Protein 2YW3 (pdb70)

Foldseek 3Di:
DVLLLFLQEEEEDEDDDDDPLLLLLVLCVVLSRQEYEQEPPDPVSLVSQLVCQPSRHQYEYEQQDDLVSVVSSVVSRHQEYEHQADDLRNLVSCVVVVGYYAYEDADPVRCVVCVVSVHQEHEHPQQVVNVNLVSLQVCCVVVVSHAYAHEHPDDLVCLLSNVPHPRHSHYYYNNLPPDDSVSNNVSSVSSVVSD/DLVLLQQLLEEEEDEDDPDDPLLLLLVLCVVLSRQEYEYEPPDPVSLVSLLVCQPSRHQYEYEQQDALVSLVSSVVSRHQEYEHQADDLRNLVSCVVVVGYYAYEDADPVRCVVCVVSVHQEHEHPQQVVNPNLVSLQVCCVVPVSHAYAHEHPDDLVCLLSNLPRPRHSHYYYNNLPPDDSVSNNVSSVSSVVSSD/DLVLLQQLQEEEEDEDDDDDPLLLLLVLCVVLSRQAYEYEPPDPVSLVSLLVCQPSRHQYEYEQQDDLVSVVSSVVSRHQEYEHQADDLVNLVSCVVVVGYYAYEDADVVRCVVCVVSVHQEHEHPQQVVNPNLVSLQVCCVVPVSHAYAHEHPDDLVCLLSVLPHPRHSHYYYNNLVPDDSVSNNVSSVSSVVSSD/DDDLLVLLLFQLEEEEDEDDDDDPLLLLCVLCVVLSNQEYEYEPPDVVSLVSQLVCQPSRHQYEYECCPALVSLVSNVVSRHQEYEYQADDLRVLVSCVVVVGYYAYEDADPVRCVVCVVSVHAEHEHPQQPVNVNLVSLQVCCVVVVSHAYAHEHPDDLVNLLSVVPHPRRSHYYYNNLPPDHSVSNSVSSVSSSVSD/DDDLLVLLLFLLEEEEDEDDDDDPLLLQCVLCVVLSNQEYEYEPPDVVSLVSQLVCQPSRHQYEYECCDALVSLVSSVVSRHQEYEYQADDLRNLVSCVVVVGHYAYEDADPVRCVVCVVSVHQEHEHPQQPVNVNLVSLQVCCVVVVSHAYAHEHPDDLVPQLSVLPHPRHSHYYYNRLVDDDSVSSSVSSNSSSVSND/DPLLVLLLFLLEEEEDEDPDDDPLLLLCVLCVVLSNQEYEFEPPDPVSLQSLLVCQPSRHQYEYECQDALVSLVSNVVSRHQEYEYQADDLRVLVSCVVVVGYYAYEDADPVRCVVCVVSVHQEHEHPQQPVNVNLVSLQVCCVVVVSHAYAHHHPDDLVCQLSVLPRPRHSHYYYHHLVPDDSVSNSVSSNSNSVSSD

B-factor: mean 19.7, std 8.61, range [4.97, 74.29]

CATH classification: 3.20.20.70

Radius of gyration: 32.81 Å; Cα contacts (8 Å, |Δi|>4): 2655; chains: 6; bounding box: 71×71×78 Å

Organism: Thermus thermophilus (strain ATCC 27634 / DSM 579 / HB8) (NCBI:txid300852)

Nearest PDB structures (foldseek):
  2yw3-assembly2_E  TM=1.004E+00  e=1.069E-38  Thermus thermophilus HB8
  1mxs-assembly1_A  TM=9.350E-01  e=2.231E-20  Pseudomonas putida
  5xsf-assembly1_A  TM=9.354E-01  e=3.002E-20  Zymomonas mobilis subsp. mobilis ZM4 = ATCC 31821
  1fwr-assembly1_C  TM=9.331E-01  e=2.727E-18  Escherichia coli
  1eua-assembly1_B  TM=9.039E-01  e=1.617E-17  Escherichia coli

Secondary structure (DSSP, 8-state):
-HHHHHH-EEEEE---S---HHHHHHHHHHTT--EEEEE-SSTHHHHHHHHHTTSS-EEEEES--SHHHHHHHHHHT-SEEEESS--HHHHHHHHHHT--EEEEE-SHHHHHHHHHTT--EEEETTTTTTTHHHHHHHHHHH-TT-EEEEBSS--GGGHHHHHT-SSBS-EEESGGGSS-HHHHHHHHHHHHHH-/--HHHHHH-EEEEE---S---HHHHHHHHHHTT--EEEEE-SSTHHHHHHHHHTTSS-EEEEES--SHHHHHHHHHHT-SEEEESS--HHHHHHHHHHT--EEEEE-SHHHHHHHHHTT--EEEETTTTTTTHHHHHHHHHHH-TT-EEEEBSS--GGGHHHHHT-SSBS-EEESGGGSS-HHHHHHHHHHHHHHH-/--HHHHHH-EEEEE---S---HHHHHHHHHHTT--EEEEE-SSTHHHHHHHHHTTSS-EEEEES--SHHHHHHHHHHT-SEEEESS--HHHHHHHHHHT--EEEEE-SHHHHHHHHHTT--EEEETTTTTTTHHHHHHHHHHH-TT-EEEEBSS--GGGHHHHHT-TTBS-EEESGGG-SSHHHHHHHHHHHHHHH-/---TTHHHHHHTEEEEE---S---HHHHHHHHHHTT--EEEE--SSHHHHHHHHHHTTSS-EEEE----SHHHHHHHHHHT-SEEEESS--HHHHHHHHHHT--EEEEE-SHHHHHHHHHTT--EEEE-STTTTTHHHHHHHHHHH-TT-EEEEBSS--GGGHHHHHT-TTBS-EEESGGG-SSHHHHHHHHHHHHHH-/---TTHHHHHHTEEEEE---S---HHHHHHHHHHHT--EEEE--SSHHHHHHHHHHTTSS-EEEE----SHHHHHHHHHHT-SEEEESS--HHHHHHHHHHT--EEEEE-SHHHHHHHHHTT--EEEE-STTTTTHHHHHHHHHHH-TT-EEEEBSS--GGGHHHHHT-SSBS-EEESGGG-SSHHHHHHHHHHHHHHH-/--TTHHHHHH-EEEEE---S---HHHHHHHHHHTT--EEEE--SSHHHHHHHHHHTTSS-EEEE----SHHHHHHHHHHT-SEEEESS--HHHHHHHHHHT--EEEEE-SHHHHHHHHHTT--EEEE-STTTTTHHHHHHHHHHH-TT-EEEEBSS--GGGHHHHHT-TTBS-EEESGGG-SSHHHHHHHHHHHHHHT-

Sequence (1187 aa):
LAVLAESRLLPLLTVRGGEDLLGLARRVLEEEGVGALEITTLRTEKGLEALKALRKSGLLLGAGTVRSPKEAEAALEAGAAFLVSPGLLEEVAALAQARGVPYLPGVLTPTEVERALALGLSALKKFFPAEPFQGVRVLRAYAEVFPEVRFLPTGGIKEEHLPHYAALPNLLAVGGSWLLQGNLEAVRAKVRAAKALLPLAVLAESRLLPLLTVRGGEDLLGLARVLEEEGVGALEITLRTEKGLEALKALRKSGLLLGAGTVRSPKEAEAALEAGAAFLVSPGLLEEVAALAQARGVPYLPGVLTPTEVEERRALALGLSALKKFFPAEPFQGVRVLRAYAEVFPEVRFLPTGGIKEEHLPHYAALPNLLAVGGSWLLQGNLEAVRAKVRAAKALLSPLAVLAESRLLPLLTVRGGEDLLGLARVLEEEGVGALEIITLRTEKGLEALKALRKSGLLLGAGTVRSPKEEAEAALEAGAAFLVSPGLLEEVAALAQARGVPYLPGVLTPTEVEERALALGLSALKFFPAEPFQGVRVLRAYAEVFPEVRRFLPTGGIKEEHLPHYAALPNLLAVGGSWLLQGNLEAVRAKVRAAKALLSGMDPLAVLAESRLLLPLLLTVRGGEDLLGLARVLEEEGVGALEITLRTEKGLEEALKALRKSGLLLGAGTVRSPKEAEAALEAGAAFLVSPGLLEEVAALAQARGVVPYLPGVLTPTEVERRALALGLSALKFFPAEPFQGVRVLRAYAEEVVFPEVRFLPTTGGIKEEEHLPHYAALPNLLAVVGGSWLLQGNLEAVRAKVRAAKALLGMDPLAVLAESRLLLPLLLTVRGGEDLLGLARVLEEEGVGALEITLRTEKGLEALKALRKSGLLLLGAGTVRRSPKEAEAALEAGAAFLVSPGLLEEVAALAQARGVPYLPGVLTPTEVERALALGLSALKFFPAEPFQGVRVLRAYAEVFPEVRFLPTTGGIKEEHLPHYAALPNLLAVGGSWLLQGNLEAVRAKVRAAKALLSMDPLAVLAESRLLLPLLLTVRGGEDLLGLARVLEEEGVGALEIITLRTEKGLEALKALRKSGLLLGAGTVRSPKEAEAALEAGAAFLVSPGLLEEVAALAQARGVPYLPGVLTPTEVERRALALGLSALKFFPAEPFQGVRVLRAYAEVFPEVRFLPTTGGIKEEHLPHYAALPNLLAVGGSWLLQGNLEAVRAKVRAAKALLS

Solvent-accessible surface area: 43527 Å² total; per-residue (Å²): 60,81,62,3,43,132,2,73,0,1,0,20,16,22,10,175,50,87,63,85,27,115,17,13,2,169,8,0,67,91,24,34,0,21,0,0,6,0,1,16,79,47,147,91,0,46,97,2,0,88,59,0,103,186,24,66,15,49,3,0,0,0,11,0,58,39,21,102,48,0,6,38,0,20,103,4,18,8,37,3,0,7,1,8,0,12,31,84,38,0,11,11,0,2,106,5,74,57,33,68,8,5,0,0,2,0,2,2,3,3,0,15,62,0,38,90,72,68,26,52,20,0,5,0,22,0,0,21,9,6,51,1,18,90,0,0,116,13,0,17,80,7,0,91,86,1,99,0,0,0,5,11,54,7,104,76,121,36,0,62,124,0,33,86,9,111,10,19,2,1,2,0,4,62,30,0,22,102,62,97,59,136,26,4,70,60,61,0,144,33,0,75,89,67,35,114,13,75,59,0,44,153,3,70,0,1,0,16,17,23,15,176,53,86,64,85,24,112,17,13,2,164,7,0,67,88,23,44,0,21,0,0,6,0,3,16,67,77,128,84,1,46,93,2,0,89,58,0,109,190,26,69,14,40,3,0,0,0,13,0,57,40,20,115,49,0,6,38,0,20,110,3,22,9,35,0,0,6,2,8,0,8,31,81,52,0,11,9,0,3,104,7,74,56,34,33,8,0,0,0,1,0,2,2,12,3,0,14,76,0,38,87,65,67,26,51,12,0,5,0,22,0,0,22,9,7,60,1,18,94,0,0,119,16,0,19,84,6,0,94,90,1,103,0,0,0,6,12,53,7,97,70,122,40,0,63,129,0,26,84,8,116,9,19,2,0,0,0,5,55,28,0,21,106,60,108,55,121,28,4,52,59,56,0,140,34,0,60,73,65,8,112,136,10,67,49,0,42,130,2,74,0,1,0,19,16,36,12,189,48,86,61,86,25,114,16,11,2,154,6,0,68,85,24,40,0,22,0,0,5,0,3,16,81,69,107,86,1,47,96,2,0,89,57,0,116,197,26,67,15,36,2,0,0,0,10,0,57,40,20,106,48,0,5,37,0,19,100,4,25,8,36,0,0,2,0,1,0,18,30,80,53,0,9,9,0,2,100,3,71,56,33,31,8,1,0,0,1,0,2,2,4,7,0,13,97,0,40,91,68,69,26,50,14,0,12,0,10,0,0,22,9,7,55,1,20,90,0,0,111,15,0,18,82,8,0,95,87,1,107,0,4,0,4,11,54,6,103,69,118,43,0,64,128,0,27,85,11,113,8,17,2,0,2,1,5,59,29,0,22,96,62,102,57,141,27,4,66,58,59,0,143,34,0,62,68,63,9,123,132,170,54,89,4,53,64,1,40,138,17,54,1,2,0,24,10,33,14,154,38,88,56,83,25,117,1,12,4,124,2,0,69,106,20,38,0,15,1,0,9,0,6,26,94,80,104,98,2,34,84,3,0,101,59,0,110,190,26,66,15,39,3,0,0,0,28,0,52,35,15,114,78,0,6,41,0,18,103,2,14,9,36,1,0,4,0,5,0,14,33,89,38,0,8,11,0,2,99,3,69,56,33,32,7,1,0,0,1,0,2,2,5,3,0,14,71,0,38,89,72,67,26,51,13,0,19,0,11,0,0,28,10,7,48,1,36,110,0,0,104,16,0,16,98,15,0,97,86,3,71,0,5,0,8,13,50,6,110,64,123,48,0,64,130,0,21,67,6,99,10,16,3,0,0,2,6,53,32,0,19,85,62,100,46,144,28,5,57,56,63,0,133,35,0,92,90,66,40,129,177,53,90,4,52,66,0,41,126,2,50,0,2,0,24,17,40,13,173,42,89,65,87,28,119,5,14,3,118,0,0,69,103,22,33,0,16,1,0,8,0,7,25,95,72,103,101,1,34,81,3,0,84,59,0,112,188,26,67,15,34,4,0,0,1,29,0,44,33,21,108,74,0,6,39,0,22,105,1,22,9,38,0,0,4,0,6,0,11,31,78,44,0,10,12,0,2,105,4,70,55,34,32,7,0,0,0,2,0,2,2,6,3,0,14,72,0,38,89,69,68,27,49,12,0,18,0,11,0,0,30,10,8,59,0,33,106,0,0,113,19,0,19,98,24,0,99,86,3,74,0,4,0,8,13,51,5,98,78,134,62,0,66,130,0,20,72,5,98,12,14,2,0,0,2,5,56,19,0,22,98,61,109,47,108,37,7,46,61,79,0,147,35,0,44,69,78,10,97,232,53,88,4,53,64,0,43,123,3,50,0,2,0,28,17,36,14,179,40,89,64,86,24,119,6,12,4,131,3,0,70,104,21,29,0,17,0,0,8,0,4,29,89,72,105,102,2,35,83,3,0,83,60,0,114,192,25,64,15,34,3,0,0,0,22,1,49,33,18,111,85,0,6,40,0,20,100,2,22,8,40,0,0,3,0,5,0,17,34,69,40,0,9,12,0,3,100,6,64,65,34,29,7,0,0,0,1,0,1,2,3,5,0,14,72,0,40,90,82,66,26,50,12,0,15,0,12,0,0,28,11,8,56,1,41,116,0,0,102,16,0,16,92,21,0,99,89,3,73,0,5,0,8,12,45,2,86,94,136,43,0,63,123,0,22,72,6,100,11,16,3,0,0,1,5,47,21,0,21,98,61,110,58,123,31,5,38,62,79,0,138,39,0,55,66,66,6,114

Structure (mmCIF, N/CA/C/O backbone):
data_2YW3
#
_entry.id   2YW3
#
_cell.length_a   125.922
_cell.length_b   72.685
_cell.length_c   161.312
_cell.angle_alpha   90.00
_cell.angle_beta   91.07
_cell.angle_gamma   90.00
#
_symmetry.space_group_name_H-M   'C 1 2 1'
#
loop_
_entity.id
_entity.type
_entity.pdbx_description
1 polymer '4-hydroxy-2-oxoglutarate aldolase/2-deydro-3-deoxyphosphogluconate aldolase'
2 non-polymer 'PHOSPHATE ION'
3 water water
#
loop_
_atom_site.group_PDB
_atom_site.id
_atom_site.type_symbol
_atom_site.label_atom_id
_atom_site.label_alt_id
_atom_site.label_comp_id
_atom_site.label_asym_id
_atom_site.label_entity_id
_atom_site.label_seq_id
_atom_site.pdbx_PDB_ins_code
_atom_site.Cartn_x
_atom_site.Cartn_y
_atom_site.Cartn_z
_atom_site.occupancy
_atom_site.B_iso_or_equiv
_atom_site.auth_seq_id
_atom_site.auth_comp_id
_atom_site.auth_asym_id
_atom_site.auth_atom_id
_atom_site.pdbx_PDB_model_num
ATOM 1 N N . LEU A 1 7 ? 15.161 64.810 54.928 1.00 28.54 7 LEU A N 1
ATOM 2 C CA . LEU A 1 7 ? 15.907 65.057 56.191 1.00 28.00 7 LEU A CA 1
ATOM 3 C C . LEU A 1 7 ? 14.927 65.196 57.348 1.00 27.55 7 LEU A C 1
ATOM 4 O O . LEU A 1 7 ? 15.339 65.283 58.506 1.00 27.28 7 LEU A O 1
ATOM 6 N N . ALA A 1 8 ? 13.632 65.210 57.036 1.00 26.74 8 ALA A N 1
ATOM 7 C CA . ALA A 1 8 ? 12.602 65.465 58.059 1.00 25.96 8 ALA A CA 1
ATOM 8 C C . ALA A 1 8 ? 12.682 64.433 59.175 1.00 25.72 8 ALA A C 1
ATOM 9 O O . ALA A 1 8 ? 12.545 64.759 60.358 1.00 25.80 8 ALA A O 1
ATOM 11 N N . VAL A 1 9 ? 12.951 63.193 58.792 1.00 25.91 9 VAL A N 1
ATOM 12 C CA . VAL A 1 9 ? 13.089 62.111 59.768 1.00 26.06 9 VAL A CA 1
ATOM 13 C C . VAL A 1 9 ? 14.201 62.421 60.768 1.00 25.97 9 VAL A C 1
ATOM 14 O O . VAL A 1 9 ? 13.998 62.273 61.974 1.00 26.45 9 VAL A O 1
ATOM 18 N N . LEU A 1 10 ? 15.358 62.872 60.269 1.00 25.37 10 LEU A N 1
ATOM 19 C CA . LEU A 1 10 ? 16.479 63.247 61.134 1.00 24.40 10 LEU A CA 1
ATOM 20 C C . LEU A 1 10 ? 16.119 64.411 62.041 1.00 24.51 10 LEU A C 1
ATOM 21 O O . LEU A 1 10 ? 16.421 64.386 63.228 1.00 24.42 10 LEU A O 1
ATOM 26 N N . ALA A 1 11 ? 15.471 65.433 61.480 1.00 25.60 11 ALA A N 1
ATOM 27 C CA . ALA A 1 11 ? 15.098 66.627 62.244 1.00 26.52 11 ALA A CA 1
ATOM 28 C C . ALA A 1 11 ? 14.110 66.258 63.346 1.00 27.77 11 ALA A C 1
ATOM 29 O O . ALA A 1 11 ? 14.148 66.807 64.465 1.00 27.90 11 ALA A O 1
ATOM 31 N N . GLU A 1 12 ? 13.214 65.336 63.007 1.00 28.67 12 GLU A N 1
ATOM 32 C CA . GLU A 1 12 ? 12.160 64.886 63.918 1.00 30.58 12 GLU A CA 1
ATOM 33 C C . GLU A 1 12 ? 12.776 64.104 65.053 1.00 30.77 12 GLU A C 1
ATOM 34 O O . GLU A 1 12 ? 12.412 64.293 66.214 1.00 31.85 12 GLU A O 1
ATOM 40 N N . SER A 1 13 ? 13.695 63.212 64.684 1.00 30.18 13 SER A N 1
ATOM 41 C CA . SER A 1 13 ? 14.373 62.311 65.605 1.00 30.52 13 SER A CA 1
ATOM 42 C C . SER A 1 13 ? 15.348 63.054 66.519 1.00 29.82 13 SER A C 1
ATOM 43 O O . SER A 1 13 ? 15.479 62.680 67.681 1.00 31.35 13 SER A O 1
ATOM 46 N N . ARG A 1 14 ? 16.002 64.106 65.995 1.00 27.81 14 ARG A N 1
ATOM 47 C CA . ARG A 1 14 ? 17.034 64.901 66.716 1.00 25.44 14 ARG A CA 1
ATOM 48 C C . ARG A 1 14 ? 18.324 64.139 67.083 1.00 22.38 14 ARG A C 1
ATOM 49 O O . ARG A 1 14 ? 19.330 64.731 67.491 1.00 20.56 14 ARG A O 1
ATOM 57 N N . LEU A 1 15 ? 18.274 62.827 66.931 1.00 20.35 15 LEU A N 1
ATOM 58 C CA . LEU A 1 15 ? 19.401 61.943 67.210 1.00 18.55 15 LEU A CA 1
ATOM 59 C C . LEU A 1 15 ? 19.698 61.070 66.017 1.00 17.44 15 LEU A C 1
ATOM 60 O O . LEU A 1 15 ? 18.785 60.626 65.333 1.00 17.60 15 LEU A O 1
ATOM 65 N N . LEU A 1 16 ? 20.985 60.817 65.787 1.00 16.18 16 LEU A N 1
ATOM 66 C CA . LEU A 1 16 ? 21.385 59.916 64.727 1.00 15.02 16 LEU A CA 1
ATOM 67 C C . LEU A 1 16 ? 22.385 58.965 65.340 1.00 14.59 16 LEU A C 1
ATOM 68 O O . LEU A 1 16 ? 23.587 59.248 65.377 1.00 13.53 16 LEU A O 1
ATOM 73 N N . PRO A 1 17 ? 21.887 57.822 65.841 1.00 14.63 17 PRO A N 1
ATOM 74 C CA . PRO A 1 17 ? 22.804 56.823 66.371 1.00 15.36 17 PRO A CA 1
ATOM 75 C C . PRO A 1 17 ? 23.722 56.299 65.271 1.00 16.05 17 PRO A C 1
ATOM 76 O O . PRO A 1 17 ? 23.293 56.154 64.112 1.00 15.05 17 PRO A O 1
ATOM 80 N N . LEU A 1 18 ? 24.954 56.000 65.657 1.00 16.02 18 LEU A N 1
ATOM 81 C CA . LEU A 1 18 ? 25.997 55.557 64.752 1.00 17.92 18 LEU A CA 1
ATOM 82 C C . LEU A 1 18 ? 26.431 54.171 65.179 1.00 18.14 18 LEU A C 1
ATOM 83 O O . LEU A 1 18 ? 26.915 53.981 66.308 1.00 18.72 18 LEU A O 1
ATOM 88 N N . LEU A 1 19 ? 26.266 53.210 64.277 1.00 17.69 19 LEU A N 1
ATOM 89 C CA . LEU A 1 19 ? 26.556 51.804 64.576 1.00 18.78 19 LEU A CA 1
ATOM 90 C C . LEU A 1 19 ? 27.686 51.254 63.736 1.00 18.41 19 LEU A C 1
ATOM 91 O O . LEU A 1 19 ? 27.585 51.202 62.516 1.00 17.16 19 LEU A O 1
ATOM 96 N N . THR A 1 20 ? 28.756 50.826 64.401 1.00 19.83 20 THR A N 1
ATOM 97 C CA . THR A 1 20 ? 29.823 50.076 63.738 1.00 21.76 20 THR A CA 1
ATOM 98 C C . THR A 1 20 ? 29.552 48.601 64.054 1.00 23.07 20 THR A C 1
ATOM 99 O O . THR A 1 20 ? 29.515 48.209 65.222 1.00 22.98 20 THR A O 1
ATOM 103 N N . VAL A 1 21 ? 29.309 47.811 63.019 1.00 24.60 21 VAL A N 1
ATOM 104 C CA . VAL A 1 21 ? 28.864 46.418 63.183 1.00 26.33 21 VAL A CA 1
ATOM 105 C C . VAL A 1 21 ? 30.078 45.507 63.299 1.00 27.52 21 VAL A C 1
ATOM 106 O O . VAL A 1 21 ? 30.989 45.564 62.458 1.00 28.45 21 VAL A O 1
ATOM 110 N N . ARG A 1 22 ? 30.117 44.705 64.366 1.00 27.89 22 ARG A N 1
ATOM 111 C CA . ARG A 1 22 ? 31.244 43.796 64.626 1.00 29.69 22 ARG A CA 1
ATOM 112 C C . ARG A 1 22 ? 30.816 42.324 64.624 1.00 29.24 22 ARG A C 1
ATOM 113 O O . ARG A 1 22 ? 31.644 41.432 64.753 1.00 28.97 22 ARG A O 1
ATOM 121 N N . GLY A 1 23 ? 29.519 42.086 64.496 1.00 29.14 23 GLY A N 1
ATOM 122 C CA . GLY A 1 23 ? 28.990 40.734 64.490 1.00 29.21 23 GLY A CA 1
ATOM 123 C C . GLY A 1 23 ? 28.338 40.375 65.799 1.00 29.24 23 GLY A C 1
ATOM 124 O O . GLY A 1 23 ? 28.915 40.565 66.869 1.00 29.73 23 GLY A O 1
ATOM 125 N N . GLY A 1 24 ? 27.126 39.846 65.706 1.00 29.44 24 GLY A N 1
ATOM 126 C CA . GLY A 1 24 ? 26.377 39.457 66.881 1.00 28.98 24 GLY A CA 1
ATOM 127 C C . GLY A 1 24 ? 25.276 40.417 67.275 1.00 28.56 24 GLY A C 1
ATOM 128 O O . GLY A 1 24 ? 24.441 40.076 68.128 1.00 29.27 24 GLY A O 1
ATOM 129 N N . GLU A 1 25 ? 25.275 41.614 66.681 1.00 27.43 25 GLU A N 1
ATOM 130 C CA . GLU A 1 25 ? 24.290 42.629 67.031 1.00 26.30 25 GLU A CA 1
ATOM 131 C C . GLU A 1 25 ? 22.900 42.145 66.671 1.00 25.84 25 GLU A C 1
ATOM 132 O O . GLU A 1 25 ? 22.703 41.511 65.631 1.00 25.90 25 GLU A O 1
ATOM 138 N N . ASP A 1 26 ? 21.942 42.453 67.536 1.00 24.94 26 ASP A N 1
ATOM 139 C CA . ASP A 1 26 ? 20.540 42.215 67.263 1.00 24.23 26 ASP A CA 1
ATOM 140 C C . ASP A 1 26 ? 19.984 43.394 66.446 1.00 23.64 26 ASP A C 1
ATOM 141 O O . ASP A 1 26 ? 19.290 44.280 66.963 1.00 22.64 26 ASP A O 1
ATOM 146 N N . LEU A 1 27 ? 20.295 43.405 65.149 1.00 23.19 27 LEU A N 1
ATOM 147 C CA . LEU A 1 27 ? 19.901 44.536 64.307 1.00 22.64 27 LEU A CA 1
ATOM 148 C C . LEU A 1 27 ? 18.410 44.818 64.233 1.00 22.85 27 LEU A C 1
ATOM 149 O O . LEU A 1 27 ? 17.985 45.979 64.326 1.00 22.38 27 LEU A O 1
ATOM 154 N N . LEU A 1 28 ? 17.589 43.778 64.086 1.00 22.06 28 LEU A N 1
ATOM 155 C CA . LEU A 1 28 ? 16.165 44.040 63.948 1.00 22.43 28 LEU A CA 1
ATOM 156 C C . LEU A 1 28 ? 15.517 44.431 65.282 1.00 21.41 28 LEU A C 1
ATOM 157 O O . LEU A 1 28 ? 14.553 45.195 65.302 1.00 22.14 28 LEU A O 1
ATOM 162 N N . GLY A 1 29 ? 16.065 43.903 66.372 1.00 20.17 29 GLY A N 1
ATOM 163 C CA . GLY A 1 29 ? 15.671 44.309 67.721 1.00 20.58 29 GLY A CA 1
ATOM 164 C C . GLY A 1 29 ? 16.019 45.773 67.943 1.00 20.74 29 GLY A C 1
ATOM 165 O O . GLY A 1 29 ? 15.188 46.560 68.422 1.00 21.71 29 GLY A O 1
ATOM 166 N N . LEU A 1 30 ? 17.244 46.138 67.563 1.00 20.15 30 LEU A N 1
ATOM 167 C CA . LEU A 1 30 ? 17.648 47.549 67.597 1.00 19.35 30 LEU A CA 1
ATOM 168 C C . LEU A 1 30 ? 16.681 48.441 66.814 1.00 19.86 30 LEU A C 1
ATOM 169 O O . LEU A 1 30 ? 16.185 49.440 67.333 1.00 19.56 30 LEU A O 1
ATOM 174 N N . ALA A 1 31 ? 16.397 48.071 65.569 1.00 20.16 31 ALA A N 1
ATOM 175 C CA . ALA A 1 31 ? 15.467 48.837 64.752 1.00 20.64 31 ALA A CA 1
ATOM 176 C C . ALA A 1 31 ? 14.120 49.070 65.419 1.00 21.17 31 ALA A C 1
ATOM 177 O O . ALA A 1 31 ? 13.593 50.184 65.393 1.00 20.37 31 ALA A O 1
ATOM 179 N N . ARG A 1 32 ? 13.559 48.011 66.012 1.00 21.99 32 ARG A N 1
ATOM 180 C CA A ARG A 1 32 ? 12.264 48.135 66.667 0.52 22.17 32 ARG A CA 1
ATOM 181 C CA B ARG A 1 32 ? 12.276 48.093 66.701 0.48 21.96 32 ARG A CA 1
ATOM 182 C C . ARG A 1 32 ? 12.339 49.109 67.845 1.00 21.74 32 ARG A C 1
ATOM 183 O O . ARG A 1 32 ? 11.496 50.003 67.961 1.00 22.49 32 ARG A O 1
ATOM 198 N N . VAL A 1 33 ? 13.357 48.953 68.692 1.00 22.02 33 VAL A N 1
ATOM 199 C CA . VAL A 1 33 ? 13.552 49.817 69.870 1.00 21.79 33 VAL A CA 1
ATOM 200 C C . VAL A 1 33 ? 13.681 51.276 69.453 1.00 21.31 33 VAL A C 1
ATOM 201 O O . VAL A 1 33 ? 12.971 52.132 69.963 1.00 21.67 33 VAL A O 1
ATOM 205 N N . LEU A 1 34 ? 14.548 51.549 68.469 1.00 20.98 34 LEU A N 1
ATOM 206 C CA . LEU A 1 34 ? 14.755 52.928 68.030 1.00 20.65 34 LEU A CA 1
ATOM 207 C C . LEU A 1 34 ? 13.442 53.554 67.576 1.00 21.76 34 LEU A C 1
ATOM 208 O O . LEU A 1 34 ? 13.099 54.662 67.986 1.00 21.97 34 LEU A O 1
ATOM 213 N N . GLU A 1 35 ? 12.705 52.823 66.746 1.00 23.37 35 GLU A N 1
ATOM 214 C CA . GLU A 1 35 ? 11.413 53.284 66.259 1.00 24.81 35 GLU A CA 1
ATOM 215 C C . GLU A 1 35 ? 10.445 53.526 67.418 1.00 25.13 35 GLU A C 1
ATOM 216 O O . GLU A 1 35 ? 9.752 54.533 67.442 1.00 25.50 35 GLU A O 1
ATOM 222 N N . GLU A 1 36 ? 10.424 52.626 68.395 1.00 25.38 36 GLU A N 1
ATOM 223 C CA . GLU A 1 36 ? 9.539 52.815 69.532 1.00 26.43 36 GLU A CA 1
ATOM 224 C C . GLU A 1 36 ? 9.859 54.089 70.303 1.00 25.79 36 GLU A C 1
ATOM 225 O O . GLU A 1 36 ? 8.950 54.734 70.820 1.00 26.78 36 GLU A O 1
ATOM 231 N N . GLU A 1 37 ? 11.141 54.449 70.355 1.00 24.52 37 GLU A N 1
ATOM 232 C CA . GLU A 1 37 ? 11.629 55.611 71.094 1.00 24.07 37 GLU A CA 1
ATOM 233 C C . GLU A 1 37 ? 11.684 56.885 70.251 1.00 24.20 37 GLU A C 1
ATOM 234 O O . GLU A 1 37 ? 12.201 57.932 70.698 1.00 24.42 37 GLU A O 1
ATOM 240 N N . GLY A 1 38 ? 11.122 56.805 69.046 1.00 23.42 38 GLY A N 1
ATOM 241 C CA . GLY A 1 38 ? 10.966 57.980 68.199 1.00 22.74 38 GLY A CA 1
ATOM 242 C C . GLY A 1 38 ? 12.275 58.399 67.559 1.00 21.70 38 GLY A C 1
ATOM 243 O O . GLY A 1 38 ? 12.520 59.582 67.333 1.00 21.91 38 GLY A O 1
ATOM 244 N N . VAL A 1 39 ? 13.107 57.416 67.251 1.00 21.22 39 VAL A N 1
ATOM 245 C CA . VAL A 1 39 ? 14.312 57.661 66.460 1.00 20.76 39 VAL A CA 1
ATOM 246 C C . VAL A 1 39 ? 14.135 56.849 65.172 1.00 21.17 39 VAL A C 1
ATOM 247 O O . VAL A 1 39 ? 14.156 55.609 65.187 1.00 21.61 39 VAL A O 1
ATOM 251 N N . GLY A 1 40 ? 13.956 57.554 64.061 1.00 20.13 40 GLY A N 1
ATOM 252 C CA . GLY A 1 40 ? 13.593 56.893 62.815 1.00 19.98 40 GLY A CA 1
ATOM 253 C C . GLY A 1 40 ? 14.729 56.715 61.833 1.00 19.65 40 GLY A C 1
ATOM 254 O O . GLY A 1 40 ? 14.506 56.291 60.699 1.00 20.04 40 GLY A O 1
ATOM 255 N N . ALA A 1 41 ? 15.949 56.998 62.291 1.00 18.73 41 ALA A N 1
ATOM 256 C CA . ALA A 1 41 ? 17.138 56.888 61.464 1.00 18.72 41 ALA A CA 1
ATOM 257 C C . ALA A 1 41 ? 18.326 56.240 62.190 1.00 18.20 41 ALA A C 1
ATOM 258 O O . ALA A 1 41 ? 18.440 56.315 63.428 1.00 18.24 41 ALA A O 1
ATOM 260 N N . LEU A 1 42 ? 19.200 55.596 61.412 1.00 16.55 42 LEU A N 1
ATOM 261 C CA . LEU A 1 42 ? 20.378 54.908 61.939 1.00 15.85 42 LEU A CA 1
ATOM 262 C C . LEU A 1 42 ? 21.505 55.033 60.907 1.00 15.63 42 LEU A C 1
ATOM 263 O O . LEU A 1 42 ? 21.283 54.784 59.720 1.00 15.67 42 LEU A O 1
ATOM 268 N N . GLU A 1 43 ? 22.696 55.402 61.358 1.00 15.21 43 GLU A N 1
ATOM 269 C CA . GLU A 1 43 ? 23.852 55.430 60.467 1.00 16.32 43 GLU A CA 1
ATOM 270 C C . GLU A 1 43 ? 24.687 54.190 60.700 1.00 16.64 43 GLU A C 1
ATOM 271 O O . GLU A 1 43 ? 25.126 53.931 61.819 1.00 17.31 43 GLU A O 1
ATOM 277 N N . ILE A 1 44 ? 24.888 53.427 59.636 1.00 16.42 44 ILE A N 1
ATOM 278 C CA . ILE A 1 44 ? 25.766 52.269 59.645 1.00 17.54 44 ILE A CA 1
ATOM 279 C C . ILE A 1 44 ? 27.117 52.637 59.036 1.00 18.85 44 ILE A C 1
ATOM 280 O O . ILE A 1 44 ? 27.198 53.062 57.864 1.00 17.58 44 ILE A O 1
ATOM 285 N N . THR A 1 45 ? 28.180 52.479 59.824 1.00 19.36 45 THR A N 1
ATOM 286 C CA A THR A 1 45 ? 29.522 52.819 59.352 0.56 20.73 45 THR A CA 1
ATOM 287 C CA B THR A 1 45 ? 29.519 52.805 59.380 0.44 21.05 45 THR A CA 1
ATOM 288 C C . THR A 1 45 ? 30.046 51.750 58.402 1.00 21.77 45 THR A C 1
ATOM 289 O O . THR A 1 45 ? 29.719 50.577 58.525 1.00 21.64 45 THR A O 1
ATOM 296 N N . LEU A 1 46 ? 30.856 52.177 57.438 1.00 23.20 46 LEU A N 1
ATOM 297 C CA . LEU A 1 46 ? 31.437 51.264 56.464 1.00 26.20 46 LEU A CA 1
ATOM 298 C C . LEU A 1 46 ? 32.904 51.070 56.813 1.00 27.82 46 LEU A C 1
ATOM 299 O O . LEU A 1 46 ? 33.788 51.233 55.979 1.00 29.15 46 LEU A O 1
ATOM 304 N N . ARG A 1 47 ? 33.161 50.723 58.063 1.00 30.01 47 ARG A N 1
ATOM 305 C CA . ARG A 1 47 ? 34.533 50.522 58.516 1.00 31.73 47 ARG A CA 1
ATOM 306 C C . ARG A 1 47 ? 34.995 49.110 58.179 1.00 32.92 47 ARG A C 1
ATOM 307 O O . ARG A 1 47 ? 36.197 48.842 58.118 1.00 33.92 47 ARG A O 1
ATOM 315 N N . THR A 1 48 ? 34.022 48.240 57.921 1.00 33.78 48 THR A N 1
ATOM 316 C CA . THR A 1 48 ? 34.236 46.831 57.590 1.00 35.08 48 THR A CA 1
ATOM 317 C C . THR A 1 48 ? 33.215 46.394 56.534 1.00 34.83 48 THR A C 1
ATOM 318 O O . THR A 1 48 ? 32.240 47.103 56.290 1.00 34.83 48 THR A O 1
ATOM 322 N N . GLU A 1 49 ? 33.418 45.219 55.935 1.00 34.77 49 GLU A N 1
ATOM 323 C CA . GLU A 1 49 ? 32.425 44.647 55.013 1.00 35.15 49 GLU A CA 1
ATOM 324 C C . GLU A 1 49 ? 31.102 44.284 55.711 1.00 33.60 49 GLU A C 1
ATOM 325 O O . GLU A 1 49 ? 30.053 44.134 55.063 1.00 32.72 49 GLU A O 1
ATOM 331 N N . LYS A 1 50 ? 31.156 44.140 57.033 1.00 31.63 50 LYS A N 1
ATOM 332 C CA . LYS A 1 50 ? 29.960 43.888 57.830 1.00 30.60 50 LYS A CA 1
ATOM 333 C C . LYS A 1 50 ? 28.920 45.017 57.697 1.00 28.94 50 LYS A C 1
ATOM 334 O O . LYS A 1 50 ? 27.710 44.763 57.758 1.00 28.53 50 LYS A O 1
ATOM 340 N N . GLY A 1 51 ? 29.392 46.257 57.506 1.00 27.89 51 GLY A N 1
ATOM 341 C CA . GLY A 1 51 ? 28.497 47.406 57.304 1.00 25.52 51 GLY A CA 1
ATOM 342 C C . GLY A 1 51 ? 27.493 47.228 56.176 1.00 24.86 51 GLY A C 1
ATOM 343 O O . GLY A 1 51 ? 26.297 47.481 56.340 1.00 23.79 51 GLY A O 1
ATOM 344 N N . LEU A 1 52 ? 27.974 46.791 55.010 1.00 24.71 52 LEU A N 1
ATOM 345 C CA . LEU A 1 52 ? 27.072 46.585 53.861 1.00 24.55 52 LEU A CA 1
ATOM 346 C C . LEU A 1 52 ? 26.048 45.492 54.144 1.00 24.46 52 LEU A C 1
ATOM 347 O O . LEU A 1 52 ? 24.872 45.657 53.830 1.00 23.67 52 LEU A O 1
ATOM 352 N N . GLU A 1 53 ? 26.489 44.395 54.763 1.00 24.96 53 GLU A N 1
ATOM 353 C CA . GLU A 1 53 ? 25.570 43.293 55.107 1.00 25.51 53 GLU A CA 1
ATOM 354 C C . GLU A 1 53 ? 24.467 43.748 56.077 1.00 24.13 53 GLU A C 1
ATOM 355 O O . GLU A 1 53 ? 23.303 43.345 55.948 1.00 23.63 53 GLU A O 1
ATOM 361 N N . ALA A 1 54 ? 24.840 44.625 57.013 1.00 23.68 54 ALA A N 1
ATOM 362 C CA . ALA A 1 54 ? 23.906 45.159 58.010 1.00 22.20 54 ALA A CA 1
ATOM 363 C C . ALA A 1 54 ? 22.879 46.068 57.360 1.00 21.76 54 ALA A C 1
ATOM 364 O O . ALA A 1 54 ? 21.690 45.978 57.645 1.00 22.03 54 ALA A O 1
ATOM 366 N N . LEU A 1 55 ? 23.331 46.925 56.437 1.00 21.15 55 LEU A N 1
ATOM 367 C CA . LEU A 1 55 ? 22.400 47.701 55.626 1.00 20.51 55 LEU A CA 1
ATOM 368 C C . LEU A 1 55 ? 21.383 46.802 54.919 1.00 20.25 55 LEU A C 1
ATOM 369 O O . LEU A 1 55 ? 20.184 47.083 54.940 1.00 20.14 55 LEU A O 1
ATOM 374 N N . LYS A 1 56 ? 21.866 45.728 54.297 1.00 21.31 56 LYS A N 1
ATOM 375 C CA . LYS A 1 56 ? 20.976 44.768 53.618 1.00 23.44 56 LYS A CA 1
ATOM 376 C C . LYS A 1 56 ? 19.983 44.145 54.594 1.00 23.24 56 LYS A C 1
ATOM 377 O O . LYS A 1 56 ? 18.794 44.077 54.295 1.00 24.09 56 LYS A O 1
ATOM 383 N N . ALA A 1 57 ? 20.477 43.710 55.749 1.00 23.64 57 ALA A N 1
ATOM 384 C CA . ALA A 1 57 ? 19.617 43.133 56.805 1.00 23.78 57 ALA A CA 1
ATOM 385 C C . ALA A 1 57 ? 18.554 44.095 57.342 1.00 24.33 57 ALA A C 1
ATOM 386 O O . ALA A 1 57 ? 17.460 43.681 57.746 1.00 24.69 57 ALA A O 1
ATOM 388 N N . LEU A 1 58 ? 18.877 45.382 57.356 1.00 24.13 58 LEU A N 1
ATOM 389 C CA . LEU A 1 58 ? 17.987 46.401 57.876 1.00 24.77 58 LEU A CA 1
ATOM 390 C C . LEU A 1 58 ? 17.103 47.039 56.796 1.00 26.40 58 LEU A C 1
ATOM 391 O O . LEU A 1 58 ? 16.223 47.861 57.084 1.00 25.98 58 LEU A O 1
ATOM 396 N N . ARG A 1 59 ? 17.346 46.654 55.541 1.00 28.75 59 ARG A N 1
ATOM 397 C CA . ARG A 1 59 ? 16.698 47.293 54.399 1.00 31.27 59 ARG A CA 1
ATOM 398 C C . ARG A 1 59 ? 15.215 47.533 54.605 1.00 32.26 59 ARG A C 1
ATOM 399 O O . ARG A 1 59 ? 14.722 48.628 54.321 1.00 33.98 59 ARG A O 1
ATOM 407 N N . LYS A 1 60 ? 14.518 46.524 55.126 1.00 32.94 60 LYS A N 1
ATOM 408 C CA . LYS A 1 60 ? 13.068 46.568 55.255 1.00 33.27 60 LYS A CA 1
ATOM 409 C C . LYS A 1 60 ? 12.578 46.892 56.678 1.00 32.51 60 LYS A C 1
ATOM 410 O O . LYS A 1 60 ? 11.413 46.675 56.993 1.00 32.77 60 LYS A O 1
ATOM 416 N N . SER A 1 61 ? 13.449 47.435 57.531 1.00 31.27 61 SER A N 1
ATOM 417 C CA . SER A 1 61 ? 13.126 47.582 58.966 1.00 29.40 61 SER A CA 1
ATOM 418 C C . SER A 1 61 ? 12.260 48.791 59.311 1.00 28.65 61 SER A C 1
ATOM 419 O O . SER A 1 61 ? 11.712 48.874 60.438 1.00 28.20 61 SER A O 1
ATOM 422 N N . GLY A 1 62 ? 12.137 49.732 58.373 1.00 26.45 62 GLY A N 1
ATOM 423 C CA . GLY A 1 62 ? 11.370 50.966 58.610 1.00 25.31 62 GLY A CA 1
ATOM 424 C C . GLY A 1 62 ? 12.246 52.173 58.916 1.00 24.49 62 GLY A C 1
ATOM 425 O O . GLY A 1 62 ? 11.780 53.311 58.931 1.00 24.84 62 GLY A O 1
ATOM 426 N N . LEU A 1 63 ? 13.524 51.918 59.141 1.00 23.24 63 LEU A N 1
ATOM 427 C CA . LEU A 1 63 ? 14.467 52.975 59.483 1.00 21.25 63 LEU A CA 1
ATOM 428 C C . LEU A 1 63 ? 14.906 53.695 58.211 1.00 20.56 63 LEU A C 1
ATOM 429 O O . LEU A 1 63 ? 14.974 53.077 57.143 1.00 21.53 63 LEU A O 1
ATOM 434 N N . LEU A 1 64 ? 15.184 54.986 58.341 1.00 19.01 64 LEU A N 1
ATOM 435 C CA . LEU A 1 64 ? 15.946 55.728 57.333 1.00 19.03 64 LEU A CA 1
ATOM 436 C C . LEU A 1 64 ? 17.408 55.397 57.569 1.00 18.05 64 LEU A C 1
ATOM 437 O O . LEU A 1 64 ? 17.982 55.824 58.579 1.00 17.98 64 LEU A O 1
ATOM 442 N N . LEU A 1 65 ? 18.012 54.641 56.650 1.00 17.03 65 LEU A N 1
ATOM 443 C CA . LEU A 1 65 ? 19.358 54.124 56.851 1.00 16.69 65 LEU A CA 1
ATOM 444 C C . LEU A 1 65 ? 20.396 55.024 56.205 1.00 15.86 65 LEU A C 1
ATOM 445 O O . LEU A 1 65 ? 20.261 55.387 55.046 1.00 16.40 65 LEU A O 1
ATOM 450 N N . GLY A 1 66 ? 21.425 55.372 56.963 1.00 15.27 66 GLY A N 1
ATOM 451 C CA . GLY A 1 66 ? 22.541 56.137 56.400 1.00 15.49 66 GLY A CA 1
ATOM 452 C C . GLY A 1 66 ? 23.763 55.264 56.326 1.00 16.06 66 GLY A C 1
ATOM 453 O O . GLY A 1 66 ? 23.958 54.394 57.187 1.00 16.20 66 GLY A O 1
ATOM 454 N N . ALA A 1 67 ? 24.600 55.487 55.307 1.00 15.11 67 ALA A N 1
ATOM 455 C CA . ALA A 1 67 ? 25.879 54.807 55.245 1.00 15.79 67 ALA A CA 1
ATOM 456 C C . ALA A 1 67 ? 26.931 55.813 55.604 1.00 15.99 67 ALA A C 1
ATOM 457 O O . ALA A 1 67 ? 27.009 56.883 54.981 1.00 15.90 67 ALA A O 1
ATOM 459 N N . GLY A 1 68 ? 27.761 55.462 56.581 1.00 15.10 68 GLY A N 1
ATOM 460 C CA . GLY A 1 68 ? 28.834 56.362 57.016 1.00 16.05 68 GLY A CA 1
ATOM 461 C C . GLY A 1 68 ? 30.214 55.905 56.594 1.00 15.90 68 GLY A C 1
ATOM 462 O O . GLY A 1 68 ? 30.404 54.775 56.097 1.00 17.66 68 GLY A O 1
ATOM 463 N N . THR A 1 69 ? 31.175 56.800 56.787 1.00 16.40 69 THR A N 1
ATOM 464 C CA . THR A 1 69 ? 32.569 56.596 56.400 1.00 18.82 69 THR A CA 1
ATOM 465 C C . THR A 1 69 ? 32.692 56.297 54.900 1.00 18.17 69 THR A C 1
ATOM 466 O O . THR A 1 69 ? 33.582 55.569 54.474 1.00 19.05 69 THR A O 1
ATOM 470 N N . VAL A 1 70 ? 31.790 56.866 54.103 1.00 16.87 70 VAL A N 1
ATOM 471 C CA . VAL A 1 70 ? 31.862 56.735 52.646 1.00 16.53 70 VAL A CA 1
ATOM 472 C C . VAL A 1 70 ? 33.151 57.371 52.136 1.00 16.82 70 VAL A C 1
ATOM 473 O O . VAL A 1 70 ? 33.456 58.512 52.483 1.00 17.89 70 VAL A O 1
ATOM 477 N N . ARG A 1 71 ? 33.917 56.641 51.332 1.00 16.69 71 ARG A N 1
ATOM 478 C CA . ARG A 1 71 ? 35.271 57.117 50.975 1.00 17.82 71 ARG A CA 1
ATOM 479 C C . ARG A 1 71 ? 35.406 57.418 49.474 1.00 16.53 71 ARG A C 1
ATOM 480 O O . ARG A 1 71 ? 36.413 58.028 49.055 1.00 15.95 71 ARG A O 1
ATOM 488 N N . SER A 1 72 ? 34.398 57.012 48.697 1.00 16.45 72 SER A N 1
ATOM 489 C CA . SER A 1 72 ? 34.437 57.114 47.225 1.00 16.08 72 SER A CA 1
ATOM 490 C C . SER A 1 72 ? 33.041 57.004 46.614 1.00 15.56 72 SER A C 1
ATOM 491 O O . SER A 1 72 ? 32.097 56.508 47.264 1.00 15.23 72 SER A O 1
ATOM 494 N N . PRO A 1 73 ? 32.878 57.489 45.366 1.00 15.47 73 PRO A N 1
ATOM 495 C CA . PRO A 1 73 ? 31.603 57.296 44.695 1.00 15.36 73 PRO A CA 1
ATOM 496 C C . PRO A 1 73 ? 31.215 55.818 44.477 1.00 15.33 73 PRO A C 1
ATOM 497 O O . PRO A 1 73 ? 30.018 55.486 44.617 1.00 15.63 73 PRO A O 1
ATOM 501 N N . LYS A 1 74 ? 32.186 54.947 44.159 1.00 15.71 74 LYS A N 1
ATOM 502 C CA . LYS A 1 74 ? 31.876 53.516 43.989 1.00 16.37 74 LYS A CA 1
ATOM 503 C C . LYS A 1 74 ? 31.363 52.948 45.305 1.00 15.73 74 LYS A C 1
ATOM 504 O O . LYS A 1 74 ? 30.350 52.242 45.324 1.00 14.88 74 LYS A O 1
ATOM 510 N N . GLU A 1 75 ? 32.052 53.286 46.405 1.00 15.25 75 GLU A N 1
ATOM 511 C CA . GLU A 1 75 ? 31.590 52.830 47.723 1.00 16.42 75 GLU A CA 1
ATOM 512 C C . GLU A 1 75 ? 30.202 53.382 48.069 1.00 14.89 75 GLU A C 1
ATOM 513 O O . GLU A 1 75 ? 29.349 52.649 48.613 1.00 14.69 75 GLU A O 1
ATOM 519 N N . ALA A 1 76 ? 29.950 54.659 47.759 1.00 14.01 76 ALA A N 1
ATOM 520 C CA . ALA A 1 76 ? 28.618 55.271 47.947 1.00 14.24 76 ALA A CA 1
ATOM 521 C C . ALA A 1 76 ? 27.553 54.475 47.208 1.00 14.61 76 ALA A C 1
ATOM 522 O O . ALA A 1 76 ? 26.506 54.121 47.760 1.00 14.82 76 ALA A O 1
ATOM 524 N N . GLU A 1 77 ? 27.810 54.200 45.930 1.00 14.69 77 GLU A N 1
ATOM 525 C CA . GLU A 1 77 ? 26.875 53.430 45.125 1.00 14.74 77 GLU A CA 1
ATOM 526 C C . GLU A 1 77 ? 26.618 52.009 45.709 1.00 15.87 77 GLU A C 1
ATOM 527 O O . GLU A 1 77 ? 25.472 51.519 45.719 1.00 15.80 77 GLU A O 1
ATOM 533 N N . ALA A 1 78 ? 27.664 51.380 46.232 1.00 16.57 78 ALA A N 1
ATOM 534 C CA . ALA A 1 78 ? 27.503 50.049 46.841 1.00 17.18 78 ALA A CA 1
ATOM 535 C C . ALA A 1 78 ? 26.596 50.128 48.067 1.00 17.11 78 ALA A C 1
ATOM 536 O O . ALA A 1 78 ? 25.748 49.262 48.290 1.00 17.06 78 ALA A O 1
ATOM 538 N N . ALA A 1 79 ? 26.778 51.191 48.848 1.00 16.39 79 ALA A N 1
ATOM 539 C CA . ALA A 1 79 ? 25.951 51.409 50.037 1.00 16.10 79 ALA A CA 1
ATOM 540 C C . ALA A 1 79 ? 24.492 51.637 49.651 1.00 15.52 79 ALA A C 1
ATOM 541 O O . ALA A 1 79 ? 23.570 51.090 50.279 1.00 16.38 79 ALA A O 1
ATOM 543 N N . LEU A 1 80 ? 24.261 52.418 48.599 1.00 15.03 80 LEU A N 1
ATOM 544 C CA . LEU A 1 80 ? 22.903 52.682 48.123 1.00 15.34 80 LEU A CA 1
ATOM 545 C C . LEU A 1 80 ? 22.260 51.371 47.636 1.00 16.39 80 LEU A C 1
ATOM 546 O O . LEU A 1 80 ? 21.084 51.090 47.923 1.00 16.05 80 LEU A O 1
ATOM 551 N N . GLU A 1 81 ? 23.039 50.551 46.933 1.00 17.29 81 GLU A N 1
ATOM 552 C CA . GLU A 1 81 ? 22.504 49.262 46.441 1.00 18.56 81 GLU A CA 1
ATOM 553 C C . GLU A 1 81 ? 22.202 48.278 47.588 1.00 19.54 81 GLU A C 1
ATOM 554 O O . GLU A 1 81 ? 21.328 47.428 47.434 1.00 20.75 81 GLU A O 1
ATOM 560 N N . ALA A 1 82 ? 22.912 48.424 48.716 1.00 19.63 82 ALA A N 1
ATOM 561 C CA . ALA A 1 82 ? 22.720 47.601 49.930 1.00 20.02 82 ALA A CA 1
ATOM 562 C C . ALA A 1 82 ? 21.530 48.047 50.747 1.00 20.28 82 ALA A C 1
ATOM 563 O O . ALA A 1 82 ? 21.059 47.293 51.609 1.00 21.56 82 ALA A O 1
ATOM 565 N N . GLY A 1 83 ? 21.051 49.274 50.532 1.00 19.08 83 GLY A N 1
ATOM 566 C CA . GLY A 1 83 ? 19.893 49.760 51.276 1.00 18.13 83 GLY A CA 1
ATOM 567 C C . GLY A 1 83 ? 19.979 51.148 51.904 1.00 17.01 83 GLY A C 1
ATOM 568 O O . GLY A 1 83 ? 18.993 51.635 52.467 1.00 16.68 83 GLY A O 1
ATOM 569 N N . ALA A 1 84 ? 21.140 51.791 51.828 1.00 15.06 84 ALA A N 1
ATOM 570 C CA . ALA A 1 84 ? 21.272 53.162 52.384 1.00 15.50 84 ALA A CA 1
ATOM 571 C C . ALA A 1 84 ? 20.364 54.137 51.674 1.00 15.39 84 ALA A C 1
ATOM 572 O O . ALA A 1 84 ? 20.224 54.071 50.442 1.00 17.05 84 ALA A O 1
ATOM 574 N N . ALA A 1 85 ? 19.757 55.043 52.444 1.00 15.93 85 ALA A N 1
ATOM 575 C CA . ALA A 1 85 ? 18.906 56.104 51.906 1.00 15.71 85 ALA A CA 1
ATOM 576 C C . ALA A 1 85 ? 19.600 57.491 51.923 1.00 15.64 85 ALA A C 1
ATOM 577 O O . ALA A 1 85 ? 19.113 58.446 51.307 1.00 15.67 85 ALA A O 1
ATOM 579 N N . PHE A 1 86 ? 20.700 57.607 52.656 1.00 14.57 86 PHE A N 1
ATOM 580 C CA . PHE A 1 86 ? 21.502 58.838 52.651 1.00 13.77 86 PHE A CA 1
ATOM 581 C C . PHE A 1 86 ? 22.950 58.473 52.900 1.00 13.72 86 PHE A C 1
ATOM 582 O O . PHE A 1 86 ? 23.244 57.349 53.323 1.00 13.84 86 PHE A O 1
ATOM 590 N N . LEU A 1 87 ? 23.841 59.389 52.524 1.00 12.24 87 LEU A N 1
ATOM 591 C CA . LEU A 1 87 ? 25.273 59.136 52.535 1.00 11.65 87 LEU A CA 1
ATOM 592 C C . LEU A 1 87 ? 25.971 60.117 53.440 1.00 11.92 87 LEU A C 1
ATOM 593 O O . LEU A 1 87 ? 25.601 61.278 53.467 1.00 11.76 87 LEU A O 1
ATOM 598 N N . VAL A 1 88 ? 27.008 59.642 54.137 1.00 11.12 88 VAL A N 1
ATOM 599 C CA . VAL A 1 88 ? 27.779 60.492 55.054 1.00 12.60 88 VAL A CA 1
ATOM 600 C C . VAL A 1 88 ? 29.259 60.204 54.853 1.00 12.57 88 VAL A C 1
ATOM 601 O O . VAL A 1 88 ? 29.653 59.048 54.766 1.00 12.91 88 VAL A O 1
ATOM 605 N N . SER A 1 89 ? 30.075 61.250 54.759 1.00 12.06 89 SER A N 1
ATOM 606 C CA . SER A 1 89 ? 31.521 61.057 54.622 1.00 12.46 89 SER A CA 1
ATOM 607 C C . SER A 1 89 ? 32.244 61.894 55.704 1.00 13.16 89 SER A C 1
ATOM 608 O O . SER A 1 89 ? 31.736 62.937 56.138 1.00 13.71 89 SER A O 1
ATOM 611 N N . PRO A 1 90 ? 33.430 61.448 56.136 1.00 13.78 90 PRO A N 1
ATOM 612 C CA . PRO A 1 90 ? 34.183 62.209 57.154 1.00 13.75 90 PRO A CA 1
ATOM 613 C C . PRO A 1 90 ? 34.541 63.653 56.735 1.00 13.67 90 PRO A C 1
ATOM 614 O O . PRO A 1 90 ? 34.519 64.581 57.570 1.00 13.88 90 PRO A O 1
ATOM 618 N N . GLY A 1 91 ? 34.855 63.838 55.449 1.00 13.98 91 GLY A N 1
ATOM 619 C CA . GLY A 1 91 ? 35.160 65.158 54.921 1.00 14.66 91 GLY A CA 1
ATOM 620 C C . GLY A 1 91 ? 34.419 65.350 53.603 1.00 15.38 91 GLY A C 1
ATOM 621 O O . GLY A 1 91 ? 33.684 64.455 53.165 1.00 17.65 91 GLY A O 1
ATOM 622 N N . LEU A 1 92 ? 34.611 66.496 52.955 1.00 14.95 92 LEU A N 1
ATOM 623 C CA . LEU A 1 92 ? 33.864 66.814 51.742 1.00 15.27 92 LEU A CA 1
ATOM 624 C C . LEU A 1 92 ? 34.471 66.097 50.530 1.00 14.65 92 LEU A C 1
ATOM 625 O O . LEU A 1 92 ? 35.664 66.229 50.252 1.00 13.90 92 LEU A O 1
ATOM 630 N N . LEU A 1 93 ? 33.644 65.298 49.848 1.00 14.93 93 LEU A N 1
ATOM 631 C CA . LEU A 1 93 ? 34.069 64.619 48.607 1.00 14.21 93 LEU A CA 1
ATOM 632 C C . LEU A 1 93 ? 33.165 65.050 47.461 1.00 14.67 93 LEU A C 1
ATOM 633 O O . LEU A 1 93 ? 32.003 64.619 47.359 1.00 14.14 93 LEU A O 1
ATOM 638 N N . GLU A 1 94 ? 33.691 65.912 46.584 1.00 15.77 94 GLU A N 1
ATOM 639 C CA . GLU A 1 94 ? 32.852 66.493 45.536 1.00 17.61 94 GLU A CA 1
ATOM 640 C C . GLU A 1 94 ? 32.261 65.418 44.615 1.00 15.73 94 GLU A C 1
ATOM 641 O O . GLU A 1 94 ? 31.129 65.567 44.160 1.00 14.85 94 GLU A O 1
ATOM 647 N N . GLU A 1 95 ? 32.997 64.337 44.373 1.00 14.45 95 GLU A N 1
ATOM 648 C CA . GLU A 1 95 ? 32.513 63.279 43.453 1.00 15.69 95 GLU A CA 1
ATOM 649 C C . GLU A 1 95 ? 31.429 62.434 44.077 1.00 14.66 95 GLU A C 1
ATOM 650 O O . GLU A 1 95 ? 30.572 61.900 43.380 1.00 14.14 95 GLU A O 1
ATOM 656 N N . VAL A 1 96 ? 31.476 62.274 45.398 1.00 13.19 96 VAL A N 1
ATOM 657 C CA . VAL A 1 96 ? 30.329 61.679 46.088 1.00 12.90 96 VAL A CA 1
ATOM 658 C C . VAL A 1 96 ? 29.104 62.594 46.049 1.00 12.91 96 VAL A C 1
ATOM 659 O O . VAL A 1 96 ? 27.970 62.124 45.881 1.00 13.15 96 VAL A O 1
ATOM 663 N N . ALA A 1 97 ? 29.306 63.905 46.177 1.00 12.48 97 ALA A N 1
ATOM 664 C CA . ALA A 1 97 ? 28.198 64.845 45.985 1.00 12.83 97 ALA A CA 1
ATOM 665 C C . ALA A 1 97 ? 27.531 64.652 44.586 1.00 12.32 97 ALA A C 1
ATOM 666 O O . ALA A 1 97 ? 26.302 64.674 44.445 1.00 12.56 97 ALA A O 1
ATOM 668 N N . ALA A 1 98 ? 28.368 64.420 43.573 1.00 12.31 98 ALA A N 1
ATOM 669 C CA . ALA A 1 98 ? 27.861 64.213 42.202 1.00 13.05 98 ALA A CA 1
ATOM 670 C C . ALA A 1 98 ? 27.027 62.949 42.116 1.00 13.38 98 ALA A C 1
ATOM 671 O O . ALA A 1 98 ? 25.948 62.933 41.492 1.00 15.49 98 ALA A O 1
ATOM 673 N N . LEU A 1 99 ? 27.547 61.876 42.708 1.00 12.98 99 LEU A N 1
ATOM 674 C CA . LEU A 1 99 ? 26.835 60.611 42.724 1.00 12.86 99 LEU A CA 1
ATOM 675 C C . LEU A 1 99 ? 25.495 60.765 43.457 1.00 13.81 99 LEU A C 1
ATOM 676 O O . LEU A 1 99 ? 24.434 60.337 42.968 1.00 12.10 99 LEU A O 1
ATOM 681 N N . ALA A 1 100 ? 25.526 61.396 44.633 1.00 13.30 100 ALA A N 1
ATOM 682 C CA . ALA A 1 100 ? 24.293 61.540 45.409 1.00 13.46 100 ALA A CA 1
ATOM 683 C C . ALA A 1 100 ? 23.241 62.351 44.670 1.00 13.43 100 ALA A C 1
ATOM 684 O O . ALA A 1 100 ? 22.048 62.013 44.670 1.00 14.17 100 ALA A O 1
ATOM 686 N N . GLN A 1 101 ? 23.679 63.435 44.032 1.00 14.88 101 GLN A N 1
ATOM 687 C CA . GLN A 1 101 ? 22.760 64.278 43.289 1.00 16.65 101 GLN A CA 1
ATOM 688 C C . GLN A 1 101 ? 22.177 63.498 42.096 1.00 15.87 101 GLN A C 1
ATOM 689 O O . GLN A 1 101 ? 20.976 63.615 41.842 1.00 16.53 101 GLN A O 1
ATOM 695 N N . ALA A 1 102 ? 22.998 62.648 41.456 1.00 14.96 102 ALA A N 1
ATOM 696 C CA . ALA A 1 102 ? 22.579 61.830 40.309 1.00 15.66 102 ALA A CA 1
ATOM 697 C C . ALA A 1 102 ? 21.522 60.820 40.711 1.00 16.45 102 ALA A C 1
ATOM 698 O O . ALA A 1 102 ? 20.568 60.570 39.941 1.00 15.63 102 ALA A O 1
ATOM 700 N N . ARG A 1 103 ? 21.695 60.257 41.911 1.00 16.27 103 ARG A N 1
ATOM 701 C CA . ARG A 1 103 ? 20.792 59.235 42.453 1.00 17.03 103 ARG A CA 1
ATOM 702 C C . ARG A 1 103 ? 19.650 59.802 43.290 1.00 16.96 103 ARG A C 1
ATOM 703 O O . ARG A 1 103 ? 18.799 59.040 43.727 1.00 17.91 103 ARG A O 1
ATOM 711 N N . GLY A 1 104 ? 19.614 61.122 43.503 1.00 15.57 104 GLY A N 1
ATOM 712 C CA . GLY A 1 104 ? 18.479 61.766 44.168 1.00 15.52 104 GLY A CA 1
ATOM 713 C C . GLY A 1 104 ? 18.436 61.449 45.651 1.00 15.16 104 GLY A C 1
ATOM 714 O O . GLY A 1 104 ? 17.351 61.311 46.222 1.00 15.84 104 GLY A O 1
ATOM 715 N N . VAL A 1 105 ? 19.611 61.286 46.252 1.00 14.00 105 VAL A N 1
ATOM 716 C CA . VAL A 1 105 ? 19.708 61.005 47.707 1.00 14.64 105 VAL A CA 1
ATOM 717 C C . VAL A 1 105 ? 20.491 62.089 48.467 1.00 14.45 105 VAL A C 1
ATOM 718 O O . VAL A 1 105 ? 21.409 62.706 47.917 1.00 14.58 105 VAL A O 1
ATOM 722 N N . PRO A 1 106 ? 20.151 62.310 49.749 1.00 13.90 106 PRO A N 1
ATOM 723 C CA . PRO A 1 106 ? 20.901 63.305 50.509 1.00 13.29 106 PRO A CA 1
ATOM 724 C C . PRO A 1 106 ? 22.325 62.889 50.790 1.00 12.99 106 PRO A C 1
ATOM 725 O O . PRO A 1 106 ? 22.597 61.702 51.005 1.00 13.71 106 PRO A O 1
ATOM 729 N N . TYR A 1 107 ? 23.236 63.867 50.760 1.00 12.55 107 TYR A N 1
ATOM 730 C CA . TYR A 1 107 ? 24.628 63.626 51.098 1.00 12.20 107 TYR A CA 1
ATOM 731 C C . TYR A 1 107 ? 25.003 64.626 52.179 1.00 13.23 107 TYR A C 1
ATOM 732 O O . TYR A 1 107 ? 24.845 65.834 51.985 1.00 13.16 107 TYR A O 1
ATOM 741 N N . LEU A 1 108 ? 25.474 64.120 53.327 1.00 12.63 108 LEU A N 1
ATOM 742 C CA . LEU A 1 108 ? 25.906 65.005 54.407 1.00 13.60 108 LEU A CA 1
ATOM 743 C C . LEU A 1 108 ? 27.397 64.853 54.522 1.00 13.08 108 LEU A C 1
ATOM 744 O O . LEU A 1 108 ? 27.882 63.918 55.179 1.00 14.38 108 LEU A O 1
ATOM 749 N N . PRO A 1 109 ? 28.154 65.763 53.873 1.00 12.53 109 PRO A N 1
ATOM 750 C CA . PRO A 1 109 ? 29.596 65.694 53.988 1.00 12.72 109 PRO A CA 1
ATOM 751 C C . PRO A 1 109 ? 30.054 66.235 55.351 1.00 11.80 109 PRO A C 1
ATOM 752 O O . PRO A 1 109 ? 29.429 67.145 55.893 1.00 11.73 109 PRO A O 1
ATOM 756 N N . GLY A 1 110 ? 31.120 65.659 55.900 1.00 13.10 110 GLY A N 1
ATOM 757 C CA . GLY A 1 110 ? 31.754 66.264 57.078 1.00 12.55 110 GLY A CA 1
ATOM 758 C C . GLY A 1 110 ? 32.504 67.520 56.670 1.00 12.95 110 GLY A C 1
ATOM 759 O O . GLY A 1 110 ? 33.222 67.537 55.654 1.00 12.82 110 GLY A O 1
ATOM 760 N N . VAL A 1 111 ? 32.332 68.572 57.454 1.00 11.38 111 VAL A N 1
ATOM 761 C CA . VAL A 1 111 ? 33.148 69.787 57.303 1.00 12.78 111 VAL A CA 1
ATOM 762 C C . VAL A 1 111 ? 33.585 70.216 58.693 1.00 12.47 111 VAL A C 1
ATOM 763 O O . VAL A 1 111 ? 33.042 69.744 59.719 1.00 13.80 111 VAL A O 1
ATOM 767 N N . LEU A 1 112 ? 34.554 71.115 58.730 1.00 12.12 112 LEU A N 1
ATOM 768 C CA . LEU A 1 112 ? 34.965 71.746 59.992 1.00 12.18 112 LEU A CA 1
ATOM 769 C C . LEU A 1 112 ? 35.093 73.249 59.874 1.00 11.48 112 LEU A C 1
ATOM 770 O O . LEU A 1 112 ? 34.602 73.983 60.715 1.00 12.48 112 LEU A O 1
ATOM 775 N N . THR A 1 113 ? 35.778 73.708 58.824 1.00 9.88 113 THR A N 1
ATOM 776 C CA . THR A 1 113 ? 36.181 75.113 58.773 1.00 10.39 113 THR A CA 1
ATOM 777 C C . THR A 1 113 ? 35.187 75.923 57.937 1.00 10.42 113 THR A C 1
ATOM 778 O O . THR A 1 113 ? 34.454 75.364 57.106 1.00 11.69 113 THR A O 1
ATOM 782 N N . PRO A 1 114 ? 35.178 77.249 58.109 1.00 10.46 114 PRO A N 1
ATOM 783 C CA . PRO A 1 114 ? 34.270 78.085 57.291 1.00 10.75 114 PRO A CA 1
ATOM 784 C C . PRO A 1 114 ? 34.559 77.953 55.788 1.00 11.76 114 PRO A C 1
ATOM 785 O O . PRO A 1 114 ? 33.635 78.006 54.963 1.00 12.27 114 PRO A O 1
ATOM 789 N N . THR A 1 115 ? 35.812 77.769 55.425 1.00 11.00 115 THR A N 1
ATOM 790 C CA . THR A 1 115 ? 36.152 77.573 53.992 1.00 11.11 115 THR A CA 1
ATOM 791 C C . THR A 1 115 ? 35.490 76.300 53.465 1.00 11.00 115 THR A C 1
ATOM 792 O O . THR A 1 115 ? 34.942 76.244 52.321 1.00 10.99 115 THR A O 1
ATOM 796 N N . GLU A 1 116 ? 35.510 75.266 54.309 1.00 11.20 116 GLU A N 1
ATOM 797 C CA . GLU A 1 116 ? 34.876 74.006 53.923 1.00 11.68 116 GLU A CA 1
ATOM 798 C C . GLU A 1 116 ? 33.360 74.126 53.830 1.00 11.48 116 GLU A C 1
ATOM 799 O O . GLU A 1 116 ? 32.724 73.541 52.896 1.00 10.87 116 GLU A O 1
ATOM 805 N N . VAL A 1 117 ? 32.763 74.883 54.780 1.00 9.85 117 VAL A N 1
ATOM 806 C CA . VAL A 1 117 ? 31.320 75.129 54.743 1.00 10.61 117 VAL A CA 1
ATOM 807 C C . VAL A 1 117 ? 30.977 75.819 53.412 1.00 12.18 117 VAL A C 1
ATOM 808 O O . VAL A 1 117 ? 30.040 75.421 52.719 1.00 13.05 117 VAL A O 1
ATOM 812 N N . GLU A 1 118 ? 31.776 76.809 53.039 1.00 11.76 118 GLU A N 1
ATOM 813 C CA . GLU A 1 118 ? 31.486 77.508 51.775 1.00 12.50 118 GLU A CA 1
ATOM 814 C C . GLU A 1 118 ? 31.577 76.608 50.566 1.00 12.45 118 GLU A C 1
ATOM 815 O O . GLU A 1 118 ? 30.762 76.734 49.626 1.00 13.54 118 GLU A O 1
ATOM 821 N N . ARG A 1 119 ? 32.557 75.715 50.554 1.00 12.22 119 ARG A N 1
ATOM 822 C CA . ARG A 1 119 ? 32.730 74.799 49.416 1.00 14.40 119 ARG A CA 1
ATOM 823 C C . ARG A 1 119 ? 31.532 73.861 49.318 1.00 14.97 119 ARG A C 1
ATOM 824 O O . ARG A 1 119 ? 31.049 73.570 48.223 1.00 14.82 119 ARG A O 1
ATOM 832 N N . ALA A 1 120 ? 31.040 73.393 50.467 1.00 13.29 120 ALA A N 1
ATOM 833 C CA . ALA A 1 120 ? 29.884 72.475 50.452 1.00 13.93 120 ALA A CA 1
ATOM 834 C C . ALA A 1 120 ? 28.668 73.204 49.926 1.00 14.37 120 ALA A C 1
ATOM 835 O O . ALA A 1 120 ? 27.899 72.642 49.131 1.00 15.81 120 ALA A O 1
ATOM 837 N N . LEU A 1 121 ? 28.480 74.446 50.365 1.00 14.06 121 LEU A N 1
ATOM 838 C CA . LEU A 1 121 ? 27.343 75.263 49.893 1.00 15.72 121 LEU A CA 1
ATOM 839 C C . LEU A 1 121 ? 27.376 75.446 48.386 1.00 16.80 121 LEU A C 1
ATOM 840 O O . LEU A 1 121 ? 26.321 75.363 47.737 1.00 16.66 121 LEU A O 1
ATOM 845 N N . ALA A 1 122 ? 28.581 75.651 47.836 1.00 16.59 122 ALA A N 1
ATOM 846 C CA . ALA A 1 122 ? 28.750 75.874 46.397 1.00 16.37 122 ALA A CA 1
ATOM 847 C C . ALA A 1 122 ? 28.369 74.615 45.620 1.00 16.94 122 ALA A C 1
ATOM 848 O O . ALA A 1 122 ? 28.076 74.693 44.422 1.00 18.22 122 ALA A O 1
ATOM 850 N N . LEU A 1 123 ? 28.414 73.462 46.283 1.00 16.19 123 LEU A N 1
ATOM 851 C CA . LEU A 1 123 ? 27.937 72.193 45.723 1.00 16.70 123 LEU A CA 1
ATOM 852 C C . LEU A 1 123 ? 26.448 71.966 46.002 1.00 17.28 123 LEU A C 1
ATOM 853 O O . LEU A 1 123 ? 25.922 70.887 45.707 1.00 17.96 123 LEU A O 1
ATOM 858 N N . GLY A 1 124 ? 25.786 72.967 46.570 1.00 16.35 124 GLY A N 1
ATOM 859 C CA . GLY A 1 124 ? 24.353 72.908 46.842 1.00 16.84 124 GLY A CA 1
ATOM 860 C C . GLY A 1 124 ? 23.998 72.164 48.118 1.00 17.69 124 GLY A C 1
ATOM 861 O O . GLY A 1 124 ? 22.838 71.757 48.313 1.00 18.48 124 GLY A O 1
ATOM 862 N N . LEU A 1 125 ? 24.987 72.003 48.997 1.00 15.35 125 LEU A N 1
ATOM 863 C CA . LEU A 1 125 ? 24.769 71.252 50.227 1.00 15.89 125 LEU A CA 1
ATOM 864 C C . LEU A 1 125 ? 24.630 72.185 51.429 1.00 16.12 125 LEU A C 1
ATOM 865 O O . LEU A 1 125 ? 25.554 72.936 51.734 1.00 16.18 125 LEU A O 1
ATOM 870 N N . SER A 1 126 ? 23.491 72.100 52.126 1.00 16.10 126 SER A N 1
ATOM 871 C CA . SER A 1 126 ? 23.203 72.947 53.253 1.00 16.03 126 SER A CA 1
ATOM 872 C C . SER A 1 126 ? 22.869 72.201 54.554 1.00 15.47 126 SER A C 1
ATOM 873 O O . SER A 1 126 ? 22.576 72.828 55.563 1.00 15.10 126 SER A O 1
ATOM 876 N N . ALA A 1 127 ? 22.921 70.866 54.511 1.00 14.33 127 ALA A N 1
ATOM 877 C CA . ALA A 1 127 ? 22.834 70.049 55.726 1.00 15.16 127 ALA A CA 1
ATOM 878 C C . ALA A 1 127 ? 24.164 69.302 55.800 1.00 14.55 127 ALA A C 1
ATOM 879 O O . ALA A 1 127 ? 24.465 68.457 54.939 1.00 16.40 127 ALA A O 1
ATOM 881 N N . LEU A 1 128 ? 24.971 69.617 56.803 1.00 14.00 128 LEU A N 1
ATOM 882 C CA . LEU A 1 128 ? 26.353 69.166 56.790 1.00 12.09 128 LEU A CA 1
ATOM 883 C C . LEU A 1 128 ? 26.714 68.502 58.089 1.00 12.66 128 LEU A C 1
ATOM 884 O O . LEU A 1 128 ? 26.275 68.935 59.149 1.00 13.75 128 LEU A O 1
ATOM 889 N N . LYS A 1 129 ? 27.507 67.447 58.020 1.00 12.84 129 LYS A N 1
ATOM 890 C CA A LYS A 1 129 ? 28.080 66.889 59.240 0.51 13.07 129 LYS A CA 1
ATOM 891 C CA B LYS A 1 129 ? 28.115 66.853 59.217 0.49 13.50 129 LYS A CA 1
ATOM 892 C C . LYS A 1 129 ? 29.196 67.803 59.753 1.00 13.22 129 LYS A C 1
ATOM 893 O O . LYS A 1 129 ? 29.946 68.418 58.968 1.00 13.61 129 LYS A O 1
ATOM 904 N N . PHE A 1 130 ? 29.323 67.900 61.071 1.00 12.09 130 PHE A N 1
ATOM 905 C CA . PHE A 1 130 ? 30.431 68.646 61.648 1.00 11.89 130 PHE A CA 1
ATOM 906 C C . PHE A 1 130 ? 31.233 67.581 62.397 1.00 12.49 130 PHE A C 1
ATOM 907 O O . PHE A 1 130 ? 30.758 67.062 63.426 1.00 12.47 130 PHE A O 1
ATOM 915 N N . PHE A 1 131 ? 32.418 67.259 61.887 1.00 12.55 131 PHE A N 1
ATOM 916 C CA . PHE A 1 131 ? 33.150 66.082 62.337 1.00 13.95 131 PHE A CA 1
ATOM 917 C C . PHE A 1 131 ? 34.662 66.254 62.259 1.00 14.39 131 PHE A C 1
ATOM 918 O O . PHE A 1 131 ? 35.171 66.736 61.234 1.00 13.55 131 PHE A O 1
ATOM 926 N N . PRO A 1 132 ? 35.394 65.815 63.307 1.00 14.35 132 PRO A N 1
ATOM 927 C CA . PRO A 1 132 ? 34.914 65.319 64.632 1.00 14.17 132 PRO A CA 1
ATOM 928 C C . PRO A 1 132 ? 34.550 66.471 65.602 1.00 13.60 132 PRO A C 1
ATOM 929 O O . PRO A 1 132 ? 35.370 67.339 65.887 1.00 13.12 132 PRO A O 1
ATOM 933 N N . ALA A 1 133 ? 33.328 66.440 66.114 1.00 13.54 133 ALA A N 1
ATOM 934 C CA . ALA A 1 133 ? 32.750 67.603 66.782 1.00 13.55 133 ALA A CA 1
ATOM 935 C C . ALA A 1 133 ? 33.453 67.927 68.087 1.00 14.51 133 ALA A C 1
ATOM 936 O O . ALA A 1 133 ? 33.882 69.058 68.307 1.00 14.92 133 ALA A O 1
ATOM 938 N N . GLU A 1 134 ? 33.580 66.938 68.966 1.00 15.00 134 GLU A N 1
ATOM 939 C CA . GLU A 1 134 ? 34.100 67.277 70.295 1.00 16.43 134 GLU A CA 1
ATOM 940 C C . GLU A 1 134 ? 35.569 67.727 70.315 1.00 16.18 134 GLU A C 1
ATOM 941 O O . GLU A 1 134 ? 35.904 68.731 70.951 1.00 17.46 134 GLU A O 1
ATOM 947 N N . PRO A 1 135 ? 36.452 67.002 69.617 1.00 16.90 135 PRO A N 1
ATOM 948 C CA . PRO A 1 135 ? 37.846 67.429 69.528 1.00 18.58 135 PRO A CA 1
ATOM 949 C C . PRO A 1 135 ? 38.031 68.829 68.937 1.00 20.21 135 PRO A C 1
ATOM 950 O O . PRO A 1 135 ? 39.040 69.487 69.229 1.00 21.42 135 PRO A O 1
ATOM 954 N N . PHE A 1 136 ? 37.080 69.269 68.112 1.00 19.62 136 PHE A N 1
ATOM 955 C CA . PHE A 1 136 ? 37.170 70.584 67.481 1.00 20.72 136 PHE A CA 1
ATOM 956 C C . PHE A 1 136 ? 36.156 71.574 68.078 1.00 21.76 136 PHE A C 1
ATOM 957 O O . PHE A 1 136 ? 35.636 72.439 67.363 1.00 21.63 136 PHE A O 1
ATOM 965 N N . GLN A 1 137 ? 35.887 71.437 69.384 1.00 21.73 137 GLN A N 1
ATOM 966 C CA . GLN A 1 137 ? 35.074 72.399 70.139 1.00 22.49 137 GLN A CA 1
ATOM 967 C C . GLN A 1 137 ? 33.707 72.705 69.485 1.00 21.44 137 GLN A C 1
ATOM 968 O O . GLN A 1 137 ? 33.307 73.875 69.330 1.00 21.43 137 GLN A O 1
ATOM 974 N N . GLY A 1 138 ? 33.000 71.639 69.125 1.00 19.68 138 GLY A N 1
ATOM 975 C CA . GLY A 1 138 ? 31.757 71.731 68.372 1.00 18.06 138 GLY A CA 1
ATOM 976 C C . GLY A 1 138 ? 30.752 72.745 68.854 1.00 17.24 138 GLY A C 1
ATOM 977 O O . GLY A 1 138 ? 30.187 73.467 68.059 1.00 17.01 138 GLY A O 1
ATOM 978 N N . VAL A 1 139 ? 30.454 72.778 70.151 1.00 16.91 139 VAL A N 1
ATOM 979 C CA . VAL A 1 139 ? 29.369 73.692 70.577 1.00 16.53 139 VAL A CA 1
ATOM 980 C C . VAL A 1 139 ? 29.743 75.128 70.281 1.00 16.93 139 VAL A C 1
ATOM 981 O O . VAL A 1 139 ? 28.954 75.852 69.676 1.00 17.19 139 VAL A O 1
ATOM 985 N N . ARG A 1 140 ? 30.970 75.513 70.621 1.00 16.80 140 ARG A N 1
ATOM 986 C CA . ARG A 1 140 ? 31.372 76.907 70.442 1.00 17.35 140 ARG A CA 1
ATOM 987 C C . ARG A 1 140 ? 31.527 77.244 68.947 1.00 16.64 140 ARG A C 1
ATOM 988 O O . ARG A 1 140 ? 31.151 78.338 68.505 1.00 17.20 140 ARG A O 1
ATOM 996 N N . VAL A 1 141 ? 32.042 76.293 68.173 1.00 15.01 141 VAL A N 1
ATOM 997 C CA . VAL A 1 141 ? 32.149 76.517 66.716 1.00 13.72 141 VAL A CA 1
ATOM 998 C C . VAL A 1 141 ? 30.762 76.664 66.100 1.00 13.43 141 VAL A C 1
ATOM 999 O O . VAL A 1 141 ? 30.494 77.587 65.338 1.00 14.14 141 VAL A O 1
ATOM 1003 N N . LEU A 1 142 ? 29.870 75.728 66.419 1.00 13.03 142 LEU A N 1
ATOM 1004 C CA . LEU A 1 142 ? 28.536 75.792 65.846 1.00 14.04 142 LEU A CA 1
ATOM 1005 C C . LEU A 1 142 ? 27.752 77.014 66.286 1.00 15.23 142 LEU A C 1
ATOM 1006 O O . LEU A 1 142 ? 26.903 77.506 65.526 1.00 15.82 142 LEU A O 1
ATOM 1011 N N . ARG A 1 143 ? 28.026 77.514 67.495 1.00 16.86 143 ARG A N 1
ATOM 1012 C CA . ARG A 1 143 ? 27.415 78.794 67.898 1.00 18.25 143 ARG A CA 1
ATOM 1013 C C . ARG A 1 143 ? 27.867 79.938 66.986 1.00 17.84 143 ARG A C 1
ATOM 1014 O O . ARG A 1 143 ? 27.069 80.802 66.613 1.00 18.22 143 ARG A O 1
ATOM 1022 N N . ALA A 1 144 ? 29.153 79.941 66.638 1.00 17.62 144 ALA A N 1
ATOM 1023 C CA . ALA A 1 144 ? 29.698 80.953 65.728 1.00 18.20 144 ALA A CA 1
ATOM 1024 C C . ALA A 1 144 ? 29.015 80.808 64.384 1.00 18.23 144 ALA A C 1
ATOM 1025 O O . ALA A 1 144 ? 28.612 81.809 63.747 1.00 20.00 144 ALA A O 1
ATOM 1027 N N . TYR A 1 145 ? 28.865 79.562 63.942 1.00 17.05 145 TYR A N 1
ATOM 1028 C CA . TYR A 1 145 ? 28.341 79.318 62.599 1.00 16.32 145 TYR A CA 1
ATOM 1029 C C . TYR A 1 145 ? 26.852 79.662 62.493 1.00 17.05 145 TYR A C 1
ATOM 1030 O O . TYR A 1 145 ? 26.375 79.975 61.414 1.00 18.12 145 TYR A O 1
ATOM 1039 N N . ALA A 1 146 ? 26.127 79.622 63.613 1.00 18.14 146 ALA A N 1
ATOM 1040 C CA . ALA A 1 146 ? 24.708 79.938 63.571 1.00 19.45 146 ALA A CA 1
ATOM 1041 C C . ALA A 1 146 ? 24.495 81.376 63.083 1.00 19.88 146 ALA A C 1
ATOM 1042 O O . ALA A 1 146 ? 23.537 81.644 62.373 1.00 20.59 146 ALA A O 1
ATOM 1044 N N . GLU A 1 147 ? 25.424 82.267 63.425 1.00 21.53 147 GLU A N 1
ATOM 1045 C CA . GLU A 1 147 ? 25.347 83.683 63.059 1.00 23.08 147 GLU A CA 1
ATOM 1046 C C . GLU A 1 147 ? 25.790 83.951 61.628 1.00 21.38 147 GLU A C 1
ATOM 1047 O O . GLU A 1 147 ? 25.163 84.730 60.927 1.00 20.80 147 GLU A O 1
ATOM 1053 N N . VAL A 1 148 ? 26.890 83.323 61.203 1.00 20.44 148 VAL A N 1
ATOM 1054 C CA . VAL A 1 148 ? 27.457 83.626 59.893 1.00 19.72 148 VAL A CA 1
ATOM 1055 C C . VAL A 1 148 ? 26.974 82.691 58.795 1.00 18.41 148 VAL A C 1
ATOM 1056 O O . VAL A 1 148 ? 27.013 83.069 57.628 1.00 18.27 148 VAL A O 1
ATOM 1060 N N . PHE A 1 149 ? 26.485 81.494 59.144 1.00 16.23 149 PHE A N 1
ATOM 1061 C CA . PHE A 1 149 ? 25.928 80.563 58.147 1.00 15.95 149 PHE A CA 1
ATOM 1062 C C . PHE A 1 149 ? 24.500 80.179 58.548 1.00 17.78 149 PHE A C 1
ATOM 1063 O O . PHE A 1 149 ? 24.198 79.007 58.735 1.00 16.62 149 PHE A O 1
ATOM 1071 N N . PRO A 1 150 ? 23.603 81.169 58.681 1.00 18.45 150 PRO A N 1
ATOM 1072 C CA . PRO A 1 150 ? 22.292 80.819 59.277 1.00 19.81 150 PRO A CA 1
ATOM 1073 C C . PRO A 1 150 ? 21.458 79.870 58.397 1.00 19.89 150 PRO A C 1
ATOM 1074 O O . PRO A 1 150 ? 20.494 79.265 58.879 1.00 21.82 150 PRO A O 1
ATOM 1078 N N . GLU A 1 151 ? 21.806 79.744 57.122 1.00 18.96 151 GLU A N 1
ATOM 1079 C CA . GLU A 1 151 ? 21.075 78.854 56.202 1.00 19.79 151 GLU A CA 1
ATOM 1080 C C . GLU A 1 151 ? 21.542 77.393 56.276 1.00 19.50 151 GLU A C 1
ATOM 1081 O O . GLU A 1 151 ? 20.995 76.497 55.598 1.00 20.61 151 GLU A O 1
ATOM 1087 N N . VAL A 1 152 ? 22.560 77.138 57.088 1.00 17.53 152 VAL A N 1
ATOM 1088 C CA . VAL A 1 152 ? 23.104 75.787 57.163 1.00 16.18 152 VAL A CA 1
ATOM 1089 C C . VAL A 1 152 ? 22.639 75.076 58.442 1.00 15.89 152 VAL A C 1
ATOM 1090 O O . VAL A 1 152 ? 22.606 75.679 59.512 1.00 15.32 152 VAL A O 1
ATOM 1094 N N . ARG A 1 153 ? 22.279 73.794 58.319 1.00 15.23 153 ARG A N 1
ATOM 1095 C CA . ARG A 1 153 ? 21.977 72.965 59.492 1.00 16.75 153 ARG A CA 1
ATOM 1096 C C . ARG A 1 153 ? 23.084 71.946 59.643 1.00 16.09 153 ARG A C 1
ATOM 1097 O O . ARG A 1 153 ? 23.533 71.383 58.645 1.00 16.01 153 ARG A O 1
ATOM 1105 N N . PHE A 1 154 ? 23.536 71.725 60.877 1.00 14.84 154 PHE A N 1
ATOM 1106 C CA . PHE A 1 154 ? 24.689 70.844 61.121 1.00 14.23 154 PHE A CA 1
ATOM 1107 C C . PHE A 1 154 ? 24.328 69.597 61.884 1.00 14.60 154 PHE A C 1
ATOM 1108 O O . PHE A 1 154 ? 23.407 69.620 62.687 1.00 14.19 154 PHE A O 1
ATOM 1116 N N . LEU A 1 155 ? 25.077 68.529 61.633 1.00 13.90 155 LEU A N 1
ATOM 1117 C CA . LEU A 1 155 ? 24.900 67.261 62.317 1.00 14.54 155 LEU A CA 1
ATOM 1118 C C . LEU A 1 155 ? 26.243 66.940 62.979 1.00 14.17 155 LEU A C 1
ATOM 1119 O O . LEU A 1 155 ? 27.055 66.206 62.425 1.00 15.14 155 LEU A O 1
ATOM 1124 N N . PRO A 1 156 ? 26.506 67.531 64.161 1.00 13.70 156 PRO A N 1
ATOM 1125 C CA . PRO A 1 156 ? 27.781 67.241 64.826 1.00 13.32 156 PRO A CA 1
ATOM 1126 C C . PRO A 1 156 ? 27.880 65.778 65.236 1.00 13.56 156 PRO A C 1
ATOM 1127 O O . PRO A 1 156 ? 26.894 65.198 65.743 1.00 13.43 156 PRO A O 1
ATOM 1131 N N . THR A 1 157 ? 29.046 65.178 64.992 1.00 13.63 157 THR A N 1
ATOM 1132 C CA . THR A 1 157 ? 29.305 63.768 65.312 1.00 14.72 157 THR A CA 1
ATOM 1133 C C . THR A 1 157 ? 30.783 63.700 65.661 1.00 14.93 157 THR A C 1
ATOM 1134 O O . THR A 1 157 ? 31.589 64.416 65.064 1.00 14.09 157 THR A O 1
ATOM 1138 N N . GLY A 1 158 ? 31.135 62.882 66.662 1.00 14.73 158 GLY A N 1
ATOM 1139 C CA . GLY A 1 158 ? 32.518 62.641 66.998 1.00 15.90 158 GLY A CA 1
ATOM 1140 C C . GLY A 1 158 ? 32.766 62.936 68.463 1.00 16.22 158 GLY A C 1
ATOM 1141 O O . GLY A 1 158 ? 32.895 64.083 68.864 1.00 16.98 158 GLY A O 1
ATOM 1142 N N . GLY A 1 159 ? 32.810 61.886 69.261 1.00 16.60 159 GLY A N 1
ATOM 1143 C CA . GLY A 1 159 ? 33.109 62.076 70.684 1.00 16.86 159 GLY A CA 1
ATOM 1144 C C . GLY A 1 159 ? 31.984 62.643 71.533 1.00 17.64 159 GLY A C 1
ATOM 1145 O O . GLY A 1 159 ? 32.215 62.988 72.702 1.00 18.02 159 GLY A O 1
ATOM 1146 N N . ILE A 1 160 ? 30.770 62.734 70.982 1.00 17.05 160 ILE A N 1
ATOM 1147 C CA . ILE A 1 160 ? 29.645 63.259 71.741 1.00 18.48 160 ILE A CA 1
ATOM 1148 C C . ILE A 1 160 ? 29.220 62.229 72.787 1.00 19.80 160 ILE A C 1
ATOM 1149 O O . ILE A 1 160 ? 29.250 61.017 72.554 1.00 19.57 160 ILE A O 1
ATOM 1154 N N . LYS A 1 161 ? 28.928 62.730 73.977 1.00 20.50 161 LYS A N 1
ATOM 1155 C CA . LYS A 1 161 ? 28.525 61.901 75.097 1.00 21.86 161 LYS A CA 1
ATOM 1156 C C . LYS A 1 161 ? 27.451 62.655 75.853 1.00 21.48 161 LYS A C 1
ATOM 1157 O O . LYS A 1 161 ? 27.246 63.851 75.637 1.00 21.25 161 LYS A O 1
ATOM 1163 N N . GLU A 1 162 ? 26.786 61.977 76.790 1.00 22.01 162 GLU A N 1
ATOM 1164 C CA . GLU A 1 162 ? 25.775 62.661 77.600 1.00 21.78 162 GLU A CA 1
ATOM 1165 C C . GLU A 1 162 ? 26.214 64.002 78.190 1.00 21.88 162 GLU A C 1
ATOM 1166 O O . GLU A 1 162 ? 25.446 64.955 78.178 1.00 21.28 162 GLU A O 1
ATOM 1172 N N . GLU A 1 163 ? 27.440 64.070 78.711 1.00 22.95 163 GLU A N 1
ATOM 1173 C CA . GLU A 1 163 ? 27.894 65.290 79.382 1.00 24.47 163 GLU A CA 1
ATOM 1174 C C . GLU A 1 163 ? 27.824 66.528 78.490 1.00 24.31 163 GLU A C 1
ATOM 1175 O O . GLU A 1 163 ? 27.671 67.656 78.972 1.00 23.41 163 GLU A O 1
ATOM 1181 N N . HIS A 1 164 ? 27.878 66.313 77.174 1.00 23.40 164 HIS A N 1
ATOM 1182 C CA . HIS A 1 164 ? 27.930 67.454 76.244 1.00 23.83 164 HIS A CA 1
ATOM 1183 C C . HIS A 1 164 ? 26.566 67.891 75.737 1.00 23.58 164 HIS A C 1
ATOM 1184 O O . HIS A 1 164 ? 26.408 68.992 75.177 1.00 23.58 164 HIS A O 1
ATOM 1191 N N . LEU A 1 165 ? 25.564 67.037 75.914 1.00 22.32 165 LEU A N 1
ATOM 1192 C CA . LEU A 1 165 ? 24.284 67.311 75.305 1.00 22.38 165 LEU A CA 1
ATOM 1193 C C . LEU A 1 165 ? 23.595 68.598 75.747 1.00 22.70 165 LEU A C 1
ATOM 1194 O O . LEU A 1 165 ? 23.016 69.277 74.906 1.00 21.99 165 LEU A O 1
ATOM 1199 N N . PRO A 1 166 ? 23.616 68.916 77.063 1.00 22.90 166 PRO A N 1
ATOM 1200 C CA . PRO A 1 166 ? 22.950 70.158 77.431 1.00 23.98 166 PRO A CA 1
ATOM 1201 C C . PRO A 1 166 ? 23.462 71.345 76.611 1.00 23.98 166 PRO A C 1
ATOM 1202 O O . PRO A 1 166 ? 22.665 72.181 76.203 1.00 24.92 166 PRO A O 1
ATOM 1206 N N . HIS A 1 167 ? 24.767 71.392 76.357 1.00 24.40 167 HIS A N 1
ATOM 1207 C CA . HIS A 1 167 ? 25.343 72.525 75.621 1.00 25.01 167 HIS A CA 1
ATOM 1208 C C . HIS A 1 167 ? 24.893 72.601 74.148 1.00 24.52 167 HIS A C 1
ATOM 1209 O O . HIS A 1 167 ? 24.687 73.699 73.606 1.00 24.45 167 HIS A O 1
ATOM 1216 N N . TYR A 1 168 ? 24.730 71.449 73.498 1.00 23.27 168 TYR A N 1
ATOM 1217 C CA . TYR A 1 168 ? 24.216 71.443 72.114 1.00 22.93 168 TYR A CA 1
ATOM 1218 C C . TYR A 1 168 ? 22.738 71.832 72.032 1.00 24.48 168 TYR A C 1
ATOM 1219 O O . TYR A 1 168 ? 22.253 72.266 70.977 1.00 23.41 168 TYR A O 1
ATOM 1228 N N . ALA A 1 169 ? 22.007 71.649 73.141 1.00 25.51 169 ALA A N 1
ATOM 1229 C CA . ALA A 1 169 ? 20.548 71.839 73.136 1.00 26.98 169 ALA A CA 1
ATOM 1230 C C . ALA A 1 169 ? 20.138 73.252 72.777 1.00 27.51 169 ALA A C 1
ATOM 1231 O O . ALA A 1 169 ? 19.116 73.447 72.138 1.00 28.77 169 ALA A O 1
ATOM 1233 N N . ALA A 1 170 ? 20.951 74.216 73.190 1.00 27.74 170 ALA A N 1
ATOM 1234 C CA . ALA A 1 170 ? 20.699 75.636 72.973 1.00 27.79 170 ALA A CA 1
ATOM 1235 C C . ALA A 1 170 ? 20.998 76.123 71.548 1.00 26.87 170 ALA A C 1
ATOM 1236 O O . ALA A 1 170 ? 20.678 77.265 71.207 1.00 27.74 170 ALA A O 1
ATOM 1238 N N . LEU A 1 171 ? 21.591 75.268 70.713 1.00 25.52 171 LEU A N 1
ATOM 1239 C CA . LEU A 1 171 ? 21.949 75.679 69.342 1.00 23.91 171 LEU A CA 1
ATOM 1240 C C . LEU A 1 171 ? 20.736 75.737 68.435 1.00 23.23 171 LEU A C 1
ATOM 1241 O O . LEU A 1 171 ? 19.942 74.807 68.426 1.00 24.40 171 LEU A O 1
ATOM 1246 N N . PRO A 1 172 ? 20.587 76.832 67.659 1.00 22.34 172 PRO A N 1
ATOM 1247 C CA . PRO A 1 172 ? 19.479 76.999 66.725 1.00 21.73 172 PRO A CA 1
ATOM 1248 C C . PRO A 1 172 ? 19.637 76.275 65.383 1.00 20.52 172 PRO A C 1
ATOM 1249 O O . PRO A 1 172 ? 18.673 76.143 64.635 1.00 20.22 172 PRO A O 1
ATOM 1253 N N . ASN A 1 173 ? 20.847 75.802 65.092 1.00 19.51 173 ASN A N 1
ATOM 1254 C CA . ASN A 1 173 ? 21.213 75.349 63.744 1.00 18.36 173 ASN A CA 1
ATOM 1255 C C . ASN A 1 173 ? 21.539 73.848 63.699 1.00 19.07 173 ASN A C 1
ATOM 1256 O O . ASN A 1 173 ? 22.328 73.387 62.868 1.00 16.99 173 ASN A O 1
ATOM 1261 N N . LEU A 1 174 ? 20.924 73.068 64.585 1.00 18.19 174 LEU A N 1
ATOM 1262 C CA . LEU A 1 174 ? 21.195 71.635 64.558 1.00 19.52 174 LEU A CA 1
ATOM 1263 C C . LEU A 1 174 ? 20.150 70.877 63.781 1.00 19.71 174 LEU A C 1
ATOM 1264 O O . LEU A 1 174 ? 18.945 71.088 63.972 1.00 21.78 174 LEU A O 1
ATOM 1269 N N . LEU A 1 175 ? 20.600 70.012 62.897 1.00 18.64 175 LEU A N 1
ATOM 1270 C CA . LEU A 1 175 ? 19.728 69.017 62.298 1.00 18.85 175 LEU A CA 1
ATOM 1271 C C . LEU A 1 175 ? 19.498 67.893 63.298 1.00 19.26 175 LEU A C 1
ATOM 1272 O O . LEU A 1 175 ? 18.350 67.477 63.518 1.00 19.77 175 LEU A O 1
ATOM 1277 N N . ALA A 1 176 ? 20.589 67.396 63.887 1.00 18.09 176 ALA A N 1
ATOM 1278 C CA . ALA A 1 176 ? 20.544 66.262 64.816 1.00 17.57 176 ALA A CA 1
ATOM 1279 C C . ALA A 1 176 ? 21.909 66.135 65.462 1.00 17.29 176 ALA A C 1
ATOM 1280 O O . ALA A 1 176 ? 22.889 66.661 64.945 1.00 17.54 176 ALA A O 1
ATOM 1282 N N . VAL A 1 177 ? 21.989 65.422 66.584 1.00 15.93 177 VAL A N 1
ATOM 1283 C CA . VAL A 1 177 ? 23.262 65.074 67.196 1.00 15.04 177 VAL A CA 1
ATOM 1284 C C . VAL A 1 177 ? 23.526 63.610 66.900 1.00 15.15 177 VAL A C 1
ATOM 1285 O O . VAL A 1 177 ? 22.639 62.769 67.072 1.00 15.88 177 VAL A O 1
ATOM 1289 N N . GLY A 1 178 ? 24.728 63.304 66.415 1.00 14.23 178 GLY A N 1
ATOM 1290 C CA . GLY A 1 178 ? 25.076 61.937 66.062 1.00 13.47 178 GLY A CA 1
ATOM 1291 C C . GLY A 1 178 ? 26.135 61.331 66.953 1.00 13.49 178 GLY A C 1
ATOM 1292 O O . GLY A 1 178 ? 27.036 62.040 67.427 1.00 12.68 178 GLY A O 1
ATOM 1293 N N . GLY A 1 179 ? 26.082 60.011 67.128 1.00 13.38 179 GLY A N 1
ATOM 1294 C CA . GLY A 1 179 ? 27.171 59.316 67.838 1.00 14.21 179 GLY A CA 1
ATOM 1295 C C . GLY A 1 179 ? 26.916 57.874 68.226 1.00 14.04 179 GLY A C 1
ATOM 1296 O O . GLY A 1 179 ? 25.780 57.384 68.154 1.00 15.08 179 GLY A O 1
ATOM 1297 N N . SER A 1 180 ? 28.002 57.201 68.612 1.00 15.68 180 SER A N 1
ATOM 1298 C CA . SER A 1 180 ? 27.933 55.814 69.018 1.00 16.32 180 SER A CA 1
ATOM 1299 C C . SER A 1 180 ? 27.501 55.639 70.482 1.00 17.08 180 SER A C 1
ATOM 1300 O O . SER A 1 180 ? 27.108 54.531 70.863 1.00 17.44 180 SER A O 1
ATOM 1303 N N . TRP A 1 181 ? 27.547 56.706 71.281 1.00 16.96 181 TRP A N 1
ATOM 1304 C CA . TRP A 1 181 ? 27.305 56.553 72.737 1.00 17.01 181 TRP A CA 1
ATOM 1305 C C . TRP A 1 181 ? 25.929 55.975 73.017 1.00 18.40 181 TRP A C 1
ATOM 1306 O O . TRP A 1 181 ? 25.740 55.254 74.016 1.00 18.40 181 TRP A O 1
ATOM 1317 N N . LEU A 1 182 ? 24.963 56.273 72.136 1.00 18.42 182 LEU A N 1
ATOM 1318 C CA . LEU A 1 182 ? 23.584 55.801 72.282 1.00 18.99 182 LEU A CA 1
ATOM 1319 C C . LEU A 1 182 ? 23.496 54.276 72.191 1.00 19.45 182 LEU A C 1
ATOM 1320 O O . LEU A 1 182 ? 22.594 53.681 72.766 1.00 18.33 182 LEU A O 1
ATOM 1325 N N . LEU A 1 183 ? 24.432 53.657 71.469 1.00 20.34 183 LEU A N 1
ATOM 1326 C CA . LEU A 1 183 ? 24.355 52.223 71.184 1.00 22.64 183 LEU A CA 1
ATOM 1327 C C . LEU A 1 183 ? 25.291 51.345 72.011 1.00 24.89 183 LEU A C 1
ATOM 1328 O O . LEU A 1 183 ? 25.615 50.223 71.616 1.00 25.78 183 LEU A O 1
ATOM 1333 N N . GLN A 1 184 ? 25.738 51.842 73.153 1.00 26.60 184 GLN A N 1
ATOM 1334 C CA . GLN A 1 184 ? 26.535 50.986 74.027 1.00 28.63 184 GLN A CA 1
ATOM 1335 C C . GLN A 1 184 ? 25.577 50.177 74.905 1.00 29.55 184 GLN A C 1
ATOM 1336 O O . GLN A 1 184 ? 24.607 50.712 75.446 1.00 30.79 184 GLN A O 1
ATOM 1342 N N . GLY A 1 185 ? 25.803 48.875 74.984 1.00 30.37 185 GLY A N 1
ATOM 1343 C CA . GLY A 1 185 ? 25.018 48.033 75.854 1.00 30.73 185 GLY A CA 1
ATOM 1344 C C . GLY A 1 185 ? 23.824 47.381 75.200 1.00 30.94 185 GLY A C 1
ATOM 1345 O O . GLY A 1 185 ? 23.605 47.514 73.985 1.00 31.66 185 GLY A O 1
ATOM 1346 N N . ASN A 1 186 ? 23.036 46.685 76.015 1.00 30.58 186 ASN A N 1
ATOM 1347 C CA . ASN A 1 186 ? 21.877 45.955 75.540 1.00 29.95 186 ASN A CA 1
ATOM 1348 C C . ASN A 1 186 ? 20.732 46.871 75.121 1.00 29.26 186 ASN A C 1
ATOM 1349 O O . ASN A 1 186 ? 20.830 48.100 75.249 1.00 29.10 186 ASN A O 1
ATOM 1354 N N . LEU A 1 187 ? 19.653 46.275 74.625 1.00 28.16 187 LEU A N 1
ATOM 1355 C CA . LEU A 1 187 ? 18.493 47.035 74.172 1.00 28.07 187 LEU A CA 1
ATOM 1356 C C . LEU A 1 187 ? 17.869 47.868 75.290 1.00 27.33 187 LEU A C 1
ATOM 1357 O O . LEU A 1 187 ? 17.376 48.971 75.055 1.00 26.66 187 LEU A O 1
ATOM 1362 N N . GLU A 1 188 ? 17.904 47.343 76.518 1.00 27.13 188 GLU A N 1
ATOM 1363 C CA . GLU A 1 188 ? 17.421 48.101 77.673 1.00 27.47 188 GLU A CA 1
ATOM 1364 C C . GLU A 1 188 ? 18.202 49.403 77.843 1.00 25.65 188 GLU A C 1
ATOM 1365 O O . GLU A 1 188 ? 17.621 50.460 78.131 1.00 26.49 188 GLU A O 1
ATOM 1371 N N . ALA A 1 189 ? 19.511 49.307 77.667 1.00 24.00 189 ALA A N 1
ATOM 1372 C CA . ALA A 1 189 ? 20.424 50.448 77.786 1.00 22.98 189 ALA A CA 1
ATOM 1373 C C . ALA A 1 189 ? 20.201 51.450 76.656 1.00 22.48 189 ALA A C 1
ATOM 1374 O O . ALA A 1 189 ? 20.208 52.661 76.875 1.00 21.81 189 ALA A O 1
ATOM 1376 N N . VAL A 1 190 ? 20.010 50.939 75.444 1.00 22.27 190 VAL A N 1
ATOM 1377 C CA . VAL A 1 190 ? 19.692 51.828 74.311 1.00 22.15 190 VAL A CA 1
ATOM 1378 C C . VAL A 1 190 ? 18.430 52.658 74.575 1.00 21.48 190 VAL A C 1
ATOM 1379 O O . VAL A 1 190 ? 18.399 53.859 74.316 1.00 21.31 190 VAL A O 1
ATOM 1383 N N . ARG A 1 191 ? 17.374 52.029 75.101 1.00 21.58 191 ARG A N 1
ATOM 1384 C CA . ARG A 1 191 ? 16.169 52.771 75.474 1.00 21.80 191 ARG A CA 1
ATOM 1385 C C . ARG A 1 191 ? 16.460 53.914 76.430 1.00 21.72 191 ARG A C 1
ATOM 1386 O O . ARG A 1 191 ? 16.046 55.046 76.196 1.00 20.77 191 ARG A O 1
ATOM 1394 N N . ALA A 1 192 ? 17.174 53.606 77.513 1.00 20.88 192 ALA A N 1
ATOM 1395 C CA . ALA A 1 192 ? 17.482 54.581 78.519 1.00 21.37 192 ALA A CA 1
ATOM 1396 C C . ALA A 1 192 ? 18.327 55.731 77.957 1.00 21.18 192 ALA A C 1
ATOM 1397 O O . ALA A 1 192 ? 18.037 56.882 78.234 1.00 20.89 192 ALA A O 1
ATOM 1399 N N . LYS A 1 193 ? 19.335 55.414 77.145 1.00 20.22 193 LYS A N 1
ATOM 1400 C CA . LYS A 1 193 ? 20.217 56.454 76.578 1.00 20.21 193 LYS A CA 1
ATOM 1401 C C . LYS A 1 193 ? 19.485 57.336 75.586 1.00 19.67 193 LYS A C 1
ATOM 1402 O O . LYS A 1 193 ? 19.684 58.551 75.541 1.00 19.30 193 LYS A O 1
ATOM 1408 N N . VAL A 1 194 ? 18.600 56.732 74.810 1.00 19.45 194 VAL A N 1
ATOM 1409 C CA . VAL A 1 194 ? 17.803 57.527 73.875 1.00 19.47 194 VAL A CA 1
ATOM 1410 C C . VAL A 1 194 ? 16.873 58.473 74.643 1.00 19.72 194 VAL A C 1
ATOM 1411 O O . VAL A 1 194 ? 16.802 59.667 74.364 1.00 18.76 194 VAL A O 1
ATOM 1415 N N . ARG A 1 195 ? 16.186 57.966 75.677 1.00 19.18 195 ARG A N 1
ATOM 1416 C CA . ARG A 1 195 ? 15.318 58.864 76.426 1.00 19.70 195 ARG A CA 1
ATOM 1417 C C . ARG A 1 195 ? 16.094 59.969 77.131 1.00 19.61 195 ARG A C 1
ATOM 1418 O O . ARG A 1 195 ? 15.648 61.119 77.132 1.00 21.19 195 ARG A O 1
ATOM 1426 N N . ALA A 1 196 ? 17.222 59.610 77.754 1.00 18.84 196 ALA A N 1
ATOM 1427 C CA . ALA A 1 196 ? 18.050 60.561 78.479 1.00 18.57 196 ALA A CA 1
ATOM 1428 C C . ALA A 1 196 ? 18.562 61.655 77.529 1.00 19.10 196 ALA A C 1
ATOM 1429 O O . ALA A 1 196 ? 18.501 62.841 77.837 1.00 19.52 196 ALA A O 1
ATOM 1431 N N . ALA A 1 197 ? 19.020 61.236 76.353 1.00 18.59 197 ALA A N 1
ATOM 1432 C CA . ALA A 1 197 ? 19.488 62.178 75.332 1.00 18.35 197 ALA A CA 1
ATOM 1433 C C . ALA A 1 197 ? 18.402 63.183 74.915 1.00 18.58 197 ALA A C 1
ATOM 1434 O O . ALA A 1 197 ? 18.654 64.393 74.830 1.00 19.06 197 ALA A O 1
ATOM 1436 N N . LYS A 1 198 ? 17.186 62.707 74.678 1.00 20.36 198 LYS A N 1
ATOM 1437 C CA . LYS A 1 198 ? 16.108 63.612 74.285 1.00 21.81 198 LYS A CA 1
ATOM 1438 C C . LYS A 1 198 ? 15.795 64.609 75.401 1.00 22.40 198 LYS A C 1
ATOM 1439 O O . LYS A 1 198 ? 15.514 65.772 75.155 1.00 23.68 198 LYS A O 1
ATOM 1445 N N . ALA A 1 199 ? 15.867 64.143 76.637 1.00 22.98 199 ALA A N 1
ATOM 1446 C CA . ALA A 1 199 ? 15.651 65.011 77.790 1.00 23.26 199 ALA A CA 1
ATOM 1447 C C . ALA A 1 199 ? 16.726 66.079 77.885 1.00 23.84 199 ALA A C 1
ATOM 1448 O O . ALA A 1 199 ? 16.426 67.258 78.112 1.00 24.48 199 ALA A O 1
ATOM 1450 N N . LEU A 1 200 ? 17.984 65.671 77.711 1.00 23.96 200 LEU A N 1
ATOM 1451 C CA . LEU A 1 200 ? 19.105 66.601 77.787 1.00 24.46 200 LEU A CA 1
ATOM 1452 C C . LEU A 1 200 ? 19.128 67.584 76.600 1.00 25.30 200 LEU A C 1
ATOM 1453 O O . LEU A 1 200 ? 19.679 68.686 76.693 1.00 25.53 200 LEU A O 1
ATOM 1458 N N . LEU A 1 201 ? 18.541 67.164 75.487 1.00 26.06 201 LEU A N 1
ATOM 1459 C CA . LEU A 1 201 ? 18.374 68.052 74.334 1.00 27.43 201 LEU A CA 1
ATOM 1460 C C . LEU A 1 201 ? 17.051 68.810 74.401 1.00 28.11 201 LEU A C 1
ATOM 1461 O O . LEU A 1 201 ? 16.859 69.765 73.631 1.00 30.08 201 LEU A O 1
ATOM 1466 N N . PRO B 1 6 ? 47.652 99.727 52.733 1.00 35.40 6 PRO B N 1
ATOM 1467 C CA . PRO B 1 6 ? 46.167 99.657 52.581 1.00 35.34 6 PRO B CA 1
ATOM 1468 C C . PRO B 1 6 ? 45.486 99.575 53.955 1.00 35.04 6 PRO B C 1
ATOM 1469 O O . PRO B 1 6 ? 44.426 100.191 54.189 1.00 35.79 6 PRO B O 1
ATOM 1471 N N . LEU B 1 7 ? 46.123 98.831 54.860 1.00 33.76 7 LEU B N 1
ATOM 1472 C CA . LEU B 1 7 ? 45.567 98.532 56.172 1.00 31.99 7 LEU B CA 1
ATOM 1473 C C . LEU B 1 7 ? 46.417 99.133 57.291 1.00 30.63 7 LEU B C 1
ATOM 1474 O O . LEU B 1 7 ? 46.498 98.580 58.395 1.00 30.03 7 LEU B O 1
ATOM 1479 N N . ALA B 1 8 ? 47.028 100.280 57.007 1.00 29.16 8 ALA B N 1
ATOM 1480 C CA . ALA B 1 8 ? 47.808 100.994 58.008 1.00 28.46 8 ALA B CA 1
ATOM 1481 C C . ALA B 1 8 ? 46.892 101.408 59.149 1.00 27.86 8 ALA B C 1
ATOM 1482 O O . ALA B 1 8 ? 47.279 101.372 60.309 1.00 27.51 8 ALA B O 1
ATOM 1484 N N . VAL B 1 9 ? 45.669 101.783 58.795 1.00 27.86 9 VAL B N 1
ATOM 1485 C CA . VAL B 1 9 ? 44.654 102.175 59.771 1.00 27.72 9 VAL B CA 1
ATOM 1486 C C . VAL B 1 9 ? 44.379 101.032 60.752 1.00 27.87 9 VAL B C 1
ATOM 1487 O O . VAL B 1 9 ? 44.353 101.255 61.961 1.00 28.11 9 VAL B O 1
ATOM 1491 N N . LEU B 1 10 ? 44.172 99.811 60.240 1.00 27.75 10 LEU B N 1
ATOM 1492 C CA . LEU B 1 10 ? 43.956 98.654 61.121 1.00 27.59 10 LEU B CA 1
ATOM 1493 C C . LEU B 1 10 ? 45.151 98.452 62.031 1.00 27.78 10 LEU B C 1
ATOM 1494 O O . LEU B 1 10 ? 44.994 98.252 63.234 1.00 26.54 10 LEU B O 1
ATOM 1499 N N . ALA B 1 11 ? 46.348 98.530 61.451 1.00 28.29 11 ALA B N 1
ATOM 1500 C CA . ALA B 1 11 ? 47.5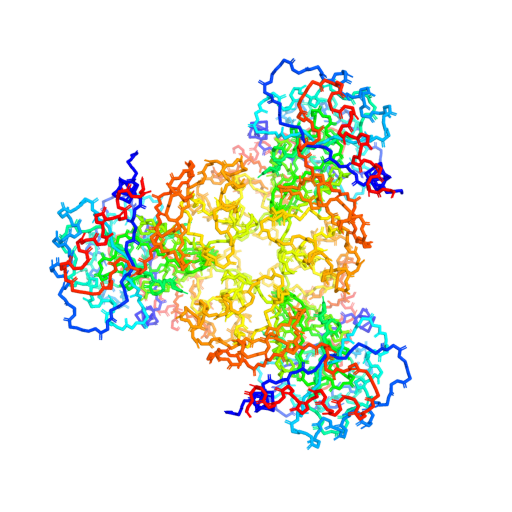81 98.272 62.181 1.00 29.46 11 ALA B CA 1
ATOM 1501 C C . ALA B 1 11 ? 47.789 99.275 63.301 1.00 30.25 11 ALA B C 1
ATOM 1502 O O . ALA B 1 11 ? 48.191 98.899 64.402 1.00 30.51 11 ALA B O 1
ATOM 1504 N N . GLU B 1 12 ? 47.520 100.549 63.030 1.00 31.14 12 GLU B N 1
ATOM 1505 C CA . GLU B 1 12 ? 47.666 101.567 64.070 1.00 32.51 12 GLU B CA 1
ATOM 1506 C C . GLU B 1 12 ? 46.567 101.450 65.118 1.00 32.27 12 GLU B C 1
ATOM 1507 O O . GLU B 1 12 ? 46.805 101.716 66.293 1.00 33.13 12 GLU B O 1
ATOM 1513 N N . SER B 1 13 ? 45.368 101.066 64.677 1.00 31.96 13 SER B N 1
ATOM 1514 C CA . SER B 1 13 ? 44.213 100.880 65.572 1.00 31.71 13 SER B CA 1
ATOM 1515 C C . SER B 1 13 ? 44.449 99.739 66.560 1.00 30.53 13 SER B C 1
ATOM 1516 O O . SER B 1 13 ? 44.131 99.880 67.743 1.00 31.80 13 SER B O 1
ATOM 1519 N N . ARG B 1 14 ? 45.038 98.640 66.064 1.00 27.94 14 ARG B N 1
ATOM 1520 C CA . ARG B 1 14 ? 45.218 97.364 66.789 1.00 25.72 14 ARG B CA 1
ATOM 1521 C C . ARG B 1 14 ? 43.897 96.621 67.055 1.00 22.66 14 ARG B C 1
ATOM 1522 O O . ARG B 1 14 ? 43.886 95.439 67.445 1.00 20.08 14 ARG B O 1
ATOM 1530 N N . LEU B 1 15 ? 42.784 97.324 66.852 1.00 21.11 15 LEU B N 1
ATOM 1531 C CA . LEU B 1 15 ? 41.457 96.783 67.144 1.00 19.08 15 LEU B CA 1
ATOM 1532 C C . LEU B 1 15 ? 40.542 96.972 65.954 1.00 18.23 15 LEU B C 1
ATOM 1533 O O . LEU B 1 15 ? 40.565 98.023 65.326 1.00 18.25 15 LEU B O 1
ATOM 1538 N N . LEU B 1 16 ? 39.694 95.977 65.700 1.00 16.62 16 LEU B N 1
ATOM 1539 C CA . LEU B 1 16 ? 38.652 96.092 64.693 1.00 15.63 16 LEU B CA 1
ATOM 1540 C C . LEU B 1 16 ? 37.315 95.738 65.319 1.00 15.17 16 LEU B C 1
ATOM 1541 O O . LEU B 1 16 ? 36.922 94.569 65.372 1.00 15.24 16 LEU B O 1
ATOM 1546 N N . PRO B 1 17 ? 36.588 96.750 65.803 1.00 15.62 17 PRO B N 1
ATOM 1547 C CA . PRO B 1 17 ? 35.255 96.462 66.356 1.00 15.54 17 PRO B CA 1
ATOM 1548 C C . PRO B 1 17 ? 34.342 95.920 65.265 1.00 15.60 17 PRO B C 1
ATOM 1549 O O . PRO B 1 17 ? 34.442 96.358 64.109 1.00 15.54 17 PRO B O 1
ATOM 1553 N N . LEU B 1 18 ? 33.488 94.973 65.622 1.00 14.76 18 LEU B N 1
ATOM 1554 C CA . LEU B 1 18 ? 32.568 94.327 64.697 1.00 15.24 18 LEU B CA 1
ATOM 1555 C C . LEU B 1 18 ? 31.151 94.676 65.105 1.00 16.37 18 LEU B C 1
ATOM 1556 O O . LEU B 1 18 ? 30.744 94.342 66.225 1.00 17.09 18 LEU B O 1
ATOM 1561 N N . LEU B 1 19 ? 30.401 95.302 64.202 1.00 15.98 19 LEU B N 1
ATOM 1562 C CA . LEU B 1 19 ? 29.015 95.703 64.501 1.00 17.49 19 LEU B CA 1
ATOM 1563 C C . LEU B 1 19 ? 28.012 94.934 63.671 1.00 18.19 19 LEU B C 1
ATOM 1564 O O . LEU B 1 19 ? 28.055 94.980 62.454 1.00 17.15 19 LEU B O 1
ATOM 1569 N N . THR B 1 20 ? 27.111 94.224 64.334 1.00 19.66 20 THR B N 1
ATOM 1570 C CA . THR B 1 20 ? 25.937 93.667 63.669 1.00 20.69 20 THR B CA 1
ATOM 1571 C C . THR B 1 20 ? 24.799 94.621 64.008 1.00 21.85 20 THR B C 1
ATOM 1572 O O . THR B 1 20 ? 24.465 94.790 65.186 1.00 21.19 20 THR B O 1
ATOM 1576 N N . VAL B 1 21 ? 24.260 95.287 62.983 1.00 22.90 21 VAL B N 1
ATOM 1577 C CA . VAL B 1 21 ? 23.274 96.357 63.157 1.00 24.34 21 VAL B CA 1
ATOM 1578 C C . VAL B 1 21 ? 21.875 95.759 63.304 1.00 25.37 21 VAL B C 1
ATOM 1579 O O . VAL B 1 21 ? 21.456 94.905 62.512 1.00 25.41 21 VAL B O 1
ATOM 1583 N N . ARG B 1 22 ? 21.160 96.211 64.332 1.00 25.88 22 ARG B N 1
ATOM 1584 C CA . ARG B 1 22 ? 19.827 95.694 64.613 1.00 27.55 22 ARG B CA 1
ATOM 1585 C C . ARG B 1 22 ? 18.728 96.734 64.576 1.00 27.09 22 ARG B C 1
ATOM 1586 O O . ARG B 1 22 ? 17.553 96.383 64.594 1.00 27.69 22 ARG B O 1
ATOM 1594 N N . GLY B 1 23 ? 19.123 98.000 64.518 1.00 26.88 23 GLY B N 1
ATOM 1595 C CA . GLY B 1 23 ? 18.177 99.122 64.468 1.00 26.79 23 GLY B CA 1
ATOM 1596 C C . GLY B 1 23 ? 18.241 99.893 65.759 1.00 26.48 23 GLY B C 1
ATOM 1597 O O . GLY B 1 23 ? 18.187 99.303 66.841 1.00 26.92 23 GLY B O 1
ATOM 1598 N N . GLY B 1 24 ? 18.337 101.211 65.653 1.00 27.04 24 GLY B N 1
ATOM 1599 C CA . GLY B 1 24 ? 18.421 102.070 66.833 1.00 26.37 24 GLY B CA 1
ATOM 1600 C C . GLY B 1 24 ? 19.815 102.567 67.162 1.00 26.47 24 GLY B C 1
ATOM 1601 O O . GLY B 1 24 ? 19.970 103.588 67.857 1.00 27.33 24 GLY B O 1
ATOM 1602 N N . GLU B 1 25 ? 20.844 101.866 66.671 1.00 25.50 25 GLU B N 1
ATOM 1603 C CA . GLU B 1 25 ? 22.215 102.228 67.037 1.00 24.09 25 GLU B CA 1
ATOM 1604 C C . GLU B 1 25 ? 22.527 103.647 66.638 1.00 23.99 25 GLU B C 1
ATOM 1605 O O . GLU B 1 25 ? 22.100 104.113 65.549 1.00 23.72 25 GLU B O 1
ATOM 1611 N N . ASP B 1 26 ? 23.293 104.312 67.499 1.00 22.38 26 ASP B N 1
ATOM 1612 C CA . ASP B 1 26 ? 23.777 105.658 67.230 1.00 22.36 26 ASP B CA 1
ATOM 1613 C C . ASP B 1 26 ? 25.051 105.579 66.404 1.00 22.06 26 ASP B C 1
ATOM 1614 O O . ASP B 1 26 ? 26.173 105.698 66.926 1.00 20.72 26 ASP B O 1
ATOM 1619 N N . LEU B 1 27 ? 24.904 105.334 65.103 1.00 21.98 27 LEU B N 1
ATOM 1620 C CA . LEU B 1 27 ? 26.094 105.023 64.307 1.00 21.62 27 LEU B CA 1
ATOM 1621 C C . LEU B 1 27 ? 27.103 106.167 64.221 1.00 21.67 27 LEU B C 1
ATOM 1622 O O . LEU B 1 27 ? 28.317 105.938 64.313 1.00 21.39 27 LEU B O 1
ATOM 1627 N N . LEU B 1 28 ? 26.614 107.395 64.037 1.00 21.73 28 LEU B N 1
ATOM 1628 C CA . LEU B 1 28 ? 27.512 108.538 63.906 1.00 21.73 28 LEU B CA 1
ATOM 1629 C C . LEU B 1 28 ? 28.167 108.916 65.241 1.00 21.01 28 LEU B C 1
ATOM 1630 O O . LEU B 1 28 ? 29.327 109.317 65.274 1.00 22.31 28 LEU B O 1
ATOM 1635 N N . GLY B 1 29 ? 27.430 108.755 66.338 1.00 21.05 29 GLY B N 1
ATOM 1636 C CA . GLY B 1 29 ? 28.018 108.892 67.651 1.00 19.70 29 GLY B CA 1
ATOM 1637 C C . GLY B 1 29 ? 29.103 107.856 67.880 1.00 19.24 29 GLY B C 1
ATOM 1638 O O . GLY B 1 29 ? 30.174 108.188 68.384 1.00 20.00 29 GLY B O 1
ATOM 1639 N N . LEU B 1 30 ? 28.811 106.599 67.533 1.00 19.17 30 LEU B N 1
ATOM 1640 C CA . LEU B 1 30 ? 29.819 105.545 67.645 1.00 18.84 30 LEU B CA 1
ATOM 1641 C C . LEU B 1 30 ? 31.074 105.882 66.831 1.00 18.72 30 LEU B C 1
ATOM 1642 O O . LEU B 1 30 ? 32.194 105.766 67.324 1.00 18.29 30 LEU B O 1
ATOM 1647 N N . ALA B 1 31 ? 30.894 106.271 65.571 1.00 18.96 31 ALA B N 1
ATOM 1648 C CA . ALA B 1 31 ? 32.024 106.658 64.747 1.00 20.01 31 ALA B CA 1
ATOM 1649 C C . ALA B 1 31 ? 32.866 107.769 65.375 1.00 20.81 31 ALA B C 1
ATOM 1650 O O . ALA B 1 31 ? 34.110 107.743 65.326 1.00 20.14 31 ALA B O 1
ATOM 1652 N N . ARG B 1 32 ? 32.190 108.739 65.994 1.00 21.32 32 ARG B N 1
ATOM 1653 C CA . ARG B 1 32 ? 32.898 109.815 66.660 1.00 22.37 32 ARG B CA 1
ATOM 1654 C C . ARG B 1 32 ? 33.738 109.325 67.846 1.00 21.47 32 ARG B C 1
ATOM 1655 O O . ARG B 1 32 ? 34.921 109.671 67.969 1.00 21.94 32 ARG B O 1
ATOM 1663 N N . VAL B 1 33 ? 33.143 108.486 68.681 1.00 20.76 33 VAL B N 1
ATOM 1664 C CA . VAL B 1 33 ? 33.834 107.888 69.824 1.00 21.14 33 VAL B CA 1
ATOM 1665 C C . VAL B 1 33 ? 35.023 107.039 69.382 1.00 21.06 33 VAL B C 1
ATOM 1666 O O . VAL B 1 33 ? 36.133 107.186 69.895 1.00 21.37 33 VAL B O 1
ATOM 1670 N N . LEU B 1 34 ? 34.808 106.157 68.404 1.00 20.71 34 LEU B N 1
ATOM 1671 C CA . LEU B 1 34 ? 35.914 105.315 67.942 1.00 20.87 34 LEU B CA 1
ATOM 1672 C C . LEU B 1 34 ? 37.110 106.165 67.503 1.00 21.93 34 LEU B C 1
ATOM 1673 O O . LEU B 1 34 ? 38.235 105.934 67.928 1.00 22.56 34 LEU B O 1
ATOM 1678 N N . GLU B 1 35 ? 36.849 107.186 66.699 1.00 22.89 35 GLU B N 1
ATOM 1679 C CA . GLU B 1 35 ? 37.917 108.061 66.243 1.00 24.78 35 GLU B CA 1
ATOM 1680 C C . GLU B 1 35 ? 38.620 108.752 67.406 1.00 25.10 35 GLU B C 1
ATOM 1681 O O . GLU B 1 35 ? 39.854 108.781 67.468 1.00 26.18 35 GLU B O 1
ATOM 1687 N N . GLU B 1 36 ? 37.838 109.301 68.333 1.00 25.16 36 GLU B N 1
ATOM 1688 C CA . GLU B 1 36 ? 38.425 109.946 69.504 1.00 26.01 36 GLU B CA 1
ATOM 1689 C C . GLU B 1 36 ? 39.335 108.987 70.251 1.00 25.47 36 GLU B C 1
ATOM 1690 O O . GLU B 1 36 ? 40.356 109.400 70.784 1.00 27.00 36 GLU B O 1
ATOM 1696 N N . GLU B 1 37 ? 38.988 107.707 70.270 1.00 24.69 37 GLU B N 1
ATOM 1697 C CA . GLU B 1 37 ? 39.751 106.732 71.044 1.00 24.54 37 GLU B CA 1
ATOM 1698 C C . GLU B 1 37 ? 40.880 106.068 70.261 1.00 24.45 37 GLU B C 1
ATOM 1699 O O . GLU B 1 37 ? 41.508 105.120 70.758 1.00 24.56 37 GLU B O 1
ATOM 1705 N N . GLY B 1 38 ? 41.116 106.567 69.050 1.00 23.88 38 GLY B N 1
ATOM 1706 C CA . GLY B 1 38 ? 42.229 106.104 68.211 1.00 23.43 38 GLY B CA 1
ATOM 1707 C C . GLY B 1 38 ? 41.936 104.767 67.566 1.00 22.73 38 GLY B C 1
ATOM 1708 O O . GLY B 1 38 ? 42.827 103.924 67.433 1.00 23.92 38 GLY B O 1
ATOM 1709 N N . VAL B 1 39 ? 40.680 104.562 67.188 1.00 22.01 39 VAL B N 1
ATOM 1710 C CA . VAL B 1 39 ? 40.278 103.372 66.438 1.00 20.64 39 VAL B CA 1
ATOM 1711 C C . VAL B 1 39 ? 39.638 103.899 65.155 1.00 20.57 39 VAL B C 1
ATOM 1712 O O . VAL B 1 39 ? 38.541 104.465 65.168 1.00 21.54 39 VAL B O 1
ATOM 1716 N N . GLY B 1 40 ? 40.338 103.700 64.042 1.00 20.17 40 GLY B N 1
ATOM 1717 C CA . GLY B 1 40 ? 39.975 104.334 62.787 1.00 19.62 40 GLY B CA 1
ATOM 1718 C C . GLY B 1 40 ? 39.209 103.457 61.822 1.00 19.94 40 GLY B C 1
ATOM 1719 O O . GLY B 1 40 ? 38.892 103.900 60.714 1.00 19.92 40 GLY B O 1
ATOM 1720 N N . ALA B 1 41 ? 38.897 102.229 62.251 1.00 18.61 41 ALA B N 1
ATOM 1721 C CA . ALA B 1 41 ? 38.160 101.280 61.420 1.00 18.40 41 ALA B CA 1
ATOM 1722 C C . ALA B 1 41 ? 37.014 100.587 62.134 1.00 18.11 41 ALA B C 1
ATOM 1723 O O . ALA B 1 41 ? 37.035 100.419 63.354 1.00 18.82 41 ALA B O 1
ATOM 1725 N N . LEU B 1 42 ? 36.034 100.143 61.354 1.00 16.48 42 LEU B N 1
ATOM 1726 C CA . LEU B 1 42 ? 34.892 99.429 61.883 1.00 16.04 42 LEU B CA 1
ATOM 1727 C C . LEU B 1 42 ? 34.413 98.403 60.829 1.00 16.16 42 LEU B C 1
ATOM 1728 O O . LEU B 1 42 ? 34.280 98.743 59.653 1.00 15.70 42 LEU B O 1
ATOM 1733 N N . GLU B 1 43 ? 34.113 97.188 61.266 1.00 16.39 43 GLU B N 1
ATOM 1734 C CA . GLU B 1 43 ? 33.520 96.172 60.385 1.00 16.92 43 GLU B CA 1
ATOM 1735 C C . GLU B 1 43 ? 32.017 96.080 60.626 1.00 17.88 43 GLU B C 1
ATOM 1736 O O . GLU B 1 43 ? 31.572 95.901 61.760 1.00 18.39 43 GLU B O 1
ATOM 1742 N N . ILE B 1 44 ? 31.243 96.197 59.554 1.00 17.32 44 ILE B N 1
ATOM 1743 C CA . ILE B 1 44 ? 29.795 96.062 59.617 1.00 17.67 44 ILE B CA 1
ATOM 1744 C C . ILE B 1 44 ? 29.429 94.720 59.022 1.00 18.61 44 ILE B C 1
ATOM 1745 O O . ILE B 1 44 ? 29.700 94.461 57.848 1.00 16.90 44 ILE B O 1
ATOM 1750 N N . THR B 1 45 ? 28.827 93.847 59.814 1.00 19.18 45 THR B N 1
ATOM 1751 C CA . THR B 1 45 ? 28.449 92.546 59.288 1.00 21.43 45 THR B CA 1
ATOM 1752 C C . THR B 1 45 ? 27.252 92.680 58.337 1.00 22.72 45 THR B C 1
ATOM 1753 O O . THR B 1 45 ? 26.423 93.607 58.477 1.00 22.74 45 THR B O 1
ATOM 1757 N N . LEU B 1 46 ? 27.174 91.782 57.354 1.00 24.04 46 LEU B N 1
ATOM 1758 C CA . LEU B 1 46 ? 26.046 91.758 56.421 1.00 25.93 46 LEU B CA 1
ATOM 1759 C C . LEU B 1 46 ? 25.122 90.603 56.771 1.00 28.01 46 LEU B C 1
ATOM 1760 O O . LEU B 1 46 ? 24.663 89.863 55.902 1.00 29.26 46 LEU B O 1
ATOM 1765 N N . ARG B 1 47 ? 24.847 90.438 58.051 1.00 30.32 47 ARG B N 1
ATOM 1766 C CA . ARG B 1 47 ? 23.978 89.336 58.457 1.00 31.90 47 ARG B CA 1
ATOM 1767 C C . ARG B 1 47 ? 22.509 89.605 58.093 1.00 33.12 47 ARG B C 1
ATOM 1768 O O . ARG B 1 47 ? 21.703 88.672 58.035 1.00 33.98 47 ARG B O 1
ATOM 1776 N N . THR B 1 48 ? 22.178 90.871 57.813 1.00 34.11 48 THR B N 1
ATOM 1777 C CA . THR B 1 48 ? 20.881 91.251 57.224 1.00 34.68 48 THR B CA 1
ATOM 1778 C C . THR B 1 48 ? 21.046 92.504 56.362 1.00 34.36 48 THR B C 1
ATOM 1779 O O . THR B 1 48 ? 22.141 93.052 56.277 1.00 34.11 48 THR B O 1
ATOM 1783 N N . GLU B 1 49 ? 19.943 92.970 55.768 1.00 34.16 49 GLU B N 1
ATOM 1784 C CA . GLU B 1 49 ? 19.931 94.168 54.904 1.00 34.03 49 GLU B CA 1
ATOM 1785 C C . GLU B 1 49 ? 20.310 95.456 55.631 1.00 32.74 49 GLU B C 1
ATOM 1786 O O . GLU B 1 49 ? 20.794 96.404 55.009 1.00 32.86 49 GLU B O 1
ATOM 1792 N N . LYS B 1 50 ? 20.069 95.488 56.942 1.00 30.53 50 LYS B N 1
ATOM 1793 C CA . LYS B 1 50 ? 20.427 96.628 57.779 1.00 29.07 50 LYS B CA 1
ATOM 1794 C C . LYS B 1 50 ? 21.910 96.987 57.652 1.00 27.15 50 LYS B C 1
ATOM 1795 O O . LYS B 1 50 ? 22.273 98.163 57.724 1.00 26.79 50 LYS B O 1
ATOM 1801 N N . GLY B 1 51 ? 22.747 95.966 57.442 1.00 25.81 51 GLY B N 1
ATOM 1802 C CA . GLY B 1 51 ? 24.196 96.162 57.279 1.00 24.24 51 GLY B CA 1
ATOM 1803 C C . GLY B 1 51 ? 24.540 97.113 56.151 1.00 23.59 51 GLY B C 1
ATOM 1804 O O . GLY B 1 51 ? 25.341 98.037 56.324 1.00 22.24 51 GLY B O 1
ATOM 1805 N N . LEU B 1 52 ? 23.936 96.900 54.981 1.00 23.24 52 LEU B N 1
ATOM 1806 C CA . LEU B 1 52 ? 24.206 97.789 53.839 1.00 22.93 52 LEU B CA 1
ATOM 1807 C C . LEU B 1 52 ? 23.766 99.215 54.148 1.00 22.98 52 LEU B C 1
ATOM 1808 O O . LEU B 1 52 ? 24.470 100.180 53.817 1.00 22.43 52 LEU B O 1
ATOM 1813 N N . GLU B 1 53 ? 22.619 99.342 54.814 1.00 23.06 53 GLU B N 1
ATOM 1814 C CA . GLU B 1 53 ? 22.102 100.669 55.175 1.00 24.37 53 GLU B CA 1
ATOM 1815 C C . GLU B 1 53 ? 23.069 101.426 56.108 1.00 23.34 53 GLU B C 1
ATOM 1816 O O . GLU B 1 53 ? 23.336 102.624 55.920 1.00 23.68 53 GLU B O 1
ATOM 1822 N N . ALA B 1 54 ? 23.625 100.698 57.076 1.00 22.94 54 ALA B N 1
ATOM 1823 C CA . ALA B 1 54 ? 24.611 101.229 58.016 1.00 21.84 54 ALA B CA 1
ATOM 1824 C C . ALA B 1 54 ? 25.885 101.678 57.313 1.00 21.03 54 ALA B C 1
ATOM 1825 O O . ALA B 1 54 ? 26.448 102.698 57.664 1.00 21.05 54 ALA B O 1
ATOM 1827 N N . LEU B 1 55 ? 26.343 100.925 56.308 1.00 20.49 55 LEU B N 1
ATOM 1828 C CA . LEU B 1 55 ? 27.509 101.372 55.542 1.00 20.46 55 LEU B CA 1
ATOM 1829 C C . LEU B 1 55 ? 27.241 102.705 54.844 1.00 20.88 55 LEU B C 1
ATOM 1830 O O . LEU B 1 55 ? 28.063 103.622 54.908 1.00 21.09 55 LEU B O 1
ATOM 1835 N N . LYS B 1 56 ? 26.095 102.803 54.179 1.00 22.16 56 LYS B N 1
ATOM 1836 C CA . LYS B 1 56 ? 25.678 104.068 53.546 1.00 23.90 56 LYS B CA 1
ATOM 1837 C C . LYS B 1 56 ? 25.649 105.195 54.591 1.00 23.70 56 LYS B C 1
ATOM 1838 O O . LYS B 1 56 ? 26.190 106.279 54.362 1.00 23.99 56 LYS B O 1
ATOM 1844 N N . ALA B 1 57 ? 25.049 104.917 55.745 1.00 24.87 57 ALA B N 1
ATOM 1845 C CA . ALA B 1 57 ? 24.960 105.935 56.822 1.00 25.69 57 ALA B CA 1
ATOM 1846 C C . ALA B 1 57 ? 26.324 106.398 57.312 1.00 26.16 57 ALA B C 1
ATOM 1847 O O . ALA B 1 57 ? 26.483 107.553 57.709 1.00 27.22 57 ALA B O 1
ATOM 1849 N N . LEU B 1 58 ? 27.314 105.505 57.282 1.00 26.42 58 LEU B N 1
ATOM 1850 C CA . LEU B 1 58 ? 28.648 105.808 57.796 1.00 26.61 58 LEU B CA 1
ATOM 1851 C C . LEU B 1 58 ? 29.633 106.223 56.706 1.00 28.02 58 LEU B C 1
ATOM 1852 O O . LEU B 1 58 ? 30.779 106.571 56.989 1.00 27.17 58 LEU B O 1
ATOM 1857 N N . ARG B 1 59 ? 29.172 106.184 55.457 1.00 29.79 59 ARG B N 1
ATOM 1858 C CA . ARG B 1 59 ? 30.052 106.347 54.297 1.00 32.02 59 ARG B CA 1
ATOM 1859 C C . ARG B 1 59 ? 31.100 107.442 54.467 1.00 32.42 59 ARG B C 1
ATOM 1860 O O . ARG B 1 59 ? 32.292 107.194 54.227 1.00 33.02 59 ARG B O 1
ATOM 1868 N N . LYS B 1 60 ? 30.674 108.634 54.903 1.00 32.67 60 LYS B N 1
ATOM 1869 C CA . LYS B 1 60 ? 31.597 109.768 55.077 1.00 33.01 60 LYS B CA 1
ATOM 1870 C C . LYS B 1 60 ? 31.794 110.160 56.556 1.00 32.15 60 LYS B C 1
ATOM 1871 O O . LYS B 1 60 ? 31.687 111.336 56.925 1.00 32.68 60 LYS B O 1
ATOM 1877 N N . SER B 1 61 ? 32.096 109.180 57.402 1.00 30.79 61 SER B N 1
ATOM 1878 C CA . SER B 1 61 ? 32.217 109.431 58.837 1.00 28.98 61 SER B CA 1
ATOM 1879 C C . SER B 1 61 ? 33.675 109.553 59.267 1.00 28.36 61 SER B C 1
ATOM 1880 O O . SER B 1 61 ? 33.957 109.904 60.414 1.00 28.32 61 SER B O 1
ATOM 1883 N N . GLY B 1 62 ? 34.594 109.282 58.340 1.00 26.45 62 GLY B N 1
ATOM 1884 C CA . GLY B 1 62 ? 36.023 109.246 58.626 1.00 25.64 62 GLY B CA 1
ATOM 1885 C C . GLY B 1 62 ? 36.572 107.868 58.978 1.00 24.72 62 GLY B C 1
ATOM 1886 O O . GLY B 1 62 ? 37.791 107.697 59.124 1.00 25.66 62 GLY B O 1
ATOM 1887 N N . LEU B 1 63 ? 35.684 106.890 59.143 1.00 23.38 63 LEU B N 1
ATOM 1888 C CA . LEU B 1 63 ? 36.105 105.524 59.454 1.00 21.97 63 LEU B CA 1
ATOM 1889 C C . LEU B 1 63 ? 36.509 104.792 58.193 1.00 21.69 63 LEU B C 1
ATOM 1890 O O . LEU B 1 63 ? 35.909 105.002 57.158 1.00 21.64 63 LEU B O 1
ATOM 1895 N N . LEU B 1 64 ? 37.521 103.939 58.298 1.00 20.68 64 LEU B N 1
ATOM 1896 C CA . LEU B 1 64 ? 37.787 102.926 57.273 1.00 20.15 64 LEU B CA 1
ATOM 1897 C C . LEU B 1 64 ? 36.766 101.810 57.507 1.00 19.40 64 LEU B C 1
ATOM 1898 O O . LEU B 1 64 ? 36.843 101.079 58.506 1.00 18.84 64 LEU B O 1
ATOM 1903 N N . LEU B 1 65 ? 35.819 101.671 56.591 1.00 18.04 65 LEU B N 1
ATOM 1904 C CA . LEU B 1 65 ? 34.718 100.741 56.785 1.00 17.68 65 LEU B CA 1
ATOM 1905 C C . LEU B 1 65 ? 34.996 99.424 56.126 1.00 18.05 65 LEU B C 1
ATOM 1906 O O . LEU B 1 65 ? 35.351 99.382 54.936 1.00 17.63 65 LEU B O 1
ATOM 1911 N N . GLY B 1 66 ? 34.823 98.355 56.901 1.00 16.60 66 GLY B N 1
ATOM 1912 C CA . GLY B 1 66 ? 34.875 96.996 56.377 1.00 16.76 66 GLY B CA 1
ATOM 1913 C C . GLY B 1 66 ? 33.487 96.415 56.268 1.00 17.33 66 GLY B C 1
ATOM 1914 O O . GLY B 1 66 ? 32.602 96.720 57.102 1.00 17.16 66 GLY B O 1
ATOM 1915 N N . ALA B 1 67 ? 33.274 95.562 55.263 1.00 15.33 67 ALA B N 1
ATOM 1916 C CA . ALA B 1 67 ? 32.041 94.780 55.188 1.00 15.81 67 ALA B CA 1
ATOM 1917 C C . ALA B 1 67 ? 32.375 93.345 55.586 1.00 15.60 67 ALA B C 1
ATOM 1918 O O . ALA B 1 67 ? 33.208 92.726 54.949 1.00 15.33 67 ALA B O 1
ATOM 1920 N N . GLY B 1 68 ? 31.731 92.822 56.634 1.00 15.44 68 GLY B N 1
ATOM 1921 C CA . GLY B 1 68 ? 31.920 91.427 57.021 1.00 16.87 68 GLY B CA 1
ATOM 1922 C C . GLY B 1 68 ? 30.854 90.482 56.506 1.00 16.52 68 GLY B C 1
ATOM 1923 O O . GLY B 1 68 ? 29.826 90.893 55.948 1.00 17.08 68 GLY B O 1
ATOM 1924 N N . THR B 1 69 ? 31.109 89.199 56.699 1.00 17.27 69 THR B N 1
ATOM 1925 C CA . THR B 1 69 ? 30.173 88.146 56.357 1.00 19.05 69 THR B CA 1
ATOM 1926 C C . THR B 1 69 ? 29.871 88.153 54.864 1.00 18.26 69 THR B C 1
ATOM 1927 O O . THR B 1 69 ? 28.791 87.725 54.445 1.00 19.06 69 THR B O 1
ATOM 1931 N N . VAL B 1 70 ? 30.826 88.635 54.064 1.00 17.92 70 VAL B N 1
ATOM 1932 C CA . VAL B 1 70 ? 30.691 88.632 52.606 1.00 18.69 70 VAL B CA 1
ATOM 1933 C C . VAL B 1 70 ? 30.584 87.183 52.096 1.00 18.44 70 VAL B C 1
ATOM 1934 O O . VAL B 1 70 ? 31.412 86.348 52.437 1.00 19.07 70 VAL B O 1
ATOM 1938 N N . ARG B 1 71 ? 29.572 86.870 51.298 1.00 17.22 71 ARG B N 1
ATOM 1939 C CA . ARG B 1 71 ? 29.372 85.468 50.904 1.00 17.43 71 ARG B CA 1
ATOM 1940 C C . ARG B 1 71 ? 29.527 85.247 49.398 1.00 16.38 71 ARG B C 1
ATOM 1941 O O . ARG B 1 71 ? 29.522 84.111 48.956 1.00 16.29 71 ARG B O 1
ATOM 1949 N N . SER B 1 72 ? 29.653 86.331 48.636 1.00 15.12 72 SER B N 1
ATOM 1950 C CA . SER B 1 72 ? 29.741 86.204 47.182 1.00 15.03 72 SER B CA 1
ATOM 1951 C C . SER B 1 72 ? 30.327 87.456 46.550 1.00 15.21 72 SER B C 1
ATOM 1952 O O . SER B 1 72 ? 30.361 88.527 47.166 1.00 14.38 72 SER B O 1
ATOM 1955 N N . PRO B 1 73 ? 30.804 87.326 45.317 1.00 15.09 73 PRO B N 1
ATOM 1956 C CA . PRO B 1 73 ? 31.291 88.516 44.621 1.00 14.82 73 PRO B CA 1
ATOM 1957 C C . PRO B 1 73 ? 30.238 89.613 44.422 1.00 14.66 73 PRO B C 1
ATOM 1958 O O . PRO B 1 73 ? 30.560 90.804 44.577 1.00 15.35 73 PRO B O 1
ATOM 1962 N N . LYS B 1 74 ? 29.004 89.230 44.101 1.00 14.82 74 LYS B N 1
ATOM 1963 C CA . LYS B 1 74 ? 27.922 90.196 43.948 1.00 15.80 74 LYS B CA 1
ATOM 1964 C C . LYS B 1 74 ? 27.611 90.938 45.256 1.00 16.12 74 LYS B C 1
ATOM 1965 O O . LYS B 1 74 ? 27.402 92.166 45.251 1.00 16.25 74 LYS B O 1
ATOM 1971 N N . GLU B 1 75 ? 27.615 90.197 46.359 1.00 15.44 75 GLU B N 1
ATOM 1972 C CA . GLU B 1 75 ? 27.399 90.822 47.667 1.00 16.95 75 GLU B CA 1
ATOM 1973 C C . GLU B 1 75 ? 28.558 91.748 48.015 1.00 15.15 75 GLU B C 1
ATOM 1974 O O . GLU B 1 75 ? 28.355 92.867 48.548 1.00 16.19 75 GLU B O 1
ATOM 1980 N N . ALA B 1 76 ? 29.777 91.292 47.735 1.00 14.70 76 ALA B N 1
ATOM 1981 C CA . ALA B 1 76 ? 30.960 92.124 47.872 1.00 14.91 76 ALA B CA 1
ATOM 1982 C C . ALA B 1 76 ? 30.834 93.444 47.138 1.00 15.06 76 ALA B C 1
ATOM 1983 O O . ALA B 1 76 ? 31.120 94.521 47.686 1.00 14.76 76 ALA B O 1
ATOM 1985 N N . GLU B 1 77 ? 30.387 93.371 45.889 1.00 14.42 77 GLU B N 1
ATOM 1986 C CA . GLU B 1 77 ? 30.239 94.571 45.077 1.00 15.33 77 GLU B CA 1
ATOM 1987 C C . GLU B 1 77 ? 29.184 95.527 45.662 1.00 15.39 77 GLU B C 1
ATOM 1988 O O . GLU B 1 77 ? 29.402 96.741 45.691 1.00 16.76 77 GLU B O 1
ATOM 1994 N N . ALA B 1 78 ? 28.060 94.978 46.112 1.00 15.84 78 ALA B N 1
ATOM 1995 C CA . ALA B 1 78 ? 27.024 95.767 46.799 1.00 15.91 78 ALA B CA 1
ATOM 1996 C C . ALA B 1 78 ? 27.615 96.477 48.017 1.00 16.57 78 ALA B C 1
ATOM 1997 O O . ALA B 1 78 ? 27.328 97.660 48.250 1.00 18.00 78 ALA B O 1
ATOM 1999 N N . ALA B 1 79 ? 28.453 95.767 48.777 1.00 15.07 79 ALA B N 1
ATOM 2000 C CA . ALA B 1 79 ? 29.092 96.369 49.958 1.00 15.71 79 ALA B CA 1
ATOM 2001 C C . ALA B 1 79 ? 29.983 97.545 49.577 1.00 15.47 79 ALA B C 1
ATOM 2002 O O . ALA B 1 79 ? 29.958 98.603 50.216 1.00 15.51 79 ALA B O 1
ATOM 2004 N N . LEU B 1 80 ? 30.767 97.381 48.515 1.00 13.81 80 LEU B N 1
ATOM 2005 C CA . LEU B 1 80 ? 31.660 98.446 48.075 1.00 14.92 80 LEU B CA 1
ATOM 2006 C C . LEU B 1 80 ? 30.827 99.652 47.612 1.00 16.17 80 LEU B C 1
ATOM 2007 O O . LEU B 1 80 ? 31.150 100.791 47.911 1.00 18.62 80 LEU B O 1
ATOM 2012 N N . GLU B 1 81 ? 29.765 99.391 46.875 1.00 16.93 81 GLU B N 1
ATOM 2013 C CA . GLU B 1 81 ? 28.915 100.494 46.395 1.00 18.26 81 GLU B CA 1
ATOM 2014 C C . GLU B 1 81 ? 28.224 101.223 47.559 1.00 18.86 81 GLU B C 1
ATOM 2015 O O . GLU B 1 81 ? 27.935 102.416 47.452 1.00 20.20 81 GLU B O 1
ATOM 2021 N N . ALA B 1 82 ? 27.970 100.514 48.658 1.00 19.01 82 ALA B N 1
ATOM 2022 C CA . ALA B 1 82 ? 27.373 101.159 49.852 1.00 19.70 82 ALA B CA 1
ATOM 2023 C C . ALA B 1 82 ? 28.408 101.953 50.662 1.00 20.05 82 ALA B C 1
ATOM 2024 O O . ALA B 1 82 ? 28.042 102.742 51.539 1.00 21.87 82 ALA B O 1
ATOM 2026 N N . GLY B 1 83 ? 29.697 101.730 50.399 1.00 19.10 83 GLY B N 1
ATOM 2027 C CA . GLY B 1 83 ? 30.764 102.520 51.024 1.00 18.44 83 GLY B CA 1
ATOM 2028 C C . GLY B 1 83 ? 31.834 101.747 51.774 1.00 17.26 83 GLY B C 1
ATOM 2029 O O . GLY B 1 83 ? 32.731 102.347 52.377 1.00 17.33 83 GLY B O 1
ATOM 2030 N N . ALA B 1 84 ? 31.777 100.416 51.745 1.00 16.44 84 ALA B N 1
ATOM 2031 C CA . ALA B 1 84 ? 32.863 99.622 52.314 1.00 16.56 84 ALA B CA 1
ATOM 2032 C C . ALA B 1 84 ? 34.205 99.908 51.636 1.00 16.20 84 ALA B C 1
ATOM 2033 O O . ALA B 1 84 ? 34.268 100.076 50.413 1.00 17.05 84 ALA B O 1
ATOM 2035 N N . ALA B 1 85 ? 35.278 99.936 52.425 1.00 15.93 85 ALA B N 1
ATOM 2036 C CA . ALA B 1 85 ? 36.624 100.158 51.898 1.00 16.05 85 ALA B CA 1
ATOM 2037 C C . ALA B 1 85 ? 37.418 98.848 51.846 1.00 15.49 85 ALA B C 1
ATOM 2038 O O . ALA B 1 85 ? 38.496 98.765 51.229 1.00 15.81 85 ALA B O 1
ATOM 2040 N N . PHE B 1 86 ? 36.929 97.831 52.540 1.00 14.29 86 PHE B N 1
ATOM 2041 C CA . PHE B 1 86 ? 37.607 96.526 52.536 1.00 13.62 86 PHE B CA 1
ATOM 2042 C C . PHE B 1 86 ? 36.588 95.441 52.836 1.00 13.04 86 PHE B C 1
ATOM 2043 O O . PHE B 1 86 ? 35.466 95.729 53.292 1.00 13.54 86 PHE B O 1
ATOM 2051 N N . LEU B 1 87 ? 36.965 94.214 52.505 1.00 12.26 87 LEU B N 1
ATOM 2052 C CA . LEU B 1 87 ? 36.018 93.097 52.475 1.00 11.37 87 LEU B CA 1
ATOM 2053 C C . LEU B 1 87 ? 36.537 91.991 53.350 1.00 12.36 87 LEU B C 1
ATOM 2054 O O . LEU B 1 87 ? 37.751 91.714 53.354 1.00 12.34 87 LEU B O 1
ATOM 2059 N N . VAL B 1 88 ? 35.626 91.359 54.087 1.00 12.23 88 VAL B N 1
ATOM 2060 C CA . VAL B 1 88 ? 35.994 90.253 55.008 1.00 12.58 88 VAL B CA 1
ATOM 2061 C C . VAL B 1 88 ? 34.978 89.125 54.831 1.00 12.27 88 VAL B C 1
ATOM 2062 O O . VAL B 1 88 ? 33.792 89.386 54.729 1.00 12.73 88 VAL B O 1
ATOM 2066 N N . SER B 1 89 ? 35.455 87.887 54.684 1.00 11.91 89 SER B N 1
ATOM 2067 C CA . SER B 1 89 ? 34.563 86.745 54.623 1.00 12.56 89 SER B CA 1
ATOM 2068 C C . SER B 1 89 ? 34.931 85.701 55.678 1.00 13.03 89 SER B C 1
ATOM 2069 O O . SER B 1 89 ? 36.052 85.647 56.119 1.00 13.30 89 SER B O 1
ATOM 2072 N N . PRO B 1 90 ? 33.968 84.836 56.069 1.00 13.55 90 PRO B N 1
ATOM 2073 C CA . PRO B 1 90 ? 34.234 83.784 57.067 1.00 13.92 90 PRO B CA 1
ATOM 2074 C C . PRO B 1 90 ? 35.257 82.756 56.659 1.00 14.02 90 PRO B C 1
ATOM 2075 O O . PRO B 1 90 ? 36.075 82.304 57.488 1.00 12.95 90 PRO B O 1
ATOM 2079 N N . GLY B 1 91 ? 35.225 82.388 55.385 1.00 13.92 91 GLY B N 1
ATOM 2080 C CA . GLY B 1 91 ? 36.267 81.528 54.824 1.00 14.57 91 GLY B CA 1
ATOM 2081 C C . GLY B 1 91 ? 36.831 82.109 53.536 1.00 15.66 91 GLY B C 1
ATOM 2082 O O . GLY B 1 91 ? 36.508 83.234 53.148 1.00 16.68 91 GLY B O 1
ATOM 2083 N N . LEU B 1 92 ? 37.641 81.319 52.850 1.00 15.12 92 LEU B N 1
ATOM 2084 C CA . LEU B 1 92 ? 38.363 81.807 51.682 1.00 15.20 92 LEU B CA 1
ATOM 2085 C C . LEU B 1 92 ? 37.471 81.636 50.467 1.00 15.22 92 LEU B C 1
ATOM 2086 O O . LEU B 1 92 ? 37.019 80.516 50.175 1.00 14.99 92 LEU B O 1
ATOM 2091 N N . LEU B 1 93 ? 37.181 82.753 49.785 1.00 15.12 93 LEU B N 1
ATOM 2092 C CA . LEU B 1 93 ? 36.364 82.739 48.550 1.00 15.34 93 LEU B CA 1
ATOM 2093 C C . LEU B 1 93 ? 37.185 83.324 47.400 1.00 16.27 93 LEU B C 1
ATOM 2094 O O . LEU B 1 93 ? 37.383 84.546 47.298 1.00 15.12 93 LEU B O 1
ATOM 2099 N N . GLU B 1 94 ? 37.695 82.436 46.556 1.00 17.07 94 GLU B N 1
ATOM 2100 C CA . GLU B 1 94 ? 38.602 82.841 45.497 1.00 19.60 94 GLU B CA 1
ATOM 2101 C C . GLU B 1 94 ? 37.973 83.874 44.559 1.00 17.35 94 GLU B C 1
ATOM 2102 O O . GLU B 1 94 ? 38.680 84.760 44.106 1.00 17.09 94 GLU B O 1
ATOM 2108 N N . GLU B 1 95 ? 36.673 83.780 44.293 1.00 16.15 95 GLU B N 1
ATOM 2109 C CA . GLU B 1 95 ? 36.006 84.746 43.392 1.00 16.49 95 GLU B CA 1
ATOM 2110 C C . GLU B 1 95 ? 35.798 86.104 44.056 1.00 15.95 95 GLU B C 1
ATOM 2111 O O . GLU B 1 95 ? 35.710 87.131 43.375 1.00 14.84 95 GLU B O 1
ATOM 2117 N N . VAL B 1 96 ? 35.729 86.117 45.392 1.00 14.01 96 VAL B N 1
ATOM 2118 C CA . VAL B 1 96 ? 35.710 87.401 46.078 1.00 13.86 96 VAL B CA 1
ATOM 2119 C C . VAL B 1 96 ? 37.077 88.049 45.996 1.00 13.04 96 VAL B C 1
ATOM 2120 O O . VAL B 1 96 ? 37.192 89.272 45.775 1.00 13.01 96 VAL B O 1
ATOM 2124 N N . ALA B 1 97 ? 38.128 87.231 46.074 1.00 12.73 97 ALA B N 1
ATOM 2125 C CA . ALA B 1 97 ? 39.482 87.741 45.921 1.00 13.73 97 ALA B CA 1
ATOM 2126 C C . ALA B 1 97 ? 39.632 88.396 44.563 1.00 14.31 97 ALA B C 1
ATOM 2127 O O . ALA B 1 97 ? 40.255 89.462 44.455 1.00 15.23 97 ALA B O 1
ATOM 2129 N N . ALA B 1 98 ? 39.051 87.760 43.545 1.00 13.41 98 ALA B N 1
ATOM 2130 C CA . ALA B 1 98 ? 39.105 88.305 42.173 1.00 13.75 98 ALA B CA 1
ATOM 2131 C C . ALA B 1 98 ? 38.416 89.661 42.092 1.00 13.46 98 ALA B C 1
ATOM 2132 O O . ALA B 1 98 ? 38.949 90.613 41.478 1.00 14.44 98 ALA B O 1
ATOM 2134 N N . LEU B 1 99 ? 37.212 89.741 42.656 1.00 13.47 99 LEU B N 1
ATOM 2135 C CA . LEU B 1 99 ? 36.491 91.008 42.692 1.00 13.09 99 LEU B CA 1
ATOM 2136 C C . LEU B 1 99 ? 37.313 92.087 43.420 1.00 13.65 99 LEU B C 1
ATOM 2137 O O . LEU B 1 99 ? 37.488 93.198 42.911 1.00 12.98 99 LEU B O 1
ATOM 2142 N N . ALA B 1 100 ? 37.824 91.764 44.602 1.00 13.27 100 ALA B N 1
ATOM 2143 C CA . ALA B 1 100 ? 38.613 92.730 45.367 1.00 13.80 100 ALA B CA 1
ATOM 2144 C C . ALA B 1 100 ? 39.836 93.240 44.616 1.00 13.45 100 ALA B C 1
ATOM 2145 O O . ALA B 1 100 ? 40.146 94.427 44.649 1.00 12.73 100 ALA B O 1
ATOM 2147 N N . GLN B 1 101 ? 40.527 92.343 43.931 1.00 14.39 101 GLN B N 1
ATOM 2148 C CA . GLN B 1 101 ? 41.749 92.725 43.232 1.00 15.71 101 GLN B CA 1
ATOM 2149 C C . GLN B 1 101 ? 41.358 93.613 42.044 1.00 15.42 101 GLN B C 1
ATOM 2150 O O . GLN B 1 101 ? 42.047 94.602 41.754 1.00 15.17 101 GLN B O 1
ATOM 2156 N N . ALA B 1 102 ? 40.249 93.277 41.382 1.00 14.35 102 ALA B N 1
ATOM 2157 C CA . ALA B 1 102 ? 39.727 94.086 40.247 1.00 14.52 102 ALA B CA 1
ATOM 2158 C C . ALA B 1 102 ? 39.386 95.530 40.656 1.00 15.84 102 ALA B C 1
ATOM 2159 O O . ALA B 1 102 ? 39.575 96.494 39.884 1.00 14.91 102 ALA B O 1
ATOM 2161 N N . ARG B 1 103 ? 38.880 95.660 41.878 1.00 15.75 103 ARG B N 1
ATOM 2162 C CA . ARG B 1 103 ? 38.379 96.940 42.393 1.00 16.85 103 ARG B CA 1
ATOM 2163 C C . ARG B 1 103 ? 39.450 97.651 43.212 1.00 16.31 103 ARG B C 1
ATOM 2164 O O . ARG B 1 103 ? 39.246 98.779 43.651 1.00 18.70 103 ARG B O 1
ATOM 2172 N N . GLY B 1 104 ? 40.582 96.998 43.407 1.00 16.87 104 GLY B N 1
ATOM 2173 C CA . GLY B 1 104 ? 41.720 97.576 44.104 1.00 16.92 104 GLY B CA 1
ATOM 2174 C C . GLY B 1 104 ? 41.447 97.804 45.580 1.00 16.81 104 GLY B C 1
ATOM 2175 O O . GLY B 1 104 ? 41.885 98.819 46.157 1.00 17.27 104 GLY B O 1
ATOM 2176 N N . VAL B 1 105 ? 40.748 96.857 46.200 1.00 15.07 105 VAL B N 1
ATOM 2177 C CA . VAL B 1 105 ? 40.447 96.966 47.651 1.00 15.30 105 VAL B CA 1
ATOM 2178 C C . VAL B 1 105 ? 40.960 95.755 48.412 1.00 14.28 105 VAL B C 1
ATOM 2179 O O . VAL B 1 105 ? 41.049 94.658 47.840 1.00 14.69 105 VAL B O 1
ATOM 2183 N N . PRO B 1 106 ? 41.326 95.939 49.696 1.00 14.12 106 PRO B N 1
ATOM 2184 C CA . PRO B 1 106 ? 41.796 94.798 50.467 1.00 13.55 106 PRO B CA 1
ATOM 2185 C C . PRO B 1 106 ? 40.701 93.763 50.750 1.00 13.00 106 PRO B C 1
ATOM 2186 O O . PRO B 1 106 ? 39.548 94.102 50.994 1.00 14.78 106 PRO B O 1
ATOM 2190 N N . TYR B 1 107 ? 41.071 92.496 50.668 1.00 12.90 107 TYR B N 1
ATOM 2191 C CA . TYR B 1 107 ? 40.139 91.432 51.028 1.00 12.46 107 TYR B CA 1
ATOM 2192 C C . TYR B 1 107 ? 40.860 90.630 52.092 1.00 13.09 107 TYR B C 1
ATOM 2193 O O . TYR B 1 107 ? 41.978 90.156 51.855 1.00 14.14 107 TYR B O 1
ATOM 2202 N N . LEU B 1 108 ? 40.220 90.478 53.261 1.00 13.46 108 LEU B N 1
ATOM 2203 C CA . LEU B 1 108 ? 40.781 89.651 54.339 1.00 14.28 108 LEU B CA 1
ATOM 2204 C C . LEU B 1 108 ? 39.904 88.403 54.484 1.00 13.24 108 LEU B C 1
ATOM 2205 O O . LEU B 1 108 ? 38.883 88.427 55.205 1.00 13.66 108 LEU B O 1
ATOM 2210 N N . PRO B 1 109 ? 40.307 87.292 53.848 1.00 12.78 109 PRO B N 1
ATOM 2211 C CA . PRO B 1 109 ? 39.494 86.089 53.965 1.00 13.16 109 PRO B CA 1
ATOM 2212 C C . PRO B 1 109 ? 39.750 85.432 55.314 1.00 13.24 109 PRO B C 1
ATOM 2213 O O . PRO B 1 109 ? 40.863 85.509 55.819 1.00 13.10 109 PRO B O 1
ATOM 2217 N N . GLY B 1 110 ? 38.747 84.755 55.872 1.00 13.60 110 GLY B N 1
ATOM 2218 C CA . GLY B 1 110 ? 39.012 83.939 57.047 1.00 13.34 110 GLY B CA 1
ATOM 2219 C C . GLY B 1 110 ? 39.695 82.651 56.634 1.00 13.37 110 GLY B C 1
ATOM 2220 O O . GLY B 1 110 ? 39.320 82.009 55.639 1.00 14.29 110 GLY B O 1
ATOM 2221 N N . VAL B 1 111 ? 40.715 82.288 57.386 1.00 12.00 111 VAL B N 1
ATOM 2222 C CA . VAL B 1 111 ? 41.331 80.976 57.278 1.00 12.35 111 VAL B CA 1
ATOM 2223 C C . VAL B 1 111 ? 41.462 80.364 58.665 1.00 12.57 111 VAL B C 1
ATOM 2224 O O . VAL B 1 111 ? 41.356 81.067 59.668 1.00 13.28 111 VAL B O 1
ATOM 2228 N N . LEU B 1 112 ? 41.674 79.048 58.718 1.00 11.52 112 LEU B N 1
ATOM 2229 C CA . LEU B 1 112 ? 42.046 78.418 59.993 1.00 11.77 112 LEU B CA 1
ATOM 2230 C C . LEU B 1 112 ? 43.296 77.551 59.871 1.00 11.64 112 LEU B C 1
ATOM 2231 O O . LEU B 1 112 ? 44.192 77.613 60.722 1.00 12.23 112 LEU B O 1
ATOM 2236 N N . THR B 1 113 ? 43.355 76.716 58.825 1.00 10.52 113 THR B N 1
ATOM 2237 C CA . THR B 1 113 ? 44.390 75.673 58.772 1.00 10.33 113 THR B CA 1
ATOM 2238 C C . THR B 1 113 ? 45.583 76.110 57.919 1.00 10.10 113 THR B C 1
ATOM 2239 O O . THR B 1 113 ? 45.454 77.003 57.088 1.00 11.04 113 THR B O 1
ATOM 2243 N N . PRO B 1 114 ? 46.745 75.474 58.117 1.00 10.53 114 PRO B N 1
ATOM 2244 C CA . PRO B 1 114 ? 47.923 75.818 57.279 1.00 10.95 114 PRO B CA 1
ATOM 2245 C C . PRO B 1 114 ? 47.645 75.655 55.783 1.00 10.92 114 PRO B C 1
ATOM 2246 O O . PRO B 1 114 ? 48.164 76.429 54.980 1.00 11.99 114 PRO B O 1
ATOM 2250 N N . THR B 1 115 ? 46.831 74.681 55.400 1.00 11.29 115 THR B N 1
ATOM 2251 C CA . THR B 1 115 ? 46.527 74.475 53.955 1.00 11.39 115 THR B CA 1
ATOM 2252 C C . THR B 1 115 ? 45.777 75.688 53.438 1.00 11.69 115 THR B C 1
ATOM 2253 O O . THR B 1 115 ? 46.013 76.170 52.327 1.00 11.93 115 THR B O 1
ATOM 2257 N N . GLU B 1 116 ? 44.858 76.201 54.270 1.00 10.97 116 GLU B N 1
ATOM 2258 C CA . GLU B 1 116 ? 44.062 77.374 53.903 1.00 10.88 116 GLU B CA 1
ATOM 2259 C C . GLU B 1 116 ? 44.948 78.619 53.834 1.00 11.65 116 GLU B C 1
ATOM 2260 O O . GLU B 1 116 ? 44.772 79.455 52.948 1.00 11.66 116 GLU B O 1
ATOM 2266 N N . VAL B 1 117 ? 45.907 78.745 54.754 1.00 10.51 117 VAL B N 1
ATOM 2267 C CA . VAL B 1 117 ? 46.860 79.871 54.697 1.00 10.76 117 VAL B CA 1
ATOM 2268 C C . VAL B 1 117 ? 47.618 79.803 53.357 1.00 11.42 117 VAL B C 1
ATOM 2269 O O . VAL B 1 117 ? 47.742 80.801 52.632 1.00 12.82 117 VAL B O 1
ATOM 2273 N N . GLU B 1 118 ? 48.107 78.618 53.026 1.00 11.82 118 GLU B N 1
ATOM 2274 C CA A GLU B 1 118 ? 48.892 78.478 51.785 0.56 12.85 118 GLU B CA 1
ATOM 2275 C CA B GLU B 1 118 ? 48.882 78.420 51.790 0.44 12.40 118 GLU B CA 1
ATOM 2276 C C . GLU B 1 118 ? 48.036 78.807 50.564 1.00 13.19 118 GLU B C 1
ATOM 2277 O O . GLU B 1 118 ? 48.527 79.433 49.608 1.00 14.75 118 GLU B O 1
ATOM 2288 N N . ARG B 1 119 ? 46.757 78.436 50.578 1.00 13.03 119 ARG B N 1
ATOM 2289 C CA A ARG B 1 119 ? 45.891 78.738 49.434 0.58 13.85 119 ARG B CA 1
ATOM 2290 C CA B ARG B 1 119 ? 45.836 78.748 49.462 0.42 13.75 119 ARG B CA 1
ATOM 2291 C C . ARG B 1 119 ? 45.640 80.253 49.316 1.00 14.06 119 ARG B C 1
ATOM 2292 O O . ARG B 1 119 ? 45.646 80.800 48.206 1.00 14.03 119 ARG B O 1
ATOM 2307 N N . ALA B 1 120 ? 45.431 80.932 50.450 1.00 12.92 120 ALA B N 1
ATOM 2308 C CA . ALA B 1 120 ? 45.266 82.386 50.432 1.00 13.38 120 ALA B CA 1
ATOM 2309 C C . ALA B 1 120 ? 46.543 83.040 49.915 1.00 13.92 120 ALA B C 1
ATOM 2310 O O . ALA B 1 120 ? 46.481 84.005 49.144 1.00 14.14 120 ALA B O 1
ATOM 2312 N N . LEU B 1 121 ? 47.701 82.524 50.325 1.00 13.30 121 LEU B N 1
ATOM 2313 C CA . LEU B 1 121 ? 48.972 83.123 49.892 1.00 14.72 121 LEU B CA 1
ATOM 2314 C C . LEU B 1 121 ? 49.105 82.981 48.384 1.00 15.36 121 LEU B C 1
ATOM 2315 O O . LEU B 1 121 ? 49.622 83.893 47.709 1.00 15.61 121 LEU B O 1
ATOM 2320 N N . ALA B 1 122 ? 48.595 81.872 47.851 1.00 15.43 122 ALA B N 1
ATOM 2321 C CA . ALA B 1 122 ? 48.697 81.627 46.398 1.00 15.42 122 ALA B CA 1
ATOM 2322 C C . ALA B 1 122 ? 47.831 82.598 45.592 1.00 16.67 122 ALA B C 1
ATOM 2323 O O . ALA B 1 122 ? 48.006 82.718 44.348 1.00 18.47 122 ALA B O 1
ATOM 2325 N N . LEU B 1 123 ? 46.892 83.265 46.276 1.00 15.72 123 LEU B N 1
ATOM 2326 C CA . LEU B 1 123 ? 46.039 84.305 45.703 1.00 16.82 123 LEU B CA 1
ATOM 2327 C C . LEU B 1 123 ? 46.601 85.696 45.966 1.00 17.31 123 LEU B C 1
ATOM 2328 O O . LEU B 1 123 ? 45.933 86.692 45.673 1.00 19.02 123 LEU B O 1
ATOM 2333 N N . GLY B 1 124 ? 47.786 85.760 46.562 1.00 16.70 124 GLY B N 1
ATOM 2334 C CA . GLY B 1 124 ? 48.470 87.015 46.812 1.00 17.48 124 GLY B CA 1
ATOM 2335 C C . GLY B 1 124 ? 47.996 87.676 48.092 1.00 17.49 124 GLY B C 1
ATOM 2336 O O . GLY B 1 124 ? 48.212 88.861 48.282 1.00 18.56 124 GLY B O 1
ATOM 2337 N N . LEU B 1 125 ? 47.355 86.902 48.970 1.00 16.41 125 LEU B N 1
ATOM 2338 C CA . LEU B 1 125 ? 46.742 87.458 50.179 1.00 15.78 125 LEU B CA 1
ATOM 2339 C C . LEU B 1 125 ? 47.594 87.117 51.402 1.00 15.16 125 LEU B C 1
ATOM 2340 O O . LEU B 1 125 ? 47.825 85.948 51.674 1.00 15.15 125 LEU B O 1
ATOM 2345 N N . SER B 1 126 ? 48.097 88.137 52.107 1.00 15.47 126 SER B N 1
ATOM 2346 C CA . SER B 1 126 ? 48.991 87.910 53.243 1.00 16.20 126 SER B CA 1
ATOM 2347 C C . SER B 1 126 ? 48.540 88.602 54.527 1.00 15.70 126 SER B C 1
ATOM 2348 O O . SER B 1 126 ? 49.281 88.597 55.519 1.00 16.79 126 SER B O 1
ATOM 2351 N N . ALA B 1 127 ? 47.348 89.195 54.507 1.00 14.64 127 ALA B N 1
ATOM 2352 C CA . ALA B 1 127 ? 46.684 89.717 55.722 1.00 14.63 127 ALA B CA 1
ATOM 2353 C C . ALA B 1 127 ? 45.365 88.964 55.752 1.00 14.35 127 ALA B C 1
ATOM 2354 O O . ALA B 1 127 ? 44.495 89.180 54.886 1.00 14.94 127 ALA B O 1
ATOM 2356 N N . LEU B 1 128 ? 45.224 88.070 56.725 1.00 12.72 128 LEU B N 1
ATOM 2357 C CA . LEU B 1 128 ? 44.115 87.123 56.690 1.00 12.25 128 LEU B CA 1
ATOM 2358 C C . LEU B 1 128 ? 43.386 87.171 58.004 1.00 12.29 128 LEU B C 1
ATOM 2359 O O . LEU B 1 128 ? 43.996 87.387 59.023 1.00 12.78 128 LEU B O 1
ATOM 2364 N N . LYS B 1 129 ? 42.091 86.957 57.961 1.00 12.22 129 LYS B N 1
ATOM 2365 C CA A LYS B 1 129 ? 41.346 86.789 59.203 0.57 12.27 129 LYS B CA 1
ATOM 2366 C CA B LYS B 1 129 ? 41.297 86.776 59.170 0.43 12.33 129 LYS B CA 1
ATOM 2367 C C . LYS B 1 129 ? 41.577 85.379 59.734 1.00 12.20 129 LYS B C 1
ATOM 2368 O O . LYS B 1 129 ? 41.766 84.420 58.967 1.00 13.35 129 LYS B O 1
ATOM 2379 N N . PHE B 1 130 ? 41.588 85.230 61.058 1.00 12.81 130 PHE B N 1
ATOM 2380 C CA . PHE B 1 130 ? 41.665 83.884 61.627 1.00 11.76 130 PHE B CA 1
ATOM 2381 C C . PHE B 1 130 ? 40.341 83.733 62.360 1.00 12.33 130 PHE B C 1
ATOM 2382 O O . PHE B 1 130 ? 40.108 84.413 63.346 1.00 10.46 130 PHE B O 1
ATOM 2390 N N . PHE B 1 131 ? 39.478 82.852 61.867 1.00 12.88 131 PHE B N 1
ATOM 2391 C CA . PHE B 1 131 ? 38.092 82.811 62.321 1.00 13.71 131 PHE B CA 1
ATOM 2392 C C . PHE B 1 131 ? 37.491 81.408 62.216 1.00 14.63 131 PHE B C 1
ATOM 2393 O O . PHE B 1 131 ? 37.681 80.718 61.192 1.00 15.31 131 PHE B O 1
ATOM 2401 N N . PRO B 1 132 ? 36.773 80.967 63.265 1.00 14.53 132 PRO B N 1
ATOM 2402 C CA . PRO B 1 132 ? 36.538 81.658 64.564 1.00 14.20 132 PRO B CA 1
ATOM 2403 C C . PRO B 1 132 ? 37.694 81.406 65.571 1.00 13.60 132 PRO B C 1
ATOM 2404 O O . PRO B 1 132 ? 38.049 80.256 65.858 1.00 12.95 132 PRO B O 1
ATOM 2408 N N . ALA B 1 133 ? 38.279 82.493 66.074 1.00 13.23 133 ALA B N 1
ATOM 2409 C CA . ALA B 1 133 ? 39.581 82.442 66.736 1.00 13.33 133 ALA B CA 1
ATOM 2410 C C . ALA B 1 133 ? 39.523 81.677 68.055 1.00 14.91 133 ALA B C 1
ATOM 2411 O O . ALA B 1 133 ? 40.290 80.740 68.284 1.00 14.87 133 ALA B O 1
ATOM 2413 N N . GLU B 1 134 ? 38.637 82.091 68.944 1.00 15.26 134 GLU B N 1
ATOM 2414 C CA . GLU B 1 134 ? 38.687 81.457 70.281 1.00 17.69 134 GLU B CA 1
ATOM 2415 C C . GLU B 1 134 ? 38.298 79.972 70.285 1.00 17.50 134 GLU B C 1
ATOM 2416 O O . GLU B 1 134 ? 38.997 79.170 70.925 1.00 19.18 134 GLU B O 1
ATOM 2422 N N . PRO B 1 135 ? 37.216 79.589 69.580 1.00 18.01 135 PRO B N 1
ATOM 2423 C CA . PRO B 1 135 ? 36.959 78.129 69.550 1.00 19.19 135 PRO B CA 1
ATOM 2424 C C . PRO B 1 135 ? 38.080 77.268 68.951 1.00 20.57 135 PRO B C 1
ATOM 2425 O O . PRO B 1 135 ? 38.200 76.078 69.321 1.00 20.94 135 PRO B O 1
ATOM 2429 N N . PHE B 1 136 ? 38.875 77.837 68.052 1.00 20.64 136 PHE B N 1
ATOM 2430 C CA . PHE B 1 136 ? 39.980 77.086 67.453 1.00 22.36 136 PHE B CA 1
ATOM 2431 C C . PHE B 1 136 ? 41.366 77.402 68.042 1.00 22.70 136 PHE B C 1
ATOM 2432 O O . PHE B 1 136 ? 42.371 77.349 67.316 1.00 21.85 136 PHE B O 1
ATOM 2440 N N . GLN B 1 137 ? 41.417 77.699 69.348 1.00 22.04 137 GLN B N 1
ATOM 2441 C CA . GLN B 1 137 ? 42.668 77.950 70.088 1.00 22.67 137 GLN B CA 1
ATOM 2442 C C . GLN B 1 137 ? 43.578 79.024 69.461 1.00 21.29 137 GLN B C 1
ATOM 2443 O O . GLN B 1 137 ? 44.786 78.825 69.279 1.00 21.49 137 GLN B O 1
ATOM 2449 N N . GLY B 1 138 ? 42.978 80.168 69.158 1.00 19.60 138 GLY B N 1
ATOM 2450 C CA . GLY B 1 138 ? 43.630 81.261 68.464 1.00 17.73 138 GLY B CA 1
ATOM 2451 C C . GLY B 1 138 ? 45.040 81.616 68.870 1.00 17.15 138 GLY B C 1
ATOM 2452 O O . GLY B 1 138 ? 45.914 81.710 68.012 1.00 16.39 138 GLY B O 1
ATOM 2453 N N . VAL B 1 139 ? 45.289 81.851 70.162 1.00 16.21 139 VAL B N 1
ATOM 2454 C CA . VAL B 1 139 ? 46.616 82.376 70.542 1.00 16.34 139 VAL B CA 1
ATOM 2455 C C . VAL B 1 139 ? 47.693 81.328 70.239 1.00 16.54 139 VAL B C 1
ATOM 2456 O O . VAL B 1 139 ? 48.759 81.630 69.680 1.00 17.47 139 VAL B O 1
ATOM 2460 N N . ARG B 1 140 ? 47.382 80.079 70.540 1.00 16.16 140 ARG B N 1
ATOM 2461 C CA . ARG B 1 140 ? 48.390 79.037 70.388 1.00 16.49 140 ARG B CA 1
ATOM 2462 C C . ARG B 1 140 ? 48.608 78.657 68.919 1.00 14.70 140 ARG B C 1
ATOM 2463 O O . ARG B 1 140 ? 49.750 78.408 68.495 1.00 15.35 140 ARG B O 1
ATOM 2471 N N . VAL B 1 141 ? 47.529 78.679 68.148 1.00 13.22 141 VAL B N 1
ATOM 2472 C CA . VAL B 1 141 ? 47.657 78.458 66.693 1.00 13.08 141 VAL B CA 1
ATOM 2473 C C . VAL B 1 141 ? 48.458 79.600 66.075 1.00 13.20 141 VAL B C 1
ATOM 2474 O O . VAL B 1 141 ? 49.406 79.360 65.336 1.00 12.89 141 VAL B O 1
ATOM 2478 N N . LEU B 1 142 ? 48.092 80.846 66.382 1.00 13.88 142 LEU B N 1
ATOM 2479 C CA . LEU B 1 142 ? 48.825 81.963 65.806 1.00 14.38 142 LEU B CA 1
ATOM 2480 C C . LEU B 1 142 ? 50.278 82.036 66.212 1.00 15.40 142 LEU B C 1
ATOM 2481 O O . LEU B 1 142 ? 51.110 82.531 65.436 1.00 16.46 142 LEU B O 1
ATOM 2486 N N . ARG B 1 143 ? 50.581 81.566 67.423 1.00 16.49 143 ARG B N 1
ATOM 2487 C CA . ARG B 1 143 ? 51.963 81.473 67.856 1.00 18.37 143 ARG B CA 1
ATOM 2488 C C . ARG B 1 143 ? 52.735 80.497 66.945 1.00 18.35 143 ARG B C 1
ATOM 2489 O O . ARG B 1 143 ? 53.862 80.781 66.519 1.00 18.53 143 ARG B O 1
ATOM 2497 N N . ALA B 1 144 ? 52.112 79.374 66.596 1.00 17.34 144 ALA B N 1
ATOM 2498 C CA . ALA B 1 144 ? 52.780 78.423 65.687 1.00 17.31 144 ALA B CA 1
ATOM 2499 C C . ALA B 1 144 ? 52.930 79.056 64.294 1.00 17.11 144 ALA B C 1
ATOM 2500 O O . ALA B 1 144 ? 53.970 78.922 63.628 1.00 18.54 144 ALA B O 1
ATOM 2502 N N . TYR B 1 145 ? 51.915 79.804 63.866 1.00 15.45 145 TYR B N 1
ATOM 2503 C CA . TYR B 1 145 ? 51.952 80.380 62.512 1.00 16.25 145 TYR B CA 1
ATOM 2504 C C . TYR B 1 145 ? 52.978 81.499 62.399 1.00 16.92 145 TYR B C 1
ATOM 2505 O O . TYR B 1 145 ? 53.478 81.755 61.308 1.00 17.92 145 TYR B O 1
ATOM 2514 N N . ALA B 1 146 ? 53.305 82.136 63.531 1.00 18.04 146 ALA B N 1
ATOM 2515 C CA . ALA B 1 146 ? 54.283 83.215 63.539 1.00 18.56 146 ALA B CA 1
ATOM 2516 C C . ALA B 1 146 ? 55.634 82.706 63.061 1.00 19.80 146 ALA B C 1
ATOM 2517 O O . ALA B 1 146 ? 56.336 83.436 62.374 1.00 20.16 146 ALA B O 1
ATOM 2519 N N . GLU B 1 147 ? 55.960 81.464 63.446 1.00 20.59 147 GLU B N 1
ATOM 2520 C CA . GLU B 1 147 ? 57.201 80.773 63.091 1.00 22.66 147 GLU B CA 1
ATOM 2521 C C . GLU B 1 147 ? 57.198 80.248 61.654 1.00 21.21 147 GLU B C 1
ATOM 2522 O O . GLU B 1 147 ? 58.172 80.439 60.932 1.00 21.35 147 GLU B O 1
ATOM 2528 N N . VAL B 1 148 ? 56.139 79.539 61.258 1.00 19.61 148 VAL B N 1
ATOM 2529 C CA . VAL B 1 148 ? 56.095 78.906 59.936 1.00 19.34 148 VAL B CA 1
ATOM 2530 C C . VAL B 1 148 ? 55.570 79.813 58.806 1.00 18.23 148 VAL B C 1
ATOM 2531 O O . VAL B 1 148 ? 55.874 79.571 57.636 1.00 18.31 148 VAL B O 1
ATOM 2535 N N . PHE B 1 149 ? 54.802 80.848 59.141 1.00 15.72 149 PHE B N 1
ATOM 2536 C CA . PHE B 1 149 ? 54.308 81.795 58.135 1.00 15.41 149 PHE B CA 1
ATOM 2537 C C . PHE B 1 149 ? 54.663 83.218 58.540 1.00 16.78 149 PHE B C 1
ATOM 2538 O O . PHE B 1 149 ? 53.777 84.032 58.785 1.00 15.86 149 PHE B O 1
ATOM 2546 N N . PRO B 1 150 ? 55.961 83.532 58.634 1.00 18.06 150 PRO B N 1
ATOM 2547 C CA . PRO B 1 150 ? 56.264 84.839 59.236 1.00 19.36 150 PRO B CA 1
ATOM 2548 C C . PRO B 1 150 ? 55.888 86.021 58.364 1.00 19.69 150 PRO B C 1
ATOM 2549 O O . PRO B 1 150 ? 55.813 87.131 58.879 1.00 21.92 150 PRO B O 1
ATOM 2553 N N . GLU B 1 151 ? 55.636 85.802 57.070 1.00 19.90 151 GLU B N 1
ATOM 2554 C CA . GLU B 1 151 ? 55.221 86.882 56.166 1.00 19.78 151 GLU B CA 1
ATOM 2555 C C . GLU B 1 151 ? 53.720 87.215 56.251 1.00 19.30 151 GLU B C 1
ATOM 2556 O O . GLU B 1 151 ? 53.238 88.124 55.557 1.00 19.32 151 GLU B O 1
ATOM 2562 N N . VAL B 1 152 ? 52.973 86.478 57.074 1.00 18.01 152 VAL B N 1
ATOM 2563 C CA . VAL B 1 152 ? 51.526 86.643 57.129 1.00 16.99 152 VAL B CA 1
ATOM 2564 C C . VAL B 1 152 ? 51.148 87.390 58.406 1.00 16.87 152 VAL B C 1
ATOM 2565 O O . VAL B 1 152 ? 51.701 87.101 59.463 1.00 17.05 152 VAL B O 1
ATOM 2569 N N . ARG B 1 153 ? 50.220 88.346 58.297 1.00 16.30 153 ARG B N 1
ATOM 2570 C CA . ARG B 1 153 ? 49.645 89.020 59.461 1.00 17.78 153 ARG B CA 1
ATOM 2571 C C . ARG B 1 153 ? 48.213 88.532 59.592 1.00 16.21 153 ARG B C 1
ATOM 2572 O O . ARG B 1 153 ? 47.509 88.375 58.582 1.00 15.72 153 ARG B O 1
ATOM 2580 N N . PHE B 1 154 ? 47.777 88.315 60.829 1.00 15.62 154 PHE B N 1
ATOM 2581 C CA . PHE B 1 154 ? 46.466 87.728 61.063 1.00 14.60 154 PHE B CA 1
ATOM 2582 C C . PHE B 1 154 ? 45.566 88.668 61.833 1.00 14.80 154 PHE B C 1
ATOM 2583 O O . PHE B 1 154 ? 46.035 89.415 62.685 1.00 14.86 154 PHE B O 1
ATOM 2591 N N . LEU B 1 155 ? 44.268 88.590 61.550 1.00 13.54 155 LEU B N 1
ATOM 2592 C CA . LEU B 1 155 ? 43.268 89.345 62.300 1.00 14.12 155 LEU B CA 1
ATOM 2593 C C . LEU B 1 155 ? 42.310 88.347 62.942 1.00 13.55 155 LEU B C 1
ATOM 2594 O O . LEU B 1 155 ? 41.273 88.008 62.377 1.00 13.52 155 LEU B O 1
ATOM 2599 N N . PRO B 1 156 ? 42.671 87.836 64.137 1.00 12.98 156 PRO B N 1
ATOM 2600 C CA . PRO B 1 156 ? 41.802 86.905 64.814 1.00 12.82 156 PRO B CA 1
ATOM 2601 C C . PRO B 1 156 ? 40.475 87.554 65.202 1.00 13.39 156 PRO B C 1
ATOM 2602 O O . PRO B 1 156 ? 40.462 88.697 65.699 1.00 13.46 156 PRO B O 1
ATOM 2606 N N . THR B 1 157 ? 39.380 86.824 64.973 1.00 13.26 157 THR B N 1
ATOM 2607 C CA . THR B 1 157 ? 38.015 87.271 65.260 1.00 14.95 157 THR B CA 1
ATOM 2608 C C . THR B 1 157 ? 37.225 86.031 65.611 1.00 14.96 157 THR B C 1
ATOM 2609 O O . THR B 1 157 ? 37.464 84.962 65.029 1.00 14.15 157 THR B O 1
ATOM 2613 N N . GLY B 1 158 ? 36.294 86.154 66.566 1.00 14.91 158 GLY B N 1
ATOM 2614 C CA . GLY B 1 158 ? 35.461 85.031 66.954 1.00 15.87 158 GLY B CA 1
ATOM 2615 C C . GLY B 1 158 ? 35.619 84.685 68.424 1.00 16.59 158 GLY B C 1
ATOM 2616 O O . GLY B 1 158 ? 36.609 84.068 68.847 1.00 18.06 158 GLY B O 1
ATOM 2617 N N . GLY B 1 159 ? 34.664 85.151 69.215 1.00 16.92 159 GLY B N 1
ATOM 2618 C CA . GLY B 1 159 ? 34.637 84.832 70.629 1.00 17.42 159 GLY B CA 1
ATOM 2619 C C . GLY B 1 159 ? 35.700 85.515 71.482 1.00 17.83 159 GLY B C 1
ATOM 2620 O O . GLY B 1 159 ? 35.881 85.120 72.626 1.00 18.19 159 GLY B O 1
ATOM 2621 N N . ILE B 1 160 ? 36.384 86.547 70.964 1.00 16.63 160 ILE B N 1
ATOM 2622 C CA . ILE B 1 160 ? 37.410 87.239 71.727 1.00 18.51 160 ILE B CA 1
ATOM 2623 C C . ILE B 1 160 ? 36.733 88.116 72.772 1.00 19.26 160 ILE B C 1
ATOM 2624 O O . ILE B 1 160 ? 35.681 88.698 72.526 1.00 17.98 160 ILE B O 1
ATOM 2629 N N . LYS B 1 161 ? 37.329 88.130 73.958 1.00 20.12 161 LYS B N 1
ATOM 2630 C CA . LYS B 1 161 ? 36.825 88.888 75.112 1.00 22.67 161 LYS B CA 1
ATOM 2631 C C . LYS B 1 161 ? 38.027 89.455 75.819 1.00 22.51 161 LYS B C 1
ATOM 2632 O O . LYS B 1 161 ? 39.159 89.027 75.566 1.00 22.40 161 LYS B O 1
ATOM 2638 N N . GLU B 1 162 ? 37.793 90.379 76.759 1.00 23.07 162 GLU B N 1
ATOM 2639 C CA . GLU B 1 162 ? 38.892 90.963 77.530 1.00 23.51 162 GLU B CA 1
ATOM 2640 C C . GLU B 1 162 ? 39.863 89.962 78.120 1.00 23.50 162 GLU B C 1
ATOM 2641 O O . GLU B 1 162 ? 41.076 90.161 78.043 1.00 23.72 162 GLU B O 1
ATOM 2647 N N . GLU B 1 163 ? 39.328 88.886 78.694 1.00 24.82 163 GLU B N 1
ATOM 2648 C CA . GLU B 1 163 ? 40.161 87.875 79.351 1.00 26.32 163 GLU B CA 1
ATOM 2649 C C . GLU B 1 163 ? 41.238 87.297 78.434 1.00 25.81 163 GLU B C 1
ATOM 2650 O O . GLU B 1 163 ? 42.359 86.980 78.858 1.00 26.31 163 GLU B O 1
ATOM 2656 N N . HIS B 1 164 ? 40.910 87.209 77.152 1.00 24.23 164 HIS B N 1
ATOM 2657 C CA . HIS B 1 164 ? 41.844 86.667 76.179 1.00 24.14 164 HIS B CA 1
ATOM 2658 C C . HIS B 1 164 ? 42.896 87.659 75.673 1.00 23.57 164 HIS B C 1
ATOM 2659 O O . HIS B 1 164 ? 43.915 87.256 75.091 1.00 23.47 164 HIS B O 1
ATOM 2666 N N . LEU B 1 165 ? 42.676 88.959 75.876 1.00 22.36 165 LEU B N 1
ATOM 2667 C CA . LEU B 1 165 ? 43.583 89.937 75.254 1.00 22.18 165 LEU B CA 1
ATOM 2668 C C . LEU B 1 165 ? 45.059 89.861 75.656 1.00 22.86 165 LEU B C 1
ATOM 2669 O O . LEU B 1 165 ? 45.928 90.004 74.788 1.00 23.86 165 LEU B O 1
ATOM 2674 N N . PRO B 1 166 ? 45.360 89.668 76.960 1.00 22.95 166 PRO B N 1
ATOM 2675 C CA . PRO B 1 166 ? 46.772 89.591 77.353 1.00 23.61 166 PRO B CA 1
ATOM 2676 C C . PRO B 1 166 ? 47.558 88.595 76.502 1.00 23.82 166 PRO B C 1
ATOM 2677 O O . PRO B 1 166 ? 48.642 88.936 76.033 1.00 24.25 166 PRO B O 1
ATOM 2681 N N . HIS B 1 167 ? 46.994 87.407 76.278 1.00 24.31 167 HIS B N 1
ATOM 2682 C CA . HIS B 1 167 ? 47.692 86.357 75.528 1.00 24.54 167 HIS B CA 1
ATOM 2683 C C . HIS B 1 167 ? 47.919 86.713 74.051 1.00 24.20 167 HIS B C 1
ATOM 2684 O O . HIS B 1 167 ? 48.936 86.299 73.478 1.00 23.72 167 HIS B O 1
ATOM 2691 N N . TYR B 1 168 ? 47.002 87.485 73.446 1.00 23.70 168 TYR B N 1
ATOM 2692 C CA . TYR B 1 168 ? 47.188 87.962 72.049 1.00 24.28 168 TYR B CA 1
ATOM 2693 C C . TYR B 1 168 ? 48.274 89.039 71.962 1.00 25.56 168 TYR B C 1
ATOM 2694 O O . TYR B 1 168 ? 48.954 89.179 70.940 1.00 25.53 168 TYR B O 1
ATOM 2703 N N . ALA B 1 169 ? 48.426 89.804 73.048 1.00 26.39 169 ALA B N 1
ATOM 2704 C CA . ALA B 1 169 ? 49.290 90.986 73.063 1.00 27.20 169 ALA B CA 1
ATOM 2705 C C . ALA B 1 169 ? 50.707 90.653 72.645 1.00 27.27 169 ALA B C 1
ATOM 2706 O O . ALA B 1 169 ? 51.349 91.452 71.985 1.00 28.17 169 ALA B O 1
ATOM 2708 N N . ALA B 1 170 ? 51.161 89.463 73.033 1.00 26.70 170 ALA B N 1
ATOM 2709 C CA . ALA B 1 170 ? 52.522 89.014 72.848 1.00 26.30 170 ALA B CA 1
ATOM 2710 C C . ALA B 1 170 ? 52.830 88.494 71.440 1.00 25.30 170 ALA B C 1
ATOM 2711 O O . ALA B 1 170 ? 53.999 88.302 71.095 1.00 26.37 170 ALA B O 1
ATOM 2713 N N . LEU B 1 171 ? 51.797 88.244 70.643 1.00 23.46 171 LEU B N 1
ATOM 2714 C CA . LEU B 1 171 ? 51.993 87.753 69.265 1.00 21.92 171 LEU B CA 1
ATOM 2715 C C . LEU B 1 171 ? 52.639 88.797 68.376 1.00 21.30 171 LEU B C 1
ATOM 2716 O O . LEU B 1 171 ? 52.224 89.953 68.372 1.00 21.52 171 LEU B O 1
ATOM 2721 N N . PRO B 1 172 ? 53.669 88.397 67.606 1.00 21.46 172 PRO B N 1
ATOM 2722 C CA . PRO B 1 172 ? 54.320 89.333 66.689 1.00 20.76 172 PRO B CA 1
ATOM 2723 C C . PRO B 1 172 ? 53.669 89.459 65.318 1.00 20.59 172 PRO B C 1
ATOM 2724 O O . PRO B 1 172 ? 54.124 90.265 64.497 1.00 20.69 172 PRO B O 1
ATOM 2728 N N . ASN B 1 173 ? 52.616 88.680 65.078 1.00 19.54 173 ASN B N 1
ATOM 2729 C CA . ASN B 1 173 ? 52.061 88.547 63.725 1.00 18.70 173 ASN B CA 1
ATOM 2730 C C . ASN B 1 173 ? 50.605 88.990 63.640 1.00 19.08 173 ASN B C 1
ATOM 2731 O O . ASN B 1 173 ? 49.851 88.509 62.779 1.00 17.57 173 ASN B O 1
ATOM 2736 N N . LEU B 1 174 ? 50.206 89.888 64.541 1.00 18.67 174 LEU B N 1
ATOM 2737 C CA . LEU B 1 174 ? 48.821 90.381 64.555 1.00 20.03 174 LEU B CA 1
ATOM 2738 C C . LEU B 1 174 ? 48.689 91.639 63.747 1.00 19.90 174 LEU B C 1
ATOM 2739 O O . LEU B 1 174 ? 49.464 92.593 63.943 1.00 22.00 174 LEU B O 1
ATOM 2744 N N . LEU B 1 175 ? 47.713 91.668 62.856 1.00 18.85 175 LEU B N 1
ATOM 2745 C CA . LEU B 1 175 ? 47.320 92.914 62.241 1.00 18.61 175 LEU B CA 1
ATOM 2746 C C . LEU B 1 175 ? 46.443 93.693 63.228 1.00 18.73 175 LEU B C 1
ATOM 2747 O O . LEU B 1 175 ? 46.637 94.907 63.435 1.00 19.82 175 LEU B O 1
ATOM 2752 N N . ALA B 1 176 ? 45.491 92.989 63.844 1.00 17.36 176 ALA B N 1
ATOM 2753 C CA . ALA B 1 176 ? 44.570 93.602 64.788 1.00 16.41 176 ALA B CA 1
ATOM 2754 C C . ALA B 1 176 ? 43.777 92.486 65.419 1.00 16.63 176 ALA B C 1
ATOM 2755 O O . ALA B 1 176 ? 43.807 91.355 64.935 1.00 16.69 176 ALA B O 1
ATOM 2757 N N . VAL B 1 177 ? 43.054 92.800 66.496 1.00 15.43 177 VAL B N 1
ATOM 2758 C CA . VAL B 1 177 ? 42.185 91.849 67.156 1.00 15.06 177 VAL B CA 1
ATOM 2759 C C . VAL B 1 177 ? 40.780 92.356 66.905 1.00 14.58 177 VAL B C 1
ATOM 2760 O O . VAL B 1 177 ? 40.528 93.542 67.104 1.00 15.36 177 VAL B O 1
ATOM 2764 N N . GLY B 1 178 ? 39.905 91.499 66.381 1.00 13.71 178 GLY B N 1
ATOM 2765 C CA . GLY B 1 178 ? 38.553 91.900 66.030 1.00 13.01 178 GLY B CA 1
ATOM 2766 C C . GLY B 1 178 ? 37.477 91.296 66.906 1.00 12.56 178 GLY B C 1
ATOM 2767 O O . GLY B 1 178 ? 37.612 90.170 67.404 1.00 12.55 178 GLY B O 1
ATOM 2768 N N . GLY B 1 179 ? 36.368 92.008 67.073 1.00 13.88 179 GLY B N 1
ATOM 2769 C CA . GLY B 1 179 ? 35.231 91.383 67.733 1.00 14.09 179 GLY B CA 1
ATOM 2770 C C . GLY B 1 179 ? 34.133 92.329 68.140 1.00 13.83 179 GLY B C 1
ATOM 2771 O O . GLY B 1 179 ? 34.320 93.526 68.091 1.00 13.48 179 GLY B O 1
ATOM 2772 N N . SER B 1 180 ? 33.012 91.753 68.558 1.00 14.73 180 SER B N 1
ATOM 2773 C CA . SER B 1 180 ? 31.847 92.537 68.966 1.00 16.03 180 SER B CA 1
ATOM 2774 C C . SER B 1 180 ? 31.882 92.940 70.448 1.00 16.63 180 SER B C 1
ATOM 2775 O O . SER B 1 180 ? 31.079 93.806 70.859 1.00 16.95 180 SER B O 1
ATOM 2778 N N . TRP B 1 181 ? 32.780 92.350 71.243 1.00 16.05 181 TRP B N 1
ATOM 2779 C CA . TRP B 1 181 ? 32.782 92.641 72.703 1.00 16.96 181 TRP B CA 1
ATOM 2780 C C . TRP B 1 181 ? 32.925 94.131 72.965 1.00 17.65 181 TRP B C 1
ATOM 2781 O O . TRP B 1 181 ? 32.384 94.647 73.934 1.00 17.99 181 TRP B O 1
ATOM 2792 N N . LEU B 1 182 ? 33.681 94.802 72.101 1.00 18.08 182 LEU B N 1
ATOM 2793 C CA . LEU B 1 182 ? 33.956 96.222 72.203 1.00 18.46 182 LEU B CA 1
ATOM 2794 C C . LEU B 1 182 ? 32.691 97.083 72.133 1.00 19.01 182 LEU B C 1
ATOM 2795 O O . LEU B 1 182 ? 32.683 98.207 72.640 1.00 18.58 182 LEU B O 1
ATOM 2800 N N . LEU B 1 183 ? 31.646 96.569 71.486 1.00 20.13 183 LEU B N 1
ATOM 2801 C CA . LEU B 1 183 ? 30.488 97.392 71.162 1.00 22.20 183 LEU B CA 1
ATOM 2802 C C . LEU B 1 183 ? 29.252 97.011 71.975 1.00 24.26 183 LEU B C 1
ATOM 2803 O O . LEU B 1 183 ? 28.147 97.407 71.643 1.00 25.97 183 LEU B O 1
ATOM 2808 N N . GLN B 1 184 ? 29.443 96.240 73.034 1.00 26.42 184 GLN B N 1
ATOM 2809 C CA . GLN B 1 184 ? 28.348 95.937 73.941 1.00 28.31 184 GLN B CA 1
ATOM 2810 C C . GLN B 1 184 ? 28.207 97.108 74.915 1.00 29.49 184 GLN B C 1
ATOM 2811 O O . GLN B 1 184 ? 29.154 97.443 75.622 1.00 31.36 184 GLN B O 1
ATOM 2817 N N . GLY B 1 185 ? 27.040 97.747 74.925 1.00 29.86 185 GLY B N 1
ATOM 2818 C CA . GLY B 1 185 ? 26.761 98.822 75.855 1.00 30.18 185 GLY B CA 1
ATOM 2819 C C . GLY B 1 185 ? 26.578 100.161 75.187 1.00 30.44 185 GLY B C 1
ATOM 2820 O O . GLY B 1 185 ? 26.565 100.262 73.952 1.00 31.33 185 GLY B O 1
ATOM 2821 N N . ASN B 1 186 ? 26.439 101.198 76.000 1.00 29.91 186 ASN B N 1
ATOM 2822 C CA . ASN B 1 186 ? 26.318 102.550 75.474 1.00 29.10 186 ASN B CA 1
ATOM 2823 C C . ASN B 1 186 ? 27.686 103.121 75.087 1.00 27.87 186 ASN B C 1
ATOM 2824 O O . ASN B 1 186 ? 28.711 102.434 75.202 1.00 26.37 186 ASN B O 1
ATOM 2829 N N . LEU B 1 187 ? 27.708 104.373 74.642 1.00 27.01 187 LEU B N 1
ATOM 2830 C CA . LEU B 1 187 ? 28.945 104.986 74.164 1.00 27.21 187 LEU B CA 1
ATOM 2831 C C . LEU B 1 187 ? 30.016 105.137 75.242 1.00 26.61 187 LEU B C 1
ATOM 2832 O O . LEU B 1 187 ? 31.212 105.009 74.965 1.00 25.89 187 LEU B O 1
ATOM 2837 N N . GLU B 1 188 ? 29.608 105.374 76.491 1.00 26.29 188 GLU B N 1
ATOM 2838 C CA . GLU B 1 188 ? 30.603 105.441 77.546 1.00 26.04 188 GLU B CA 1
ATOM 2839 C C . GLU B 1 188 ? 31.229 104.084 77.798 1.00 24.03 188 GLU B C 1
ATOM 2840 O O . GLU B 1 188 ? 32.424 104.008 78.082 1.00 23.51 188 GLU B O 1
ATOM 2846 N N . ALA B 1 189 ? 30.429 103.024 77.678 1.00 22.46 189 ALA B N 1
ATOM 2847 C CA . ALA B 1 189 ? 30.947 101.654 77.798 1.00 21.98 189 ALA B CA 1
ATOM 2848 C C . ALA B 1 189 ? 31.909 101.366 76.654 1.00 21.18 189 ALA B C 1
ATOM 2849 O O . ALA B 1 189 ? 32.960 100.782 76.870 1.00 20.47 189 ALA B O 1
ATOM 2851 N N . VAL B 1 190 ? 31.548 101.794 75.444 1.00 20.91 190 VAL B N 1
ATOM 2852 C CA . VAL B 1 190 ? 32.442 101.597 74.293 1.00 21.21 190 VAL B CA 1
ATOM 2853 C C . VAL B 1 190 ? 33.790 102.262 74.536 1.00 21.48 190 VAL B C 1
ATOM 2854 O O . VAL B 1 190 ? 34.836 101.649 74.333 1.00 20.46 190 VAL B O 1
ATOM 2858 N N . ARG B 1 191 ? 33.771 103.519 74.996 1.00 21.72 191 ARG B N 1
ATOM 2859 C CA . ARG B 1 191 ? 35.010 104.180 75.394 1.00 21.48 191 ARG B CA 1
ATOM 2860 C C . ARG B 1 191 ? 35.859 103.367 76.367 1.00 20.83 191 ARG B C 1
ATOM 2861 O O . ARG B 1 191 ? 37.070 103.216 76.187 1.00 19.67 191 ARG B O 1
ATOM 2869 N N . ALA B 1 192 ? 35.227 102.877 77.429 1.00 20.20 192 ALA B N 1
ATOM 2870 C CA . ALA B 1 192 ? 35.946 102.136 78.456 1.00 20.17 192 ALA B CA 1
ATOM 2871 C C . ALA B 1 192 ? 36.524 100.817 77.904 1.00 20.08 192 ALA B C 1
ATOM 2872 O O . ALA B 1 192 ? 37.672 100.471 78.191 1.00 20.68 192 ALA B O 1
ATOM 2874 N N . LYS B 1 193 ? 35.744 100.114 77.082 1.00 19.30 193 LYS B N 1
ATOM 2875 C CA . LYS B 1 193 ? 36.174 98.816 76.549 1.00 19.24 193 LYS B CA 1
ATOM 2876 C C . LYS B 1 193 ? 37.329 98.968 75.569 1.00 19.25 193 LYS B C 1
ATOM 2877 O O . LYS B 1 193 ? 38.251 98.133 75.536 1.00 18.55 193 LYS B O 1
ATOM 2883 N N . VAL B 1 194 ? 37.294 100.053 74.803 1.00 19.69 194 VAL B N 1
ATOM 2884 C CA . VAL B 1 194 ? 38.377 100.327 73.863 1.00 20.31 194 VAL B CA 1
ATOM 2885 C C . VAL B 1 194 ? 39.666 100.685 74.611 1.00 20.63 194 VAL B C 1
ATOM 2886 O O . VAL B 1 194 ? 40.731 100.129 74.347 1.00 20.21 194 VAL B O 1
ATOM 2890 N N . ARG B 1 195 ? 39.579 101.596 75.589 1.00 20.39 195 ARG B N 1
ATOM 2891 C CA . ARG B 1 195 ? 40.750 101.905 76.380 1.00 20.60 195 ARG B CA 1
ATOM 2892 C C . ARG B 1 195 ? 41.313 100.687 77.106 1.00 20.21 195 ARG B C 1
ATOM 2893 O O . ARG B 1 195 ? 42.534 100.518 77.156 1.00 20.52 195 ARG B O 1
ATOM 2901 N N . ALA B 1 196 ? 40.428 99.865 77.683 1.00 19.60 196 ALA B N 1
ATOM 2902 C CA . ALA B 1 196 ? 40.836 98.656 78.392 1.00 19.58 196 ALA B CA 1
ATOM 2903 C C . ALA B 1 196 ? 41.560 97.697 77.441 1.00 19.85 196 ALA B C 1
ATOM 2904 O O . ALA B 1 196 ? 42.632 97.177 77.766 1.00 20.05 196 ALA B O 1
ATOM 2906 N N . ALA B 1 197 ? 40.961 97.476 76.272 1.00 19.17 197 ALA B N 1
ATOM 2907 C CA . ALA B 1 197 ? 41.529 96.580 75.265 1.00 20.19 197 ALA B CA 1
ATOM 2908 C C . ALA B 1 197 ? 42.925 97.028 74.831 1.00 20.25 197 ALA B C 1
ATOM 2909 O O . ALA B 1 197 ? 43.849 96.209 74.732 1.00 21.81 197 ALA B O 1
ATOM 2911 N N . LYS B 1 198 ? 43.087 98.316 74.566 1.00 21.01 198 LYS B N 1
ATOM 2912 C CA . LYS B 1 198 ? 44.412 98.875 74.237 1.00 22.21 198 LYS B CA 1
ATOM 2913 C C . LYS B 1 198 ? 45.445 98.659 75.338 1.00 22.09 198 LYS B C 1
ATOM 2914 O O . LYS B 1 198 ? 46.580 98.313 75.067 1.00 22.60 198 LYS B O 1
ATOM 2920 N N . ALA B 1 199 ? 45.036 98.856 76.587 1.00 22.33 199 ALA B N 1
ATOM 2921 C CA . ALA B 1 199 ? 45.941 98.620 77.716 1.00 22.34 199 ALA B CA 1
ATOM 2922 C C . ALA B 1 199 ? 46.321 97.142 77.830 1.00 22.08 199 ALA B C 1
ATOM 2923 O O . ALA B 1 199 ? 47.471 96.814 78.136 1.00 23.62 199 ALA B O 1
ATOM 2925 N N . LEU B 1 200 ? 45.368 96.250 77.579 1.00 21.90 200 LEU B N 1
ATOM 2926 C CA . LEU B 1 200 ? 45.607 94.812 77.720 1.00 22.27 200 LEU B CA 1
ATOM 2927 C C . LEU B 1 200 ? 46.440 94.253 76.559 1.00 23.92 200 LEU B C 1
ATOM 2928 O O . LEU B 1 200 ? 47.083 93.200 76.694 1.00 23.74 200 LEU B O 1
ATOM 2933 N N . LEU B 1 201 ? 46.396 94.955 75.434 1.00 25.06 201 LEU B N 1
ATOM 2934 C CA . LEU B 1 201 ? 47.172 94.564 74.243 1.00 27.61 201 LEU B CA 1
ATOM 2935 C C . LEU B 1 201 ? 48.560 95.191 74.240 1.00 29.13 201 LEU B C 1
ATOM 2936 O O . LEU B 1 201 ? 49.409 94.854 73.391 1.00 29.77 201 LEU B O 1
ATOM 2941 N N . SER B 1 202 ? 48.809 96.083 75.199 1.00 30.46 202 SER B N 1
ATOM 2942 C CA . SER B 1 202 ? 50.099 96.758 75.286 1.00 31.75 202 SER B CA 1
ATOM 2943 C C . SER B 1 202 ? 51.063 96.043 76.236 1.00 32.80 202 SER B C 1
ATOM 2944 O O . SER B 1 202 ? 50.691 95.077 76.935 1.00 34.18 202 SER B O 1
ATOM 2946 N N . PRO C 1 6 ? 60.066 53.514 52.942 1.00 37.46 6 PRO C N 1
ATOM 2947 C CA . PRO C 1 6 ? 60.975 54.659 52.869 1.00 37.23 6 PRO C CA 1
ATOM 2948 C C . PRO C 1 6 ? 61.056 55.392 54.211 1.00 36.69 6 PRO C C 1
ATOM 2949 O O . PRO C 1 6 ? 62.063 56.076 54.510 1.00 37.22 6 PRO C O 1
ATOM 2953 N N . LEU C 1 7 ? 59.997 55.220 55.003 1.00 35.02 7 LEU C N 1
ATOM 2954 C CA . LEU C 1 7 ? 59.881 55.812 56.317 1.00 33.45 7 LEU C CA 1
ATOM 2955 C C . LEU C 1 7 ? 59.980 54.741 57.401 1.00 31.87 7 LEU C C 1
ATOM 2956 O O . LEU C 1 7 ? 59.464 54.904 58.508 1.00 30.92 7 LEU C O 1
ATOM 2961 N N . ALA C 1 8 ? 60.655 53.643 57.077 1.00 30.32 8 ALA C N 1
ATOM 2962 C CA . ALA C 1 8 ? 60.929 52.611 58.074 1.00 29.16 8 ALA C CA 1
ATOM 2963 C C . ALA C 1 8 ? 61.781 53.204 59.190 1.00 27.94 8 ALA C C 1
ATOM 2964 O O . ALA C 1 8 ? 61.577 52.886 60.350 1.00 27.52 8 ALA C O 1
ATOM 2966 N N . VAL C 1 9 ? 62.691 54.107 58.831 1.00 27.23 9 VAL C N 1
ATOM 2967 C CA . VAL C 1 9 ? 63.556 54.780 59.809 1.00 26.70 9 VAL C CA 1
ATOM 2968 C C . VAL C 1 9 ? 62.725 55.599 60.793 1.00 26.28 9 VAL C C 1
ATOM 2969 O O . VAL C 1 9 ? 62.932 55.509 61.991 1.00 26.25 9 VAL C O 1
ATOM 2973 N N . LEU C 1 10 ? 61.777 56.384 60.282 1.00 25.80 10 LEU C N 1
ATOM 2974 C CA . LEU C 1 10 ? 60.899 57.156 61.161 1.00 26.14 10 LEU C CA 1
ATOM 2975 C C . LEU C 1 10 ? 60.114 56.233 62.071 1.00 26.11 10 LEU C C 1
ATOM 2976 O O . LEU C 1 10 ? 59.966 56.503 63.256 1.00 26.21 10 LEU C O 1
ATOM 2981 N N . ALA C 1 11 ? 59.594 55.142 61.514 1.00 27.00 11 ALA C N 1
ATOM 2982 C CA . ALA C 1 11 ? 58.753 54.236 62.292 1.00 28.40 11 ALA C CA 1
ATOM 2983 C C . ALA C 1 11 ? 59.517 53.546 63.429 1.00 29.47 11 ALA C C 1
ATOM 2984 O O . ALA C 1 11 ? 58.984 53.385 64.523 1.00 29.47 11 ALA C O 1
ATOM 2986 N N . GLU C 1 12 ? 60.759 53.143 63.168 1.00 30.98 12 GLU C N 1
ATOM 2987 C CA . GLU C 1 12 ? 61.589 52.516 64.214 1.00 32.63 12 GLU C CA 1
ATOM 2988 C C . GLU C 1 12 ? 62.089 53.548 65.223 1.00 32.64 12 GLU C C 1
ATOM 2989 O O . GLU C 1 12 ? 62.209 53.253 66.415 1.00 33.44 12 GLU C O 1
ATOM 2995 N N . SER C 1 13 ? 62.390 54.752 64.733 1.00 32.48 13 SER C N 1
ATOM 2996 C CA . SER C 1 13 ? 62.842 55.867 65.576 1.00 32.52 13 SER C CA 1
ATOM 2997 C C . SER C 1 13 ? 61.739 56.343 66.524 1.00 31.43 13 SER C C 1
ATOM 2998 O O . SER C 1 13 ? 62.047 56.722 67.651 1.00 32.14 13 SER C O 1
ATOM 3001 N N . ARG C 1 14 ? 60.477 56.318 66.052 1.00 29.33 14 ARG C N 1
ATOM 3002 C CA . ARG C 1 14 ? 59.272 56.767 66.784 1.00 26.62 14 ARG C CA 1
ATOM 3003 C C . ARG C 1 14 ? 59.219 58.273 67.081 1.00 23.30 14 ARG C C 1
ATOM 3004 O O . ARG C 1 14 ? 58.191 58.827 67.485 1.00 21.38 14 ARG C O 1
ATOM 3012 N N . LEU C 1 15 ? 60.355 58.913 66.875 1.00 20.44 15 LEU C N 1
ATOM 3013 C CA . LEU C 1 15 ? 60.541 60.314 67.191 1.00 18.08 15 LEU C CA 1
ATOM 3014 C C . LEU C 1 15 ? 61.163 60.985 66.003 1.00 17.45 15 LEU C C 1
ATOM 3015 O O . LEU C 1 15 ? 62.052 60.418 65.341 1.00 16.58 15 LEU C O 1
ATOM 3020 N N . LEU C 1 16 ? 60.721 62.208 65.755 1.00 15.67 16 LEU C N 1
ATOM 3021 C CA . LEU C 1 16 ? 61.335 63.035 64.720 1.00 15.32 16 LEU C CA 1
ATOM 3022 C C . LEU C 1 16 ? 61.671 64.376 65.325 1.00 14.89 16 LEU C C 1
ATOM 3023 O O . LEU C 1 16 ? 60.830 65.271 65.365 1.00 15.30 16 LEU C O 1
ATOM 3028 N N . PRO C 1 17 ? 62.910 64.533 65.814 1.00 15.15 17 PRO C N 1
ATOM 3029 C CA . PRO C 1 17 ? 63.307 65.849 66.358 1.00 14.40 17 PRO C CA 1
ATOM 3030 C C . PRO C 1 17 ? 63.300 66.885 65.260 1.00 14.75 17 PRO C C 1
ATOM 3031 O O . PRO C 1 17 ? 63.648 66.545 64.100 1.00 13.82 17 PRO C O 1
ATOM 3035 N N . LEU C 1 18 ? 62.900 68.109 65.614 1.00 15.23 18 LEU C N 1
ATOM 3036 C CA . LEU C 1 18 ? 62.840 69.248 64.695 1.00 16.83 18 LEU C CA 1
ATOM 3037 C C . LEU C 1 18 ? 63.853 70.320 65.129 1.00 17.59 18 LEU C C 1
ATOM 3038 O O . LEU C 1 18 ? 63.759 70.845 66.244 1.00 16.90 18 LEU C O 1
ATOM 3043 N N . LEU C 1 19 ? 64.773 70.673 64.235 1.00 16.88 19 LEU C N 1
ATOM 3044 C CA . LEU C 1 19 ? 65.831 71.619 64.554 1.00 18.95 19 LEU C CA 1
ATOM 3045 C C . LEU C 1 19 ? 65.690 72.865 63.696 1.00 19.29 19 LEU C C 1
ATOM 3046 O O . LEU C 1 19 ? 65.720 72.791 62.477 1.00 18.90 19 LEU C O 1
ATOM 3051 N N . THR C 1 20 ? 65.503 74.002 64.344 1.00 19.94 20 THR C N 1
ATOM 3052 C CA . THR C 1 20 ? 65.599 75.268 63.670 1.00 22.03 20 THR C CA 1
ATOM 3053 C C . THR C 1 20 ? 67.002 75.793 63.983 1.00 22.60 20 THR C C 1
ATOM 3054 O O . THR C 1 20 ? 67.338 76.016 65.144 1.00 22.47 20 THR C O 1
ATOM 3058 N N . VAL C 1 21 ? 67.815 75.956 62.944 1.00 24.30 21 VAL C N 1
ATOM 3059 C CA . VAL C 1 21 ? 69.237 76.265 63.113 1.00 25.92 21 VAL C CA 1
ATOM 3060 C C . VAL C 1 21 ? 69.430 77.770 63.228 1.00 27.15 21 VAL C C 1
ATOM 3061 O O . VAL C 1 21 ? 68.966 78.534 62.368 1.00 28.02 21 VAL C O 1
ATOM 3065 N N . ARG C 1 22 ? 70.107 78.193 64.297 1.00 28.22 22 ARG C N 1
ATOM 3066 C CA . ARG C 1 22 ? 70.307 79.622 64.584 1.00 29.79 22 ARG C CA 1
ATOM 3067 C C . ARG C 1 22 ? 71.787 80.036 64.504 1.00 29.55 22 ARG C C 1
ATOM 3068 O O . ARG C 1 22 ? 72.107 81.221 64.521 1.00 30.06 22 ARG C O 1
ATOM 3076 N N . GLY C 1 23 ? 72.670 79.049 64.454 1.00 29.41 23 GLY C N 1
ATOM 3077 C CA . GLY C 1 23 ? 74.114 79.270 64.422 1.00 29.48 23 GLY C CA 1
ATOM 3078 C C . GLY C 1 23 ? 74.802 78.775 65.677 1.00 29.10 23 GLY C C 1
ATOM 3079 O O . GLY C 1 23 ? 74.386 79.095 66.787 1.00 29.04 23 GLY C O 1
ATOM 3080 N N . GLY C 1 24 ? 75.862 77.993 65.509 1.00 29.10 24 GLY C N 1
ATOM 3081 C CA . GLY C 1 24 ? 76.640 77.536 66.651 1.00 29.08 24 GLY C CA 1
ATOM 3082 C C . GLY C 1 24 ? 76.268 76.160 67.152 1.00 28.98 24 GLY C C 1
ATOM 3083 O O . GLY C 1 24 ? 76.901 75.633 68.081 1.00 30.01 24 GLY C O 1
ATOM 3084 N N . GLU C 1 25 ? 75.235 75.560 66.562 1.00 28.05 25 GLU C N 1
ATOM 308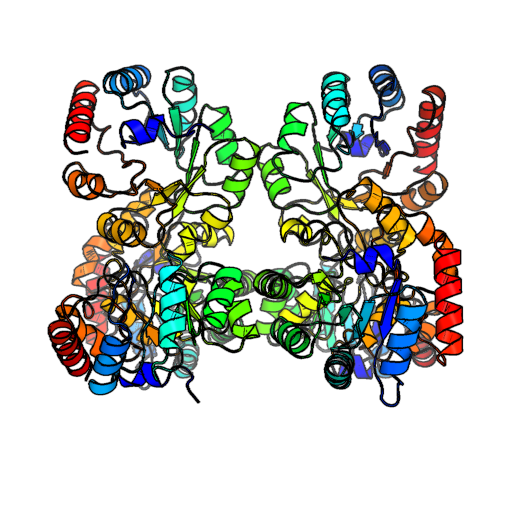5 C CA . GLU C 1 25 ? 74.853 74.208 66.972 1.00 26.45 25 GLU C CA 1
ATOM 3086 C C . GLU C 1 25 ? 75.961 73.245 66.629 1.00 25.40 25 GLU C C 1
ATOM 3087 O O . GLU C 1 25 ? 76.648 73.392 65.605 1.00 26.09 25 GLU C O 1
ATOM 3093 N N . ASP C 1 26 ? 76.151 72.266 67.500 1.00 24.13 26 ASP C N 1
ATOM 3094 C CA . ASP C 1 26 ? 77.034 71.151 67.227 1.00 23.96 26 ASP C CA 1
ATOM 3095 C C . ASP C 1 26 ? 76.300 70.060 66.421 1.00 23.19 26 ASP C C 1
ATOM 3096 O O . ASP C 1 26 ? 75.840 69.052 66.975 1.00 22.29 26 ASP C O 1
ATOM 3101 N N . LEU C 1 27 ? 76.198 70.260 65.104 1.00 22.72 27 LEU C N 1
ATOM 3102 C CA . LEU C 1 27 ? 75.377 69.382 64.247 1.00 21.19 27 LEU C CA 1
ATOM 3103 C C . LEU C 1 27 ? 75.858 67.942 64.179 1.00 20.92 27 LEU C C 1
ATOM 3104 O O . LEU C 1 27 ? 75.067 67.003 64.268 1.00 20.14 27 LEU C O 1
ATOM 3109 N N . LEU C 1 28 ? 77.166 67.761 64.026 1.00 19.95 28 LEU C N 1
ATOM 3110 C CA . LEU C 1 28 ? 77.718 66.421 63.892 1.00 20.37 28 LEU C CA 1
ATOM 3111 C C . LEU C 1 28 ? 77.694 65.666 65.226 1.00 20.00 28 LEU C C 1
ATOM 3112 O O . LEU C 1 28 ? 77.511 64.448 65.259 1.00 19.98 28 LEU C O 1
ATOM 3117 N N . GLY C 1 29 ? 77.871 66.410 66.313 1.00 20.26 29 GLY C N 1
ATOM 3118 C CA . GLY C 1 29 ? 77.749 65.840 67.653 1.00 19.33 29 GLY C CA 1
ATOM 3119 C C . GLY C 1 29 ? 76.326 65.391 67.918 1.00 19.68 29 GLY C C 1
ATOM 3120 O O . GLY C 1 29 ? 76.095 64.280 68.394 1.00 20.44 29 GLY C O 1
ATOM 3121 N N . LEU C 1 30 ? 75.372 66.261 67.599 1.00 19.45 30 LEU C N 1
ATOM 3122 C CA . LEU C 1 30 ? 73.937 65.902 67.650 1.00 18.74 30 LEU C CA 1
ATOM 3123 C C . LEU C 1 30 ? 73.607 64.642 66.841 1.00 18.82 30 LEU C C 1
ATOM 3124 O O . LEU C 1 30 ? 72.950 63.725 67.342 1.00 19.03 30 LEU C O 1
ATOM 3129 N N . ALA C 1 31 ? 74.066 64.573 65.592 1.00 19.02 31 ALA C N 1
ATOM 3130 C CA . ALA C 1 31 ? 73.801 63.397 64.758 1.00 19.82 31 ALA C CA 1
ATOM 3131 C C . ALA C 1 31 ? 74.318 62.129 65.405 1.00 20.55 31 ALA C C 1
ATOM 3132 O O . ALA C 1 31 ? 73.650 61.079 65.426 1.00 21.11 31 ALA C O 1
ATOM 3134 N N . ARG C 1 32 ? 75.539 62.223 65.930 1.00 21.62 32 ARG C N 1
ATOM 3135 C CA . ARG C 1 32 ? 76.122 61.122 66.684 1.00 21.44 32 ARG C CA 1
ATOM 3136 C C . ARG C 1 32 ? 75.242 60.686 67.850 1.00 20.90 32 ARG C C 1
ATOM 3137 O O . ARG C 1 32 ? 74.981 59.500 68.024 1.00 20.66 32 ARG C O 1
ATOM 3145 N N . VAL C 1 33 ? 74.786 61.649 68.644 1.00 20.99 33 VAL C N 1
ATOM 3146 C CA . VAL C 1 33 ? 73.974 61.348 69.815 1.00 20.89 33 VAL C CA 1
ATOM 3147 C C . VAL C 1 33 ? 72.643 60.701 69.413 1.00 20.08 33 VAL C C 1
ATOM 3148 O O . VAL C 1 33 ? 72.244 59.671 69.966 1.00 19.52 33 VAL C O 1
ATOM 3152 N N . LEU C 1 34 ? 71.975 61.296 68.426 1.00 19.04 34 LEU C N 1
ATOM 3153 C CA . LEU C 1 34 ? 70.700 60.764 67.980 1.00 18.99 34 LEU C CA 1
ATOM 3154 C C . LEU C 1 34 ? 70.829 59.323 67.553 1.00 19.88 34 LEU C C 1
ATOM 3155 O O . LEU C 1 34 ? 70.070 58.476 68.005 1.00 20.19 34 LEU C O 1
ATOM 3160 N N . GLU C 1 35 ? 71.850 59.029 66.753 1.00 20.60 35 GLU C N 1
ATOM 3161 C CA . GLU C 1 35 ? 72.059 57.685 66.248 1.00 23.34 35 GLU C CA 1
ATOM 3162 C C . GLU C 1 35 ? 72.306 56.718 67.416 1.00 24.01 35 GLU C C 1
ATOM 3163 O O . GLU C 1 35 ? 71.743 55.618 67.466 1.00 25.20 35 GLU C O 1
ATOM 3169 N N . GLU C 1 36 ? 73.116 57.165 68.376 1.00 25.27 36 GLU C N 1
ATOM 3170 C CA . GLU C 1 36 ? 73.416 56.352 69.553 1.00 26.41 36 GLU C CA 1
ATOM 3171 C C . GLU C 1 36 ? 72.161 56.009 70.325 1.00 25.79 36 GLU C C 1
ATOM 3172 O O . GLU C 1 36 ? 72.057 54.934 70.900 1.00 26.62 36 GLU C O 1
ATOM 3178 N N . GLU C 1 37 ? 71.191 56.916 70.312 1.00 25.22 37 GLU C N 1
ATOM 3179 C CA . GLU C 1 37 ? 69.976 56.772 71.098 1.00 24.35 37 GLU C CA 1
ATOM 3180 C C . GLU C 1 37 ? 68.840 56.154 70.279 1.00 24.52 37 GLU C C 1
ATOM 3181 O O . GLU C 1 37 ? 67.698 56.088 70.740 1.00 24.36 37 GLU C O 1
ATOM 3187 N N . GLY C 1 38 ? 69.177 55.718 69.067 1.00 23.97 38 GLY C N 1
ATOM 3188 C CA . GLY C 1 38 ? 68.245 55.017 68.184 1.00 22.97 38 GLY C CA 1
ATOM 3189 C C . GLY C 1 38 ? 67.213 55.942 67.558 1.00 21.98 38 GLY C C 1
ATOM 3190 O O . GLY C 1 38 ? 66.056 55.563 67.355 1.00 22.59 38 GLY C O 1
ATOM 3191 N N . VAL C 1 39 ? 67.618 57.161 67.261 1.00 21.00 39 VAL C N 1
ATOM 3192 C CA . VAL C 1 39 ? 66.770 58.054 66.470 1.00 20.26 39 VAL C CA 1
ATOM 3193 C C . VAL C 1 39 ? 67.533 58.312 65.168 1.00 20.82 39 VAL C C 1
ATOM 3194 O O . VAL C 1 39 ? 68.568 58.989 65.162 1.00 21.31 39 VAL C O 1
ATOM 3198 N N . GLY C 1 40 ? 67.026 57.764 64.068 1.00 20.12 40 GLY C N 1
ATOM 3199 C CA . GLY C 1 40 ? 67.791 57.772 62.817 1.00 19.55 40 GLY C CA 1
ATOM 3200 C C . GLY C 1 40 ? 67.417 58.866 61.832 1.00 19.68 40 GLY C C 1
ATOM 3201 O O . GLY C 1 40 ? 67.921 58.891 60.708 1.00 19.79 40 GLY C O 1
ATOM 3202 N N . ALA C 1 41 ? 66.543 59.773 62.265 1.00 19.44 41 ALA C N 1
ATOM 3203 C CA . ALA C 1 41 ? 66.047 60.864 61.417 1.00 18.61 41 ALA C CA 1
ATOM 3204 C C . ALA C 1 41 ? 66.025 62.212 62.136 1.00 18.63 41 ALA C C 1
ATOM 3205 O O . ALA C 1 41 ? 65.911 62.265 63.354 1.00 18.27 41 ALA C O 1
ATOM 3207 N N . LEU C 1 42 ? 66.137 63.296 61.372 1.00 17.15 42 LEU C N 1
ATOM 3208 C CA . LEU C 1 42 ? 66.130 64.663 61.912 1.00 16.30 42 LEU C CA 1
ATOM 3209 C C . LEU C 1 42 ? 65.515 65.586 60.871 1.00 16.87 42 LEU C C 1
ATOM 3210 O O . LEU C 1 42 ? 65.952 65.569 59.714 1.00 17.17 42 LEU C O 1
ATOM 3215 N N . GLU C 1 43 ? 64.549 66.403 61.276 1.00 15.67 43 GLU C N 1
ATOM 3216 C CA . GLU C 1 43 ? 63.941 67.375 60.366 1.00 16.55 43 GLU C CA 1
ATOM 3217 C C . GLU C 1 43 ? 64.607 68.720 60.615 1.00 17.13 43 GLU C C 1
ATOM 3218 O O . GLU C 1 43 ? 64.658 69.178 61.753 1.00 16.90 43 GLU C O 1
ATOM 3224 N N . ILE C 1 44 ? 65.122 69.336 59.543 1.00 17.02 44 ILE C N 1
ATOM 3225 C CA A ILE C 1 44 ? 65.757 70.651 59.613 0.20 17.37 44 ILE C CA 1
ATOM 3226 C CA B ILE C 1 44 ? 65.745 70.651 59.628 0.80 17.58 44 ILE C CA 1
ATOM 3227 C C . ILE C 1 44 ? 64.786 71.633 58.988 1.00 17.91 44 ILE C C 1
ATOM 3228 O O . ILE C 1 44 ? 64.412 71.462 57.835 1.00 16.51 44 ILE C O 1
ATOM 3237 N N . THR C 1 45 ? 64.340 72.623 59.759 1.00 19.70 45 THR C N 1
ATOM 3238 C CA . THR C 1 45 ? 63.376 73.604 59.249 1.00 21.27 45 THR C CA 1
ATOM 3239 C C . THR C 1 45 ? 64.064 74.605 58.309 1.00 23.08 45 THR C C 1
ATOM 3240 O O . THR C 1 45 ? 65.233 74.958 58.495 1.00 21.98 45 THR C O 1
ATOM 3244 N N . LEU C 1 46 ? 63.335 75.037 57.285 1.00 24.14 46 LEU C N 1
ATOM 3245 C CA . LEU C 1 46 ? 63.821 76.057 56.372 1.00 26.57 46 LEU C CA 1
ATOM 3246 C C . LEU C 1 46 ? 63.207 77.401 56.760 1.00 28.69 46 LEU C C 1
ATOM 3247 O O . LEU C 1 46 ? 62.657 78.115 55.929 1.00 29.92 46 LEU C O 1
ATOM 3252 N N . ARG C 1 47 ? 63.297 77.748 58.035 1.00 31.34 47 ARG C N 1
ATOM 3253 C CA . ARG C 1 47 ? 62.759 79.023 58.497 1.00 33.69 47 ARG C CA 1
ATOM 3254 C C . ARG C 1 47 ? 63.730 80.139 58.134 1.00 34.79 47 ARG C C 1
ATOM 3255 O O . ARG C 1 47 ? 63.351 81.311 58.100 1.00 35.96 47 ARG C O 1
ATOM 3263 N N . THR C 1 48 ? 64.980 79.768 57.858 1.00 35.69 48 THR C N 1
ATOM 3264 C CA . THR C 1 48 ? 65.951 80.699 57.288 1.00 36.25 48 THR C CA 1
ATOM 3265 C C . THR C 1 48 ? 66.982 79.940 56.468 1.00 35.87 48 THR C C 1
ATOM 3266 O O . THR C 1 48 ? 66.969 78.712 56.426 1.00 35.83 48 THR C O 1
ATOM 3270 N N . GLU C 1 49 ? 67.898 80.672 55.842 1.00 36.19 49 GLU C N 1
ATOM 3271 C CA . GLU C 1 49 ? 68.858 80.053 54.930 1.00 36.16 49 GLU C CA 1
ATOM 3272 C C . GLU C 1 49 ? 69.980 79.274 55.630 1.00 34.91 49 GLU C C 1
ATOM 3273 O O . GLU C 1 49 ? 70.732 78.551 54.972 1.00 35.48 49 GLU C O 1
ATOM 3279 N N . LYS C 1 50 ? 70.096 79.410 56.952 1.00 32.11 50 LYS C N 1
ATOM 3280 C CA . LYS C 1 50 ? 70.981 78.527 57.704 1.00 30.70 50 LYS C CA 1
ATOM 3281 C C . LYS C 1 50 ? 70.527 77.055 57.591 1.00 28.64 50 LYS C C 1
ATOM 3282 O O . LYS C 1 50 ? 71.329 76.140 57.734 1.00 27.73 50 LYS C O 1
ATOM 3288 N N . GLY C 1 51 ? 69.234 76.840 57.343 1.00 27.41 51 GLY C N 1
ATOM 3289 C CA . GLY C 1 51 ? 68.682 75.478 57.235 1.00 25.19 51 GLY C CA 1
ATOM 3290 C C . GLY C 1 51 ? 69.286 74.680 56.098 1.00 24.32 51 GLY C C 1
ATOM 3291 O O . GLY C 1 51 ? 69.630 73.497 56.258 1.00 22.33 51 GLY C O 1
ATOM 3292 N N . LEU C 1 52 ? 69.435 75.317 54.938 1.00 23.54 52 LEU C N 1
ATOM 3293 C CA . LEU C 1 52 ? 70.048 74.616 53.797 1.00 23.68 52 LEU C CA 1
ATOM 3294 C C . LEU C 1 52 ? 71.504 74.289 54.078 1.00 23.33 52 LEU C C 1
ATOM 3295 O O . LEU C 1 52 ? 71.959 73.202 53.754 1.00 22.69 52 LEU C O 1
ATOM 3300 N N . GLU C 1 53 ? 72.214 75.212 54.732 1.00 24.22 53 GLU C N 1
ATOM 3301 C CA . GLU C 1 53 ? 73.631 74.962 55.073 1.00 24.66 53 GLU C CA 1
ATOM 3302 C C . GLU C 1 53 ? 73.797 73.802 56.071 1.00 23.01 53 GLU C C 1
ATOM 3303 O O . GLU C 1 53 ? 74.719 72.988 55.948 1.00 21.38 53 GLU C O 1
ATOM 3309 N N . ALA C 1 54 ? 72.869 73.710 57.023 1.00 22.52 54 ALA C N 1
ATOM 3310 C CA . ALA C 1 54 ? 72.831 72.587 57.970 1.00 21.23 54 ALA C CA 1
ATOM 3311 C C . ALA C 1 54 ? 72.569 71.251 57.287 1.00 20.57 54 ALA C C 1
ATOM 3312 O O . ALA C 1 54 ? 73.206 70.254 57.607 1.00 20.28 54 ALA C O 1
ATOM 3314 N N . LEU C 1 55 ? 71.621 71.199 56.344 1.00 20.00 55 LEU C N 1
ATOM 3315 C CA . LEU C 1 55 ? 71.437 69.972 55.565 1.00 19.75 55 LEU C CA 1
ATOM 3316 C C . LEU C 1 55 ? 72.718 69.510 54.893 1.00 20.44 55 LEU C C 1
ATOM 3317 O O . LEU C 1 55 ? 73.046 68.331 54.944 1.00 20.50 55 LEU C O 1
ATOM 3322 N N . LYS C 1 56 ? 73.414 70.440 54.249 1.00 20.94 56 LYS C N 1
ATOM 3323 C CA . LYS C 1 56 ? 74.669 70.134 53.549 1.00 23.56 56 LYS C CA 1
ATOM 3324 C C . LYS C 1 56 ? 75.698 69.597 54.546 1.00 23.56 56 LYS C C 1
ATOM 3325 O O . LYS C 1 56 ? 76.312 68.551 54.321 1.00 24.05 56 LYS C O 1
ATOM 3331 N N . ALA C 1 57 ? 75.826 70.288 55.675 1.00 24.26 57 ALA C N 1
ATOM 3332 C CA . ALA C 1 57 ? 76.750 69.872 56.738 1.00 24.98 57 ALA C CA 1
ATOM 3333 C C . ALA C 1 57 ? 76.442 68.466 57.239 1.00 25.65 57 ALA C C 1
ATOM 3334 O O . ALA C 1 57 ? 77.352 67.722 57.626 1.00 26.06 57 ALA C O 1
ATOM 3336 N N . LEU C 1 58 ? 75.165 68.090 57.218 1.00 26.26 58 LEU C N 1
ATOM 3337 C CA . LEU C 1 58 ? 74.748 66.801 57.749 1.00 26.71 58 LEU C CA 1
ATOM 3338 C C . LEU C 1 58 ? 74.570 65.708 56.685 1.00 27.61 58 LEU C C 1
ATOM 3339 O O . LEU C 1 58 ? 74.253 64.572 57.022 1.00 26.24 58 LEU C O 1
ATOM 3344 N N . ARG C 1 59 ? 74.773 66.068 55.411 1.00 29.63 59 ARG C N 1
ATOM 3345 C CA . ARG C 1 59 ? 74.576 65.160 54.259 1.00 32.64 59 ARG C CA 1
ATOM 3346 C C . ARG C 1 59 ? 74.957 63.713 54.511 1.00 32.85 59 ARG C C 1
ATOM 3347 O O . ARG C 1 59 ? 74.170 62.808 54.219 1.00 34.07 59 ARG C O 1
ATOM 3355 N N . LYS C 1 60 ? 76.169 63.506 55.030 1.00 33.67 60 LYS C N 1
ATOM 3356 C CA . LYS C 1 60 ? 76.754 62.175 55.163 1.00 34.35 60 LYS C CA 1
ATOM 3357 C C . LYS C 1 60 ? 76.944 61.769 56.636 1.00 33.62 60 LYS C C 1
ATOM 3358 O O . LYS C 1 60 ?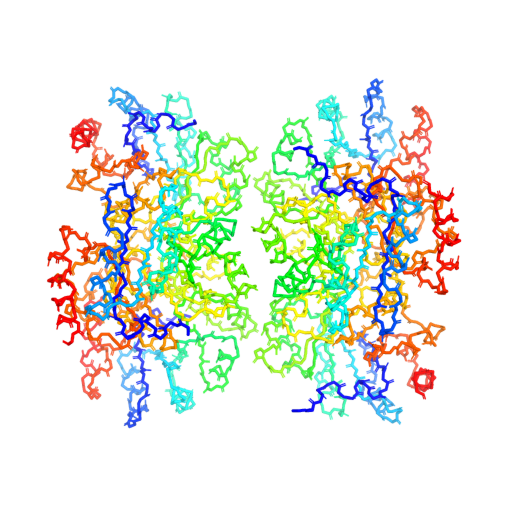 77.853 61.007 56.985 1.00 34.36 60 LYS C O 1
ATOM 3364 N N . SER C 1 61 ? 76.072 62.285 57.499 1.00 32.18 61 SER C N 1
ATOM 3365 C CA . SER C 1 61 ? 76.124 61.985 58.931 1.00 30.54 61 SER C CA 1
ATOM 3366 C C . SER C 1 61 ? 75.536 60.624 59.285 1.00 29.40 61 SER C C 1
ATOM 3367 O O . SER C 1 61 ? 75.759 60.120 60.397 1.00 29.46 61 SER C O 1
ATOM 3370 N N . GLY C 1 62 ? 74.775 60.036 58.362 1.00 27.42 62 GLY C N 1
ATOM 3371 C CA . GLY C 1 62 ? 74.080 58.774 58.623 1.00 25.81 62 GLY C CA 1
ATOM 3372 C C . GLY C 1 62 ? 72.597 58.946 58.957 1.00 24.74 62 GLY C C 1
ATOM 3373 O O . GLY C 1 62 ? 71.844 57.967 59.012 1.00 25.97 62 GLY C O 1
ATOM 3374 N N . LEU C 1 63 ? 72.161 60.186 59.150 1.00 23.11 63 LEU C N 1
ATOM 3375 C CA . LEU C 1 63 ? 70.748 60.438 59.471 1.00 21.35 63 LEU C CA 1
ATOM 3376 C C . LEU C 1 63 ? 69.914 60.448 58.199 1.00 22.11 63 LEU C C 1
ATOM 3377 O O . LEU C 1 63 ? 70.423 60.823 57.152 1.00 22.93 63 LEU C O 1
ATOM 3382 N N . LEU C 1 64 ? 68.651 60.045 58.312 1.00 21.02 64 LEU C N 1
ATOM 3383 C CA . LEU C 1 64 ? 67.629 60.368 57.307 1.00 20.28 64 LEU C CA 1
ATOM 3384 C C . LEU C 1 64 ? 67.200 61.816 57.559 1.00 19.38 64 LEU C C 1
ATOM 3385 O O . LEU C 1 64 ? 66.545 62.099 58.585 1.00 18.64 64 LEU C O 1
ATOM 3390 N N . LEU C 1 65 ? 67.552 62.731 56.644 1.00 18.38 65 LEU C N 1
ATOM 3391 C CA . LEU C 1 65 ? 67.290 64.158 56.848 1.00 17.23 65 LEU C CA 1
ATOM 3392 C C . LEU C 1 65 ? 65.993 64.581 56.195 1.00 17.19 65 LEU C C 1
ATOM 3393 O O . LEU C 1 65 ? 65.773 64.310 55.018 1.00 17.14 65 LEU C O 1
ATOM 3398 N N . GLY C 1 66 ? 65.133 65.221 56.973 1.00 15.68 66 GLY C N 1
ATOM 3399 C CA . GLY C 1 66 ? 63.927 65.836 56.412 1.00 15.60 66 GLY C CA 1
ATOM 3400 C C . GLY C 1 66 ? 64.118 67.325 56.310 1.00 16.72 66 GLY C C 1
ATOM 3401 O O . GLY C 1 66 ? 64.819 67.917 57.150 1.00 16.77 66 GLY C O 1
ATOM 3402 N N . ALA C 1 67 ? 63.497 67.951 55.302 1.00 15.25 67 ALA C N 1
ATOM 3403 C CA . ALA C 1 67 ? 63.435 69.421 55.221 1.00 15.33 67 ALA C CA 1
ATOM 3404 C C . ALA C 1 67 ? 62.026 69.864 55.569 1.00 15.83 67 ALA C C 1
ATOM 3405 O O . ALA C 1 67 ? 61.059 69.422 54.938 1.00 15.32 67 ALA C O 1
ATOM 3407 N N . GLY C 1 68 ? 61.907 70.714 56.587 1.00 15.06 68 GLY C N 1
ATOM 3408 C CA . GLY C 1 68 ? 60.601 71.219 57.015 1.00 16.02 68 GLY C CA 1
ATOM 3409 C C . GLY C 1 68 ? 60.329 72.631 56.547 1.00 16.87 68 GLY C C 1
ATOM 3410 O O . GLY C 1 68 ? 61.226 73.313 56.048 1.00 18.11 68 GLY C O 1
ATOM 3411 N N . THR C 1 69 ? 59.084 73.072 56.739 1.00 17.04 69 THR C N 1
ATOM 3412 C CA . THR C 1 69 ? 58.634 74.387 56.355 1.00 18.96 69 THR C CA 1
ATOM 3413 C C . THR C 1 69 ? 58.827 74.594 54.847 1.00 18.42 69 THR C C 1
ATOM 3414 O O . THR C 1 69 ? 59.060 75.714 54.403 1.00 19.39 69 THR C O 1
ATOM 3418 N N . VAL C 1 70 ? 58.739 73.515 54.073 1.00 18.40 70 VAL C N 1
ATOM 3419 C CA . VAL C 1 70 ? 58.838 73.626 52.612 1.00 18.08 70 VAL C CA 1
ATOM 3420 C C . VAL C 1 70 ? 57.611 74.410 52.122 1.00 18.70 70 VAL C C 1
ATOM 3421 O O . VAL C 1 70 ? 56.469 74.102 52.505 1.00 19.58 70 VAL C O 1
ATOM 3425 N N . ARG C 1 71 ? 57.834 75.431 51.302 1.00 17.69 71 ARG C N 1
ATOM 3426 C CA . ARG C 1 71 ? 56.739 76.333 50.933 1.00 18.50 71 ARG C CA 1
ATOM 3427 C C . ARG C 1 71 ? 56.448 76.345 49.427 1.00 17.70 71 ARG C C 1
ATOM 3428 O O . ARG C 1 71 ? 55.456 76.929 48.995 1.00 17.18 71 ARG C O 1
ATOM 3436 N N . SER C 1 72 ? 57.323 75.711 48.645 1.00 16.96 72 SER C N 1
ATOM 3437 C CA . SER C 1 72 ? 57.200 75.721 47.174 1.00 17.37 72 SER C CA 1
ATOM 3438 C C . SER C 1 72 ? 57.982 74.556 46.560 1.00 16.54 72 SER C C 1
ATOM 3439 O O . SER C 1 72 ? 58.870 73.986 47.201 1.00 15.35 72 SER C O 1
ATOM 3442 N N . PRO C 1 73 ? 57.639 74.173 45.325 1.00 16.13 73 PRO C N 1
ATOM 3443 C CA . PRO C 1 73 ? 58.455 73.146 44.643 1.00 16.13 73 PRO C CA 1
ATOM 3444 C C . PRO C 1 73 ? 59.920 73.527 44.466 1.00 15.81 73 PRO C C 1
ATOM 3445 O O . PRO C 1 73 ? 60.815 72.660 44.568 1.00 15.49 73 PRO C O 1
ATOM 3449 N N . LYS C 1 74 ? 60.177 74.803 44.171 1.00 16.11 74 LYS C N 1
ATOM 3450 C CA . LYS C 1 74 ? 61.557 75.238 43.956 1.00 16.73 74 LYS C CA 1
ATOM 3451 C C . LYS C 1 74 ? 62.370 75.117 45.261 1.00 16.29 74 LYS C C 1
ATOM 3452 O O . LYS C 1 74 ? 63.507 74.637 45.256 1.00 15.75 74 LYS C O 1
ATOM 3458 N N . GLU C 1 75 ? 61.746 75.500 46.378 1.00 15.23 75 GLU C N 1
ATOM 3459 C CA A GLU C 1 75 ? 62.419 75.369 47.677 0.74 14.70 75 GLU C CA 1
ATOM 3460 C CA B GLU C 1 75 ? 62.380 75.367 47.695 0.26 14.70 75 GLU C CA 1
ATOM 3461 C C . GLU C 1 75 ? 62.615 73.905 48.041 1.00 14.49 75 GLU C C 1
ATOM 3462 O O . GLU C 1 75 ? 63.663 73.529 48.591 1.00 14.92 75 GLU C O 1
ATOM 3473 N N . ALA C 1 76 ? 61.634 73.073 47.725 1.00 14.10 76 ALA C N 1
ATOM 3474 C CA . ALA C 1 76 ? 61.765 71.629 47.919 1.00 14.47 76 ALA C CA 1
ATOM 3475 C C . ALA C 1 76 ? 62.944 71.081 47.133 1.00 15.29 76 ALA C C 1
ATOM 3476 O O . ALA C 1 76 ? 63.717 70.294 47.651 1.00 15.37 76 ALA C O 1
ATOM 3478 N N . GLU C 1 77 ? 63.097 71.508 45.879 1.00 14.08 77 GLU C N 1
ATOM 3479 C CA . GLU C 1 77 ? 64.175 70.985 45.055 1.00 14.73 77 GLU C CA 1
ATOM 3480 C C . GLU C 1 77 ? 65.525 71.440 45.652 1.00 14.91 77 GLU C C 1
ATOM 3481 O O . GLU C 1 77 ? 66.483 70.674 45.678 1.00 15.46 77 GLU C O 1
ATOM 3487 N N . ALA C 1 78 ? 65.562 72.668 46.167 1.00 15.34 78 ALA C N 1
ATOM 3488 C CA . ALA C 1 78 ? 66.785 73.192 46.797 1.00 15.64 78 ALA C CA 1
ATOM 3489 C C . ALA C 1 78 ? 67.155 72.323 47.994 1.00 15.95 78 ALA C C 1
ATOM 3490 O O . ALA C 1 78 ? 68.326 72.012 48.220 1.00 16.58 78 ALA C O 1
ATOM 3492 N N . ALA C 1 79 ? 66.143 71.954 48.774 1.00 16.02 79 ALA C N 1
ATOM 3493 C CA . ALA C 1 79 ? 66.373 71.113 49.944 1.00 15.42 79 ALA C CA 1
ATOM 3494 C C . ALA C 1 79 ? 66.894 69.732 49.559 1.00 15.21 79 ALA C C 1
ATOM 3495 O O . ALA C 1 79 ? 67.812 69.203 50.184 1.00 15.29 79 ALA C O 1
ATOM 3497 N N . LEU C 1 80 ? 66.338 69.142 48.501 1.00 14.26 80 LEU C N 1
ATOM 3498 C CA . LEU C 1 80 ? 66.809 67.841 48.040 1.00 14.30 80 LEU C CA 1
ATOM 3499 C C . LEU C 1 80 ? 68.268 67.962 47.592 1.00 15.82 80 LEU C C 1
ATOM 3500 O O . LEU C 1 80 ? 69.090 67.107 47.903 1.00 16.60 80 LEU C O 1
ATOM 3505 N N . GLU C 1 81 ? 68.586 69.014 46.856 1.00 15.52 81 GLU C N 1
ATOM 3506 C CA . GLU C 1 81 ? 69.962 69.176 46.382 1.00 16.58 81 GLU C CA 1
ATOM 3507 C C . GLU C 1 81 ? 70.955 69.398 47.531 1.00 17.71 81 GLU C C 1
ATOM 3508 O O . GLU C 1 81 ? 72.132 69.026 47.411 1.00 18.57 81 GLU C O 1
ATOM 3514 N N . ALA C 1 82 ? 70.479 70.002 48.621 1.00 16.49 82 ALA C N 1
ATOM 3515 C CA . ALA C 1 82 ? 71.316 70.230 49.799 1.00 17.89 82 ALA C CA 1
ATOM 3516 C C . ALA C 1 82 ? 71.459 68.945 50.618 1.00 18.21 82 ALA C C 1
ATOM 3517 O O . ALA C 1 82 ? 72.328 68.861 51.483 1.00 19.78 82 ALA C O 1
ATOM 3519 N N . GLY C 1 83 ? 70.629 67.931 50.350 1.00 18.12 83 GLY C N 1
ATOM 3520 C CA . GLY C 1 83 ? 70.817 66.628 51.018 1.00 18.14 83 GLY C CA 1
ATOM 3521 C C . GLY C 1 83 ? 69.620 66.074 51.781 1.00 18.11 83 GLY C C 1
ATOM 3522 O O . GLY C 1 83 ? 69.721 65.031 52.443 1.00 18.46 83 GLY C O 1
ATOM 3523 N N . ALA C 1 84 ? 68.475 66.749 51.702 1.00 16.79 84 ALA C N 1
ATOM 3524 C CA . ALA C 1 84 ? 67.258 66.216 52.306 1.00 15.30 84 ALA C CA 1
ATOM 3525 C C . ALA C 1 84 ? 66.816 64.944 51.610 1.00 16.05 84 ALA C C 1
ATOM 3526 O O . ALA C 1 84 ? 66.906 64.861 50.379 1.00 16.81 84 ALA C O 1
ATOM 3528 N N . ALA C 1 85 ? 66.348 63.972 52.395 1.00 15.43 85 ALA C N 1
ATOM 3529 C CA . ALA C 1 85 ? 65.827 62.713 51.893 1.00 15.42 85 ALA C CA 1
ATOM 3530 C C . ALA C 1 85 ? 64.296 62.672 51.873 1.00 15.07 85 ALA C C 1
ATOM 3531 O O . ALA C 1 85 ? 63.703 61.773 51.253 1.00 15.73 85 ALA C O 1
ATOM 3533 N N . PHE C 1 86 ? 63.652 63.589 52.603 1.00 13.80 86 PHE C N 1
ATOM 3534 C CA . PHE C 1 86 ? 62.175 63.687 52.600 1.00 12.67 86 PHE C CA 1
ATOM 3535 C C . PHE C 1 86 ? 61.758 65.099 52.845 1.00 12.35 86 PHE C C 1
ATOM 3536 O O . PHE C 1 86 ? 62.575 65.896 53.305 1.00 12.86 86 PHE C O 1
ATOM 3544 N N . LEU C 1 87 ? 60.509 65.424 52.496 1.00 10.87 87 LEU C N 1
ATOM 3545 C CA . LEU C 1 87 ? 60.051 66.810 52.488 1.00 10.39 87 LEU C CA 1
ATOM 3546 C C . LEU C 1 87 ? 58.835 66.917 53.395 1.00 11.24 87 LEU C C 1
ATOM 3547 O O . LEU C 1 87 ? 57.990 66.022 53.396 1.00 11.62 87 LEU C O 1
ATOM 3552 N N . VAL C 1 88 ? 58.741 68.021 54.134 1.00 11.51 88 VAL C N 1
ATOM 3553 C CA . VAL C 1 88 ? 57.605 68.248 55.033 1.00 11.88 88 VAL C CA 1
ATOM 3554 C C . VAL C 1 88 ? 57.142 69.683 54.826 1.00 12.81 88 VAL C C 1
ATOM 3555 O O . VAL C 1 88 ? 57.956 70.584 54.715 1.00 13.14 88 VAL C O 1
ATOM 3559 N N . SER C 1 89 ? 55.839 69.896 54.727 1.00 12.15 89 SER C N 1
ATOM 3560 C CA . SER C 1 89 ? 55.302 71.263 54.603 1.00 12.88 89 SER C CA 1
ATOM 3561 C C . SER C 1 89 ? 54.237 71.489 55.672 1.00 13.34 89 SER C C 1
ATOM 3562 O O . SER C 1 89 ? 53.654 70.533 56.167 1.00 14.02 89 SER C O 1
ATOM 3565 N N . PRO C 1 90 ? 54.009 72.752 56.073 1.00 14.01 90 PRO C N 1
ATOM 3566 C CA . PRO C 1 90 ? 52.952 72.968 57.094 1.00 13.74 90 PRO C CA 1
ATOM 3567 C C . PRO C 1 90 ? 51.528 72.592 56.690 1.00 14.00 90 PRO C C 1
ATOM 3568 O O . PRO C 1 90 ? 50.749 72.097 57.522 1.00 12.99 90 PRO C O 1
ATOM 3572 N N . GLY C 1 91 ? 51.188 72.809 55.422 1.00 13.56 91 GLY C N 1
ATOM 3573 C CA . GLY C 1 91 ? 49.903 72.340 54.872 1.00 14.12 91 GLY C CA 1
ATOM 3574 C C . GLY C 1 91 ? 50.098 71.594 53.564 1.00 14.48 91 GLY C C 1
ATOM 3575 O O . GLY C 1 91 ? 51.205 71.313 53.144 1.00 17.53 91 GLY C O 1
ATOM 3576 N N . LEU C 1 92 ? 49.020 71.292 52.872 1.00 14.38 92 LEU C N 1
ATOM 3577 C CA . LEU C 1 92 ? 49.120 70.433 51.708 1.00 14.37 92 LEU C CA 1
ATOM 3578 C C . LEU C 1 92 ? 49.443 71.281 50.486 1.00 14.43 92 LEU C C 1
ATOM 3579 O O . LEU C 1 92 ? 48.717 72.236 50.173 1.00 13.66 92 LEU C O 1
ATOM 3584 N N . LEU C 1 93 ? 50.538 70.938 49.805 1.00 14.44 93 LEU C N 1
ATOM 3585 C CA . LEU C 1 93 ? 50.931 71.663 48.603 1.00 14.41 93 LEU C CA 1
ATOM 3586 C C . LEU C 1 93 ? 50.973 70.668 47.435 1.00 15.68 93 LEU C C 1
ATOM 3587 O O . LEU C 1 93 ? 51.909 69.864 47.347 1.00 14.27 93 LEU C O 1
ATOM 3592 N N . GLU C 1 94 ? 49.949 70.710 46.567 1.00 16.55 94 GLU C N 1
ATOM 3593 C CA . GLU C 1 94 ? 49.857 69.756 45.460 1.00 18.18 94 GLU C CA 1
ATOM 3594 C C . GLU C 1 94 ? 51.111 69.740 44.574 1.00 16.04 94 GLU C C 1
ATOM 3595 O O . GLU C 1 94 ? 51.551 68.672 44.119 1.00 15.12 94 GLU C O 1
ATOM 3601 N N . GLU C 1 95 ? 51.652 70.915 44.285 1.00 15.61 95 GLU C N 1
ATOM 3602 C CA . GLU C 1 95 ? 52.815 70.970 43.370 1.00 15.80 95 GLU C CA 1
ATOM 3603 C C . GLU C 1 95 ? 54.070 70.420 44.051 1.00 14.96 95 GLU C C 1
ATOM 3604 O O . GLU C 1 95 ? 54.965 69.880 43.407 1.00 14.82 95 GLU C O 1
ATOM 3610 N N . VAL C 1 96 ? 54.150 70.547 45.377 1.00 13.23 96 VAL C N 1
ATOM 3611 C CA . VAL C 1 96 ? 55.251 69.893 46.074 1.00 13.33 96 VAL C CA 1
ATOM 3612 C C . VAL C 1 96 ? 55.098 68.380 45.998 1.00 12.56 96 VAL C C 1
ATOM 3613 O O . VAL C 1 96 ? 56.110 67.650 45.799 1.00 13.34 96 VAL C O 1
ATOM 3617 N N . ALA C 1 97 ? 53.859 67.886 46.110 1.00 13.06 97 ALA C N 1
ATOM 3618 C CA . ALA C 1 97 ? 53.614 66.451 45.955 1.00 13.51 97 ALA C CA 1
ATOM 3619 C C . ALA C 1 97 ? 54.085 65.986 44.564 1.00 13.37 97 ALA C C 1
ATOM 3620 O O . ALA C 1 97 ? 54.623 64.893 44.419 1.00 13.80 97 ALA C O 1
ATOM 3622 N N . ALA C 1 98 ? 53.849 66.817 43.550 1.00 13.57 98 ALA C N 1
ATOM 3623 C CA . ALA C 1 98 ? 54.285 66.480 42.183 1.00 13.73 98 ALA C CA 1
ATOM 3624 C C . ALA C 1 98 ? 55.791 66.375 42.111 1.00 13.59 98 ALA C C 1
ATOM 3625 O O . ALA C 1 98 ? 56.338 65.415 41.550 1.00 14.49 98 ALA C O 1
ATOM 3627 N N . LEU C 1 99 ? 56.472 67.364 42.688 1.00 13.83 99 LEU C N 1
ATOM 3628 C CA . LEU C 1 99 ? 57.935 67.364 42.708 1.00 13.34 99 LEU C CA 1
ATOM 3629 C C . LEU C 1 99 ? 58.447 66.110 43.430 1.00 13.30 99 LEU C C 1
ATOM 3630 O O . LEU C 1 99 ? 59.313 65.373 42.895 1.00 12.94 99 LEU C O 1
ATOM 3635 N N . ALA C 1 100 ? 57.899 65.829 44.620 1.00 13.17 100 ALA C N 1
ATOM 3636 C CA . ALA C 1 100 ? 58.393 64.676 45.380 1.00 13.90 100 ALA C CA 1
ATOM 3637 C C . ALA C 1 100 ? 58.199 63.362 44.636 1.00 13.74 100 ALA C C 1
ATOM 3638 O O . ALA C 1 100 ? 59.070 62.482 44.649 1.00 13.52 100 ALA C O 1
ATOM 3640 N N . GLN C 1 101 ? 57.044 63.226 44.005 1.00 14.20 101 GLN C N 1
ATOM 3641 C CA . GLN C 1 101 ? 56.734 62.024 43.265 1.00 15.64 101 GLN C CA 1
ATOM 3642 C C . GLN C 1 101 ? 57.704 61.893 42.082 1.00 15.92 101 GLN C C 1
ATOM 3643 O O . GLN C 1 101 ? 58.277 60.795 41.885 1.00 16.80 101 GLN C O 1
ATOM 3649 N N . ALA C 1 102 ? 57.947 63.001 41.373 1.00 14.40 102 ALA C N 1
ATOM 3650 C CA . ALA C 1 102 ? 58.886 63.007 40.224 1.00 15.64 102 ALA C CA 1
ATOM 3651 C C . ALA C 1 102 ? 60.277 62.560 40.664 1.00 16.25 102 ALA C C 1
ATOM 3652 O O . ALA C 1 102 ? 60.991 61.870 39.905 1.00 15.93 102 ALA C O 1
ATOM 3654 N N . ARG C 1 103 ? 60.653 62.961 41.884 1.00 15.43 103 ARG C N 1
ATOM 3655 C CA . ARG C 1 103 ? 62.020 62.772 42.396 1.00 16.70 103 ARG C CA 1
ATOM 3656 C C . ARG C 1 103 ? 62.156 61.496 43.234 1.00 16.75 103 ARG C C 1
ATOM 3657 O O . ARG C 1 103 ? 63.272 61.105 43.625 1.00 17.71 103 ARG C O 1
ATOM 3665 N N . GLY C 1 104 ? 61.021 60.851 43.500 1.00 16.38 104 GLY C N 1
ATOM 3666 C CA . GLY C 1 104 ? 60.997 59.542 44.152 1.00 17.12 104 GLY C CA 1
ATOM 3667 C C . GLY C 1 104 ? 61.356 59.672 45.625 1.00 16.16 104 GLY C C 1
ATOM 3668 O O . GLY C 1 104 ? 62.020 58.803 46.182 1.00 17.96 104 GLY C O 1
ATOM 3669 N N . VAL C 1 105 ? 60.941 60.771 46.245 1.00 14.89 105 VAL C N 1
ATOM 3670 C CA . VAL C 1 105 ? 61.162 60.978 47.697 1.00 14.35 105 VAL C CA 1
ATOM 3671 C C . VAL C 1 105 ? 59.839 61.124 48.461 1.00 14.15 105 VAL C C 1
ATOM 3672 O O . VAL C 1 105 ? 58.854 61.599 47.889 1.00 13.81 105 VAL C O 1
ATOM 3676 N N . PRO C 1 106 ? 59.806 60.727 49.752 1.00 13.04 106 PRO C N 1
ATOM 3677 C CA . PRO C 1 106 ? 58.573 60.889 50.505 1.00 12.65 106 PRO C CA 1
ATOM 3678 C C . PRO C 1 106 ? 58.261 62.349 50.783 1.00 12.01 106 PRO C C 1
ATOM 3679 O O . PRO C 1 106 ? 59.163 63.160 51.026 1.00 13.53 106 PRO C O 1
ATOM 3683 N N . TYR C 1 107 ? 56.985 62.680 50.710 1.00 11.90 107 TYR C N 1
ATOM 3684 C CA . TYR C 1 107 ? 56.485 64.012 51.072 1.00 11.48 107 TYR C CA 1
ATOM 3685 C C . TYR C 1 107 ? 55.419 63.826 52.153 1.00 11.72 107 TYR C C 1
ATOM 3686 O O . TYR C 1 107 ? 54.443 63.085 51.950 1.00 12.73 107 TYR C O 1
ATOM 3695 N N . LEU C 1 108 ? 55.620 64.482 53.305 1.00 11.31 108 LEU C N 1
ATOM 3696 C CA . LEU C 1 108 ? 54.659 64.425 54.402 1.00 11.91 108 LEU C CA 1
ATOM 3697 C C . LEU C 1 108 ? 54.040 65.796 54.542 1.00 12.04 108 LEU C C 1
ATOM 3698 O O . LEU C 1 108 ? 54.593 66.664 55.236 1.00 12.96 108 LEU C O 1
ATOM 3703 N N . PRO C 1 109 ? 52.889 65.996 53.893 1.00 12.22 109 PRO C N 1
ATOM 3704 C CA . PRO C 1 109 ? 52.244 67.290 53.982 1.00 12.25 109 PRO C CA 1
ATOM 3705 C C . PRO C 1 109 ? 51.528 67.387 55.322 1.00 13.15 109 PRO C C 1
ATOM 3706 O O . PRO C 1 109 ? 51.084 66.375 55.843 1.00 12.56 109 PRO C O 1
ATOM 3710 N N . GLY C 1 110 ? 51.402 68.596 55.842 1.00 13.30 110 GLY C N 1
ATOM 3711 C CA . GLY C 1 110 ? 50.602 68.800 57.047 1.00 13.64 110 GLY C CA 1
ATOM 3712 C C . GLY C 1 110 ? 49.140 68.848 56.663 1.00 13.69 110 GLY C C 1
ATOM 3713 O O . GLY C 1 110 ? 48.763 69.485 55.671 1.00 14.71 110 GLY C O 1
ATOM 3714 N N . VAL C 1 111 ? 48.322 68.129 57.418 1.00 12.40 111 VAL C N 1
ATOM 3715 C CA . VAL C 1 111 ? 46.878 68.249 57.295 1.00 12.06 111 VAL C CA 1
ATOM 3716 C C . VAL C 1 111 ? 46.321 68.482 58.684 1.00 12.84 111 VAL C C 1
ATOM 3717 O O . VAL C 1 111 ? 47.012 68.229 59.694 1.00 12.54 111 VAL C O 1
ATOM 3721 N N . LEU C 1 112 ? 45.068 68.926 58.736 1.00 11.11 112 LEU C N 1
ATOM 3722 C CA . LEU C 1 112 ? 44.308 68.996 59.995 1.00 12.21 112 LEU C CA 1
ATOM 3723 C C . LEU C 1 112 ? 42.931 68.317 59.868 1.00 12.02 112 LEU C C 1
ATOM 3724 O O . LEU C 1 112 ? 42.543 67.514 60.729 1.00 13.50 112 LEU C O 1
ATOM 3729 N N . THR C 1 113 ? 42.175 68.646 58.817 1.00 11.32 113 THR C N 1
ATOM 3730 C CA . THR C 1 113 ? 40.763 68.269 58.772 1.00 10.90 113 THR C CA 1
ATOM 3731 C C . THR C 1 113 ? 40.559 66.997 57.930 1.00 10.83 113 THR C C 1
ATOM 3732 O O . THR C 1 113 ? 41.418 66.624 57.117 1.00 10.84 113 THR C O 1
ATOM 3736 N N . PRO C 1 114 ? 39.418 66.329 58.115 1.00 11.24 114 PRO C N 1
ATOM 3737 C CA . PRO C 1 114 ? 39.138 65.130 57.288 1.00 10.90 114 PRO C CA 1
ATOM 3738 C C . PRO C 1 114 ? 39.145 65.456 55.802 1.00 11.63 114 PRO C C 1
ATOM 3739 O O . PRO C 1 114 ? 39.605 64.646 54.997 1.00 12.11 114 PRO C O 1
ATOM 3743 N N . THR C 1 115 ? 38.658 66.629 55.423 1.00 11.57 115 THR C N 1
ATOM 3744 C CA . THR C 1 115 ? 38.655 66.987 53.980 1.00 10.80 115 THR C CA 1
ATOM 3745 C C . THR C 1 115 ? 40.088 67.086 53.456 1.00 11.17 115 THR C C 1
ATOM 3746 O O . THR C 1 115 ? 40.413 66.584 52.342 1.00 11.73 115 THR C O 1
ATOM 3750 N N . GLU C 1 116 ? 40.973 67.678 54.264 1.00 10.68 116 GLU C N 1
ATOM 3751 C CA . GLU C 1 116 ? 42.413 67.718 53.913 1.00 10.96 116 GLU C CA 1
ATOM 3752 C C . GLU C 1 116 ? 43.066 66.319 53.876 1.00 11.14 116 GLU C C 1
ATOM 3753 O O . GLU C 1 116 ? 43.881 66.036 52.991 1.00 11.58 116 GLU C O 1
ATOM 3759 N N . VAL C 1 117 ? 42.708 65.431 54.817 1.00 10.33 117 VAL C N 1
ATOM 3760 C CA . VAL C 1 117 ? 43.173 64.023 54.753 1.00 10.27 117 VAL C CA 1
ATOM 3761 C C . VAL C 1 117 ? 42.744 63.356 53.429 1.00 11.14 117 VAL C C 1
ATOM 3762 O O . VAL C 1 117 ? 43.571 62.739 52.758 1.00 11.74 117 VAL C O 1
ATOM 3766 N N . GLU C 1 118 ? 41.476 63.524 53.062 1.00 11.02 118 GLU C N 1
ATOM 3767 C CA A GLU C 1 118 ? 40.988 62.948 51.793 0.54 12.44 118 GLU C CA 1
ATOM 3768 C CA B GLU C 1 118 ? 40.954 62.959 51.802 0.46 11.70 118 GLU C CA 1
ATOM 3769 C C . GLU C 1 118 ? 41.739 63.476 50.574 1.00 12.27 118 GLU C C 1
ATOM 3770 O O . GLU C 1 118 ? 42.087 62.697 49.642 1.00 13.27 118 GLU C O 1
ATOM 3781 N N . ARG C 1 119 ? 42.024 64.779 50.562 1.00 11.76 119 ARG C N 1
ATOM 3782 C CA . ARG C 1 119 ? 42.707 65.396 49.423 1.00 12.82 119 ARG C CA 1
ATOM 3783 C C . ARG C 1 119 ? 44.110 64.842 49.319 1.00 13.37 119 ARG C C 1
ATOM 3784 O O . ARG C 1 119 ? 44.613 64.588 48.215 1.00 13.88 119 ARG C O 1
ATOM 3792 N N . ALA C 1 120 ? 44.765 64.660 50.472 1.00 11.88 120 ALA C N 1
ATOM 3793 C CA . ALA C 1 120 ? 46.093 64.074 50.491 1.00 13.29 120 ALA C CA 1
ATOM 3794 C C . ALA C 1 120 ? 46.049 62.619 49.987 1.00 14.05 120 ALA C C 1
ATOM 3795 O O . ALA C 1 120 ? 46.889 62.191 49.187 1.00 14.74 120 ALA C O 1
ATOM 3797 N N . LEU C 1 121 ? 45.063 61.864 50.428 1.00 14.54 121 LEU C N 1
ATOM 3798 C CA . LEU C 1 121 ? 44.946 60.478 49.948 1.00 15.34 121 LEU C CA 1
ATOM 3799 C C . LEU C 1 121 ? 44.775 60.449 48.423 1.00 16.11 121 LEU C C 1
ATOM 3800 O O . LEU C 1 121 ? 45.330 59.575 47.762 1.00 15.73 121 LEU C O 1
ATOM 3805 N N . ALA C 1 122 ? 44.012 61.405 47.891 1.00 15.30 122 ALA C N 1
ATOM 3806 C CA . ALA C 1 122 ? 43.767 61.491 46.446 1.00 15.55 122 ALA C CA 1
ATOM 3807 C C . ALA C 1 122 ? 45.052 61.745 45.667 1.00 16.18 122 ALA C C 1
ATOM 3808 O O . ALA C 1 122 ? 45.122 61.408 44.479 1.00 17.15 122 ALA C O 1
ATOM 3810 N N . LEU C 1 123 ? 46.050 62.338 46.330 1.00 15.37 123 LEU C N 1
ATOM 3811 C CA . LEU C 1 123 ? 47.364 62.554 45.748 1.00 16.42 123 LEU C CA 1
ATOM 3812 C C . LEU C 1 123 ? 48.320 61.386 46.035 1.00 16.23 123 LEU C C 1
ATOM 3813 O O . LEU C 1 123 ? 49.516 61.482 45.734 1.00 16.84 123 LEU C O 1
ATOM 3818 N N . GLY C 1 124 ? 47.789 60.304 46.605 1.00 16.88 124 GLY C N 1
ATOM 3819 C CA . GLY C 1 124 ? 48.545 59.063 46.872 1.00 16.35 124 GLY C CA 1
ATOM 3820 C C . GLY C 1 124 ? 49.398 59.123 48.133 1.00 16.87 124 GLY C C 1
ATOM 3821 O O . GLY C 1 124 ? 50.358 58.343 48.293 1.00 17.04 124 GLY C O 1
ATOM 3822 N N . LEU C 1 125 ? 49.049 60.051 49.023 1.00 15.85 125 LEU C N 1
ATOM 3823 C CA . LEU C 1 125 ? 49.825 60.287 50.247 1.00 15.52 125 LEU C CA 1
ATOM 3824 C C . LEU C 1 125 ? 49.086 59.743 51.466 1.00 16.00 125 LEU C C 1
ATOM 3825 O O . LEU C 1 125 ? 47.955 60.154 51.719 1.00 16.21 125 LEU C O 1
ATOM 3830 N N . SER C 1 126 ? 49.718 58.816 52.201 1.00 16.43 126 SER C N 1
ATOM 3831 C CA . SER C 1 126 ? 49.054 58.156 53.341 1.00 16.78 126 SER C CA 1
ATOM 3832 C C . SER C 1 126 ? 49.894 58.203 54.617 1.00 15.80 126 SER C C 1
ATOM 3833 O O . SER C 1 126 ? 49.512 57.625 55.642 1.00 16.99 126 SER C O 1
ATOM 3836 N N . ALA C 1 127 ? 51.033 58.865 54.542 1.00 15.65 127 ALA C N 1
ATOM 3837 C CA . ALA C 1 127 ? 51.817 59.228 55.727 1.00 15.33 127 ALA C CA 1
ATOM 3838 C C . ALA C 1 127 ? 51.803 60.762 55.806 1.00 14.50 127 ALA C C 1
ATOM 3839 O O . ALA C 1 127 ? 52.415 61.450 54.995 1.00 15.61 127 ALA C O 1
ATOM 3841 N N . LEU C 1 128 ? 51.081 61.313 56.780 1.00 13.82 128 LEU C N 1
ATOM 3842 C CA . LEU C 1 128 ? 50.793 62.727 56.751 1.00 12.69 128 LEU C CA 1
ATOM 3843 C C . LEU C 1 128 ? 51.255 63.355 58.063 1.00 13.71 128 LEU C C 1
ATOM 3844 O O . LEU C 1 128 ? 51.125 62.732 59.089 1.00 13.03 128 LEU C O 1
ATOM 3849 N N . LYS C 1 129 ? 51.722 64.604 58.013 1.00 13.34 129 LYS C N 1
ATOM 3850 C CA . LYS C 1 129 ? 51.975 65.380 59.228 1.00 15.18 129 LYS C CA 1
ATOM 3851 C C . LYS C 1 129 ? 50.622 65.871 59.731 1.00 13.87 129 LYS C C 1
ATOM 3852 O O . LYS C 1 129 ? 49.766 66.228 58.927 1.00 13.35 129 LYS C O 1
ATOM 3858 N N . PHE C 1 130 ? 50.433 65.910 61.047 1.00 13.29 130 PHE C N 1
ATOM 3859 C CA . PHE C 1 130 ? 49.253 66.551 61.641 1.00 12.92 130 PHE C CA 1
ATOM 3860 C C . PHE C 1 130 ? 49.750 67.793 62.380 1.00 12.66 130 PHE C C 1
ATOM 3861 O O . PHE C 1 130 ? 50.483 67.662 63.371 1.00 12.61 130 PHE C O 1
ATOM 3869 N N . PHE C 1 131 ? 49.388 68.978 61.901 1.00 12.55 131 PHE C N 1
ATOM 3870 C CA . PHE C 1 131 ? 50.078 70.187 62.327 1.00 13.87 131 PHE C CA 1
ATOM 3871 C C . PHE C 1 131 ? 49.168 71.392 62.239 1.00 14.75 131 PHE C C 1
ATOM 3872 O O . PHE C 1 131 ? 48.477 71.558 61.227 1.00 13.20 131 PHE C O 1
ATOM 3880 N N . PRO C 1 132 ? 49.175 72.251 63.284 1.00 14.66 132 PRO C N 1
ATOM 3881 C CA . PRO C 1 132 ? 49.888 72.102 64.602 1.00 14.09 132 PRO C CA 1
ATOM 3882 C C . PRO C 1 132 ? 49.080 71.251 65.579 1.00 13.68 132 PRO C C 1
ATOM 3883 O O . PRO C 1 132 ? 47.930 71.544 65.861 1.00 14.37 132 PRO C O 1
ATOM 3887 N N . ALA C 1 133 ? 49.727 70.223 66.107 1.00 13.38 133 ALA C N 1
ATOM 3888 C CA . ALA C 1 133 ? 49.036 69.132 66.748 1.00 12.76 133 ALA C CA 1
ATOM 3889 C C . ALA C 1 133 ? 48.405 69.524 68.082 1.00 13.61 133 ALA C C 1
ATOM 3890 O O . ALA C 1 133 ? 47.207 69.296 68.304 1.00 12.99 133 ALA C O 1
ATOM 3892 N N . GLU C 1 134 ? 49.211 70.106 68.974 1.00 13.78 134 GLU C N 1
ATOM 3893 C CA . GLU C 1 134 ? 48.672 70.376 70.315 1.00 14.89 134 GLU C CA 1
ATOM 3894 C C . GLU C 1 134 ? 47.559 71.439 70.323 1.00 15.84 134 GLU C C 1
ATOM 3895 O O . GLU C 1 134 ? 46.526 71.235 70.971 1.00 17.03 134 GLU C O 1
ATOM 3901 N N . PRO C 1 135 ? 47.744 72.572 69.614 1.00 17.24 135 PRO C N 1
ATOM 3902 C CA . PRO C 1 135 ? 46.626 73.519 69.574 1.00 18.40 135 PRO C CA 1
ATOM 3903 C C . PRO C 1 135 ? 45.324 72.976 68.985 1.00 20.28 135 PRO C C 1
ATOM 3904 O O . PRO C 1 135 ? 44.250 73.456 69.368 1.00 21.70 135 PRO C O 1
ATOM 3908 N N . PHE C 1 136 ? 45.411 72.008 68.071 1.00 20.25 136 PHE C N 1
ATOM 3909 C CA . PHE C 1 136 ? 44.193 71.412 67.485 1.00 21.12 136 PHE C CA 1
ATOM 3910 C C . PHE C 1 136 ? 43.848 70.033 68.088 1.00 21.56 136 PHE C C 1
ATOM 3911 O O . PHE C 1 136 ? 43.310 69.157 67.395 1.00 21.11 136 PHE C O 1
ATOM 3919 N N . GLN C 1 137 ? 44.160 69.842 69.372 1.00 21.91 137 GLN C N 1
ATOM 3920 C CA . GLN C 1 137 ? 43.727 68.649 70.110 1.00 22.76 137 GLN C CA 1
ATOM 3921 C C . GLN C 1 137 ? 44.153 67.331 69.474 1.00 21.53 137 GLN C C 1
ATOM 3922 O O . GLN C 1 137 ? 43.352 66.391 69.324 1.00 21.92 137 GLN C O 1
ATOM 3928 N N . GLY C 1 138 ? 45.434 67.264 69.120 1.00 19.49 138 GLY C N 1
ATOM 3929 C CA . GLY C 1 138 ? 45.983 66.116 68.423 1.00 17.32 138 GLY C CA 1
ATOM 3930 C C . GLY C 1 138 ? 45.583 64.729 68.884 1.00 16.81 138 GLY C C 1
ATOM 3931 O O . GLY C 1 138 ? 45.202 63.907 68.073 1.00 15.74 138 GLY C O 1
ATOM 3932 N N . VAL C 1 139 ? 45.701 64.426 70.175 1.00 15.29 139 VAL C N 1
ATOM 3933 C CA . VAL C 1 139 ? 45.406 63.043 70.606 1.00 16.35 139 VAL C CA 1
ATOM 3934 C C . VAL C 1 139 ? 43.972 62.648 70.306 1.00 16.35 139 VAL C C 1
ATOM 3935 O O . VAL C 1 139 ? 43.730 61.567 69.773 1.00 17.22 139 VAL C O 1
ATOM 3939 N N . ARG C 1 140 ? 43.035 63.533 70.623 1.00 16.01 140 ARG C N 1
ATOM 3940 C CA . ARG C 1 140 ? 41.632 63.203 70.462 1.00 16.55 140 ARG C CA 1
ATOM 3941 C C . ARG C 1 140 ? 41.273 63.177 68.974 1.00 16.28 140 ARG C C 1
ATOM 3942 O O . ARG C 1 140 ? 40.498 62.329 68.530 1.00 17.04 140 ARG C O 1
ATOM 3950 N N . VAL C 1 141 ? 41.848 64.095 68.210 1.00 14.15 141 VAL C N 1
ATOM 3951 C CA . VAL C 1 141 ? 41.593 64.086 66.763 1.00 13.78 141 VAL C CA 1
ATOM 3952 C C . VAL C 1 141 ? 42.135 62.805 66.131 1.00 13.90 141 VAL C C 1
ATOM 3953 O O . VAL C 1 141 ? 41.432 62.103 65.393 1.00 13.93 141 VAL C O 1
ATOM 3957 N N . LEU C 1 142 ? 43.392 62.484 66.443 1.00 13.79 142 LEU C N 1
ATOM 3958 C CA . LEU C 1 142 ? 43.991 61.304 65.850 1.00 14.19 142 LEU C CA 1
ATOM 3959 C C . LEU C 1 142 ? 43.330 60.024 66.305 1.00 15.44 142 LEU C C 1
ATOM 3960 O O . LEU C 1 142 ? 43.343 59.034 65.562 1.00 15.70 142 LEU C O 1
ATOM 3965 N N . ARG C 1 143 ? 42.772 60.033 67.522 1.00 16.26 143 ARG C N 1
ATOM 3966 C CA . ARG C 1 143 ? 42.019 58.876 67.983 1.00 18.56 143 ARG C CA 1
ATOM 3967 C C . ARG C 1 143 ? 40.807 58.651 67.051 1.00 18.40 143 ARG C C 1
ATOM 3968 O O . ARG C 1 143 ? 40.532 57.519 66.629 1.00 20.06 143 ARG C O 1
ATOM 3976 N N . ALA C 1 144 ? 40.125 59.741 66.719 1.00 17.17 144 ALA C N 1
ATOM 3977 C CA . ALA C 1 144 ? 38.972 59.705 65.790 1.00 17.60 144 ALA C CA 1
ATOM 3978 C C . ALA C 1 144 ? 39.395 59.238 64.397 1.00 17.06 144 ALA C C 1
ATOM 3979 O O . ALA C 1 144 ? 38.675 58.474 63.716 1.00 17.34 144 ALA C O 1
ATOM 3981 N N . TYR C 1 145 ? 40.573 59.676 63.962 1.00 15.78 145 TYR C N 1
ATOM 3982 C CA . TYR C 1 145 ? 41.029 59.360 62.608 1.00 15.90 145 TYR C CA 1
ATOM 3983 C C . TYR C 1 145 ? 41.502 57.917 62.506 1.00 17.43 145 TYR C C 1
ATOM 3984 O O . TYR C 1 145 ? 41.494 57.344 61.423 1.00 18.15 145 TYR C O 1
ATOM 3993 N N . ALA C 1 146 ? 41.903 57.334 63.642 1.00 19.33 146 ALA C N 1
ATOM 3994 C CA . ALA C 1 146 ? 42.314 55.932 63.675 1.00 20.64 146 ALA C CA 1
ATOM 3995 C C . ALA C 1 146 ? 41.182 55.016 63.195 1.00 21.52 146 ALA C C 1
ATOM 3996 O O . ALA C 1 146 ? 41.439 54.030 62.528 1.00 21.57 146 ALA C O 1
ATOM 3998 N N . GLU C 1 147 ? 39.949 55.386 63.524 1.00 22.35 147 GLU C N 1
ATOM 3999 C CA . GLU C 1 147 ? 38.744 54.637 63.170 1.00 23.93 147 GLU C CA 1
ATOM 4000 C C . GLU C 1 147 ? 38.336 54.880 61.725 1.00 22.31 147 GLU C C 1
ATOM 4001 O O . GLU C 1 147 ? 38.094 53.936 60.998 1.00 22.02 147 GLU C O 1
ATOM 4007 N N . VAL C 1 148 ? 38.291 56.149 61.306 1.00 20.73 148 VAL C N 1
ATOM 4008 C CA . VAL C 1 148 ? 37.741 56.498 59.997 1.00 19.90 148 VAL C CA 1
ATOM 4009 C C . VAL C 1 148 ? 38.768 56.458 58.869 1.00 18.11 148 VAL C C 1
ATOM 4010 O O . VAL C 1 148 ? 38.399 56.244 57.712 1.00 17.30 148 VAL C O 1
ATOM 4014 N N . PHE C 1 149 ? 40.048 56.672 59.191 1.00 16.11 149 PHE C N 1
ATOM 4015 C CA . PHE C 1 149 ? 41.110 56.644 58.174 1.00 15.86 149 PHE C CA 1
ATOM 4016 C C . PHE C 1 149 ? 42.183 55.648 58.588 1.00 17.57 149 PHE C C 1
ATOM 4017 O O . PHE C 1 149 ? 43.338 56.036 58.779 1.00 16.94 149 PHE C O 1
ATOM 4025 N N . PRO C 1 150 ? 41.828 54.353 58.713 1.00 19.50 150 PRO C N 1
ATOM 4026 C CA . PRO C 1 150 ? 42.813 53.451 59.326 1.00 20.34 150 PRO C CA 1
ATOM 4027 C C . PRO C 1 150 ? 44.004 53.132 58.430 1.00 20.85 150 PRO C C 1
ATOM 4028 O O . PRO C 1 150 ? 44.993 52.574 58.895 1.00 21.85 150 PRO C O 1
ATOM 4032 N N . GLU C 1 151 ? 43.920 53.504 57.162 1.00 20.30 151 GLU C N 1
ATOM 4033 C CA . GLU C 1 151 ? 45.012 53.277 56.228 1.00 20.52 151 GLU C CA 1
ATOM 4034 C C . GLU C 1 151 ? 46.079 54.388 56.312 1.00 19.89 151 GLU C C 1
ATOM 4035 O O . GLU C 1 151 ? 47.123 54.335 55.616 1.00 20.26 151 GLU C O 1
ATOM 4041 N N . VAL C 1 152 ? 45.824 55.385 57.159 1.00 17.60 152 VAL C N 1
ATOM 4042 C CA . VAL C 1 152 ? 46.707 56.555 57.211 1.00 16.69 152 VAL C CA 1
ATOM 4043 C C . VAL C 1 152 ? 47.555 56.533 58.492 1.00 16.96 152 VAL C C 1
ATOM 4044 O O . VAL C 1 152 ? 47.049 56.213 59.568 1.00 15.96 152 VAL C O 1
ATOM 4048 N N . ARG C 1 153 ? 48.840 56.868 58.373 1.00 16.24 153 ARG C N 1
ATOM 4049 C CA A ARG C 1 153 ? 49.689 57.044 59.550 0.52 16.89 153 ARG C CA 1
ATOM 4050 C CA B ARG C 1 153 ? 49.666 57.048 59.565 0.48 16.90 153 ARG C CA 1
ATOM 4051 C C . ARG C 1 153 ? 50.029 58.520 59.665 1.00 16.90 153 ARG C C 1
ATOM 4052 O O . ARG C 1 153 ? 50.301 59.157 58.646 1.00 17.49 153 ARG C O 1
ATOM 4067 N N . PHE C 1 154 ? 50.010 59.043 60.898 1.00 15.04 154 PHE C N 1
ATOM 4068 C CA . PHE C 1 154 ? 50.189 60.468 61.128 1.00 13.47 154 PHE C CA 1
ATOM 4069 C C . PHE C 1 154 ? 51.468 60.773 61.886 1.00 14.23 154 PHE C C 1
ATOM 4070 O O . PHE C 1 154 ? 51.903 59.968 62.715 1.00 15.04 154 PHE C O 1
ATOM 4078 N N . LEU C 1 155 ? 52.019 61.956 61.621 1.00 13.40 155 LEU C N 1
ATOM 4079 C CA . LEU C 1 155 ? 53.201 62.420 62.321 1.00 13.44 155 LEU C CA 1
ATOM 4080 C C . LEU C 1 155 ? 52.785 63.719 62.986 1.00 12.60 155 LEU C C 1
ATOM 4081 O O . LEU C 1 155 ? 52.952 64.798 62.406 1.00 14.41 155 LEU C O 1
ATOM 4086 N N . PRO C 1 156 ? 52.188 63.637 64.208 1.00 12.71 156 PRO C N 1
ATOM 4087 C CA . PRO C 1 156 ? 51.811 64.909 64.822 1.00 12.07 156 PRO C CA 1
ATOM 4088 C C . PRO C 1 156 ? 53.024 65.746 65.223 1.00 13.33 156 PRO C C 1
ATOM 4089 O O . PRO C 1 156 ? 54.007 65.196 65.732 1.00 14.48 156 PRO C O 1
ATOM 4093 N N . THR C 1 157 ? 52.933 67.061 65.031 1.00 12.77 157 THR C N 1
ATOM 4094 C CA . THR C 1 157 ? 54.006 67.993 65.341 1.00 14.51 157 THR C CA 1
ATOM 4095 C C . THR C 1 157 ? 53.355 69.315 65.669 1.00 14.35 157 THR C C 1
ATOM 4096 O O . THR C 1 157 ? 52.345 69.682 65.054 1.00 14.13 157 THR C O 1
ATOM 4100 N N . GLY C 1 158 ? 53.905 70.030 66.642 1.00 14.55 158 GLY C N 1
ATOM 4101 C CA . GLY C 1 158 ? 53.414 71.364 66.965 1.00 14.82 158 GLY C CA 1
ATOM 4102 C C . GLY C 1 158 ? 53.025 71.469 68.426 1.00 16.47 158 GLY C C 1
ATOM 4103 O O . GLY C 1 158 ? 51.929 71.058 68.826 1.00 15.66 158 GLY C O 1
ATOM 4104 N N . GLY C 1 159 ? 53.931 72.024 69.227 1.00 16.00 159 GLY C N 1
ATOM 4105 C CA . GLY C 1 159 ? 53.628 72.186 70.669 1.00 16.67 159 GLY C CA 1
ATOM 4106 C C . GLY C 1 159 ? 53.659 70.910 71.499 1.00 17.46 159 GLY C C 1
ATOM 4107 O O . GLY C 1 159 ? 53.184 70.898 72.640 1.00 17.58 159 GLY C O 1
ATOM 4108 N N . ILE C 1 160 ? 54.238 69.840 70.969 1.00 17.18 160 ILE C N 1
ATOM 4109 C CA . ILE C 1 160 ? 54.328 68.605 71.724 1.00 17.79 160 ILE C CA 1
ATOM 4110 C C . ILE C 1 160 ? 55.433 68.718 72.785 1.00 18.43 160 ILE C C 1
ATOM 4111 O O . ILE C 1 160 ? 56.494 69.279 72.537 1.00 17.89 160 ILE C O 1
ATOM 4116 N N . LYS C 1 161 ? 55.133 68.201 73.974 1.00 19.37 161 LYS C N 1
ATOM 4117 C CA . LYS C 1 161 ? 56.026 68.254 75.141 1.00 20.55 161 LYS C CA 1
ATOM 4118 C C . LYS C 1 161 ? 55.941 66.917 75.844 1.00 20.59 161 LYS C C 1
ATOM 4119 O O . LYS C 1 161 ? 55.006 66.158 75.608 1.00 19.52 161 LYS C O 1
ATOM 4125 N N . GLU C 1 162 ? 56.871 66.647 76.768 1.00 20.83 162 GLU C N 1
ATOM 4126 C CA . GLU C 1 162 ? 56.784 65.419 77.569 1.00 21.66 162 GLU C CA 1
ATOM 4127 C C . GLU C 1 162 ? 55.417 65.182 78.186 1.00 21.69 162 GLU C C 1
ATOM 4128 O O . GLU C 1 162 ? 54.940 64.056 78.194 1.00 22.35 162 GLU C O 1
ATOM 4134 N N . GLU C 1 163 ? 54.775 66.231 78.707 1.00 22.04 163 GLU C N 1
ATOM 4135 C CA . GLU C 1 163 ? 53.477 66.043 79.364 1.00 22.91 163 GLU C CA 1
ATOM 4136 C C . GLU C 1 163 ? 52.438 65.363 78.487 1.00 22.60 163 GLU C C 1
ATOM 4137 O O . GLU C 1 163 ? 51.558 64.641 78.970 1.00 22.17 163 GLU C O 1
ATOM 4143 N N . HIS C 1 164 ? 52.570 65.548 77.175 1.00 22.17 164 HIS C N 1
ATOM 4144 C CA . HIS C 1 164 ? 51.589 65.017 76.230 1.00 22.40 164 HIS C CA 1
ATOM 4145 C C . HIS C 1 164 ? 51.876 63.624 75.692 1.00 22.23 164 HIS C C 1
ATOM 4146 O O . HIS C 1 164 ? 50.990 63.000 75.103 1.00 22.84 164 HIS C O 1
ATOM 4153 N N . LEU C 1 165 ? 53.103 63.130 75.862 1.00 20.86 165 LEU C N 1
ATOM 4154 C CA . LEU C 1 165 ? 53.506 61.879 75.224 1.00 20.62 165 LEU C CA 1
ATOM 4155 C C . LEU C 1 165 ? 52.757 60.631 75.687 1.00 21.92 165 LEU C C 1
ATOM 4156 O O . LEU C 1 165 ? 52.509 59.738 74.871 1.00 21.84 165 LEU C O 1
ATOM 4161 N N . PRO C 1 166 ? 52.455 60.522 76.996 1.00 22.12 166 PRO C N 1
ATOM 4162 C CA . PRO C 1 166 ? 51.663 59.361 77.411 1.00 23.24 166 PRO C CA 1
ATOM 4163 C C . PRO C 1 166 ? 50.379 59.189 76.595 1.00 23.44 166 PRO C C 1
ATOM 4164 O O . PRO C 1 166 ? 50.067 58.071 76.174 1.00 24.38 166 PRO C O 1
ATOM 4168 N N . HIS C 1 167 ? 49.667 60.278 76.335 1.00 23.24 167 HIS C N 1
ATOM 4169 C CA . HIS C 1 167 ? 48.408 60.147 75.594 1.00 24.15 167 HIS C CA 1
ATOM 4170 C C . HIS C 1 167 ? 48.585 59.744 74.123 1.00 23.57 167 HIS C C 1
ATOM 4171 O O . HIS C 1 167 ? 47.717 59.069 73.558 1.00 23.94 167 HIS C O 1
ATOM 4178 N N . TYR C 1 168 ? 49.699 60.142 73.517 1.00 23.21 168 TYR C N 1
ATOM 4179 C CA . TYR C 1 168 ? 49.996 59.752 72.128 1.00 23.02 168 TYR C CA 1
ATOM 4180 C C . TYR C 1 168 ? 50.402 58.281 72.046 1.00 23.95 168 TYR C C 1
ATOM 4181 O O . TYR C 1 168 ? 50.264 57.651 71.002 1.00 22.68 168 TYR C O 1
ATOM 4190 N N . ALA C 1 169 ? 50.894 57.734 73.163 1.00 24.80 169 ALA C N 1
ATOM 4191 C CA . ALA C 1 169 ? 51.432 56.380 73.183 1.00 26.23 169 ALA C CA 1
ATOM 4192 C C . ALA C 1 169 ? 50.405 55.335 72.802 1.00 26.66 169 ALA C C 1
ATOM 4193 O O . ALA C 1 169 ? 50.742 54.371 72.133 1.00 28.45 169 ALA C O 1
ATOM 4195 N N . ALA C 1 170 ? 49.162 55.561 73.207 1.00 27.42 170 ALA C N 1
ATOM 4196 C CA . ALA C 1 170 ? 48.081 54.624 72.983 1.00 27.29 170 ALA C CA 1
ATOM 4197 C C . ALA C 1 170 ? 47.552 54.620 71.540 1.00 27.01 170 ALA C C 1
ATOM 4198 O O . ALA C 1 170 ? 46.736 53.762 71.182 1.00 27.54 170 ALA C O 1
ATOM 4200 N N . LEU C 1 171 ? 47.999 55.567 70.721 1.00 25.47 171 LEU C N 1
ATOM 4201 C CA . LEU C 1 171 ? 47.469 55.677 69.353 1.00 24.35 171 LEU C CA 1
ATOM 4202 C C . LEU C 1 171 ? 48.016 54.596 68.428 1.00 23.50 171 LEU C C 1
ATOM 4203 O O . LEU C 1 171 ? 49.223 54.362 68.391 1.00 24.61 171 LEU C O 1
ATOM 4208 N N . PRO C 1 172 ? 47.121 53.911 67.688 1.00 22.01 172 PRO C N 1
ATOM 4209 C CA . PRO C 1 172 ? 47.515 52.849 66.759 1.00 21.69 172 PRO C CA 1
ATOM 4210 C C . PRO C 1 172 ? 48.060 53.365 65.432 1.00 20.60 172 PRO C C 1
ATOM 4211 O O . PRO C 1 172 ? 48.670 52.606 64.675 1.00 20.83 172 PRO C O 1
ATOM 4215 N N . ASN C 1 173 ? 47.857 54.651 65.166 1.00 19.32 173 ASN C N 1
ATOM 4216 C CA . ASN C 1 173 ? 48.079 55.206 63.841 1.00 18.19 173 ASN C CA 1
ATOM 4217 C C . ASN C 1 173 ? 49.194 56.224 63.765 1.00 18.07 173 ASN C C 1
ATOM 4218 O O . ASN C 1 173 ? 49.136 57.106 62.922 1.00 17.77 173 ASN C O 1
ATOM 4223 N N . LEU C 1 174 ? 50.207 56.115 64.629 1.00 17.83 174 LEU C N 1
ATOM 4224 C CA . LEU C 1 174 ? 51.316 57.067 64.594 1.00 19.59 174 LEU C CA 1
ATOM 4225 C C . LEU C 1 174 ? 52.480 56.539 63.815 1.00 20.10 174 LEU C C 1
ATOM 4226 O O . LEU C 1 174 ? 52.940 55.398 64.022 1.00 21.40 174 LEU C O 1
ATOM 4231 N N . LEU C 1 175 ? 52.986 57.368 62.923 1.00 18.99 175 LEU C N 1
ATOM 4232 C CA . LEU C 1 175 ? 54.243 57.067 62.292 1.00 19.17 175 LEU C CA 1
ATOM 4233 C C . LEU C 1 175 ? 55.344 57.433 63.290 1.00 19.40 175 LEU C C 1
ATOM 4234 O O . LEU C 1 175 ? 56.274 56.655 63.520 1.00 20.11 175 LEU C O 1
ATOM 4239 N N . ALA C 1 176 ? 55.229 58.632 63.853 1.00 18.42 176 ALA C N 1
ATOM 4240 C CA . ALA C 1 176 ? 56.206 59.153 64.809 1.00 17.59 176 ALA C CA 1
ATOM 4241 C C . ALA C 1 176 ? 55.648 60.403 65.441 1.00 17.09 176 ALA C C 1
ATOM 4242 O O . ALA C 1 176 ? 54.682 60.994 64.949 1.00 16.54 176 ALA C O 1
ATOM 4244 N N . VAL C 1 177 ? 56.253 60.814 66.555 1.00 15.43 177 VAL C N 1
ATOM 4245 C CA . VAL C 1 177 ? 55.922 62.089 67.141 1.00 15.21 177 VAL C CA 1
ATOM 4246 C C . VAL C 1 177 ? 57.066 63.071 66.854 1.00 15.20 177 VAL C C 1
ATOM 4247 O O . VAL C 1 177 ? 58.235 62.745 67.096 1.00 15.13 177 VAL C O 1
ATOM 4251 N N . GLY C 1 178 ? 56.738 64.278 66.377 1.00 14.31 178 GLY C N 1
ATOM 4252 C CA . GLY C 1 178 ? 57.756 65.268 66.024 1.00 14.40 178 GLY C CA 1
ATOM 4253 C C . GLY C 1 178 ? 57.745 66.507 66.918 1.00 14.24 178 GLY C C 1
ATOM 4254 O O . GLY C 1 178 ? 56.697 66.939 67.395 1.00 12.94 178 GLY C O 1
ATOM 4255 N N . GLY C 1 179 ? 58.911 67.108 67.118 1.00 13.63 179 GLY C N 1
ATOM 4256 C CA . GLY C 1 179 ? 58.929 68.408 67.745 1.00 13.48 179 GLY C CA 1
ATOM 4257 C C . GLY C 1 179 ? 60.323 68.837 68.159 1.00 13.98 179 GLY C C 1
ATOM 4258 O O . GLY C 1 179 ? 61.264 68.057 68.109 1.00 13.71 179 GLY C O 1
ATOM 4259 N N . SER C 1 180 ? 60.416 70.114 68.511 1.00 14.49 180 SER C N 1
ATOM 4260 C CA . SER C 1 180 ? 61.675 70.721 68.923 1.00 16.06 180 SER C CA 1
ATOM 4261 C C . SER C 1 180 ? 61.998 70.514 70.411 1.00 16.34 180 SER C C 1
ATOM 4262 O O . SER C 1 180 ? 63.133 70.796 70.827 1.00 16.82 180 SER C O 1
ATOM 4265 N N . TRP C 1 181 ? 61.036 70.046 71.211 1.00 15.86 181 TRP C N 1
ATOM 4266 C CA . TRP C 1 181 ? 61.297 69.907 72.681 1.00 15.91 181 TRP C CA 1
ATOM 4267 C C . TRP C 1 181 ? 62.505 69.033 72.966 1.00 17.39 181 TRP C C 1
ATOM 4268 O O . TRP C 1 181 ? 63.244 69.273 73.929 1.00 17.73 181 TRP C O 1
ATOM 4279 N N . LEU C 1 182 ? 62.678 67.996 72.151 1.00 18.33 182 LEU C N 1
ATOM 4280 C CA . LEU C 1 182 ? 63.796 67.062 72.242 1.00 18.63 182 LEU C CA 1
ATOM 4281 C C . LEU C 1 182 ? 65.170 67.721 72.175 1.00 19.23 182 LEU C C 1
ATOM 4282 O O . LEU C 1 182 ? 66.132 67.176 72.705 1.00 18.67 182 LEU C O 1
ATOM 4287 N N . LEU C 1 183 ? 65.270 68.849 71.482 1.00 20.57 183 LEU C N 1
ATOM 4288 C CA . LEU C 1 183 ? 66.586 69.392 71.128 1.00 22.68 183 LEU C CA 1
ATOM 4289 C C . LEU C 1 183 ? 66.877 70.640 71.947 1.00 24.69 183 LEU C C 1
ATOM 4290 O O . LEU C 1 183 ? 67.680 71.505 71.567 1.00 25.90 183 LEU C O 1
ATOM 4295 N N . GLN C 1 184 ? 66.225 70.744 73.088 1.00 27.01 184 GLN C N 1
ATOM 4296 C CA . GLN C 1 184 ? 66.500 71.878 73.959 1.00 28.96 184 GLN C CA 1
ATOM 4297 C C . GLN C 1 184 ? 67.665 71.488 74.846 1.00 29.36 184 GLN C C 1
ATOM 4298 O O . GLN C 1 184 ? 67.688 70.399 75.419 1.00 30.48 184 GLN C O 1
ATOM 4304 N N . GLY C 1 185 ? 68.660 72.357 74.907 1.00 29.84 185 GLY C N 1
ATOM 4305 C CA . GLY C 1 185 ? 69.770 72.167 75.807 1.00 30.26 185 GLY C CA 1
ATOM 4306 C C . GLY C 1 185 ? 70.951 71.528 75.133 1.00 30.50 185 GLY C C 1
ATOM 4307 O O . GLY C 1 185 ? 70.990 71.392 73.904 1.00 31.11 185 GLY C O 1
ATOM 4308 N N . ASN C 1 186 ? 71.923 71.134 75.944 1.00 29.99 186 ASN C N 1
ATOM 4309 C CA . ASN C 1 186 ? 73.152 70.559 75.432 1.00 28.85 186 ASN C CA 1
ATOM 4310 C C . ASN C 1 186 ? 72.946 69.098 75.035 1.00 27.80 186 ASN C C 1
ATOM 4311 O O . ASN C 1 186 ? 71.820 68.584 75.105 1.00 26.94 186 ASN C O 1
ATOM 4316 N N . LEU C 1 187 ? 74.014 68.428 74.620 1.00 26.79 187 LEU C N 1
ATOM 4317 C CA . LEU C 1 187 ? 73.900 67.049 74.173 1.00 26.44 187 LEU C CA 1
ATOM 4318 C C . LEU C 1 187 ? 73.495 66.069 75.277 1.00 26.09 187 LEU C C 1
ATOM 4319 O O . LEU C 1 187 ? 72.830 65.071 74.995 1.00 25.11 187 LEU C O 1
ATOM 4324 N N . GLU C 1 188 ? 73.903 66.333 76.528 1.00 25.75 188 GLU C N 1
ATOM 4325 C CA . GLU C 1 188 ? 73.523 65.451 77.631 1.00 25.62 188 GLU C CA 1
ATOM 4326 C C . GLU C 1 188 ? 72.010 65.536 77.832 1.00 23.92 188 GLU C C 1
ATOM 4327 O O . GLU C 1 188 ? 71.360 64.519 78.120 1.00 23.69 188 GLU C O 1
ATOM 4333 N N . ALA C 1 189 ? 71.475 66.747 77.687 1.00 22.23 189 ALA C N 1
ATOM 4334 C CA . ALA C 1 189 ? 70.039 66.993 77.799 1.00 22.31 189 ALA C CA 1
ATOM 4335 C C . ALA C 1 189 ? 69.310 66.282 76.680 1.00 21.83 189 ALA C C 1
ATOM 4336 O O . ALA C 1 189 ? 68.281 65.648 76.909 1.00 22.17 189 ALA C O 1
ATOM 4338 N N . VAL C 1 190 ? 69.863 66.344 75.473 1.00 21.46 190 VAL C N 1
ATOM 4339 C CA . VAL C 1 190 ? 69.212 65.669 74.343 1.00 20.91 190 VAL C CA 1
ATOM 4340 C C . VAL C 1 190 ? 69.119 64.152 74.572 1.00 20.66 190 VAL C C 1
ATOM 4341 O O . VAL C 1 190 ? 68.076 63.556 74.319 1.00 20.25 190 VAL C O 1
ATOM 4345 N N . ARG C 1 191 ? 70.202 63.530 75.058 1.00 20.39 191 ARG C N 1
ATOM 4346 C CA . ARG C 1 191 ? 70.153 62.123 75.429 1.00 20.49 191 ARG C CA 1
ATOM 4347 C C . ARG C 1 191 ? 69.037 61.826 76.400 1.00 20.18 191 ARG C C 1
ATOM 4348 O O . ARG C 1 191 ? 68.290 60.874 76.222 1.00 19.73 191 ARG C O 1
ATOM 4356 N N . ALA C 1 192 ? 68.943 62.623 77.462 1.00 20.27 192 ALA C N 1
ATOM 4357 C CA . ALA C 1 192 ? 67.918 62.372 78.471 1.00 19.79 192 ALA C CA 1
ATOM 4358 C C . ALA C 1 192 ? 66.502 62.516 77.904 1.00 19.85 192 ALA C C 1
ATOM 4359 O O . ALA C 1 192 ? 65.633 61.668 78.164 1.00 19.82 192 ALA C O 1
ATOM 4361 N N . LYS C 1 193 ? 66.292 63.582 77.132 1.00 19.66 193 LYS C N 1
ATOM 4362 C CA . LYS C 1 193 ? 64.970 63.890 76.565 1.00 20.49 193 LYS C CA 1
ATOM 4363 C C . LYS C 1 193 ? 64.522 62.816 75.576 1.00 19.78 193 LYS C C 1
ATOM 4364 O O . LYS C 1 193 ? 63.343 62.445 75.532 1.00 19.49 193 LYS C O 1
ATOM 4370 N N . VAL C 1 194 ? 65.470 62.299 74.799 1.00 19.66 194 VAL C N 1
ATOM 4371 C CA . VAL C 1 194 ? 65.155 61.195 73.889 1.00 18.91 194 VAL C CA 1
ATOM 4372 C C . VAL C 1 194 ? 64.821 59.911 74.666 1.00 19.58 194 VAL C C 1
ATOM 4373 O O . VAL C 1 194 ? 63.792 59.267 74.432 1.00 18.18 194 VAL C O 1
ATOM 4377 N N . ARG C 1 195 ? 65.655 59.556 75.645 1.00 18.92 195 ARG C N 1
ATOM 4378 C CA . ARG C 1 195 ? 65.337 58.373 76.431 1.00 19.11 195 ARG C CA 1
ATOM 4379 C C . ARG C 1 195 ? 64.004 58.487 77.164 1.00 19.59 195 ARG C C 1
ATOM 4380 O O . ARG C 1 195 ? 63.237 57.535 77.168 1.00 20.08 195 ARG C O 1
ATOM 4388 N N . ALA C 1 196 ? 63.727 59.649 77.764 1.00 19.27 196 ALA C N 1
ATOM 4389 C CA . ALA C 1 196 ? 62.453 59.891 78.445 1.00 19.97 196 ALA C CA 1
ATOM 4390 C C . ALA C 1 196 ? 61.290 59.752 77.467 1.00 19.90 196 ALA C C 1
ATOM 4391 O O . ALA C 1 196 ? 60.274 59.145 77.792 1.00 19.88 196 ALA C O 1
ATOM 4393 N N . ALA C 1 197 ? 61.448 60.330 76.276 1.00 19.64 197 ALA C N 1
ATOM 4394 C CA . ALA C 1 197 ? 60.364 60.293 75.277 1.00 19.76 197 ALA C CA 1
ATOM 4395 C C . ALA C 1 197 ? 60.046 58.863 74.844 1.00 19.80 197 ALA C C 1
ATOM 4396 O O . ALA C 1 197 ? 58.878 58.469 74.782 1.00 20.74 197 ALA C O 1
ATOM 4398 N N . LYS C 1 198 ? 61.073 58.072 74.589 1.00 21.15 198 LYS C N 1
ATOM 4399 C CA . LYS C 1 198 ? 60.868 56.672 74.213 1.00 22.32 198 LYS C CA 1
ATOM 4400 C C . LYS C 1 198 ? 60.150 55.907 75.337 1.00 22.66 198 LYS C C 1
ATOM 4401 O O . LYS C 1 198 ? 59.292 55.073 75.107 1.00 23.03 198 LYS C O 1
ATOM 4407 N N . ALA C 1 199 ? 60.497 56.230 76.570 1.00 23.40 199 ALA C N 1
ATOM 4408 C CA . ALA C 1 199 ? 59.865 55.591 77.712 1.00 23.36 199 ALA C CA 1
ATOM 4409 C C . ALA C 1 199 ? 58.399 55.980 77.850 1.00 23.48 199 ALA C C 1
ATOM 4410 O O . ALA C 1 199 ? 57.543 55.143 78.153 1.00 24.98 199 ALA C O 1
ATOM 4412 N N . LEU C 1 200 ? 58.104 57.254 77.641 1.00 23.15 200 LEU C N 1
ATOM 4413 C CA . LEU C 1 200 ? 56.752 57.751 77.782 1.00 23.11 200 LEU C CA 1
ATOM 4414 C C . LEU C 1 200 ? 55.869 57.281 76.624 1.00 24.39 200 LEU C C 1
ATOM 4415 O O . LEU C 1 200 ? 54.652 57.203 76.763 1.00 24.66 200 LEU C O 1
ATOM 4420 N N . LEU C 1 201 ? 56.499 56.975 75.494 1.00 25.87 201 LEU C N 1
ATOM 4421 C CA . LEU C 1 201 ? 55.777 56.476 74.313 1.00 28.49 201 LEU C CA 1
ATOM 4422 C C . LEU C 1 201 ? 55.589 54.954 74.307 1.00 30.54 201 LEU C C 1
ATOM 4423 O O . LEU C 1 201 ? 54.870 54.412 73.445 1.00 31.14 201 LEU C O 1
ATOM 4428 N N . SER C 1 202 ? 56.199 54.270 75.274 1.00 32.14 202 SER C N 1
ATOM 4429 C CA . SER C 1 202 ? 56.012 52.829 75.447 1.00 33.86 202 SER C CA 1
ATOM 4430 C C . SER C 1 202 ? 54.769 52.534 76.279 1.00 34.81 202 SER C C 1
ATOM 4431 O O . SER C 1 202 ? 54.568 53.117 77.354 1.00 35.88 202 SER C O 1
ATOM 4434 N N . GLY D 1 3 ? 69.085 87.308 32.737 1.00 32.09 3 GLY D N 1
ATOM 4435 C CA . GLY D 1 3 ? 68.040 87.877 31.837 1.00 31.36 3 GLY D CA 1
ATOM 4436 C C . GLY D 1 3 ? 68.244 87.437 30.388 1.00 31.00 3 GLY D C 1
ATOM 4437 O O . GLY D 1 3 ? 67.912 88.171 29.444 1.00 31.46 3 GLY D O 1
ATOM 4438 N N . MET D 1 4 ? 68.814 86.248 30.216 1.00 29.55 4 MET D N 1
ATOM 4439 C CA . MET D 1 4 ? 69.138 85.722 28.888 1.00 27.56 4 MET D CA 1
ATOM 4440 C C . MET D 1 4 ? 68.041 84.747 28.465 1.00 25.54 4 MET D C 1
ATOM 4441 O O . MET D 1 4 ? 67.461 84.086 29.319 1.00 26.29 4 MET D O 1
ATOM 4446 N N . ASP D 1 5 ? 67.784 84.661 27.158 1.00 22.21 5 ASP D N 1
ATOM 4447 C CA . ASP D 1 5 ? 66.744 83.778 26.625 1.00 18.70 5 ASP D CA 1
ATOM 4448 C C . ASP D 1 5 ? 67.229 82.328 26.760 1.00 17.56 5 ASP D C 1
ATOM 4449 O O . ASP D 1 5 ? 68.184 81.926 26.099 1.00 16.47 5 ASP D O 1
ATOM 4454 N N . PRO D 1 6 ? 66.564 81.510 27.602 1.00 16.15 6 PRO D N 1
ATOM 4455 C CA . PRO D 1 6 ? 67.057 80.148 27.748 1.00 16.20 6 PRO D CA 1
ATOM 4456 C C . PRO D 1 6 ? 66.903 79.339 26.436 1.00 14.61 6 PRO D C 1
ATOM 4457 O O . PRO D 1 6 ? 67.590 78.317 26.239 1.00 15.75 6 PRO D O 1
ATOM 4461 N N . LEU D 1 7 ? 66.050 79.850 25.553 1.00 14.69 7 LEU D N 1
ATOM 4462 C CA . LEU D 1 7 ? 65.771 79.221 24.252 1.00 14.12 7 LEU D CA 1
ATOM 4463 C C . LEU D 1 7 ? 66.437 79.989 23.097 1.00 14.44 7 LEU D C 1
ATOM 4464 O O . LEU D 1 7 ? 66.035 79.863 21.927 1.00 14.30 7 LEU D O 1
ATOM 4469 N N . ALA D 1 8 ? 67.466 80.771 23.415 1.00 13.27 8 ALA D N 1
ATOM 4470 C CA . ALA D 1 8 ? 68.166 81.557 22.403 1.00 13.12 8 ALA D CA 1
ATOM 4471 C C . ALA D 1 8 ? 68.629 80.734 21.215 1.00 12.46 8 ALA D C 1
ATOM 4472 O O . ALA D 1 8 ? 68.609 81.195 20.066 1.00 11.87 8 ALA D O 1
ATOM 4474 N N . VAL D 1 9 ? 69.103 79.514 21.485 1.00 12.98 9 VAL D N 1
ATOM 4475 C CA . VAL D 1 9 ? 69.649 78.660 20.420 1.00 15.34 9 VAL D CA 1
ATOM 4476 C C . VAL D 1 9 ? 68.553 78.254 19.424 1.00 15.90 9 VAL D C 1
ATOM 4477 O O . VAL D 1 9 ? 68.808 78.148 18.233 1.00 16.19 9 VAL D O 1
ATOM 4481 N N . LEU D 1 10 ? 67.338 78.075 19.934 1.00 15.62 10 LEU D N 1
ATOM 4482 C CA . LEU D 1 10 ? 66.179 77.747 19.105 1.00 16.17 10 LEU D CA 1
ATOM 4483 C C . LEU D 1 10 ? 65.775 78.910 18.260 1.00 14.94 10 LEU D C 1
ATOM 4484 O O . LEU D 1 10 ? 65.558 78.757 17.064 1.00 16.04 10 LEU D O 1
ATOM 4489 N N . ALA D 1 11 ? 65.619 80.064 18.909 1.00 14.68 11 ALA D N 1
ATOM 4490 C CA . ALA D 1 11 ? 65.242 81.289 18.246 1.00 14.62 11 ALA D CA 1
ATOM 4491 C C . ALA D 1 11 ? 66.211 81.655 17.111 1.00 14.86 11 ALA D C 1
ATOM 4492 O O . ALA D 1 11 ? 65.805 82.238 16.090 1.00 15.09 11 ALA D O 1
ATOM 4494 N N . GLU D 1 12 ? 67.487 81.292 17.279 1.00 13.19 12 GLU D N 1
ATOM 4495 C CA . GLU D 1 12 ? 68.499 81.575 16.259 1.00 15.13 12 GLU D CA 1
ATOM 4496 C C . GLU D 1 12 ? 68.200 81.015 14.867 1.00 15.62 12 GLU D C 1
ATOM 4497 O O . GLU D 1 12 ? 68.360 81.721 13.864 1.00 16.36 12 GLU D O 1
ATOM 4503 N N . SER D 1 13 ? 67.794 79.743 14.797 1.00 14.95 13 SER D N 1
ATOM 4504 C CA . SER D 1 13 ? 67.532 79.110 13.494 1.00 14.06 13 SER D CA 1
ATOM 4505 C C . SER D 1 13 ? 66.067 79.018 13.166 1.00 13.22 13 SER D C 1
ATOM 4506 O O . SER D 1 13 ? 65.693 78.869 12.001 1.00 12.14 13 SER D O 1
ATOM 4509 N N . ARG D 1 14 ? 65.231 79.137 14.209 1.00 11.46 14 ARG D N 1
ATOM 4510 C CA . ARG D 1 14 ? 63.785 78.943 14.103 1.00 11.73 14 ARG D CA 1
ATOM 4511 C C . ARG D 1 14 ? 63.457 77.540 13.577 1.00 9.27 14 ARG D C 1
ATOM 4512 O O . ARG D 1 14 ? 62.393 77.314 12.995 1.00 9.17 14 ARG D O 1
ATOM 4520 N N . LEU D 1 15 ? 64.337 76.582 13.868 1.00 9.38 15 LEU D N 1
ATOM 4521 C CA A LEU D 1 15 ? 64.164 75.189 13.446 0.51 9.40 15 LEU D CA 1
ATOM 4522 C CA B LEU D 1 15 ? 64.132 75.218 13.428 0.49 9.73 15 LEU D CA 1
ATOM 4523 C C . LEU D 1 15 ? 64.420 74.238 14.579 1.00 10.51 15 LEU D C 1
ATOM 4524 O O . LEU D 1 15 ? 65.475 74.319 15.222 1.00 10.56 15 LEU D O 1
ATOM 4533 N N . LEU D 1 16 ? 63.471 73.321 14.839 1.00 9.00 16 LEU D N 1
ATOM 4534 C CA . LEU D 1 16 ? 63.706 72.299 15.876 1.00 9.46 16 LEU D CA 1
ATOM 4535 C C . LEU D 1 16 ? 63.479 70.915 15.305 1.00 9.25 16 LEU D C 1
ATOM 4536 O O . LEU D 1 16 ? 62.328 70.466 15.172 1.00 10.39 16 LEU D O 1
ATOM 4541 N N . PRO D 1 17 ? 64.554 70.231 14.880 1.00 9.07 17 PRO D N 1
ATOM 4542 C CA . PRO D 1 17 ? 64.389 68.873 14.392 1.00 8.39 17 PRO D CA 1
ATOM 4543 C C . PRO D 1 17 ? 63.896 67.990 15.509 1.00 8.89 17 PRO D C 1
ATOM 4544 O O . PRO D 1 17 ? 64.278 68.172 16.672 1.00 9.02 17 PRO D O 1
ATOM 4548 N N . LEU D 1 18 ? 63.045 67.045 15.113 1.00 9.53 18 LEU D N 1
ATOM 4549 C CA A LEU D 1 18 ? 62.429 66.091 16.026 0.69 10.38 18 LEU D CA 1
ATOM 4550 C CA B LEU D 1 18 ? 62.395 66.083 16.006 0.31 10.65 18 LEU D CA 1
ATOM 4551 C C . LEU D 1 18 ? 62.894 64.682 15.662 1.00 10.92 18 LEU D C 1
ATOM 4552 O O . LEU D 1 18 ? 62.605 64.180 14.546 1.00 11.77 18 LEU D O 1
ATOM 4561 N N . LEU D 1 19 ? 63.625 64.048 16.578 1.00 11.74 19 LEU D N 1
ATOM 4562 C CA . LEU D 1 19 ? 64.152 62.688 16.356 1.00 12.78 19 LEU D CA 1
ATOM 4563 C C . LEU D 1 19 ? 63.444 61.625 17.160 1.00 13.49 19 LEU D C 1
ATOM 4564 O O . LEU D 1 19 ? 63.399 61.700 18.380 1.00 12.37 19 LEU D O 1
ATOM 4569 N N . THR D 1 20 ? 62.871 60.645 16.460 1.00 14.84 20 THR D N 1
ATOM 4570 C CA . THR D 1 20 ? 62.324 59.472 17.115 1.00 15.35 20 THR D CA 1
ATOM 4571 C C . THR D 1 20 ? 63.314 58.366 16.812 1.00 16.27 20 THR D C 1
ATOM 4572 O O . THR D 1 20 ? 63.531 58.041 15.642 1.00 15.31 20 THR D O 1
ATOM 4576 N N . VAL D 1 21 ? 63.910 57.831 17.874 1.00 17.33 21 VAL D N 1
ATOM 4577 C CA . VAL D 1 21 ? 65.049 56.941 17.779 1.00 20.54 21 VAL D CA 1
ATOM 4578 C C . VAL D 1 21 ? 64.557 55.518 17.628 1.00 22.04 21 VAL D C 1
ATOM 4579 O O . VAL D 1 21 ? 63.678 55.074 18.375 1.00 20.78 21 VAL D O 1
ATOM 4583 N N . ARG D 1 22 ? 65.124 54.813 16.653 1.00 24.40 22 ARG D N 1
ATOM 4584 C CA . ARG D 1 22 ? 64.723 53.431 16.378 1.00 27.50 22 ARG D CA 1
ATOM 4585 C C . ARG D 1 22 ? 65.863 52.451 16.654 1.00 28.28 22 ARG D C 1
ATOM 4586 O O . ARG D 1 22 ? 65.650 51.230 16.698 1.00 29.42 22 ARG D O 1
ATOM 4594 N N . GLY D 1 23 ? 67.061 52.999 16.866 1.00 28.35 23 GLY D N 1
ATOM 4595 C CA . GLY D 1 23 ? 68.257 52.226 17.218 1.00 28.93 23 GLY D CA 1
ATOM 4596 C C . GLY D 1 23 ? 69.264 52.264 16.087 1.00 28.28 23 GLY D C 1
ATOM 4597 O O . GLY D 1 23 ? 68.883 52.186 14.917 1.00 29.00 23 GLY D O 1
ATOM 4598 N N . GLY D 1 24 ? 70.541 52.414 16.440 1.00 28.59 24 GLY D N 1
ATOM 4599 C CA . GLY D 1 24 ? 71.630 52.374 15.457 1.00 28.08 24 GLY D CA 1
ATOM 4600 C C . GLY D 1 24 ? 71.973 53.690 14.768 1.00 27.64 24 GLY D C 1
ATOM 4601 O O . GLY D 1 24 ? 72.875 53.725 13.915 1.00 27.81 24 GLY D O 1
ATOM 4602 N N . GLU D 1 25 ? 71.263 54.769 15.120 1.00 25.46 25 GLU D N 1
ATOM 4603 C CA . GLU D 1 25 ? 71.485 56.069 14.491 1.00 23.21 25 GLU D CA 1
ATOM 4604 C C . GLU D 1 25 ? 72.891 56.566 14.776 1.00 21.26 25 GLU D C 1
ATOM 4605 O O . GLU D 1 25 ? 73.426 56.321 15.832 1.00 21.30 25 GLU D O 1
ATOM 4611 N N . ASP D 1 26 ? 73.472 57.304 13.827 1.00 19.96 26 ASP D N 1
ATOM 4612 C CA . ASP D 1 26 ? 74.726 58.003 14.042 1.00 18.06 26 ASP D CA 1
ATOM 4613 C C . ASP D 1 26 ? 74.431 59.334 14.743 1.00 17.23 26 ASP D C 1
ATOM 4614 O O . ASP D 1 26 ? 74.351 60.414 14.107 1.00 15.33 26 ASP D O 1
ATOM 4619 N N . LEU D 1 27 ? 74.225 59.245 16.054 1.00 15.06 27 LEU D N 1
ATOM 4620 C CA . LEU D 1 27 ? 73.818 60.409 16.836 1.00 14.57 27 LEU D CA 1
ATOM 4621 C C . LEU D 1 27 ? 74.894 61.472 16.844 1.00 13.14 27 LEU D C 1
ATOM 4622 O O . LEU D 1 27 ? 74.606 62.646 16.672 1.00 12.43 27 LEU D O 1
ATOM 4627 N N . LEU D 1 28 ? 76.154 61.085 17.036 1.00 12.75 28 LEU D N 1
ATOM 4628 C CA . LEU D 1 28 ? 77.215 62.077 17.060 1.00 12.30 28 LEU D CA 1
ATOM 4629 C C . LEU D 1 28 ? 77.373 62.746 15.686 1.00 12.42 28 LEU D C 1
ATOM 4630 O O . LEU D 1 28 ? 77.682 63.948 15.601 1.00 13.20 28 LEU D O 1
ATOM 4635 N N . GLY D 1 29 ? 77.162 61.985 14.606 1.00 12.50 29 GLY D N 1
ATOM 4636 C CA . GLY D 1 29 ? 77.252 62.573 13.260 1.00 12.19 29 GLY D CA 1
ATOM 4637 C C . GLY D 1 29 ? 76.128 63.590 13.052 1.00 12.21 29 GLY D C 1
ATOM 4638 O O . GLY D 1 29 ? 76.334 64.679 12.503 1.00 10.91 29 GLY D O 1
ATOM 4639 N N . LEU D 1 30 ? 74.938 63.227 13.527 1.00 11.42 30 LEU D N 1
ATOM 4640 C CA . LEU D 1 30 ? 73.798 64.142 13.480 1.00 10.74 30 LEU D CA 1
ATOM 4641 C C . LEU D 1 30 ? 74.097 65.441 14.223 1.00 10.91 30 LEU D C 1
ATOM 4642 O O . LEU D 1 30 ? 73.855 66.516 13.691 1.00 10.63 30 LEU D O 1
ATOM 4647 N N . ALA D 1 31 ? 74.636 65.364 15.438 1.00 10.40 31 ALA D N 1
ATOM 4648 C CA . ALA D 1 31 ? 74.961 66.565 16.188 1.00 11.01 31 ALA D CA 1
ATOM 4649 C C . ALA D 1 31 ? 75.943 67.432 15.403 1.00 12.02 31 ALA D C 1
ATOM 4650 O O . ALA D 1 31 ? 75.812 68.653 15.351 1.00 11.85 31 ALA D O 1
ATOM 4652 N N . ARG D 1 32 ? 76.937 66.789 14.796 1.00 10.97 32 ARG D N 1
ATOM 4653 C CA . ARG D 1 32 ? 77.939 67.522 14.023 1.00 12.45 32 ARG D CA 1
ATOM 4654 C C . ARG D 1 32 ? 77.305 68.290 12.867 1.00 11.73 32 ARG D C 1
ATOM 4655 O O . ARG D 1 32 ? 77.567 69.493 12.683 1.00 11.59 32 ARG D O 1
ATOM 4663 N N . VAL D 1 33 ? 76.439 67.610 12.134 1.00 11.13 33 VAL D N 1
ATOM 4664 C CA . VAL D 1 33 ? 75.788 68.228 10.975 1.00 10.74 33 VAL D CA 1
ATOM 4665 C C . VAL D 1 33 ? 74.897 69.381 11.436 1.00 10.86 33 VAL D C 1
ATOM 4666 O O . VAL D 1 33 ? 74.935 70.491 10.864 1.00 10.79 33 VAL D O 1
ATOM 4670 N N . LEU D 1 34 ? 74.089 69.128 12.464 1.00 9.92 34 LEU D N 1
ATOM 4671 C CA . LEU D 1 34 ? 73.221 70.206 12.915 1.00 9.37 34 LEU D CA 1
ATOM 4672 C C . LEU D 1 34 ? 74.048 71.402 13.373 1.00 10.70 34 LEU D C 1
ATOM 4673 O O . LEU D 1 34 ? 73.742 72.519 13.016 1.00 11.16 34 LEU D O 1
ATOM 4678 N N . GLU D 1 35 ? 75.074 71.174 14.177 1.00 11.34 35 GLU D N 1
ATOM 4679 C CA . GLU D 1 35 ? 75.843 72.305 14.700 1.00 12.07 35 GLU D CA 1
ATOM 4680 C C . GLU D 1 35 ? 76.557 73.055 13.572 1.00 13.32 35 GLU D C 1
ATOM 4681 O O . GLU D 1 35 ? 76.614 74.292 13.587 1.00 12.32 35 GLU D O 1
ATOM 4687 N N . GLU D 1 36 ? 77.084 72.309 12.601 1.00 13.27 36 GLU D N 1
ATOM 4688 C CA . GLU D 1 36 ? 77.771 72.937 11.465 1.00 14.25 36 GLU D CA 1
ATOM 4689 C C . GLU D 1 36 ? 76.866 73.885 10.688 1.00 13.85 36 GLU D C 1
ATOM 4690 O O . GLU D 1 36 ? 77.348 74.888 10.168 1.00 14.56 36 GLU D O 1
ATOM 4696 N N . GLU D 1 37 ? 75.574 73.558 10.641 1.00 13.07 37 GLU D N 1
ATOM 4697 C CA . GLU D 1 37 ? 74.567 74.348 9.903 1.00 13.25 37 GLU D CA 1
ATOM 4698 C C . GLU D 1 37 ? 73.857 75.370 10.796 1.00 13.10 37 GLU D C 1
ATOM 4699 O O . GLU D 1 37 ? 72.995 76.099 10.326 1.00 14.81 37 GLU D O 1
ATOM 4705 N N . GLY D 1 38 ? 74.239 75.446 12.061 1.00 11.48 38 GLY D N 1
ATOM 4706 C CA . GLY D 1 38 ? 73.705 76.496 12.919 1.00 12.04 38 GLY D CA 1
ATOM 4707 C C . GLY D 1 38 ? 72.323 76.140 13.456 1.00 11.62 38 GLY D C 1
ATOM 4708 O O . GLY D 1 38 ? 71.546 77.026 13.838 1.00 13.36 38 GLY D O 1
ATOM 4709 N N . VAL D 1 39 ? 72.043 74.838 13.515 1.00 10.48 39 VAL D N 1
ATOM 4710 C CA . VAL D 1 39 ? 70.826 74.334 14.176 1.00 11.39 39 VAL D CA 1
ATOM 4711 C C . VAL D 1 39 ? 71.308 73.692 15.488 1.00 11.90 39 VAL D C 1
ATOM 4712 O O . VAL D 1 39 ? 71.718 72.528 15.540 1.00 14.64 39 VAL D O 1
ATOM 4716 N N . GLY D 1 40 ? 71.315 74.471 16.545 1.00 10.79 40 GLY D N 1
ATOM 4717 C CA . GLY D 1 40 ? 71.962 74.046 17.771 1.00 11.48 40 GLY D CA 1
ATOM 4718 C C . GLY D 1 40 ? 71.105 73.330 18.786 1.00 11.97 40 GLY D C 1
ATOM 4719 O O . GLY D 1 40 ? 71.586 73.085 19.882 1.00 12.32 40 GLY D O 1
ATOM 4720 N N . ALA D 1 41 ? 69.837 73.033 18.441 1.00 12.22 41 ALA D N 1
ATOM 4721 C CA . ALA D 1 41 ? 68.909 72.308 19.345 1.00 11.26 41 ALA D CA 1
ATOM 4722 C C . ALA D 1 41 ? 68.284 71.117 18.628 1.00 10.95 41 ALA D C 1
ATOM 4723 O O . ALA D 1 41 ? 68.087 71.146 17.414 1.00 11.97 41 ALA D O 1
ATOM 4725 N N . LEU D 1 42 ? 67.990 70.062 19.385 1.00 8.73 42 LEU D N 1
ATOM 4726 C CA . LEU D 1 42 ? 67.386 68.883 18.823 1.00 7.75 42 LEU D CA 1
ATOM 4727 C C . LEU D 1 42 ? 66.425 68.351 19.872 1.00 8.76 42 LEU D C 1
ATOM 4728 O O . LEU D 1 42 ? 66.774 68.284 21.060 1.00 8.67 42 LEU D O 1
ATOM 4733 N N . GLU D 1 43 ? 65.241 67.942 19.430 1.00 7.90 43 GLU D N 1
ATOM 4734 C CA . GLU D 1 43 ? 64.269 67.333 20.348 1.00 9.07 43 GLU D CA 1
ATOM 4735 C C . GLU D 1 43 ? 64.276 65.831 20.079 1.00 9.14 43 GLU D C 1
ATOM 4736 O O . GLU D 1 43 ? 64.234 65.382 18.918 1.00 10.81 43 GLU D O 1
ATOM 4742 N N . ILE D 1 44 ? 64.327 65.067 21.164 1.00 9.51 44 ILE D N 1
ATOM 4743 C CA . ILE D 1 44 ? 64.328 63.609 21.087 1.00 10.79 44 ILE D CA 1
ATOM 4744 C C . ILE D 1 44 ? 63.022 63.131 21.708 1.00 10.34 44 ILE D C 1
ATOM 4745 O O . ILE D 1 44 ? 62.758 63.450 22.850 1.00 9.31 44 ILE D O 1
ATOM 4750 N N . THR D 1 45 ? 62.208 62.372 20.966 1.00 11.10 45 THR D N 1
ATOM 4751 C CA . THR D 1 45 ? 60.983 61.839 21.560 1.00 14.54 45 THR D CA 1
ATOM 4752 C C . THR D 1 45 ? 61.338 60.703 22.544 1.00 15.41 45 THR D C 1
ATOM 4753 O O . THR D 1 45 ? 62.371 60.054 22.403 1.00 15.69 45 THR D O 1
ATOM 4757 N N . LEU D 1 46 ? 60.507 60.496 23.558 1.00 17.49 46 LEU D N 1
ATOM 4758 C CA . LEU D 1 46 ? 60.851 59.559 24.634 1.00 19.43 46 LEU D CA 1
ATOM 4759 C C . LEU D 1 46 ? 59.750 58.513 24.734 1.00 20.61 46 LEU D C 1
ATOM 4760 O O . LEU D 1 46 ? 59.248 58.213 25.807 1.00 22.39 46 LEU D O 1
ATOM 4765 N N . ARG D 1 47 ? 59.355 57.983 23.594 1.00 22.33 47 ARG D N 1
ATOM 4766 C CA . ARG D 1 47 ? 58.369 56.899 23.561 1.00 23.34 47 ARG D CA 1
ATOM 4767 C C . ARG D 1 47 ? 58.925 55.552 24.003 1.00 24.34 47 ARG D C 1
ATOM 4768 O O . ARG D 1 47 ? 58.165 54.716 24.533 1.00 25.22 47 ARG D O 1
ATOM 4776 N N . THR D 1 48 ? 60.228 55.333 23.777 1.00 24.92 48 THR D N 1
ATOM 4777 C CA . THR D 1 48 ? 60.899 54.095 24.188 1.00 24.90 48 THR D CA 1
ATOM 4778 C C . THR D 1 48 ? 62.127 54.418 25.007 1.00 25.14 48 THR D C 1
ATOM 4779 O O . THR D 1 48 ? 62.538 55.583 25.102 1.00 24.86 48 THR D O 1
ATOM 4783 N N . GLU D 1 49 ? 62.718 53.375 25.586 1.00 24.48 49 GLU D N 1
ATOM 4784 C CA . GLU D 1 49 ? 63.926 53.522 26.363 1.00 25.26 49 GLU D CA 1
ATOM 4785 C C . GLU D 1 49 ? 65.026 54.096 25.483 1.00 23.52 49 GLU D C 1
ATOM 4786 O O . GLU D 1 49 ? 65.938 54.739 26.007 1.00 24.80 49 GLU D O 1
ATOM 4792 N N . LYS D 1 50 ? 64.927 53.890 24.158 1.00 21.93 50 LYS D N 1
ATOM 4793 C CA . LYS D 1 50 ? 65.996 54.312 23.226 1.00 20.86 50 LYS D CA 1
ATOM 4794 C C . LYS D 1 50 ? 66.137 55.821 23.179 1.00 18.93 50 LYS D C 1
ATOM 4795 O O . LYS D 1 50 ? 67.241 56.336 23.028 1.00 18.77 50 LYS D O 1
ATOM 4801 N N . GLY D 1 51 ? 65.020 56.523 23.327 1.00 17.83 51 GLY D N 1
ATOM 4802 C CA . GLY D 1 51 ? 65.061 57.982 23.449 1.00 16.57 51 GLY D CA 1
ATOM 4803 C C . GLY D 1 51 ? 65.904 58.463 24.611 1.00 14.95 51 GLY D C 1
ATOM 4804 O O . GLY D 1 51 ? 66.727 59.365 24.458 1.00 13.64 51 GLY D O 1
ATOM 4805 N N . LEU D 1 52 ? 65.701 57.881 25.799 1.00 14.64 52 LEU D N 1
ATOM 4806 C CA . LEU D 1 52 ? 66.499 58.259 26.961 1.00 14.68 52 LEU D CA 1
ATOM 4807 C C . LEU D 1 52 ? 67.966 57.950 26.729 1.00 14.42 52 LEU D C 1
ATOM 4808 O O . LEU D 1 52 ? 68.824 58.736 27.118 1.00 14.94 52 LEU D O 1
ATOM 4813 N N . GLU D 1 53 ? 68.246 56.817 26.081 1.00 14.67 53 GLU D N 1
ATOM 4814 C CA A GLU D 1 53 ? 69.641 56.447 25.823 0.46 14.95 53 GLU D CA 1
ATOM 4815 C CA B GLU D 1 53 ? 69.625 56.416 25.782 0.54 15.55 53 GLU D CA 1
ATOM 4816 C C . GLU D 1 53 ? 70.282 57.402 24.814 1.00 14.30 53 GLU D C 1
ATOM 4817 O O . GLU D 1 53 ? 71.480 57.698 24.908 1.00 15.10 53 GLU D O 1
ATOM 4828 N N . ALA D 1 54 ? 69.484 57.923 23.879 1.00 13.31 54 ALA D N 1
ATOM 4829 C CA . ALA D 1 54 ? 70.001 58.870 22.893 1.00 11.84 54 ALA D CA 1
ATOM 4830 C C . ALA D 1 54 ? 70.299 60.217 23.530 1.00 11.82 54 ALA D C 1
ATOM 4831 O O . ALA D 1 54 ? 71.316 60.846 23.201 1.00 11.85 54 ALA D O 1
ATOM 4833 N N . LEU D 1 55 ? 69.433 60.679 24.451 1.00 10.74 55 LEU D N 1
ATOM 4834 C CA . LEU D 1 55 ? 69.761 61.847 25.238 1.00 11.03 55 LEU D CA 1
ATOM 4835 C C . LEU D 1 55 ? 71.083 61.679 25.980 1.00 12.17 55 LEU D C 1
ATOM 4836 O O . LEU D 1 55 ? 71.933 62.577 25.950 1.00 11.38 55 LEU D O 1
ATOM 4841 N N . LYS D 1 56 ? 71.270 60.511 26.599 1.00 12.63 56 LYS D N 1
ATOM 4842 C CA . LYS D 1 56 ? 72.489 60.266 27.397 1.00 14.00 56 LYS D CA 1
ATOM 4843 C C . LYS D 1 56 ? 73.730 60.343 26.466 1.00 13.25 56 LYS D C 1
ATOM 4844 O O . LYS D 1 56 ? 74.774 60.986 26.802 1.00 14.14 56 LYS D O 1
ATOM 4850 N N . ALA D 1 57 ? 73.582 59.741 25.292 1.00 13.11 57 ALA D N 1
ATOM 4851 C CA . ALA D 1 57 ? 74.675 59.673 24.299 1.00 13.63 57 ALA D CA 1
ATOM 4852 C C . ALA D 1 57 ? 75.049 61.044 23.755 1.00 13.40 57 ALA D C 1
ATOM 4853 O O . ALA D 1 57 ? 76.173 61.272 23.274 1.00 13.85 57 ALA D O 1
ATOM 4855 N N . LEU D 1 58 ? 74.100 61.975 23.829 1.00 12.74 58 LEU D N 1
ATOM 4856 C CA . LEU D 1 58 ? 74.297 63.310 23.267 1.00 13.70 58 LEU D CA 1
ATOM 4857 C C . LEU D 1 58 ? 74.535 64.372 24.336 1.00 15.11 58 LEU D C 1
ATOM 4858 O O . LEU D 1 58 ? 74.680 65.552 24.018 1.00 14.73 58 LEU D O 1
ATOM 4863 N N . ARG D 1 59 ? 74.616 63.942 25.601 1.00 17.79 59 ARG D N 1
ATOM 4864 C CA . ARG D 1 59 ? 74.698 64.861 26.760 1.00 22.17 59 ARG D CA 1
ATOM 4865 C C . ARG D 1 59 ? 75.655 66.043 26.554 1.00 22.82 59 ARG D C 1
ATOM 4866 O O . ARG D 1 59 ? 75.256 67.208 26.741 1.00 25.32 59 ARG D O 1
ATOM 4874 N N . LYS D 1 60 ? 76.887 65.744 26.149 1.00 22.46 60 LYS D N 1
ATOM 4875 C CA . LYS D 1 60 ? 77.931 66.757 26.002 1.00 23.53 60 LYS D CA 1
ATOM 4876 C C . LYS D 1 60 ? 78.335 66.993 24.536 1.00 21.76 60 LYS D C 1
ATOM 4877 O O . LYS D 1 60 ? 79.469 67.382 24.231 1.00 22.75 60 LYS D O 1
ATOM 4883 N N . SER D 1 61 ? 77.385 66.781 23.632 1.00 19.44 61 SER D N 1
ATOM 4884 C CA . SER D 1 61 ? 77.610 66.977 22.199 1.00 17.36 61 SER D CA 1
ATOM 4885 C C . SER D 1 61 ? 77.622 68.435 21.783 1.00 17.28 61 SER D C 1
ATOM 4886 O O . SER D 1 61 ? 78.036 68.746 20.641 1.00 17.75 61 SER D O 1
ATOM 4889 N N . GLY D 1 62 ? 77.143 69.332 22.656 1.00 15.08 62 GLY D N 1
ATOM 4890 C CA . GLY D 1 62 ? 77.099 70.753 22.294 1.00 14.27 62 GLY D CA 1
ATOM 4891 C C . GLY D 1 62 ? 75.689 71.181 21.906 1.00 13.76 62 GLY D C 1
ATOM 4892 O O . GLY D 1 62 ? 75.432 72.371 21.803 1.00 15.20 62 GLY D O 1
ATOM 4893 N N . LEU D 1 63 ? 74.800 70.213 21.731 1.00 12.05 63 LEU D N 1
ATOM 4894 C CA . LEU D 1 63 ? 73.385 70.529 21.405 1.00 11.43 63 LEU D CA 1
ATOM 4895 C C . LEU D 1 63 ? 72.636 70.958 22.652 1.00 11.34 63 LEU D C 1
ATOM 4896 O O . LEU D 1 63 ? 72.921 70.475 23.752 1.00 11.84 63 LEU D O 1
ATOM 4901 N N . LEU D 1 64 ? 71.668 71.859 22.459 1.00 10.08 64 LEU D N 1
ATOM 4902 C CA . LEU D 1 64 ? 70.626 72.069 23.458 1.00 9.98 64 LEU D CA 1
ATOM 4903 C C . LEU D 1 64 ? 69.568 70.996 23.242 1.00 9.68 64 LEU D C 1
ATOM 4904 O O . LEU D 1 64 ? 68.898 70.984 22.201 1.00 9.96 64 LEU D O 1
ATOM 4909 N N . LEU D 1 65 ? 69.480 70.071 24.181 1.00 10.07 65 LEU D N 1
ATOM 4910 C CA . LEU D 1 65 ? 68.630 68.883 23.994 1.00 9.10 65 LEU D CA 1
ATOM 4911 C C . LEU D 1 65 ? 67.258 69.075 24.594 1.00 9.17 65 LEU D C 1
ATOM 4912 O O . LEU D 1 65 ? 67.140 69.486 25.757 1.00 9.50 65 LEU D O 1
ATOM 4917 N N . GLY D 1 66 ? 66.246 68.722 23.802 1.00 8.53 66 GLY D N 1
ATOM 4918 C CA . GLY D 1 66 ? 64.864 68.755 24.289 1.00 8.89 66 GLY D CA 1
ATOM 4919 C C . GLY D 1 66 ? 64.347 67.362 24.400 1.00 9.57 66 GLY D C 1
ATOM 4920 O O . GLY D 1 66 ? 64.728 66.483 23.617 1.00 10.11 66 GLY D O 1
ATOM 4921 N N . ALA D 1 67 ? 63.482 67.126 25.384 1.00 8.55 67 ALA D N 1
ATOM 4922 C CA . ALA D 1 67 ? 62.812 65.858 25.455 1.00 8.65 67 ALA D CA 1
ATOM 4923 C C . ALA D 1 67 ? 61.357 66.041 25.017 1.00 8.83 67 ALA D C 1
ATOM 4924 O O . ALA D 1 67 ? 60.668 66.900 25.604 1.00 9.46 67 ALA D O 1
ATOM 4926 N N . GLY D 1 68 ? 60.918 65.254 24.035 1.00 9.88 68 GLY D N 1
ATOM 4927 C CA . GLY D 1 68 ? 59.502 65.196 23.664 1.00 12.20 68 GLY D CA 1
ATOM 4928 C C . GLY D 1 68 ? 58.819 64.098 24.478 1.00 14.93 68 GLY D C 1
ATOM 4929 O O . GLY D 1 68 ? 59.480 63.420 25.299 1.00 15.66 68 GLY D O 1
ATOM 4930 N N . THR D 1 69 ? 57.501 64.007 24.338 1.00 17.41 69 THR D N 1
ATOM 4931 C CA . THR D 1 69 ? 56.703 62.973 25.060 1.00 19.85 69 THR D CA 1
ATOM 4932 C C . THR D 1 69 ? 56.885 63.041 26.573 1.00 19.67 69 THR D C 1
ATOM 4933 O O . THR D 1 69 ? 57.023 62.032 27.313 1.00 19.24 69 THR D O 1
ATOM 4937 N N . VAL D 1 70 ? 56.893 64.266 27.073 1.00 17.76 70 VAL D N 1
ATOM 4938 C CA . VAL D 1 70 ? 57.033 64.417 28.497 1.00 17.21 70 VAL D CA 1
ATOM 4939 C C . VAL D 1 70 ? 55.618 64.458 29.049 1.00 17.74 70 VAL D C 1
ATOM 4940 O O . VAL D 1 70 ? 55.003 65.548 29.120 1.00 19.14 70 VAL D O 1
ATOM 4944 N N . ARG D 1 71 ? 55.121 63.284 29.456 1.00 14.38 71 ARG D N 1
ATOM 4945 C CA . ARG D 1 71 ? 53.710 63.127 29.807 1.00 14.07 71 ARG D CA 1
ATOM 4946 C C . ARG D 1 71 ? 53.376 62.928 31.278 1.00 13.42 71 ARG D C 1
ATOM 4947 O O . ARG D 1 71 ? 52.212 62.724 31.657 1.00 13.13 71 ARG D O 1
ATOM 4955 N N . SER D 1 72 ? 54.398 63.022 32.110 1.00 12.97 72 SER D N 1
ATOM 4956 C CA . SER D 1 72 ? 54.188 63.012 33.544 1.00 12.46 72 SER D CA 1
ATOM 4957 C C . SER D 1 72 ? 55.398 63.641 34.207 1.00 13.05 72 SER D C 1
ATOM 4958 O O . SER D 1 72 ? 56.474 63.721 33.592 1.00 12.03 72 SER D O 1
ATOM 4961 N N . PRO D 1 73 ? 55.245 64.093 35.460 1.00 12.59 73 PRO D N 1
ATOM 4962 C CA . PRO D 1 73 ? 56.431 64.604 36.160 1.00 13.19 73 PRO D CA 1
ATOM 4963 C C . PRO D 1 73 ? 57.565 63.582 36.283 1.00 13.30 73 PRO D C 1
ATOM 4964 O O . PRO D 1 73 ? 58.737 63.952 36.196 1.00 12.97 73 PRO D O 1
ATOM 4968 N N . LYS D 1 74 ? 57.245 62.305 36.457 1.00 13.65 74 LYS D N 1
ATOM 4969 C CA . LYS D 1 74 ? 58.320 61.307 36.636 1.00 14.23 74 LYS D CA 1
ATOM 4970 C C . LYS D 1 74 ? 59.081 61.160 35.305 1.00 13.37 74 LYS D C 1
ATOM 4971 O O . LYS D 1 74 ? 60.294 61.096 35.270 1.00 12.97 74 LYS D O 1
ATOM 4977 N N . GLU D 1 75 ? 58.334 61.125 34.213 1.00 10.85 75 GLU D N 1
ATOM 4978 C CA . GLU D 1 75 ? 58.959 61.137 32.860 1.00 12.12 75 GLU D CA 1
ATOM 4979 C C . GLU D 1 75 ? 59.809 62.360 32.598 1.00 12.02 75 GLU D C 1
ATOM 4980 O O . GLU D 1 75 ? 60.907 62.255 32.008 1.00 12.11 75 GLU D O 1
ATOM 4986 N N . ALA D 1 76 ? 59.321 63.522 33.022 1.00 11.28 76 ALA D N 1
ATOM 4987 C CA . ALA D 1 76 ? 60.097 64.767 32.927 1.00 11.63 76 ALA D CA 1
ATOM 4988 C C . ALA D 1 76 ? 61.410 64.647 33.690 1.00 11.60 76 ALA D C 1
ATOM 4989 O O . ALA D 1 76 ? 62.487 64.987 33.171 1.00 12.09 76 ALA D O 1
ATOM 4991 N N . GLU D 1 77 ? 61.334 64.157 34.924 1.00 11.27 77 GLU D N 1
ATOM 4992 C CA . GLU D 1 77 ? 62.563 64.025 35.712 1.00 10.93 77 GLU D CA 1
ATOM 4993 C C . GLU D 1 77 ? 63.562 63.023 35.061 1.00 10.72 77 GLU D C 1
ATOM 4994 O O . GLU D 1 77 ? 64.775 63.302 35.002 1.00 11.71 77 GLU D O 1
ATOM 5000 N N . ALA D 1 78 ? 63.062 61.895 34.567 1.00 11.34 78 ALA D N 1
ATOM 5001 C CA . ALA D 1 78 ? 63.928 60.918 33.883 1.00 11.27 78 ALA D CA 1
ATOM 5002 C C . ALA D 1 78 ? 64.614 61.593 32.708 1.00 11.40 78 ALA D C 1
ATOM 5003 O O . ALA D 1 78 ? 65.809 61.371 32.453 1.00 12.78 78 ALA D O 1
ATOM 5005 N N . ALA D 1 79 ? 63.861 62.434 31.981 1.00 9.76 79 ALA D N 1
ATOM 5006 C CA . ALA D 1 79 ? 64.426 63.107 30.832 1.00 9.63 79 ALA D CA 1
ATOM 5007 C C . ALA D 1 79 ? 65.568 64.048 31.217 1.00 10.01 79 ALA D C 1
ATOM 5008 O O . ALA D 1 79 ? 66.641 64.058 30.581 1.00 10.27 79 ALA D O 1
ATOM 5010 N N . LEU D 1 80 ? 65.360 64.830 32.271 1.00 9.74 80 LEU D N 1
ATOM 5011 C CA . LEU D 1 80 ? 66.357 65.770 32.761 1.00 10.66 80 LEU D CA 1
ATOM 5012 C C . LEU D 1 80 ? 67.587 64.984 33.207 1.00 11.29 80 LEU D C 1
ATOM 5013 O O . LEU D 1 80 ? 68.739 65.335 32.896 1.00 12.37 80 LEU D O 1
ATOM 5018 N N . GLU D 1 81 ? 67.369 63.886 33.900 1.00 11.75 81 GLU D N 1
ATOM 5019 C CA . GLU D 1 81 ? 68.545 63.145 34.402 1.00 13.97 81 GLU D CA 1
ATOM 5020 C C . GLU D 1 81 ? 69.330 62.501 33.279 1.00 14.42 81 GLU D C 1
ATOM 5021 O O . GLU D 1 81 ? 70.549 62.284 33.408 1.00 15.53 81 GLU D O 1
ATOM 5027 N N . ALA D 1 82 ? 68.653 62.238 32.170 1.00 13.82 82 ALA D N 1
ATOM 5028 C CA . ALA D 1 82 ? 69.316 61.671 30.978 1.00 14.34 82 ALA D CA 1
ATOM 5029 C C . ALA D 1 82 ? 70.020 62.725 30.143 1.00 15.00 82 ALA D C 1
ATOM 5030 O O . ALA D 1 82 ? 70.775 62.359 29.224 1.00 16.03 82 ALA D O 1
ATOM 5032 N N . GLY D 1 83 ? 69.781 64.014 30.394 1.00 13.67 83 GLY D N 1
ATOM 5033 C CA . GLY D 1 83 ? 70.489 65.039 29.637 1.00 13.77 83 GLY D CA 1
ATOM 5034 C C . GLY D 1 83 ? 69.668 66.107 28.945 1.00 13.25 83 GLY D C 1
ATOM 5035 O O . GLY D 1 83 ? 70.213 67.017 28.362 1.00 14.16 83 GLY D O 1
ATOM 5036 N N . ALA D 1 84 ? 68.348 66.029 29.072 1.00 12.00 84 ALA D N 1
ATOM 5037 C CA . ALA D 1 84 ? 67.499 67.030 28.458 1.00 11.44 84 ALA D CA 1
ATOM 5038 C C . ALA D 1 84 ? 67.679 68.357 29.162 1.00 11.20 84 ALA D C 1
ATOM 5039 O O . ALA D 1 84 ? 67.767 68.403 30.406 1.00 12.74 84 ALA D O 1
ATOM 5041 N N . ALA D 1 85 ? 67.711 69.423 28.385 1.00 10.84 85 ALA D N 1
ATOM 5042 C CA . ALA D 1 85 ? 67.760 70.771 28.886 1.00 11.00 85 ALA D CA 1
ATOM 5043 C C . ALA D 1 85 ? 66.409 71.485 28.837 1.00 11.19 85 ALA D C 1
ATOM 5044 O O . ALA D 1 85 ? 66.263 72.540 29.459 1.00 12.49 85 ALA D O 1
ATOM 5046 N N . PHE D 1 86 ? 65.468 70.963 28.035 1.00 10.27 86 PHE D N 1
ATOM 5047 C CA . PHE D 1 86 ? 64.092 71.503 28.006 1.00 9.33 86 PHE D CA 1
ATOM 5048 C C . PHE D 1 86 ? 63.093 70.371 27.767 1.00 9.17 86 PHE D C 1
ATOM 5049 O O . PHE D 1 86 ? 63.471 69.308 27.310 1.00 8.74 86 PHE D O 1
ATOM 5057 N N . LEU D 1 87 ? 61.824 70.613 28.103 1.00 8.00 87 LEU D N 1
ATOM 5058 C CA . LEU D 1 87 ? 60.806 69.559 28.099 1.00 7.75 87 LEU D CA 1
ATOM 5059 C C . LEU D 1 87 ? 59.674 70.035 27.208 1.00 7.32 87 LEU D C 1
ATOM 5060 O O . LEU D 1 87 ? 59.310 71.221 27.254 1.00 7.54 87 LEU D O 1
ATOM 5065 N N . VAL D 1 88 ? 59.090 69.097 26.451 1.00 7.15 88 VAL D N 1
ATOM 5066 C CA . VAL D 1 88 ? 57.992 69.399 25.521 1.00 7.92 88 VAL D CA 1
ATOM 5067 C C . VAL D 1 88 ? 56.927 68.326 25.675 1.00 8.26 88 VAL D C 1
ATOM 5068 O O . VAL D 1 88 ? 57.227 67.137 25.738 1.00 8.20 88 VAL D O 1
ATOM 5072 N N . SER D 1 89 ? 55.670 68.745 25.765 1.00 8.16 89 SER D N 1
ATOM 5073 C CA . SER D 1 89 ? 54.552 67.773 25.880 1.00 8.26 89 SER D CA 1
ATOM 5074 C C . SER D 1 89 ? 53.504 68.040 24.793 1.00 8.44 89 SER D C 1
ATOM 5075 O O . SER D 1 89 ? 53.396 69.162 24.277 1.00 8.04 89 SER D O 1
ATOM 5078 N N . PRO D 1 90 ? 52.728 67.014 24.419 1.00 8.70 90 PRO D N 1
ATOM 5079 C CA . PRO D 1 90 ? 51.711 67.258 23.363 1.00 8.02 90 PRO D CA 1
ATOM 5080 C C . PRO D 1 90 ? 50.574 68.219 23.793 1.00 7.89 90 PRO D C 1
ATOM 5081 O O . PRO D 1 90 ? 50.046 68.980 22.963 1.00 8.87 90 PRO D O 1
ATOM 5085 N N . GLY D 1 91 ? 50.197 68.170 25.068 1.00 8.70 91 GLY D N 1
ATOM 5086 C CA . GLY D 1 91 ? 49.204 69.115 25.604 1.00 9.09 91 GLY D CA 1
ATOM 5087 C C . GLY D 1 91 ? 49.659 69.627 26.955 1.00 10.73 91 GLY D C 1
ATOM 5088 O O . GLY D 1 91 ? 50.708 69.227 27.473 1.00 11.72 91 GLY D O 1
ATOM 5089 N N . LEU D 1 92 ? 48.861 70.465 27.576 1.00 8.40 92 LEU D N 1
ATOM 5090 C CA . LEU D 1 92 ? 49.336 71.160 28.746 1.00 10.82 92 LEU D CA 1
ATOM 5091 C C . LEU D 1 92 ? 49.193 70.273 29.952 1.00 9.87 92 LEU D C 1
ATOM 5092 O O . LEU D 1 92 ? 48.095 69.786 30.223 1.00 11.14 92 LEU D O 1
ATOM 5097 N N . LEU D 1 93 ? 50.291 70.093 30.691 1.00 11.20 93 LEU D N 1
ATOM 5098 C CA . LEU D 1 93 ? 50.301 69.334 31.948 1.00 10.84 93 LEU D CA 1
ATOM 5099 C C . LEU D 1 93 ? 50.796 70.214 33.086 1.00 11.81 93 LEU D C 1
ATOM 5100 O O . LEU D 1 93 ? 51.996 70.472 33.193 1.00 10.07 93 LEU D O 1
ATOM 5105 N N . GLU D 1 94 ? 49.873 70.681 33.939 1.00 11.87 94 GLU D N 1
ATOM 5106 C CA . GLU D 1 94 ? 50.285 71.593 35.016 1.00 14.43 94 GLU D CA 1
ATOM 5107 C C . GLU D 1 94 ? 51.358 71.033 35.958 1.00 12.58 94 GLU D C 1
ATOM 5108 O O . GLU D 1 94 ? 52.210 71.806 36.425 1.00 12.62 94 GLU D O 1
ATOM 5114 N N . GLU D 1 95 ? 51.357 69.713 36.188 1.00 11.35 95 GLU D N 1
ATOM 5115 C CA . GLU D 1 95 ? 52.325 69.125 37.128 1.00 12.72 95 GLU D CA 1
ATOM 5116 C C . GLU D 1 95 ? 53.690 69.034 36.488 1.00 11.48 95 GLU D C 1
ATOM 5117 O O . GLU D 1 95 ? 54.705 69.126 37.193 1.00 11.24 95 GLU D O 1
ATOM 5123 N N . VAL D 1 96 ? 53.723 68.842 35.169 1.00 9.50 96 VAL D N 1
ATOM 5124 C CA . VAL D 1 96 ? 55.005 68.938 34.439 1.00 9.42 96 VAL D CA 1
ATOM 5125 C C . VAL D 1 96 ? 55.546 70.383 34.547 1.00 10.07 96 VAL D C 1
ATOM 5126 O O . VAL D 1 96 ? 56.763 70.597 34.770 1.00 9.02 96 VAL D O 1
ATOM 5130 N N . ALA D 1 97 ? 54.668 71.388 34.409 1.00 9.82 97 ALA D N 1
ATOM 5131 C CA . ALA D 1 97 ? 55.112 72.794 34.597 1.00 10.36 97 ALA D CA 1
ATOM 5132 C C . ALA D 1 97 ? 55.710 72.989 36.001 1.00 10.44 97 ALA D C 1
ATOM 5133 O O . ALA D 1 97 ? 56.746 73.639 36.190 1.00 11.24 97 ALA D O 1
ATOM 5135 N N . ALA D 1 98 ? 55.055 72.399 37.001 1.00 10.13 98 ALA D N 1
ATOM 5136 C CA . ALA D 1 98 ? 55.587 72.534 38.353 1.00 10.95 98 ALA D CA 1
ATOM 5137 C C . ALA D 1 98 ? 56.965 71.915 38.477 1.00 11.35 98 ALA D C 1
ATOM 5138 O O . ALA D 1 98 ? 57.853 72.531 39.059 1.00 11.96 98 ALA D O 1
ATOM 5140 N N . LEU D 1 99 ? 57.138 70.702 37.950 1.00 10.53 99 LEU D N 1
ATOM 5141 C CA . LEU D 1 99 ? 58.460 70.062 37.969 1.00 10.52 99 LEU D CA 1
ATOM 5142 C C . LEU D 1 99 ? 59.500 70.936 37.262 1.00 10.68 99 LEU D C 1
ATOM 5143 O O . LEU D 1 99 ? 60.594 71.166 37.794 1.00 10.40 99 LEU D O 1
ATOM 5148 N N . ALA D 1 100 ? 59.170 71.405 36.055 1.00 10.13 100 ALA D N 1
ATOM 5149 C CA . ALA D 1 100 ? 60.114 72.213 35.274 1.00 9.90 100 ALA D CA 1
ATOM 5150 C C . ALA D 1 100 ? 60.509 73.515 35.991 1.00 10.41 100 ALA D C 1
ATOM 5151 O O . ALA D 1 100 ? 61.685 73.904 35.996 1.00 10.49 100 ALA D O 1
ATOM 5153 N N . GLN D 1 101 ? 59.539 74.176 36.616 1.00 10.92 101 GLN D N 1
ATOM 5154 C CA . GLN D 1 101 ? 59.824 75.381 37.390 1.00 12.73 101 GLN D CA 1
ATOM 5155 C C . GLN D 1 101 ? 60.702 75.056 38.579 1.00 12.94 101 GLN D C 1
ATOM 5156 O O . GLN D 1 101 ? 61.642 75.816 38.859 1.00 13.86 101 GLN D O 1
ATOM 5162 N N . ALA D 1 102 ? 60.420 73.923 39.242 1.00 12.76 102 ALA D N 1
ATOM 5163 C CA . ALA D 1 102 ? 61.233 73.483 40.408 1.00 13.58 102 ALA D CA 1
ATOM 5164 C C . ALA D 1 102 ? 62.696 73.262 40.009 1.00 13.86 102 ALA D C 1
ATOM 5165 O O . ALA D 1 102 ? 63.629 73.539 40.797 1.00 14.67 102 ALA D O 1
ATOM 5167 N N . ARG D 1 103 ? 62.891 72.741 38.795 1.00 13.27 103 ARG D N 1
ATOM 5168 C CA . ARG D 1 103 ? 64.236 72.370 38.299 1.00 13.68 103 ARG D CA 1
ATOM 5169 C C . ARG D 1 103 ? 64.915 73.458 37.461 1.00 14.28 103 ARG D C 1
ATOM 5170 O O . ARG D 1 103 ? 66.073 73.286 37.018 1.00 15.14 103 ARG D O 1
ATOM 5178 N N . GLY D 1 104 ? 64.220 74.581 37.262 1.00 13.79 104 GLY D N 1
ATOM 5179 C CA . GLY D 1 104 ? 64.770 75.716 36.534 1.00 13.06 104 GLY D CA 1
ATOM 5180 C C . GLY D 1 104 ? 65.027 75.451 35.058 1.00 12.58 104 GLY D C 1
ATOM 5181 O O . GLY D 1 104 ? 66.038 75.896 34.503 1.00 13.59 104 GLY D O 1
ATOM 5182 N N . VAL D 1 105 ? 64.106 74.732 34.409 1.00 11.45 105 VAL D N 1
ATOM 5183 C CA A VAL D 1 105 ? 64.271 74.395 32.975 0.86 10.50 105 VAL D CA 1
ATOM 5184 C CA B VAL D 1 105 ? 64.268 74.358 33.003 0.14 10.63 105 VAL D CA 1
ATOM 5185 C C . VAL D 1 105 ? 63.022 74.754 32.196 1.00 10.11 105 VAL D C 1
ATOM 5186 O O . VAL D 1 105 ? 61.902 74.672 32.731 1.00 10.26 105 VAL D O 1
ATOM 5193 N N . PRO D 1 106 ? 63.206 75.163 30.926 1.00 8.90 106 PRO D N 1
ATOM 5194 C CA . PRO D 1 106 ? 62.040 75.513 30.126 1.00 8.28 106 PRO D CA 1
ATOM 5195 C C . PRO D 1 106 ? 61.120 74.333 29.837 1.00 7.95 106 PRO D C 1
ATOM 5196 O O . PRO D 1 106 ? 61.581 73.206 29.616 1.00 9.23 106 PRO D O 1
ATOM 5200 N N . TYR D 1 107 ? 59.815 74.626 29.864 1.00 7.79 107 TYR D N 1
ATOM 5201 C CA . TYR D 1 107 ? 58.802 73.645 29.518 1.00 7.61 107 TYR D CA 1
ATOM 5202 C C . TYR D 1 107 ? 57.917 74.299 28.453 1.00 8.06 107 TYR D C 1
ATOM 5203 O O . TYR D 1 107 ? 57.412 75.408 28.669 1.00 8.77 107 TYR D O 1
ATOM 5212 N N . LEU D 1 108 ? 57.790 73.618 27.319 1.00 7.44 108 LEU D N 1
ATOM 5213 C CA . LEU D 1 108 ? 56.948 74.098 26.190 1.00 7.06 108 LEU D CA 1
ATOM 5214 C C . LEU D 1 108 ? 55.788 73.121 26.069 1.00 7.04 108 LEU D C 1
ATOM 5215 O O . LEU D 1 108 ? 55.893 72.083 25.390 1.00 8.23 108 LEU D O 1
ATOM 5220 N N . PRO D 1 109 ? 54.637 73.472 26.683 1.00 7.04 109 PRO D N 1
ATOM 5221 C CA . PRO D 1 109 ? 53.465 72.594 26.568 1.00 7.25 109 PRO D CA 1
ATOM 5222 C C . PRO D 1 109 ? 52.811 72.780 25.221 1.00 7.22 109 PRO D C 1
ATOM 5223 O O . PRO D 1 109 ? 52.865 73.889 24.647 1.00 8.11 109 PRO D O 1
ATOM 5227 N N . GLY D 1 110 ? 52.165 71.730 24.720 1.00 7.13 110 GLY D N 1
ATOM 5228 C CA . GLY D 1 110 ? 51.390 71.889 23.472 1.00 7.65 110 GLY D CA 1
ATOM 5229 C C . GLY D 1 110 ? 50.051 72.548 23.823 1.00 8.20 110 GLY D C 1
ATOM 5230 O O . GLY D 1 110 ? 49.359 72.148 24.779 1.00 9.04 110 GLY D O 1
ATOM 5231 N N . VAL D 1 111 ? 49.670 73.560 23.047 1.00 6.97 111 VAL D N 1
ATOM 5232 C CA . VAL D 1 111 ? 48.311 74.130 23.170 1.00 7.76 111 VAL D CA 1
ATOM 5233 C C . VAL D 1 111 ? 47.734 74.263 21.772 1.00 7.19 111 VAL D C 1
ATOM 5234 O O . VAL D 1 111 ? 48.467 74.177 20.748 1.00 8.02 111 VAL D O 1
ATOM 5238 N N . LEU D 1 112 ? 46.421 74.538 21.726 1.00 6.46 112 LEU D N 1
ATOM 5239 C CA . LEU D 1 112 ? 45.751 74.803 20.487 1.00 6.70 112 LEU D CA 1
ATOM 5240 C C . LEU D 1 112 ? 44.823 75.983 20.636 1.00 5.85 112 LEU D C 1
ATOM 5241 O O . LEU D 1 112 ? 44.809 76.874 19.786 1.00 7.23 112 LEU D O 1
ATOM 5246 N N . THR D 1 113 ? 44.005 75.995 21.680 1.00 5.17 113 THR D N 1
ATOM 5247 C CA . THR D 1 113 ? 42.925 77.015 21.705 1.00 6.01 113 THR D CA 1
ATOM 5248 C C . THR D 1 113 ? 43.330 78.252 22.499 1.00 5.30 113 THR D C 1
ATOM 5249 O O . THR D 1 113 ? 44.258 78.204 23.315 1.00 5.55 113 THR D O 1
ATOM 5253 N N . PRO D 1 114 ? 42.595 79.357 22.347 1.00 5.68 114 PRO D N 1
ATOM 5254 C CA . PRO D 1 114 ? 42.879 80.516 23.167 1.00 5.91 114 PRO D CA 1
ATOM 5255 C C . PRO D 1 114 ? 42.728 80.270 24.680 1.00 6.22 114 PRO D C 1
ATOM 5256 O O . PRO D 1 114 ? 43.540 80.767 25.466 1.00 6.81 114 PRO D O 1
ATOM 5260 N N . THR D 1 115 ? 41.732 79.455 25.091 1.00 5.60 115 THR D N 1
ATOM 5261 C CA . THR D 1 115 ? 41.585 79.085 26.500 1.00 6.62 115 THR D CA 1
ATOM 5262 C C . THR D 1 115 ? 42.822 78.366 27.033 1.00 5.96 115 THR D C 1
ATOM 5263 O O . THR D 1 115 ? 43.334 78.688 28.081 1.00 6.92 115 THR D O 1
ATOM 5267 N N . GLU D 1 116 ? 43.362 77.465 26.217 1.00 6.13 116 GLU D N 1
ATOM 5268 C CA . GLU D 1 116 ? 44.614 76.760 26.566 1.00 6.59 116 GLU D CA 1
ATOM 5269 C C . GLU D 1 116 ? 45.828 77.680 26.635 1.00 5.63 116 GLU D C 1
ATOM 5270 O O . GLU D 1 116 ? 46.645 77.561 27.557 1.00 6.53 116 GLU D O 1
ATOM 5276 N N . VAL D 1 117 ? 45.932 78.620 25.683 1.00 6.47 117 VAL D N 1
ATOM 5277 C CA . VAL D 1 117 ? 46.997 79.651 25.752 1.00 6.57 117 VAL D CA 1
ATOM 5278 C C . VAL D 1 117 ? 46.910 80.421 27.067 1.00 7.67 117 VAL D C 1
ATOM 5279 O O . VAL D 1 117 ? 47.925 80.591 27.766 1.00 7.56 117 VAL D O 1
ATOM 5283 N N . GLU D 1 118 ? 45.703 80.864 27.433 1.00 7.38 118 GLU D N 1
ATOM 5284 C CA . GLU D 1 118 ? 45.553 81.602 28.690 1.00 8.58 118 GLU D CA 1
ATOM 5285 C C . GLU D 1 118 ? 45.942 80.733 29.896 1.00 8.24 118 GLU D C 1
ATOM 5286 O O . GLU D 1 118 ? 46.546 81.232 30.834 1.00 8.99 118 GLU D O 1
ATOM 5292 N N . ARG D 1 119 ? 45.563 79.454 29.904 1.00 7.08 119 ARG D N 1
ATOM 5293 C CA A ARG D 1 119 ? 45.912 78.584 31.014 0.52 7.83 119 ARG D CA 1
ATOM 5294 C CA B ARG D 1 119 ? 45.919 78.565 31.008 0.48 8.59 119 ARG D CA 1
ATOM 5295 C C . ARG D 1 119 ? 47.429 78.445 31.126 1.00 8.66 119 ARG D C 1
ATOM 5296 O O . ARG D 1 119 ? 47.989 78.522 32.239 1.00 9.54 119 ARG D O 1
ATOM 5311 N N . ALA D 1 120 ? 48.093 78.261 29.983 1.00 7.68 120 ALA D N 1
ATOM 5312 C CA . ALA D 1 120 ? 49.561 78.167 30.001 1.00 8.27 120 ALA D CA 1
ATOM 5313 C C . ALA D 1 120 ? 50.189 79.457 30.519 1.00 7.41 120 ALA D C 1
ATOM 5314 O O . ALA D 1 120 ? 51.115 79.411 31.326 1.00 8.84 120 ALA D O 1
ATOM 5316 N N . LEU D 1 121 ? 49.692 80.607 30.056 1.00 8.69 121 LEU D N 1
ATOM 5317 C CA . LEU D 1 121 ? 50.230 81.884 30.522 1.00 8.34 121 LEU D CA 1
ATOM 5318 C C . LEU D 1 121 ? 50.061 82.020 32.044 1.00 9.98 121 LEU D C 1
ATOM 5319 O O . LEU D 1 121 ? 50.945 82.581 32.698 1.00 12.14 121 LEU D O 1
ATOM 5324 N N . ALA D 1 122 ? 48.951 81.517 32.588 1.00 10.16 122 ALA D N 1
ATOM 5325 C CA . ALA D 1 122 ? 48.694 81.614 34.046 1.00 10.64 122 ALA D CA 1
ATOM 5326 C C . ALA D 1 122 ? 49.696 80.793 34.841 1.00 11.66 122 ALA D C 1
ATOM 5327 O O . ALA D 1 122 ? 49.886 81.037 36.050 1.00 13.18 122 ALA D O 1
ATOM 5329 N N . LEU D 1 123 ? 50.337 79.834 34.176 1.00 10.25 123 LEU D N 1
ATOM 5330 C CA . LEU D 1 123 ? 51.401 79.068 34.787 1.00 10.97 123 LEU D CA 1
ATOM 5331 C C . LEU D 1 123 ? 52.791 79.645 34.512 1.00 11.71 123 LEU D C 1
ATOM 5332 O O . LEU D 1 123 ? 53.797 78.988 34.811 1.00 12.82 123 LEU D O 1
ATOM 5337 N N . GLY D 1 124 ? 52.847 80.850 33.946 1.00 11.55 124 GLY D N 1
ATOM 5338 C CA . GLY D 1 124 ? 54.095 81.559 33.619 1.00 11.28 124 GLY D CA 1
ATOM 5339 C C . GLY D 1 124 ? 54.783 81.091 32.344 1.00 11.85 124 GLY D C 1
ATOM 5340 O O . GLY D 1 124 ? 55.985 81.391 32.118 1.00 12.90 124 GLY D O 1
ATOM 5341 N N . LEU D 1 125 ? 54.024 80.392 31.485 1.00 10.58 125 LEU D N 1
ATOM 5342 C CA . LEU D 1 125 ? 54.580 79.866 30.229 1.00 10.17 125 LEU D CA 1
ATOM 5343 C C . LEU D 1 125 ? 54.215 80.750 29.028 1.00 11.00 125 LEU D C 1
ATOM 5344 O O . LEU D 1 125 ? 53.021 80.934 28.728 1.00 11.91 125 LEU D O 1
ATOM 5349 N N . SER D 1 126 ? 55.240 81.278 28.338 1.00 9.83 126 SER D N 1
ATOM 5350 C CA . SER D 1 126 ? 54.983 82.134 27.181 1.00 10.00 126 SER D CA 1
ATOM 5351 C C . SER D 1 126 ? 55.657 81.653 25.893 1.00 9.40 126 SER D C 1
ATOM 5352 O O . SER D 1 126 ? 55.543 82.327 24.877 1.00 11.40 126 SER D O 1
ATOM 5355 N N . ALA D 1 127 ? 56.351 80.526 25.932 1.00 9.26 127 ALA D N 1
ATOM 5356 C CA . ALA D 1 127 ? 56.836 79.891 24.698 1.00 7.70 127 ALA D CA 1
ATOM 5357 C C . ALA D 1 127 ? 56.092 78.542 24.658 1.00 7.46 127 ALA D C 1
ATOM 5358 O O . ALA D 1 127 ? 56.354 77.673 25.500 1.00 9.09 127 ALA D O 1
ATOM 5360 N N . LEU D 1 128 ? 55.158 78.405 23.716 1.00 5.65 128 LEU D N 1
ATOM 5361 C CA . LEU D 1 128 ? 54.208 77.310 23.713 1.00 6.23 128 LEU D CA 1
ATOM 5362 C C . LEU D 1 128 ? 54.323 76.509 22.430 1.00 6.61 128 LEU D C 1
ATOM 5363 O O . LEU D 1 128 ? 54.490 77.094 21.367 1.00 9.36 128 LEU D O 1
ATOM 5368 N N . LYS D 1 129 ? 54.231 75.186 22.537 1.00 6.61 129 LYS D N 1
ATOM 5369 C CA . LYS D 1 129 ? 54.118 74.374 21.339 1.00 7.61 129 LYS D CA 1
ATOM 5370 C C . LYS D 1 129 ? 52.696 74.527 20.778 1.00 6.74 129 LYS D C 1
ATOM 5371 O O . LYS D 1 129 ? 51.722 74.702 21.547 1.00 8.38 129 LYS D O 1
ATOM 5377 N N . PHE D 1 130 ? 52.562 74.492 19.460 1.00 6.31 130 PHE D N 1
ATOM 5378 C CA . PHE D 1 130 ? 51.212 74.501 18.870 1.00 6.12 130 PHE D CA 1
ATOM 5379 C C . PHE D 1 130 ? 51.098 73.186 18.114 1.00 6.46 130 PHE D C 1
ATOM 5380 O O . PHE D 1 130 ? 51.772 72.979 17.082 1.00 6.33 130 PHE D O 1
ATOM 5388 N N . PHE D 1 131 ? 50.238 72.292 18.598 1.00 8.19 131 PHE D N 1
ATOM 5389 C CA . PHE D 1 131 ? 50.275 70.923 18.114 1.00 8.31 131 PHE D CA 1
ATOM 5390 C C . PHE D 1 131 ? 48.896 70.242 18.191 1.00 9.87 131 PHE D C 1
ATOM 5391 O O . PHE D 1 131 ? 48.210 70.375 19.187 1.00 8.23 131 PHE D O 1
ATOM 5399 N N . PRO D 1 132 ? 48.503 69.508 17.155 1.00 9.15 132 PRO D N 1
ATOM 5400 C CA . PRO D 1 132 ? 49.186 69.317 15.848 1.00 10.32 132 PRO D CA 1
ATOM 5401 C C . PRO D 1 132 ? 48.892 70.430 14.851 1.00 10.45 132 PRO D C 1
ATOM 5402 O O . PRO D 1 132 ? 47.734 70.752 14.546 1.00 10.88 132 PRO D O 1
ATOM 5406 N N . ALA D 1 133 ? 49.964 71.007 14.335 1.00 8.63 133 ALA D N 1
ATOM 5407 C CA . ALA D 1 133 ? 49.894 72.292 13.657 1.00 8.26 133 ALA D CA 1
ATOM 5408 C C . ALA D 1 133 ? 49.190 72.197 12.322 1.00 8.84 133 ALA D C 1
ATOM 5409 O O . ALA D 1 133 ? 48.253 72.960 12.068 1.00 9.11 133 ALA D O 1
ATOM 5411 N N . GLU D 1 134 ? 49.625 71.285 11.457 1.00 9.45 134 GLU D N 1
ATOM 5412 C CA . GLU D 1 134 ? 49.005 71.298 10.122 1.00 10.93 134 GLU D CA 1
ATOM 5413 C C . GLU D 1 134 ? 47.519 70.926 10.134 1.00 10.85 134 GLU D C 1
ATOM 5414 O O . GLU D 1 134 ? 46.716 71.591 9.476 1.00 13.03 134 GLU D O 1
ATOM 5420 N N . PRO D 1 135 ? 47.146 69.886 10.883 1.00 11.92 135 PRO D N 1
ATOM 5421 C CA . PRO D 1 135 ? 45.716 69.537 10.972 1.00 12.97 135 PRO D CA 1
ATOM 5422 C C . PRO D 1 135 ? 44.841 70.668 11.553 1.00 14.91 135 PRO D C 1
ATOM 5423 O O . PRO D 1 135 ? 43.642 70.775 11.209 1.00 15.62 135 PRO D O 1
ATOM 5427 N N . PHE D 1 136 ? 45.425 71.530 12.391 1.00 14.35 136 PHE D N 1
ATOM 5428 C CA . PHE D 1 136 ? 44.638 72.621 12.995 1.00 14.54 136 PHE D CA 1
ATOM 5429 C C . PHE D 1 136 ? 44.923 73.984 12.361 1.00 14.98 136 PHE D C 1
ATOM 5430 O O . PHE D 1 136 ? 44.821 75.012 13.033 1.00 16.09 136 PHE D O 1
ATOM 5438 N N . GLN D 1 137 ? 45.318 74.001 11.076 1.00 14.03 137 GLN D N 1
ATOM 5439 C CA . GLN D 1 137 ? 45.444 75.253 10.305 1.00 14.14 137 GLN D CA 1
ATOM 5440 C C . GLN D 1 137 ? 46.441 76.233 10.949 1.00 14.02 137 GLN D C 1
ATOM 5441 O O . GLN D 1 137 ? 46.170 77.440 11.130 1.00 12.81 137 GLN D O 1
ATOM 5447 N N . GLY D 1 138 ? 47.582 75.686 11.337 1.00 12.23 138 GLY D N 1
ATOM 5448 C CA . GLY D 1 138 ? 48.559 76.424 12.112 1.00 11.40 138 GLY D CA 1
ATOM 5449 C C . GLY D 1 138 ? 48.871 77.821 11.679 1.00 10.05 138 GLY D C 1
ATOM 5450 O O . GLY D 1 138 ? 48.880 78.700 12.493 1.00 9.56 138 GLY D O 1
ATOM 5451 N N . VAL D 1 139 ? 49.198 78.038 10.407 1.00 9.77 139 VAL D N 1
ATOM 5452 C CA . VAL D 1 139 ? 49.618 79.388 9.999 1.00 11.05 139 VAL D CA 1
ATOM 5453 C C . VAL D 1 139 ? 48.505 80.390 10.243 1.00 9.99 139 VAL D C 1
ATOM 5454 O O . VAL D 1 139 ? 48.735 81.491 10.756 1.00 11.09 139 VAL D O 1
ATOM 5458 N N . ARG D 1 140 ? 47.299 80.009 9.854 1.00 10.85 140 ARG D N 1
ATOM 5459 C CA . ARG D 1 140 ? 46.164 80.928 10.015 1.00 10.93 140 ARG D CA 1
ATOM 5460 C C . ARG D 1 140 ? 45.834 81.189 11.479 1.00 9.75 140 ARG D C 1
ATOM 5461 O O . ARG D 1 140 ? 45.565 82.331 11.855 1.00 9.24 140 ARG D O 1
ATOM 5469 N N . VAL D 1 141 ? 45.926 80.146 12.306 1.00 8.27 141 VAL D N 1
ATOM 5470 C CA . VAL D 1 141 ? 45.649 80.293 13.746 1.00 8.12 141 VAL D CA 1
ATOM 5471 C C . VAL D 1 141 ? 46.728 81.150 14.403 1.00 8.11 141 VAL D C 1
ATOM 5472 O O . VAL D 1 141 ? 46.418 82.066 15.169 1.00 9.18 141 VAL D O 1
ATOM 5476 N N . LEU D 1 142 ? 48.006 8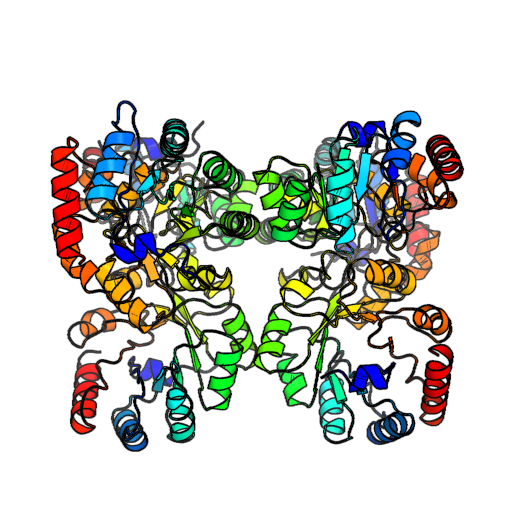0.851 14.109 1.00 8.29 142 LEU D N 1
ATOM 5477 C CA . LEU D 1 142 ? 49.101 81.623 14.713 1.00 8.76 142 LEU D CA 1
ATOM 5478 C C . LEU D 1 142 ? 49.075 83.080 14.262 1.00 10.24 142 LEU D C 1
ATOM 5479 O O . LEU D 1 142 ? 49.387 83.986 15.025 1.00 10.98 142 LEU D O 1
ATOM 5484 N N . ARG D 1 143 ? 48.653 83.309 13.032 1.00 10.58 143 ARG D N 1
ATOM 5485 C CA . ARG D 1 143 ? 48.462 84.671 12.568 1.00 11.84 143 ARG D CA 1
ATOM 5486 C C . ARG D 1 143 ? 47.414 85.427 13.432 1.00 12.17 143 ARG D C 1
ATOM 5487 O O . ARG D 1 143 ? 47.638 86.550 13.849 1.00 12.08 143 ARG D O 1
ATOM 5495 N N . ALA D 1 144 ? 46.300 84.787 13.733 1.00 11.86 144 ALA D N 1
ATOM 5496 C CA . ALA D 1 144 ? 45.316 85.407 14.641 1.00 13.41 144 ALA D CA 1
ATOM 5497 C C . ALA D 1 144 ? 45.904 85.622 16.037 1.00 13.46 144 ALA D C 1
ATOM 5498 O O . ALA D 1 144 ? 45.705 86.664 16.664 1.00 14.97 144 ALA D O 1
ATOM 5500 N N . TYR D 1 145 ? 46.682 84.657 16.523 1.00 10.84 145 TYR D N 1
ATOM 5501 C CA . TYR D 1 145 ? 47.276 84.790 17.878 1.00 10.30 145 TYR D CA 1
ATOM 5502 C C . TYR D 1 145 ? 48.378 85.855 17.947 1.00 11.42 145 TYR D C 1
ATOM 5503 O O . TYR D 1 145 ? 48.697 86.350 19.014 1.00 12.54 145 TYR D O 1
ATOM 5512 N N . ALA D 1 146 ? 48.993 86.167 16.816 1.00 12.95 146 ALA D N 1
ATOM 5513 C CA . ALA D 1 146 ? 50.064 87.191 16.796 1.00 13.40 146 ALA D CA 1
ATOM 5514 C C . ALA D 1 146 ? 49.533 88.521 17.338 1.00 15.02 146 ALA D C 1
ATOM 5515 O O . ALA D 1 146 ? 50.207 89.239 18.097 1.00 16.27 146 ALA D O 1
ATOM 5517 N N . GLU D 1 147 ? 48.293 88.802 16.948 1.00 15.75 147 GLU D N 1
ATOM 5518 C CA A GLU D 1 147 ? 47.648 90.060 17.304 0.62 16.91 147 GLU D CA 1
ATOM 5519 C CA B GLU D 1 147 ? 47.565 90.026 17.263 0.38 15.71 147 GLU D CA 1
ATOM 5520 C C . GLU D 1 147 ? 47.024 90.030 18.685 1.00 14.80 147 GLU D C 1
ATOM 5521 O O . GLU D 1 147 ? 47.079 91.027 19.405 1.00 14.83 147 GLU D O 1
ATOM 5532 N N . VAL D 1 148 ? 46.478 88.881 19.076 1.00 13.30 148 VAL D N 1
ATOM 5533 C CA A VAL D 1 148 ? 45.740 88.733 20.305 0.70 11.86 148 VAL D CA 1
ATOM 5534 C CA B VAL D 1 148 ? 45.752 88.787 20.345 0.30 12.16 148 VAL D CA 1
ATOM 5535 C C . VAL D 1 148 ? 46.621 88.365 21.534 1.00 11.55 148 VAL D C 1
ATOM 5536 O O . VAL D 1 148 ? 46.362 88.774 22.675 1.00 11.98 148 VAL D O 1
ATOM 5543 N N . PHE D 1 149 ? 47.660 87.575 21.273 1.00 10.43 149 PHE D N 1
ATOM 5544 C CA . PHE D 1 149 ? 48.575 87.113 22.306 1.00 9.87 149 PHE D CA 1
ATOM 5545 C C . PHE D 1 149 ? 50.005 87.483 21.883 1.00 11.59 149 PHE D C 1
ATOM 5546 O O . PHE D 1 149 ? 50.868 86.600 21.697 1.00 10.05 149 PHE D O 1
ATOM 5554 N N . PRO D 1 150 ? 50.286 88.793 21.772 1.00 12.80 150 PRO D N 1
ATOM 5555 C CA . PRO D 1 150 ? 51.593 89.148 21.226 1.00 13.43 150 PRO D CA 1
ATOM 5556 C C . PRO D 1 150 ? 52.759 88.846 22.172 1.00 13.02 150 PRO D C 1
ATOM 5557 O O . PRO D 1 150 ? 53.913 88.870 21.724 1.00 13.81 150 PRO D O 1
ATOM 5561 N N . GLU D 1 151 ? 52.472 88.575 23.443 1.00 11.72 151 GLU D N 1
ATOM 5562 C CA . GLU D 1 151 ? 53.495 88.190 24.424 1.00 11.52 151 GLU D CA 1
ATOM 5563 C C . GLU D 1 151 ? 53.939 86.714 24.296 1.00 11.41 151 GLU D C 1
ATOM 5564 O O . GLU D 1 151 ? 54.892 86.254 24.973 1.00 10.89 151 GLU D O 1
ATOM 5570 N N . VAL D 1 152 ? 53.261 85.972 23.415 1.00 9.30 152 VAL D N 1
ATOM 5571 C CA . VAL D 1 152 ? 53.536 84.558 23.318 1.00 8.98 152 VAL D CA 1
ATOM 5572 C C . VAL D 1 152 ? 54.303 84.258 22.037 1.00 9.00 152 VAL D C 1
ATOM 5573 O O . VAL D 1 152 ? 53.996 84.807 2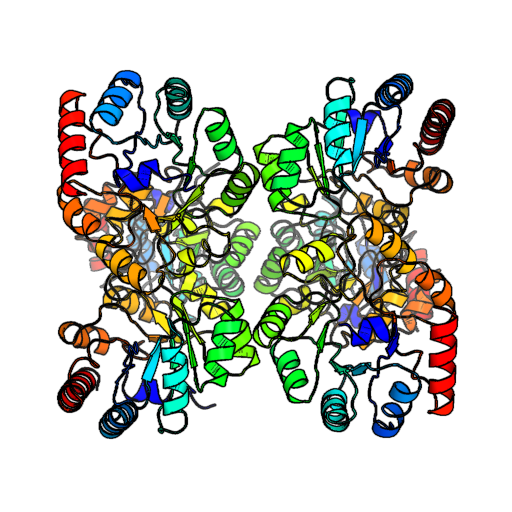0.955 1.00 9.01 152 VAL D O 1
ATOM 5577 N N . ARG D 1 153 ? 55.278 83.370 22.149 1.00 8.74 153 ARG D N 1
ATOM 5578 C CA . ARG D 1 153 ? 55.913 82.843 20.941 1.00 8.51 153 ARG D CA 1
ATOM 5579 C C . ARG D 1 153 ? 55.606 81.355 20.814 1.00 8.52 153 ARG D C 1
ATOM 5580 O O . ARG D 1 153 ? 55.585 80.638 21.822 1.00 9.38 153 ARG D O 1
ATOM 5588 N N . PHE D 1 154 ? 55.460 80.871 19.567 1.00 8.17 154 PHE D N 1
ATOM 5589 C CA . PHE D 1 154 ? 54.953 79.510 19.383 1.00 7.44 154 PHE D CA 1
ATOM 5590 C C . PHE D 1 154 ? 55.928 78.606 18.645 1.00 8.69 154 PHE D C 1
ATOM 5591 O O . PHE D 1 154 ? 56.702 79.086 17.795 1.00 9.13 154 PHE D O 1
ATOM 5599 N N . LEU D 1 155 ? 55.872 77.309 18.970 1.00 8.21 155 LEU D N 1
ATOM 5600 C CA . LEU D 1 155 ? 56.652 76.285 18.286 1.00 9.23 155 LEU D CA 1
ATOM 5601 C C . LEU D 1 155 ? 55.644 75.317 17.612 1.00 8.10 155 LEU D C 1
ATOM 5602 O O . LEU D 1 155 ? 55.255 74.295 18.188 1.00 7.31 155 LEU D O 1
ATOM 5607 N N . PRO D 1 156 ? 55.189 75.676 16.395 1.00 7.85 156 PRO D N 1
ATOM 5608 C CA . PRO D 1 156 ? 54.238 74.755 15.744 1.00 7.95 156 PRO D CA 1
ATOM 5609 C C . PRO D 1 156 ? 54.944 73.478 15.366 1.00 7.56 156 PRO D C 1
ATOM 5610 O O . PRO D 1 156 ? 56.091 73.517 14.864 1.00 7.66 156 PRO D O 1
ATOM 5614 N N . THR D 1 157 ? 54.267 72.368 15.582 1.00 7.57 157 THR D N 1
ATOM 5615 C CA A THR D 1 157 ? 54.795 71.040 15.234 0.65 9.23 157 THR D CA 1
ATOM 5616 C CA B THR D 1 157 ? 54.790 71.042 15.228 0.35 8.37 157 THR D CA 1
ATOM 5617 C C . THR D 1 157 ? 53.603 70.171 14.838 1.00 9.01 157 THR D C 1
ATOM 5618 O O . THR D 1 157 ? 52.498 70.354 15.366 1.00 8.70 157 THR D O 1
ATOM 5625 N N . GLY D 1 158 ? 53.823 69.272 13.879 1.00 9.72 158 GLY D N 1
ATOM 5626 C CA . GLY D 1 158 ? 52.840 68.298 13.435 1.00 11.46 158 GLY D CA 1
ATOM 5627 C C . GLY D 1 158 ? 52.513 68.472 11.962 1.00 13.04 158 GLY D C 1
ATOM 5628 O O . GLY D 1 158 ? 51.757 69.377 11.589 1.00 13.87 158 GLY D O 1
ATOM 5629 N N . GLY D 1 159 ? 53.114 67.619 11.120 1.00 13.64 159 GLY D N 1
ATOM 5630 C CA . GLY D 1 159 ? 52.879 67.596 9.674 1.00 14.74 159 GLY D CA 1
ATOM 5631 C C . GLY D 1 159 ? 53.548 68.679 8.853 1.00 15.86 159 GLY D C 1
ATOM 5632 O O . GLY D 1 159 ? 53.265 68.851 7.654 1.00 16.67 159 GLY D O 1
ATOM 5633 N N . ILE D 1 160 ? 54.447 69.435 9.477 1.00 14.03 160 ILE D N 1
ATOM 5634 C CA . ILE D 1 160 ? 55.110 70.514 8.778 1.00 16.01 160 ILE D CA 1
ATOM 5635 C C . ILE D 1 160 ? 56.093 69.914 7.746 1.00 16.24 160 ILE D C 1
ATOM 5636 O O . ILE D 1 160 ? 56.763 68.930 8.028 1.00 15.59 160 ILE D O 1
ATOM 5641 N N . LYS D 1 161 ? 56.081 70.464 6.534 1.00 16.97 161 LYS D N 1
ATOM 5642 C CA . LYS D 1 161 ? 56.978 70.059 5.469 1.00 19.20 161 LYS D CA 1
ATOM 5643 C C . LYS D 1 161 ? 57.609 71.286 4.855 1.00 16.61 161 LYS D C 1
ATOM 5644 O O . LYS D 1 161 ? 57.165 72.413 5.088 1.00 16.40 161 LYS D O 1
ATOM 5650 N N . GLU D 1 162 ? 58.647 71.079 4.058 1.00 16.38 162 GLU D N 1
ATOM 5651 C CA A GLU D 1 162 ? 59.349 72.153 3.385 0.52 16.24 162 GLU D CA 1
ATOM 5652 C CA B GLU D 1 162 ? 59.342 72.203 3.423 0.48 15.88 162 GLU D CA 1
ATOM 5653 C C . GLU D 1 162 ? 58.423 73.192 2.740 1.00 15.94 162 GLU D C 1
ATOM 5654 O O . GLU D 1 162 ? 58.601 74.401 2.893 1.00 15.95 162 GLU D O 1
ATOM 5665 N N . GLU D 1 163 ? 57.455 72.688 1.969 1.00 16.30 163 GLU D N 1
ATOM 5666 C CA . GLU D 1 163 ? 56.538 73.496 1.210 1.00 17.33 163 GLU D CA 1
ATOM 5667 C C . GLU D 1 163 ? 55.765 74.452 2.104 1.00 16.46 163 GLU D C 1
ATOM 5668 O O . GLU D 1 163 ? 55.322 75.484 1.633 1.00 17.44 163 GLU D O 1
ATOM 5674 N N . HIS D 1 164 ? 55.609 74.124 3.392 1.00 14.69 164 HIS D N 1
ATOM 5675 C CA . HIS D 1 164 ? 54.834 74.986 4.325 1.00 15.53 164 HIS D CA 1
ATOM 5676 C C . HIS D 1 164 ? 55.663 76.075 4.993 1.00 14.88 164 HIS D C 1
ATOM 5677 O O . HIS D 1 164 ? 55.143 76.998 5.653 1.00 13.59 164 HIS D O 1
ATOM 5684 N N . LEU D 1 165 ? 56.981 75.970 4.879 1.00 13.36 165 LEU D N 1
ATOM 5685 C CA . LEU D 1 165 ? 57.830 76.850 5.645 1.00 13.92 165 LEU D CA 1
ATOM 5686 C C . LEU D 1 165 ? 57.685 78.355 5.359 1.00 14.30 165 LEU D C 1
ATOM 5687 O O . LEU D 1 165 ? 57.782 79.154 6.293 1.00 15.01 165 LEU D O 1
ATOM 5692 N N . PRO D 1 166 ? 57.515 78.769 4.076 1.00 14.86 166 PRO D N 1
ATOM 5693 C CA . PRO D 1 166 ? 57.425 80.228 3.841 1.00 15.14 166 PRO D CA 1
ATOM 5694 C C . PRO D 1 166 ? 56.319 80.929 4.667 1.00 13.76 166 PRO D C 1
ATOM 5695 O O . PRO D 1 166 ? 56.561 82.005 5.232 1.00 13.59 166 PRO D O 1
ATOM 5699 N N . HIS D 1 167 ? 55.149 80.312 4.746 1.00 14.37 167 HIS D N 1
ATOM 5700 C CA . HIS D 1 167 ? 54.058 80.978 5.487 1.00 14.93 167 HIS D CA 1
ATOM 5701 C C . HIS D 1 167 ? 54.337 81.043 6.994 1.00 13.62 167 HIS D C 1
ATOM 5702 O O . HIS D 1 167 ? 53.979 82.021 7.650 1.00 13.59 167 HIS D O 1
ATOM 5709 N N . TYR D 1 168 ? 55.008 80.032 7.537 1.00 12.27 168 TYR D N 1
ATOM 5710 C CA . TYR D 1 168 ? 55.391 80.098 8.969 1.00 11.46 168 TYR D CA 1
ATOM 5711 C C . TYR D 1 168 ? 56.490 81.121 9.205 1.00 12.37 168 TYR D C 1
ATOM 5712 O O . TYR D 1 168 ? 56.492 81.857 10.171 1.00 12.63 168 TYR D O 1
ATOM 5721 N N . ALA D 1 169 ? 57.449 81.168 8.280 1.00 12.97 169 ALA D N 1
ATOM 5722 C CA . ALA D 1 169 ? 58.568 82.086 8.430 1.00 13.44 169 ALA D CA 1
ATOM 5723 C C . ALA D 1 169 ? 58.142 83.540 8.490 1.00 14.13 169 ALA D C 1
ATOM 5724 O O . ALA D 1 169 ? 58.786 84.375 9.140 1.00 14.81 169 ALA D O 1
ATOM 5726 N N . ALA D 1 170 ? 57.018 83.827 7.830 1.00 12.88 170 ALA D N 1
ATOM 5727 C CA . ALA D 1 170 ? 56.440 85.174 7.782 1.00 14.52 170 ALA D CA 1
ATOM 5728 C C . ALA D 1 170 ? 55.735 85.617 9.066 1.00 14.37 170 ALA D C 1
ATOM 5729 O O . ALA D 1 170 ? 55.378 86.799 9.217 1.00 14.86 170 ALA D O 1
ATOM 5731 N N . LEU D 1 171 ? 55.534 84.687 9.989 1.00 14.49 171 LEU D N 1
ATOM 5732 C CA . LEU D 1 171 ? 54.850 85.037 11.247 1.00 14.46 171 LEU D CA 1
ATOM 5733 C C . LEU D 1 171 ? 55.784 85.837 12.160 1.00 14.47 171 LEU D C 1
ATOM 5734 O O . LEU D 1 171 ? 56.975 85.545 12.195 1.00 17.47 171 LEU D O 1
ATOM 5739 N N . PRO D 1 172 ? 55.260 86.827 12.902 1.00 14.82 172 PRO D N 1
ATOM 5740 C CA . PRO D 1 172 ? 56.081 87.558 13.852 1.00 14.04 172 PRO D CA 1
ATOM 5741 C C . PRO D 1 172 ? 56.263 86.848 15.206 1.00 14.26 172 PRO D C 1
ATOM 5742 O O . PRO D 1 172 ? 57.104 87.268 16.028 1.00 15.69 172 PRO D O 1
ATOM 5746 N N . ASN D 1 173 ? 55.453 85.825 15.456 1.00 13.00 173 ASN D N 1
ATOM 5747 C CA . ASN D 1 173 ? 55.420 85.181 16.769 1.00 12.28 173 ASN D CA 1
ATOM 5748 C C . ASN D 1 173 ? 55.961 83.745 16.759 1.00 11.97 173 ASN D C 1
ATOM 5749 O O . ASN D 1 173 ? 55.588 82.936 17.581 1.00 11.81 173 ASN D O 1
ATOM 5754 N N . LEU D 1 174 ? 56.872 83.452 15.831 1.00 12.69 174 LEU D N 1
ATOM 5755 C CA . LEU D 1 174 ? 57.418 82.110 15.703 1.00 12.46 174 LEU D CA 1
ATOM 5756 C C . LEU D 1 174 ? 58.701 82.022 16.510 1.00 13.35 174 LEU D C 1
ATOM 5757 O O . LEU D 1 174 ? 59.686 82.757 16.220 1.00 13.77 174 LEU D O 1
ATOM 5762 N N . LEU D 1 175 ? 58.700 81.141 17.492 1.00 10.69 175 LEU D N 1
ATOM 5763 C CA . LEU D 1 175 ? 59.958 80.694 18.122 1.00 10.87 175 LEU D CA 1
ATOM 5764 C C . LEU D 1 175 ? 60.749 79.789 17.138 1.00 10.51 175 LEU D C 1
ATOM 5765 O O . LEU D 1 175 ? 61.950 79.982 16.887 1.00 10.57 175 LEU D O 1
ATOM 5770 N N . ALA D 1 176 ? 60.089 78.751 16.658 1.00 9.05 176 ALA D N 1
ATOM 5771 C CA . ALA D 1 176 ? 60.732 77.836 15.700 1.00 8.56 176 ALA D CA 1
ATOM 5772 C C . ALA D 1 176 ? 59.669 76.945 15.129 1.00 8.74 176 ALA D C 1
ATOM 5773 O O . ALA D 1 176 ? 58.604 76.787 15.750 1.00 9.29 176 ALA D O 1
ATOM 5775 N N . VAL D 1 177 ? 59.953 76.341 13.985 1.00 7.79 177 VAL D N 1
ATOM 5776 C CA A VAL D 1 177 ? 59.124 75.301 13.427 0.38 7.44 177 VAL D CA 1
ATOM 5777 C CA B VAL D 1 177 ? 59.092 75.259 13.455 0.62 7.76 177 VAL D CA 1
ATOM 5778 C C . VAL D 1 177 ? 59.735 73.955 13.834 1.00 8.08 177 VAL D C 1
ATOM 5779 O O . VAL D 1 177 ? 60.954 73.779 13.731 1.00 9.41 177 VAL D O 1
ATOM 5786 N N . GLY D 1 178 ? 58.918 73.026 14.317 1.00 7.65 178 GLY D N 1
ATOM 5787 C CA . GLY D 1 178 ? 59.424 71.728 14.732 1.00 7.51 178 GLY D CA 1
ATOM 5788 C C . GLY D 1 178 ? 58.954 70.632 13.789 1.00 9.76 178 GLY D C 1
ATOM 5789 O O . GLY D 1 178 ? 57.820 70.674 13.260 1.00 10.92 178 GLY D O 1
ATOM 5790 N N . GLY D 1 179 ? 59.779 69.614 13.570 1.00 9.34 179 GLY D N 1
ATOM 5791 C CA . GLY D 1 179 ? 59.250 68.478 12.814 1.00 10.39 179 GLY D CA 1
ATOM 5792 C C . GLY D 1 179 ? 60.297 67.439 12.474 1.00 10.39 179 GLY D C 1
ATOM 5793 O O . GLY D 1 179 ? 61.502 67.701 12.603 1.00 9.31 179 GLY D O 1
ATOM 5794 N N . SER D 1 180 ? 59.805 66.265 12.086 1.00 10.26 180 SER D N 1
ATOM 5795 C CA . SER D 1 180 ? 60.688 65.152 11.781 1.00 12.28 180 SER D CA 1
ATOM 5796 C C . SER D 1 180 ? 61.132 65.126 10.324 1.00 12.57 180 SER D C 1
ATOM 5797 O O . SER D 1 180 ? 61.990 64.322 9.982 1.00 13.77 180 SER D O 1
ATOM 5800 N N . TRP D 1 181 ? 60.554 65.969 9.458 1.00 12.87 181 TRP D N 1
ATOM 5801 C CA . TRP D 1 181 ? 60.842 65.869 8.011 1.00 14.50 181 TRP D CA 1
ATOM 5802 C C . TRP D 1 181 ? 62.346 66.010 7.737 1.00 15.31 181 TRP D C 1
ATOM 5803 O O . TRP D 1 181 ? 62.860 65.368 6.818 1.00 16.45 181 TRP D O 1
ATOM 5814 N N . LEU D 1 182 ? 63.026 66.836 8.536 1.00 15.65 182 LEU D N 1
ATOM 5815 C CA . LEU D 1 182 ? 64.462 67.137 8.375 1.00 15.99 182 LEU D CA 1
ATOM 5816 C C . LEU D 1 182 ? 65.349 65.928 8.538 1.00 16.45 182 LEU D C 1
ATOM 5817 O O . LEU D 1 182 ? 66.444 65.896 7.976 1.00 16.65 182 LEU D O 1
ATOM 5822 N N . LEU D 1 183 ? 64.903 64.967 9.335 1.00 15.91 183 LEU D N 1
ATOM 5823 C CA . LEU D 1 183 ? 65.770 63.896 9.787 1.00 17.60 183 LEU D CA 1
ATOM 5824 C C . LEU D 1 183 ? 65.508 62.605 9.050 1.00 19.73 183 LEU D C 1
ATOM 5825 O O . LEU D 1 183 ? 65.698 61.515 9.587 1.00 21.80 183 LEU D O 1
ATOM 5830 N N . GLN D 1 184 ? 65.053 62.713 7.815 1.00 22.52 184 GLN D N 1
ATOM 5831 C CA . GLN D 1 184 ? 64.857 61.501 7.040 1.00 24.84 184 GLN D CA 1
ATOM 5832 C C . GLN D 1 184 ? 66.091 61.342 6.137 1.00 25.23 184 GLN D C 1
ATOM 5833 O O . GLN D 1 184 ? 66.569 62.302 5.511 1.00 26.89 184 GLN D O 1
ATOM 5839 N N . GLY D 1 185 ? 66.655 60.149 6.123 1.00 25.24 185 GLY D N 1
ATOM 5840 C CA . GLY D 1 185 ? 67.721 59.859 5.186 1.00 24.62 185 GLY D CA 1
ATOM 5841 C C . GLY D 1 185 ? 69.052 59.804 5.883 1.00 24.23 185 GLY D C 1
ATOM 5842 O O . GLY D 1 185 ? 69.113 59.808 7.106 1.00 24.23 185 GLY D O 1
ATOM 5843 N N . ASN D 1 186 ? 70.123 59.751 5.102 1.00 23.34 186 ASN D N 1
ATOM 5844 C CA . ASN D 1 186 ? 71.458 59.692 5.702 1.00 23.21 186 ASN D CA 1
ATOM 5845 C C . ASN D 1 186 ? 71.960 61.087 6.036 1.00 22.01 186 ASN D C 1
ATOM 5846 O O . ASN D 1 186 ? 71.240 62.070 5.807 1.00 21.33 186 ASN D O 1
ATOM 5851 N N . LEU D 1 187 ? 73.166 61.193 6.596 1.00 21.14 187 LEU D N 1
ATOM 5852 C CA . LEU D 1 187 ? 73.627 62.488 7.090 1.00 20.51 187 LEU D CA 1
ATOM 5853 C C . LEU D 1 187 ? 73.743 63.514 5.982 1.00 20.33 187 LEU D C 1
ATOM 5854 O O . LEU D 1 187 ? 73.511 64.710 6.213 1.00 18.89 187 LEU D O 1
ATOM 5859 N N . GLU D 1 188 ? 74.130 63.060 4.782 1.00 19.97 188 GLU D N 1
ATOM 5860 C CA . GLU D 1 188 ? 74.178 63.961 3.643 1.00 21.56 188 GLU D CA 1
ATOM 5861 C C . GLU D 1 188 ? 72.793 64.538 3.331 1.00 19.46 188 GLU D C 1
ATOM 5862 O O . GLU D 1 188 ? 72.672 65.735 3.055 1.00 18.72 188 GLU D O 1
ATOM 5868 N N . ALA D 1 189 ? 71.779 63.684 3.370 1.00 18.77 189 ALA D N 1
ATOM 5869 C CA . ALA D 1 189 ? 70.395 64.088 3.040 1.00 18.49 189 ALA D CA 1
ATOM 5870 C C . ALA D 1 189 ? 69.915 65.038 4.121 1.00 17.32 189 ALA D C 1
ATOM 5871 O O . ALA D 1 189 ? 69.255 66.035 3.825 1.00 18.05 189 ALA D O 1
ATOM 5873 N N . VAL D 1 190 ? 70.284 64.750 5.374 1.00 15.72 190 VAL D N 1
ATOM 5874 C CA . VAL D 1 190 ? 69.926 65.609 6.487 1.00 14.30 190 VAL D CA 1
ATOM 5875 C C . VAL D 1 190 ? 70.536 66.971 6.299 1.00 13.45 190 VAL D C 1
ATOM 5876 O O . VAL D 1 190 ? 69.849 67.986 6.449 1.00 12.89 190 VAL D O 1
ATOM 5880 N N . ARG D 1 191 ? 71.833 67.031 5.985 1.00 11.72 191 ARG D N 1
ATOM 5881 C CA . ARG D 1 191 ? 72.449 68.347 5.828 1.00 13.02 191 ARG D CA 1
ATOM 5882 C C . ARG D 1 191 ? 71.700 69.143 4.753 1.00 12.74 191 ARG D C 1
ATOM 5883 O O . ARG D 1 191 ? 71.421 70.326 4.932 1.00 12.70 191 ARG D O 1
ATOM 5891 N N . ALA D 1 192 ? 71.382 68.479 3.645 1.00 12.75 192 ALA D N 1
ATOM 5892 C CA . ALA D 1 192 ? 70.681 69.141 2.523 1.00 12.58 192 ALA D CA 1
ATOM 5893 C C . ALA D 1 192 ? 69.311 69.647 2.941 1.00 13.09 192 ALA D C 1
ATOM 5894 O O . ALA D 1 192 ? 68.892 70.752 2.543 1.00 13.24 192 ALA D O 1
ATOM 5896 N N . LYS D 1 193 ? 68.589 68.828 3.707 1.00 11.89 193 LYS D N 1
ATOM 5897 C CA . LYS D 1 193 ? 67.257 69.243 4.142 1.00 11.65 193 LYS D CA 1
ATOM 5898 C C . LYS D 1 193 ? 67.306 70.416 5.113 1.00 11.04 193 LYS D C 1
ATOM 5899 O O . LYS D 1 193 ? 66.468 71.317 5.063 1.00 11.02 193 LYS D O 1
ATOM 5905 N N . VAL D 1 194 ? 68.292 70.401 6.003 1.00 10.56 194 VAL D N 1
ATOM 5906 C CA . VAL D 1 194 ? 68.475 71.515 6.915 1.00 10.36 194 VAL D CA 1
ATOM 5907 C C . VAL D 1 194 ? 68.840 72.796 6.160 1.00 9.83 194 VAL D C 1
ATOM 5908 O O . VAL D 1 194 ? 68.269 73.867 6.412 1.00 10.10 194 VAL D O 1
ATOM 5912 N N . ARG D 1 195 ? 69.759 72.707 5.194 1.00 9.98 195 ARG D N 1
ATOM 5913 C CA . ARG D 1 195 ? 70.060 73.879 4.379 1.00 10.77 195 ARG D CA 1
ATOM 5914 C C . ARG D 1 195 ? 68.832 74.445 3.634 1.00 10.65 195 ARG D C 1
ATOM 5915 O O . ARG D 1 195 ? 68.650 75.679 3.531 1.00 12.23 195 ARG D O 1
ATOM 5923 N N . ALA D 1 196 ? 68.031 73.554 3.062 1.00 10.79 196 ALA D N 1
ATOM 5924 C CA . ALA D 1 196 ? 66.839 73.978 2.306 1.00 10.41 196 ALA D CA 1
ATOM 5925 C C . ALA D 1 196 ? 65.840 74.630 3.273 1.00 11.07 196 ALA D C 1
ATOM 5926 O O . ALA D 1 196 ? 65.197 75.609 2.934 1.00 11.86 196 ALA D O 1
ATOM 5928 N N . ALA D 1 197 ? 65.742 74.096 4.490 1.00 10.75 197 ALA D N 1
ATOM 5929 C CA . ALA D 1 197 ? 64.810 74.673 5.471 1.00 11.47 197 ALA D CA 1
ATOM 5930 C C . ALA D 1 197 ? 65.282 76.059 5.907 1.00 11.52 197 ALA D C 1
ATOM 5931 O O . ALA D 1 197 ? 64.496 76.993 5.992 1.00 12.52 197 ALA D O 1
ATOM 5933 N N . LYS D 1 198 ? 66.583 76.211 6.178 1.00 11.94 198 LYS D N 1
ATOM 5934 C CA . LYS D 1 198 ? 67.138 77.528 6.493 1.00 13.16 198 LYS D CA 1
ATOM 5935 C C . LYS D 1 198 ? 66.857 78.517 5.374 1.00 13.95 198 LYS D C 1
ATOM 5936 O O . LYS D 1 198 ? 66.538 79.678 5.628 1.00 14.50 198 LYS D O 1
ATOM 5942 N N . ALA D 1 199 ? 66.961 78.058 4.126 1.00 13.49 199 ALA D N 1
ATOM 5943 C CA . ALA D 1 199 ? 66.724 78.962 2.994 1.00 14.61 199 ALA D CA 1
ATOM 5944 C C . ALA D 1 199 ? 65.309 79.482 3.013 1.00 16.54 199 ALA D C 1
ATOM 5945 O O . ALA D 1 199 ? 65.099 80.640 2.703 1.00 17.54 199 ALA D O 1
ATOM 5947 N N . LEU D 1 200 ? 64.371 78.606 3.377 1.00 17.81 200 LEU D N 1
ATOM 5948 C CA . LEU D 1 200 ? 62.913 78.865 3.298 1.00 20.35 200 LEU D CA 1
ATOM 5949 C C . LEU D 1 200 ? 62.411 79.659 4.502 1.00 21.85 200 LEU D C 1
ATOM 5950 O O . LEU D 1 200 ? 61.331 80.271 4.403 1.00 23.82 200 LEU D O 1
ATOM 5955 N N . LEU D 1 201 ? 63.206 79.702 5.591 1.00 22.05 201 LEU D N 1
ATOM 5956 C CA . LEU D 1 201 ? 62.906 80.432 6.866 1.00 22.71 201 LEU D CA 1
ATOM 5957 C C . LEU D 1 201 ? 63.531 81.839 6.984 1.00 24.37 201 LEU D C 1
ATOM 5958 O O . LEU D 1 201 ? 63.612 82.454 8.080 1.00 24.96 201 LEU D O 1
ATOM 5963 N N . GLY E 1 3 ? 38.515 41.398 32.808 1.00 33.12 3 GLY E N 1
ATOM 5964 C CA . GLY E 1 3 ? 39.516 41.277 31.710 1.00 31.96 3 GLY E CA 1
ATOM 5965 C C . GLY E 1 3 ? 38.966 41.485 30.302 1.00 31.45 3 GLY E C 1
ATOM 5966 O O . GLY E 1 3 ? 39.746 41.628 29.354 1.00 32.19 3 GLY E O 1
ATOM 5967 N N . MET E 1 4 ? 37.638 41.497 30.158 1.00 29.72 4 MET E N 1
ATOM 5968 C CA . MET E 1 4 ? 37.018 41.637 28.836 1.00 28.20 4 MET E CA 1
ATOM 5969 C C . MET E 1 4 ? 36.732 43.115 28.487 1.00 25.97 4 MET E C 1
ATOM 5970 O O . MET E 1 4 ? 36.475 43.934 29.377 1.00 26.65 4 MET E O 1
ATOM 5975 N N . ASP E 1 5 ? 36.802 43.435 27.194 1.00 23.71 5 ASP E N 1
ATOM 5976 C CA . ASP E 1 5 ? 36.533 44.779 26.681 1.00 21.35 5 ASP E CA 1
ATOM 5977 C C . ASP E 1 5 ? 35.018 45.067 26.729 1.00 19.94 5 ASP E C 1
ATOM 5978 O O . ASP E 1 5 ? 34.245 44.439 26.012 1.00 18.20 5 ASP E O 1
ATOM 5983 N N . PRO E 1 6 ? 34.570 46.022 27.578 1.00 19.17 6 PRO E N 1
ATOM 5984 C CA . PRO E 1 6 ? 33.120 46.233 27.632 1.00 18.50 6 PRO E CA 1
ATOM 5985 C C . PRO E 1 6 ? 32.562 46.804 26.330 1.00 17.23 6 PRO E C 1
ATOM 5986 O O . PRO E 1 6 ? 31.350 46.751 26.109 1.00 17.47 6 PRO E O 1
ATOM 5990 N N . LEU E 1 7 ? 33.459 47.327 25.496 1.00 15.83 7 LEU E N 1
ATOM 5991 C CA . LEU E 1 7 ? 33.072 47.907 24.212 1.00 15.41 7 LEU E CA 1
ATOM 5992 C C . LEU E 1 7 ? 33.425 46.965 23.047 1.00 15.20 7 LEU E C 1
ATOM 5993 O O . LEU E 1 7 ? 33.509 47.394 21.894 1.00 14.90 7 LEU E O 1
ATOM 5998 N N . ALA E 1 8 ? 33.594 45.667 23.328 1.00 15.61 8 ALA E N 1
ATOM 5999 C CA . ALA E 1 8 ? 33.982 44.725 22.278 1.00 15.83 8 ALA E CA 1
ATOM 6000 C C . ALA E 1 8 ? 33.042 44.689 21.084 1.00 15.84 8 ALA E C 1
ATOM 6001 O O . ALA E 1 8 ? 33.480 44.553 19.933 1.00 14.97 8 ALA E O 1
ATOM 6003 N N . VAL E 1 9 ? 31.745 44.794 21.336 1.00 16.70 9 VAL E N 1
ATOM 6004 C CA . VAL E 1 9 ? 30.781 44.768 20.241 1.00 18.69 9 VAL E CA 1
ATOM 6005 C C . VAL E 1 9 ? 31.023 45.907 19.255 1.00 20.15 9 VAL E C 1
ATOM 6006 O O . VAL E 1 9 ? 30.807 45.727 18.057 1.00 21.58 9 VAL E O 1
ATOM 6010 N N . LEU E 1 10 ? 31.438 47.073 19.761 1.00 20.47 10 LEU E N 1
ATOM 6011 C CA . LEU E 1 10 ? 31.719 48.269 18.930 1.00 21.14 10 LEU E CA 1
ATOM 6012 C C . LEU E 1 10 ? 32.938 48.072 18.091 1.00 21.36 10 LEU E C 1
ATOM 6013 O O . LEU E 1 10 ? 32.965 48.374 16.885 1.00 21.21 10 LEU E O 1
ATOM 6018 N N . ALA E 1 11 ? 33.973 47.588 18.762 1.00 20.66 11 ALA E N 1
ATOM 6019 C CA . ALA E 1 11 ? 35.269 47.355 18.177 1.00 20.81 11 ALA E CA 1
ATOM 6020 C C . ALA E 1 11 ? 35.146 46.343 17.043 1.00 21.02 11 ALA E C 1
ATOM 6021 O O . ALA E 1 11 ? 35.902 46.396 16.072 1.00 21.99 11 ALA E O 1
ATOM 6023 N N . GLU E 1 12 ? 34.184 45.423 17.182 1.00 20.15 12 GLU E N 1
ATOM 6024 C CA . GLU E 1 12 ? 33.917 44.399 16.162 1.00 19.94 12 GLU E CA 1
ATOM 6025 C C . GLU E 1 12 ? 33.588 44.956 14.764 1.00 20.23 12 GLU E C 1
ATOM 6026 O O . GLU E 1 12 ? 34.193 44.547 13.770 1.00 21.53 12 GLU E O 1
ATOM 6032 N N . SER E 1 13 ? 32.653 45.898 14.690 1.00 19.12 13 SER E N 1
ATOM 6033 C CA . SER E 1 13 ? 32.191 46.443 13.399 1.00 17.08 13 SER E CA 1
ATOM 6034 C C . SER E 1 13 ? 32.811 47.805 13.068 1.00 15.92 13 SER E C 1
ATOM 6035 O O . SER E 1 13 ? 32.810 48.241 11.920 1.00 15.32 13 SER E O 1
ATOM 6038 N N . ARG E 1 14 ? 33.363 48.444 14.097 1.00 14.00 14 ARG E N 1
ATOM 6039 C CA . ARG E 1 14 ? 33.904 49.810 13.997 1.00 11.95 14 ARG E CA 1
ATOM 6040 C C . ARG E 1 14 ? 32.840 50.804 13.534 1.00 10.01 14 ARG E C 1
ATOM 6041 O O . ARG E 1 14 ? 33.165 51.850 12.966 1.00 9.51 14 ARG E O 1
ATOM 6049 N N . LEU E 1 15 ? 31.576 50.536 13.892 1.00 9.83 15 LEU E N 1
ATOM 6050 C CA A LEU E 1 15 ? 30.415 51.454 13.529 0.54 10.51 15 LEU E CA 1
ATOM 6051 C CA B LEU E 1 15 ? 30.514 51.331 13.471 0.46 10.99 15 LEU E CA 1
ATOM 6052 C C . LEU E 1 15 ? 29.517 51.601 14.653 1.00 11.65 15 LEU E C 1
ATOM 6053 O O . LEU E 1 15 ? 29.058 50.627 15.255 1.00 12.47 15 LEU E O 1
ATOM 6062 N N . LEU E 1 16 ? 29.236 52.867 14.957 1.00 10.18 16 LEU E N 1
ATOM 6063 C CA . LEU E 1 16 ? 28.196 53.205 15.955 1.00 10.34 16 LEU E CA 1
ATOM 6064 C C . LEU E 1 16 ? 27.153 54.124 15.328 1.00 10.37 16 LEU E C 1
ATOM 6065 O O . LEU E 1 16 ? 27.343 55.351 15.221 1.00 10.77 16 LEU E O 1
ATOM 6070 N N . PRO E 1 17 ? 26.041 53.551 14.870 1.00 10.19 17 PRO E N 1
ATOM 6071 C CA . PRO E 1 17 ? 24.957 54.352 14.354 1.00 9.04 17 PRO E CA 1
ATOM 6072 C C . PRO E 1 17 ? 24.416 55.243 15.483 1.00 9.91 17 PRO E C 1
ATOM 6073 O O . PRO E 1 17 ? 24.363 54.789 16.646 1.00 9.20 17 PRO E O 1
ATOM 6077 N N . LEU E 1 18 ? 23.989 56.460 15.115 1.00 10.58 18 LEU E N 1
ATOM 6078 C CA A LEU E 1 18 ? 23.490 57.456 16.043 0.39 11.29 18 LEU E CA 1
ATOM 6079 C CA B LEU E 1 18 ? 23.458 57.420 16.090 0.61 11.62 18 LEU E CA 1
ATOM 6080 C C . LEU E 1 18 ? 22.034 57.737 15.709 1.00 12.14 18 LEU E C 1
ATOM 6081 O O . LEU E 1 18 ? 21.766 58.232 14.620 1.00 13.11 18 LEU E O 1
ATOM 6090 N N . LEU E 1 19 ? 21.126 57.445 16.631 1.00 12.45 19 LEU E N 1
ATOM 6091 C CA . LEU E 1 19 ? 19.698 57.706 16.413 1.00 12.89 19 LEU E CA 1
ATOM 6092 C C . LEU E 1 19 ? 19.142 58.849 17.265 1.00 12.85 19 LEU E C 1
ATOM 6093 O O . LEU E 1 19 ? 19.183 58.779 18.494 1.00 11.25 19 LEU E O 1
ATOM 6098 N N . THR E 1 20 ? 18.578 59.866 16.598 1.00 15.24 20 THR E N 1
ATOM 6099 C CA . THR E 1 20 ? 17.776 60.881 17.290 1.00 16.15 20 THR E CA 1
ATOM 6100 C C . THR E 1 20 ? 16.323 60.600 16.959 1.00 17.06 20 THR E C 1
ATOM 6101 O O . THR E 1 20 ? 15.933 60.602 15.783 1.00 16.69 20 THR E O 1
ATOM 6105 N N . VAL E 1 21 ? 15.545 60.307 17.992 1.00 18.82 21 VAL E N 1
ATOM 6106 C CA . VAL E 1 21 ? 14.204 59.777 17.776 1.00 20.56 21 VAL E CA 1
ATOM 6107 C C . VAL E 1 21 ? 13.231 60.937 17.793 1.00 22.02 21 VAL E C 1
ATOM 6108 O O . VAL E 1 21 ? 13.312 61.826 18.634 1.00 20.42 21 VAL E O 1
ATOM 6112 N N . ARG E 1 22 ? 12.317 60.925 16.838 1.00 24.27 22 ARG E N 1
ATOM 6113 C CA . ARG E 1 22 ? 11.367 62.006 16.692 1.00 27.25 22 ARG E CA 1
ATOM 6114 C C . ARG E 1 22 ? 9.944 61.482 16.841 1.00 28.13 22 ARG E C 1
ATOM 6115 O O . ARG E 1 22 ? 8.987 62.254 16.733 1.00 29.17 22 ARG E O 1
ATOM 6123 N N . GLY E 1 23 ? 9.810 60.175 17.076 1.00 28.60 23 GLY E N 1
ATOM 6124 C CA . GLY E 1 23 ? 8.505 59.505 17.163 1.00 28.88 23 GLY E CA 1
ATOM 6125 C C . GLY E 1 23 ? 8.173 58.702 15.910 1.00 28.51 23 GLY E C 1
ATOM 6126 O O . GLY E 1 23 ? 8.500 59.105 14.792 1.00 28.79 23 GLY E O 1
ATOM 6127 N N . GLY E 1 24 ? 7.549 57.543 16.101 1.00 28.89 24 GLY E N 1
ATOM 6128 C CA . GLY E 1 24 ? 7.132 56.717 14.957 1.00 28.65 24 GLY E CA 1
ATOM 6129 C C . GLY E 1 24 ? 8.149 55.726 14.408 1.00 28.32 24 GLY E C 1
ATOM 6130 O O . GLY E 1 24 ? 7.825 54.936 13.521 1.00 28.68 24 GLY E O 1
ATOM 6131 N N . GLU E 1 25 ? 9.385 55.744 14.921 1.00 26.24 25 GLU E N 1
ATOM 6132 C CA . GLU E 1 25 ? 10.420 54.846 14.388 1.00 24.55 25 GLU E CA 1
ATOM 6133 C C . GLU E 1 25 ? 10.084 53.386 14.667 1.00 22.77 25 GLU E C 1
ATOM 6134 O O . GLU E 1 25 ? 9.515 53.076 15.705 1.00 23.78 25 GLU E O 1
ATOM 6140 N N . ASP E 1 26 ? 10.442 52.492 13.746 1.00 20.67 26 ASP E N 1
ATOM 6141 C CA . ASP E 1 26 ? 10.390 51.068 14.021 1.00 18.92 26 ASP E CA 1
ATOM 6142 C C . ASP E 1 26 ? 11.658 50.633 14.735 1.00 17.70 26 ASP E C 1
ATOM 6143 O O . ASP E 1 26 ? 12.587 50.092 14.116 1.00 16.41 26 ASP E O 1
ATOM 6148 N N . LEU E 1 27 ? 11.691 50.863 16.046 1.00 16.06 27 LEU E N 1
ATOM 6149 C CA . LEU E 1 27 ? 12.897 50.625 16.832 1.00 15.64 27 LEU E CA 1
ATOM 6150 C C . LEU E 1 27 ? 13.252 49.149 16.820 1.00 15.46 27 LEU E C 1
ATOM 6151 O O . LEU E 1 27 ? 14.408 48.775 16.660 1.00 13.95 27 LEU E O 1
ATOM 6156 N N . LEU E 1 28 ? 12.255 48.278 17.004 1.00 14.41 28 LEU E N 1
ATOM 6157 C CA . LEU E 1 28 ? 12.573 46.856 17.021 1.00 14.87 28 LEU E CA 1
ATOM 6158 C C . LEU E 1 28 ? 13.086 46.349 15.651 1.00 14.80 28 LEU E C 1
ATOM 6159 O O . LEU E 1 28 ? 14.013 45.504 15.599 1.00 16.64 28 LEU E O 1
ATOM 6164 N N . GLY E 1 29 ? 12.529 46.899 14.570 1.00 14.72 29 GLY E N 1
ATOM 6165 C CA . GLY E 1 29 ? 12.978 46.567 13.199 1.00 14.68 29 GLY E CA 1
ATOM 6166 C C . GLY E 1 29 ? 14.436 46.990 13.018 1.00 14.42 29 GLY E C 1
ATOM 6167 O O . GLY E 1 29 ? 15.278 46.259 12.477 1.00 13.66 29 GLY E O 1
ATOM 6168 N N . LEU E 1 30 ? 14.713 48.195 13.491 1.00 14.35 30 LEU E N 1
ATOM 6169 C CA . LEU E 1 30 ? 16.068 48.742 13.444 1.00 14.31 30 LEU E CA 1
ATOM 6170 C C . LEU E 1 30 ? 17.027 47.828 14.190 1.00 13.85 30 LEU E C 1
ATOM 6171 O O . LEU E 1 30 ? 18.079 47.485 13.652 1.00 14.50 30 LEU E O 1
ATOM 6176 N N . ALA E 1 31 ? 16.698 47.422 15.413 1.00 13.68 31 ALA E N 1
ATOM 6177 C CA . ALA E 1 31 ? 17.582 46.519 16.162 1.00 14.56 31 ALA E CA 1
ATOM 6178 C C . ALA E 1 31 ? 17.845 45.249 15.401 1.00 15.39 31 ALA E C 1
ATOM 6179 O O . ALA E 1 31 ? 18.976 44.796 15.326 1.00 15.92 31 ALA E O 1
ATOM 6181 N N . ARG E 1 32 ? 16.790 44.668 14.822 1.00 13.91 32 ARG E N 1
ATOM 6182 C CA . ARG E 1 32 ? 16.939 43.443 14.056 1.00 14.99 32 ARG E CA 1
ATOM 6183 C C . ARG E 1 32 ? 17.878 43.566 12.859 1.00 14.20 32 ARG E C 1
ATOM 6184 O O . ARG E 1 32 ? 18.749 42.705 12.654 1.00 14.86 32 ARG E O 1
ATOM 6192 N N . VAL E 1 33 ? 17.715 44.634 12.084 1.00 13.16 33 VAL E N 1
ATOM 6193 C CA . VAL E 1 33 ? 18.550 44.887 10.914 1.00 14.14 33 VAL E CA 1
ATOM 6194 C C . VAL E 1 33 ? 19.993 45.091 11.364 1.00 13.92 33 VAL E C 1
ATOM 6195 O O . VAL E 1 33 ? 20.903 44.493 10.796 1.00 14.37 33 VAL E O 1
ATOM 6199 N N . LEU E 1 34 ? 20.203 45.907 12.392 1.00 13.37 34 LEU E N 1
ATOM 6200 C CA . LEU E 1 34 ? 21.586 46.123 12.865 1.00 13.11 34 LEU E CA 1
ATOM 6201 C C . LEU E 1 34 ? 22.224 44.791 13.273 1.00 14.03 34 LEU E C 1
ATOM 6202 O O . LEU E 1 34 ? 23.312 44.465 12.845 1.00 15.39 34 LEU E O 1
ATOM 6207 N N . GLU E 1 35 ? 21.517 43.995 14.055 1.00 15.80 35 GLU E N 1
ATOM 6208 C CA . GLU E 1 35 ? 22.079 42.736 14.550 1.00 17.86 35 GLU E CA 1
ATOM 6209 C C . GLU E 1 35 ? 22.347 41.762 13.399 1.00 19.37 35 GLU E C 1
ATOM 6210 O O . GLU E 1 35 ? 23.392 41.071 13.370 1.00 20.16 35 GLU E O 1
ATOM 6216 N N . GLU E 1 36 ? 21.414 41.712 12.452 1.00 18.57 36 GLU E N 1
ATOM 6217 C CA . GLU E 1 36 ? 21.546 40.834 11.286 1.00 19.71 36 GLU E CA 1
ATOM 6218 C C . GLU E 1 36 ? 22.754 41.215 10.426 1.00 19.89 36 GLU E C 1
ATOM 6219 O O . GLU E 1 36 ? 23.382 40.329 9.835 1.00 21.02 36 GLU E O 1
ATOM 6225 N N . GLU E 1 37 ? 23.101 42.514 10.399 1.00 19.19 37 GLU E N 1
ATOM 6226 C CA . GLU E 1 37 ? 24.245 42.998 9.605 1.00 18.84 37 GLU E CA 1
ATOM 6227 C C . GLU E 1 37 ? 25.545 43.020 10.413 1.00 18.82 37 GLU E C 1
ATOM 6228 O O . GLU E 1 37 ? 26.597 43.332 9.867 1.00 19.82 37 GLU E O 1
ATOM 6234 N N . GLY E 1 38 ? 25.470 42.631 11.682 1.00 18.70 38 GLY E N 1
ATOM 6235 C CA . GLY E 1 38 ? 26.653 42.508 12.527 1.00 18.13 38 GLY E CA 1
ATOM 6236 C C . GLY E 1 38 ? 27.105 43.831 13.105 1.00 17.87 38 GLY E C 1
ATOM 6237 O O . GLY E 1 38 ? 28.304 44.029 13.383 1.00 18.35 38 GLY E O 1
ATOM 6238 N N . VAL E 1 39 ? 26.151 44.734 13.306 1.00 16.44 39 VAL E N 1
ATOM 6239 C CA . VAL E 1 39 ? 26.442 46.009 13.983 1.00 17.82 39 VAL E CA 1
ATOM 6240 C C . VAL E 1 39 ? 25.621 45.938 15.254 1.00 18.59 39 VAL E C 1
ATOM 6241 O O . VAL E 1 39 ? 24.424 46.221 15.248 1.00 22.01 39 VAL E O 1
ATOM 6245 N N . GLY E 1 40 ? 26.236 45.528 16.346 1.00 18.54 40 GLY E N 1
ATOM 6246 C CA . GLY E 1 40 ? 25.456 45.189 17.521 1.00 18.41 40 GLY E CA 1
ATOM 6247 C C . GLY E 1 40 ? 25.355 46.270 18.571 1.00 17.22 40 GLY E C 1
ATOM 6248 O O . GLY E 1 40 ? 24.986 45.972 19.699 1.00 17.55 40 GLY E O 1
ATOM 6249 N N . ALA E 1 41 ? 25.708 47.516 18.206 1.00 15.84 41 ALA E N 1
ATOM 6250 C CA . ALA E 1 41 ? 25.563 48.660 19.109 1.00 14.75 41 ALA E CA 1
ATOM 6251 C C . ALA E 1 41 ? 24.781 49.779 18.477 1.00 13.30 41 ALA E C 1
ATOM 6252 O O . ALA E 1 41 ? 24.819 49.957 17.263 1.00 14.91 41 ALA E O 1
ATOM 6254 N N . LEU E 1 42 ? 24.113 50.563 19.317 1.00 11.31 42 LEU E N 1
ATOM 6255 C CA . LEU E 1 42 ? 23.366 51.712 18.817 1.00 10.56 42 LEU E CA 1
ATOM 6256 C C . LEU E 1 42 ? 23.414 52.823 19.855 1.00 10.24 42 LEU E C 1
ATOM 6257 O O . LEU E 1 42 ? 23.225 52.571 21.041 1.00 10.68 42 LEU E O 1
ATOM 6262 N N . GLU E 1 43 ? 23.668 54.060 19.429 1.00 9.36 43 GLU E N 1
ATOM 6263 C CA . GLU E 1 43 ? 23.608 55.189 20.346 1.00 10.40 43 GLU E CA 1
ATOM 6264 C C . GLU E 1 43 ? 22.309 55.958 20.125 1.00 10.58 43 GLU E C 1
ATOM 6265 O O . GLU E 1 43 ? 21.978 56.323 18.984 1.00 12.16 43 GLU E O 1
ATOM 6271 N N . ILE E 1 44 ? 21.570 56.214 21.206 1.00 9.66 44 ILE E N 1
ATOM 6272 C CA . ILE E 1 44 ? 20.337 57.006 21.130 1.00 11.12 44 ILE E CA 1
ATOM 6273 C C . ILE E 1 44 ? 20.601 58.352 21.792 1.00 11.46 44 ILE E C 1
ATOM 6274 O O . ILE E 1 44 ? 21.041 58.400 22.950 1.00 10.87 44 ILE E O 1
ATOM 6279 N N . THR E 1 45 ? 20.363 59.450 21.082 1.00 12.09 45 THR E N 1
ATOM 6280 C CA . THR E 1 45 ? 20.586 60.749 21.709 1.00 13.27 45 THR E CA 1
ATOM 6281 C C . THR E 1 45 ? 19.448 61.043 22.699 1.00 15.28 45 THR E C 1
ATOM 6282 O O . THR E 1 45 ? 18.325 60.546 22.529 1.00 14.95 45 THR E O 1
ATOM 6286 N N . LEU E 1 46 ? 19.759 61.803 23.745 1.00 17.07 46 LEU E N 1
ATOM 6287 C CA . LEU E 1 46 ? 18.759 62.064 24.794 1.00 20.35 46 LEU E CA 1
ATOM 6288 C C . LEU E 1 46 ? 18.392 63.523 24.925 1.00 22.27 46 LEU E C 1
ATOM 6289 O O . LEU E 1 46 ? 18.379 64.065 26.034 1.00 23.58 46 LEU E O 1
ATOM 6294 N N . ARG E 1 47 ? 18.084 64.154 23.807 1.00 23.47 47 ARG E N 1
ATOM 6295 C CA . ARG E 1 47 ? 17.628 65.542 23.805 1.00 25.57 47 ARG E CA 1
ATOM 6296 C C . ARG E 1 47 ? 16.175 65.722 24.245 1.00 26.30 47 ARG E C 1
ATOM 6297 O O . ARG E 1 47 ? 15.783 66.808 24.712 1.00 27.24 47 ARG E O 1
ATOM 6305 N N . THR E 1 48 ? 15.360 64.686 24.061 1.00 26.96 48 THR E N 1
ATOM 6306 C CA . THR E 1 48 ? 13.955 64.749 24.467 1.00 27.17 48 THR E CA 1
ATOM 6307 C C . THR E 1 48 ? 13.640 63.522 25.263 1.00 27.41 48 THR E C 1
ATOM 6308 O O . THR E 1 48 ? 14.418 62.566 25.272 1.00 27.21 48 THR E O 1
ATOM 6312 N N . GLU E 1 49 ? 12.482 63.540 25.912 1.00 27.13 49 GLU E N 1
ATOM 6313 C CA . GLU E 1 49 ? 11.989 62.376 26.607 1.00 27.36 49 GLU E CA 1
ATOM 6314 C C . GLU E 1 49 ? 11.922 61.152 25.680 1.00 25.69 49 GLU E C 1
ATOM 6315 O O . GLU E 1 49 ? 11.998 59.998 26.160 1.00 26.13 49 GLU E O 1
ATOM 6321 N N . LYS E 1 50 ? 11.764 61.395 24.375 1.00 23.81 50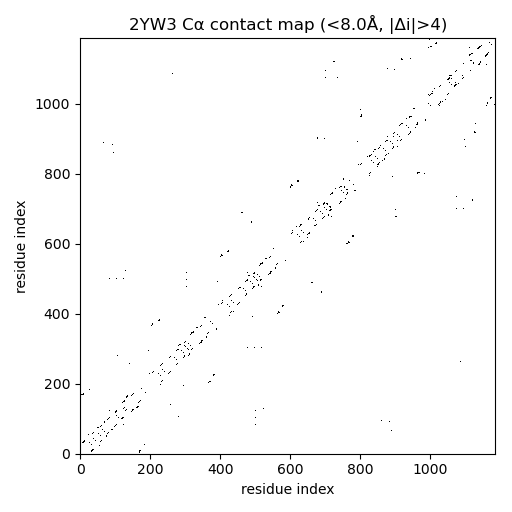 LYS E N 1
ATOM 6322 C CA . LYS E 1 50 ? 11.582 60.298 23.407 1.00 22.21 50 LYS E CA 1
ATOM 6323 C C . LYS E 1 50 ? 12.805 59.382 23.356 1.00 20.08 50 LYS E C 1
ATOM 6324 O O . LYS E 1 50 ? 12.678 58.143 23.222 1.00 17.59 50 LYS E O 1
ATOM 6330 N N . GLY E 1 51 ? 13.981 59.997 23.497 1.00 18.26 51 GLY E N 1
ATOM 6331 C CA . GLY E 1 51 ? 15.230 59.240 23.581 1.00 16.93 51 GLY E CA 1
ATOM 6332 C C . GLY E 1 51 ? 15.177 58.259 24.728 1.00 15.92 51 GLY E C 1
ATOM 6333 O O . GLY E 1 51 ? 15.546 57.072 24.589 1.00 14.66 51 GLY E O 1
ATOM 6334 N N . LEU E 1 52 ? 14.722 58.732 25.900 1.00 15.27 52 LEU E N 1
ATOM 6335 C CA . LEU E 1 52 ? 14.674 57.833 27.044 1.00 16.00 52 LEU E CA 1
ATOM 6336 C C . LEU E 1 52 ? 13.695 56.709 26.824 1.00 15.36 52 LEU E C 1
ATOM 6337 O O . LEU E 1 52 ? 13.956 55.566 27.208 1.00 15.23 52 LEU E O 1
ATOM 6342 N N . GLU E 1 53 ? 12.570 57.045 26.190 1.00 15.75 53 GLU E N 1
ATOM 6343 C CA . GLU E 1 53 ? 11.557 56.032 25.877 1.00 16.98 53 GLU E CA 1
ATOM 6344 C C . GLU E 1 53 ? 12.073 54.999 24.884 1.00 15.54 53 GLU E C 1
ATOM 6345 O O . GLU E 1 53 ? 11.766 53.804 24.984 1.00 15.55 53 GLU E O 1
ATOM 6351 N N . ALA E 1 54 ? 12.929 55.434 23.962 1.00 14.33 54 ALA E N 1
ATOM 6352 C CA . ALA E 1 54 ? 13.492 54.491 22.990 1.00 13.31 54 ALA E CA 1
ATOM 6353 C C . ALA E 1 54 ? 14.485 53.530 23.626 1.00 12.99 54 ALA E C 1
ATOM 6354 O O . ALA E 1 54 ? 14.549 52.343 23.250 1.00 12.50 54 ALA E O 1
ATOM 6356 N N . LEU E 1 55 ? 15.301 54.021 24.582 1.00 12.70 55 LEU E N 1
ATOM 6357 C CA . LEU E 1 55 ? 16.209 53.123 25.280 1.00 13.22 55 LEU E CA 1
ATOM 6358 C C . LEU E 1 55 ? 15.390 52.036 25.972 1.00 13.73 55 LEU E C 1
ATOM 6359 O O . LEU E 1 55 ? 15.697 50.849 25.868 1.00 13.92 55 LEU E O 1
ATOM 6364 N N . LYS E 1 56 ? 14.321 52.464 26.632 1.00 14.70 56 LYS E N 1
ATOM 6365 C CA . LYS E 1 56 ? 13.461 51.524 27.370 1.00 15.74 56 LYS E CA 1
ATOM 6366 C C . LYS E 1 56 ? 12.896 50.471 26.423 1.00 15.52 56 LYS E C 1
ATOM 6367 O O . LYS E 1 56 ? 12.888 49.264 26.758 1.00 14.77 56 LYS E O 1
ATOM 6373 N N . ALA E 1 57 ? 12.439 50.924 25.261 1.00 15.40 57 ALA E N 1
ATOM 6374 C CA . ALA E 1 57 ? 11.838 50.011 24.262 1.00 15.58 57 ALA E CA 1
ATOM 6375 C C . ALA E 1 57 ? 12.833 49.005 23.714 1.00 16.34 57 ALA E C 1
ATOM 6376 O O . ALA E 1 57 ? 12.448 47.909 23.280 1.00 16.18 57 ALA E O 1
ATOM 6378 N N . LEU E 1 58 ? 14.128 49.346 23.798 1.00 14.98 58 LEU E N 1
ATOM 6379 C CA . LEU E 1 58 ? 15.176 48.517 23.252 1.00 15.29 58 LEU E CA 1
ATOM 6380 C C . LEU E 1 58 ? 15.987 47.737 24.292 1.00 17.25 58 LEU E C 1
ATOM 6381 O O . LEU E 1 58 ? 16.897 46.969 23.944 1.00 16.91 58 LEU E O 1
ATOM 6386 N N . ARG E 1 59 ? 15.623 47.931 25.563 1.00 20.49 59 ARG E N 1
ATOM 6387 C CA . ARG E 1 59 ? 16.305 47.311 26.723 1.00 24.29 59 ARG E CA 1
ATOM 6388 C C . ARG E 1 59 ? 16.781 45.883 26.500 1.00 25.07 59 ARG E C 1
ATOM 6389 O O . ARG E 1 59 ? 17.941 45.575 26.775 1.00 27.71 59 ARG E O 1
ATOM 6397 N N . LYS E 1 60 ? 15.917 45.026 25.986 1.00 25.54 60 LYS E N 1
ATOM 6398 C CA . LYS E 1 60 ? 16.273 43.618 25.829 1.00 27.15 60 LYS E CA 1
ATOM 6399 C C . LYS E 1 60 ? 16.329 43.194 24.367 1.00 26.03 60 LYS E C 1
ATOM 6400 O O . LYS E 1 60 ? 16.066 42.033 24.028 1.00 26.71 60 LYS E O 1
ATOM 6406 N N . SER E 1 61 ? 16.709 44.135 23.494 1.00 24.10 61 SER E N 1
ATOM 6407 C CA . SER E 1 61 ? 16.705 43.891 22.054 1.00 22.43 61 SER E CA 1
ATOM 6408 C C . SER E 1 61 ? 17.922 43.102 21.590 1.00 22.04 61 SER E C 1
ATOM 6409 O O . SER E 1 61 ? 17.932 42.574 20.472 1.00 23.56 61 SER E O 1
ATOM 6412 N N . GLY E 1 62 ? 18.948 43.026 22.436 1.00 21.04 62 GLY E N 1
ATOM 6413 C CA . GLY E 1 62 ? 20.197 42.363 22.081 1.00 19.94 62 GLY E CA 1
ATOM 6414 C C . GLY E 1 62 ? 21.317 43.348 21.764 1.00 19.46 62 GLY E C 1
ATOM 6415 O O . GLY E 1 62 ? 22.475 42.958 21.686 1.00 20.38 62 GLY E O 1
ATOM 6416 N N . LEU E 1 63 ? 20.963 44.623 21.601 1.00 17.46 63 LEU E N 1
ATOM 6417 C CA . LEU E 1 63 ? 21.956 45.658 21.270 1.00 16.04 63 LEU E CA 1
ATOM 6418 C C . LEU E 1 63 ? 22.708 46.107 22.501 1.00 15.38 63 LEU E C 1
ATOM 6419 O O . LEU E 1 63 ? 22.147 46.111 23.611 1.00 15.38 63 LEU E O 1
ATOM 6424 N N . LEU E 1 64 ? 23.963 46.502 22.279 1.00 13.93 64 LEU E N 1
ATOM 6425 C CA . LEU E 1 64 ? 24.714 47.257 23.279 1.00 13.62 64 LEU E CA 1
ATOM 6426 C C . LEU E 1 64 ? 24.241 48.695 23.113 1.00 12.67 64 LEU E C 1
ATOM 6427 O O . LEU E 1 64 ? 24.571 49.308 22.094 1.00 13.27 64 LEU E O 1
ATOM 6432 N N . LEU E 1 65 ? 23.526 49.231 24.094 1.00 11.69 65 LEU E N 1
ATOM 6433 C CA A LEU E 1 65 ? 22.872 50.539 23.942 0.73 11.35 65 LEU E CA 1
ATOM 6434 C CA B LEU E 1 65 ? 22.866 50.537 23.949 0.27 11.86 65 LEU E CA 1
ATOM 6435 C C . LEU E 1 65 ? 23.709 51.632 24.559 1.00 12.00 65 LEU E C 1
ATOM 6436 O O . LEU E 1 65 ? 24.100 51.522 25.715 1.00 12.33 65 LEU E O 1
ATOM 6445 N N . GLY E 1 66 ? 23.948 52.682 23.788 1.00 11.59 66 GLY E N 1
ATOM 6446 C CA . GLY E 1 66 ? 24.625 53.878 24.338 1.00 11.03 66 GLY E CA 1
ATOM 6447 C C . GLY E 1 66 ? 23.652 55.029 24.451 1.00 10.92 66 GLY E C 1
ATOM 6448 O O . GLY E 1 66 ? 22.711 55.144 23.665 1.00 11.42 66 GLY E O 1
ATOM 6449 N N . ALA E 1 67 ? 23.875 55.919 25.417 1.00 10.34 67 ALA E N 1
ATOM 6450 C CA . ALA E 1 67 ? 23.098 57.155 25.490 1.00 10.88 67 ALA E CA 1
ATOM 6451 C C . ALA E 1 67 ? 24.001 58.325 25.090 1.00 10.30 67 ALA E C 1
ATOM 6452 O O . ALA E 1 67 ? 25.099 58.437 25.646 1.00 10.71 67 ALA E O 1
ATOM 6454 N N . GLY E 1 68 ? 23.576 59.139 24.127 1.00 10.67 68 GLY E N 1
ATOM 6455 C CA . GLY E 1 68 ? 24.289 60.385 23.792 1.00 13.15 68 GLY E CA 1
ATOM 6456 C C . GLY E 1 68 ? 23.626 61.524 24.544 1.00 16.48 68 GLY E C 1
ATOM 6457 O O . GLY E 1 68 ? 22.688 61.271 25.318 1.00 18.11 68 GLY E O 1
ATOM 6458 N N . THR E 1 69 ? 24.120 62.756 24.394 1.00 17.95 69 THR E N 1
ATOM 6459 C CA . THR E 1 69 ? 23.516 63.891 25.177 1.00 19.98 69 THR E CA 1
ATOM 6460 C C . THR E 1 69 ? 23.653 63.722 26.671 1.00 20.09 69 THR E C 1
ATOM 6461 O O . THR E 1 69 ? 22.776 64.151 27.471 1.00 21.01 69 THR E O 1
ATOM 6465 N N . VAL E 1 70 ? 24.719 63.083 27.116 1.00 17.81 70 VAL E N 1
ATOM 6466 C CA . VAL E 1 70 ? 24.776 62.852 28.552 1.00 17.24 70 VAL E CA 1
ATOM 6467 C C . VAL E 1 70 ? 25.492 64.056 29.170 1.00 17.27 70 VAL E C 1
ATOM 6468 O O . VAL E 1 70 ? 26.741 64.004 29.342 1.00 19.58 70 VAL E O 1
ATOM 6472 N N . ARG E 1 71 ? 24.698 65.097 29.532 1.00 14.88 71 ARG E N 1
ATOM 6473 C CA A ARG E 1 71 ? 25.147 66.475 29.852 0.40 14.49 71 ARG E CA 1
ATOM 6474 C CA B ARG E 1 71 ? 25.335 66.363 29.878 0.60 14.01 71 ARG E CA 1
ATOM 6475 C C . ARG E 1 71 ? 25.270 66.748 31.357 1.00 14.09 71 ARG E C 1
ATOM 6476 O O . ARG E 1 71 ? 25.653 67.875 31.775 1.00 14.34 71 ARG E O 1
ATOM 6491 N N . SER E 1 72 ? 24.881 65.776 32.163 1.00 13.08 72 SER E N 1
ATOM 6492 C CA . SER E 1 72 ? 24.966 65.925 33.618 1.00 12.44 72 SER E CA 1
ATOM 6493 C C . SER E 1 72 ? 24.912 64.563 34.272 1.00 13.17 72 SER E C 1
ATOM 6494 O O . SER E 1 72 ? 24.429 63.616 33.671 1.00 12.63 72 SER E O 1
ATOM 6497 N N . PRO E 1 73 ? 25.382 64.458 35.532 1.00 12.56 73 PRO E N 1
ATOM 6498 C CA . PRO E 1 73 ? 25.220 63.214 36.302 1.00 13.65 73 PRO E CA 1
ATOM 6499 C C . PRO E 1 73 ? 23.758 62.703 36.385 1.00 13.31 73 PRO E C 1
ATOM 6500 O O . PRO E 1 73 ? 23.510 61.500 36.227 1.00 12.71 73 PRO E O 1
ATOM 6504 N N . LYS E 1 74 ? 22.808 63.601 36.618 1.00 13.45 74 LYS E N 1
ATOM 6505 C CA . LYS E 1 74 ? 21.423 63.192 36.732 1.00 13.27 74 LYS E CA 1
ATOM 6506 C C . LYS E 1 74 ? 20.924 62.644 35.379 1.00 12.34 74 LYS E C 1
ATOM 6507 O O . LYS E 1 74 ? 20.253 61.615 35.326 1.00 12.18 74 LYS E O 1
ATOM 6513 N N . GLU E 1 75 ? 21.261 63.323 34.289 1.00 11.09 75 GLU E N 1
ATOM 6514 C CA . GLU E 1 75 ? 20.934 62.792 32.948 1.00 12.84 75 GLU E CA 1
ATOM 6515 C C . GLU E 1 75 ? 21.585 61.442 32.686 1.00 12.75 75 GLU E C 1
ATOM 6516 O O . GLU E 1 75 ? 20.965 60.547 32.107 1.00 13.90 75 GLU E O 1
ATOM 6522 N N . ALA E 1 76 ? 22.835 61.284 33.132 1.00 12.27 76 ALA E N 1
ATOM 6523 C CA . ALA E 1 76 ? 23.524 60.023 32.993 1.00 12.33 76 ALA E CA 1
ATOM 6524 C C . ALA E 1 76 ? 22.761 58.937 33.739 1.00 12.68 76 ALA E C 1
ATOM 6525 O O . ALA E 1 76 ? 22.535 57.863 33.198 1.00 12.59 76 ALA E O 1
ATOM 6527 N N . GLU E 1 77 ? 22.387 59.213 34.986 1.00 12.24 77 GLU E N 1
ATOM 6528 C CA . GLU E 1 77 ? 21.707 58.194 35.782 1.00 13.04 77 GLU E CA 1
ATOM 6529 C C . GLU E 1 77 ? 20.357 57.818 35.149 1.00 12.56 77 GLU E C 1
ATOM 6530 O O . GLU E 1 77 ? 20.020 56.626 35.088 1.00 12.17 77 GLU E O 1
ATOM 6536 N N . ALA E 1 78 ? 19.638 58.813 34.648 1.00 12.46 78 ALA E N 1
ATOM 6537 C CA . ALA E 1 78 ? 18.349 58.580 33.972 1.00 12.75 78 ALA E CA 1
ATOM 6538 C C . ALA E 1 78 ? 18.568 57.671 32.772 1.00 13.09 78 ALA E C 1
ATOM 6539 O O . ALA E 1 78 ? 17.793 56.743 32.511 1.00 14.18 78 ALA E O 1
ATOM 6541 N N . ALA E 1 79 ? 19.625 57.938 32.013 1.00 12.42 79 ALA E N 1
ATOM 6542 C CA . ALA E 1 79 ? 19.961 57.089 30.878 1.00 12.86 79 ALA E CA 1
ATOM 6543 C C . ALA E 1 79 ? 20.221 55.645 31.263 1.00 12.37 79 ALA E C 1
ATOM 6544 O O . ALA E 1 79 ? 19.738 54.729 30.587 1.00 12.53 79 ALA E O 1
ATOM 6546 N N . LEU E 1 80 ? 20.997 55.433 32.339 1.00 12.47 80 LEU E N 1
ATOM 6547 C CA . LEU E 1 80 ? 21.317 54.097 32.819 1.00 13.08 80 LEU E CA 1
ATOM 6548 C C . LEU E 1 80 ? 20.059 53.366 33.295 1.00 13.78 80 LEU E C 1
ATOM 6549 O O . LEU E 1 80 ? 19.921 52.161 33.062 1.00 15.28 80 LEU E O 1
ATOM 6554 N N . GLU E 1 81 ? 19.168 54.078 33.960 1.00 13.91 81 GLU E N 1
ATOM 6555 C CA . GLU E 1 81 ? 17.930 53.435 34.454 1.00 15.21 81 GLU E CA 1
ATOM 6556 C C . GLU E 1 81 ? 17.015 53.076 33.290 1.00 15.49 81 GLU E C 1
ATOM 6557 O O . GLU E 1 81 ? 16.216 52.124 33.381 1.00 15.91 81 GLU E O 1
ATOM 6563 N N . ALA E 1 82 ? 17.122 53.821 32.194 1.00 15.60 82 ALA E N 1
ATOM 6564 C CA . ALA E 1 82 ? 16.284 53.536 31.011 1.00 16.51 82 ALA E CA 1
ATOM 6565 C C . ALA E 1 82 ? 16.811 52.386 30.156 1.00 16.52 82 ALA E C 1
ATOM 6566 O O . ALA E 1 82 ? 16.095 51.894 29.281 1.00 18.85 82 ALA E O 1
ATOM 6568 N N . GLY E 1 83 ? 18.060 51.996 30.366 1.00 16.03 83 GLY E N 1
ATOM 6569 C CA . GLY E 1 83 ? 18.645 50.849 29.669 1.00 16.42 83 GLY E CA 1
ATOM 6570 C C . GLY E 1 83 ? 19.965 51.069 28.952 1.00 15.94 83 GLY E C 1
ATOM 6571 O O . GLY E 1 83 ? 20.514 50.132 28.396 1.00 16.38 83 GLY E O 1
ATOM 6572 N N . ALA E 1 84 ? 20.531 52.274 29.034 1.00 14.16 84 ALA E N 1
ATOM 6573 C CA . ALA E 1 84 ? 21.849 52.494 28.452 1.00 13.56 84 ALA E CA 1
ATOM 6574 C C . ALA E 1 84 ? 22.925 51.640 29.138 1.00 13.69 84 ALA E C 1
ATOM 6575 O O . ALA E 1 84 ? 22.946 51.514 30.382 1.00 15.01 84 ALA E O 1
ATOM 6577 N N . ALA E 1 85 ? 23.796 51.046 28.333 1.00 13.37 85 ALA E N 1
ATOM 6578 C CA . ALA E 1 85 ? 24.959 50.321 28.776 1.00 12.67 85 ALA E CA 1
ATOM 6579 C C . ALA E 1 85 ? 26.229 51.176 28.796 1.00 13.73 85 ALA E C 1
ATOM 6580 O O . ALA E 1 85 ? 27.227 50.790 29.417 1.00 14.59 85 ALA E O 1
ATOM 6582 N N . PHE E 1 86 ? 26.232 52.293 28.067 1.00 12.33 86 PHE E N 1
ATOM 6583 C CA . PHE E 1 86 ? 27.433 53.184 28.043 1.00 10.21 86 PHE E CA 1
ATOM 6584 C C . PHE E 1 86 ? 26.960 54.607 27.796 1.00 9.87 86 PHE E C 1
ATOM 6585 O O . PHE E 1 86 ? 25.814 54.823 27.372 1.00 9.76 86 PHE E O 1
ATOM 6593 N N . LEU E 1 87 ? 27.827 55.580 28.099 1.00 8.32 87 LEU E N 1
ATOM 6594 C CA . LEU E 1 87 ? 27.389 56.974 28.126 1.00 7.68 87 LEU E CA 1
ATOM 6595 C C . LEU E 1 87 ? 28.338 57.749 27.229 1.00 7.78 87 LEU E C 1
ATOM 6596 O O . LEU E 1 87 ? 29.512 57.432 27.208 1.00 8.09 87 LEU E O 1
ATOM 6601 N N . VAL E 1 88 ? 27.794 58.736 26.496 1.00 8.49 88 VAL E N 1
ATOM 6602 C CA . VAL E 1 88 ? 28.590 59.574 25.569 1.00 8.43 88 VAL E CA 1
ATOM 6603 C C . VAL E 1 88 ? 28.198 61.032 25.745 1.00 9.23 88 VAL E C 1
ATOM 6604 O O . VAL E 1 88 ? 27.024 61.336 25.884 1.00 8.53 88 VAL E O 1
ATOM 6608 N N . SER E 1 89 ? 29.180 61.953 25.777 1.00 9.73 89 SER E N 1
ATOM 6609 C CA . SER E 1 89 ? 28.853 63.372 25.885 1.00 9.47 89 SER E CA 1
ATOM 6610 C C . SER E 1 89 ? 29.642 64.158 24.835 1.00 8.99 89 SER E C 1
ATOM 6611 O O . SER E 1 89 ? 30.688 63.683 24.339 1.00 8.12 89 SER E O 1
ATOM 6614 N N . PRO E 1 90 ? 29.162 65.345 24.483 1.00 9.03 90 PRO E N 1
ATOM 6615 C CA . PRO E 1 90 ? 29.880 66.111 23.429 1.00 9.52 90 PRO E CA 1
ATOM 6616 C C . PRO E 1 90 ? 31.254 66.627 23.861 1.00 9.47 90 PRO E C 1
ATOM 6617 O O . PRO E 1 90 ? 32.141 66.745 23.024 1.00 8.60 90 PRO E O 1
ATOM 6621 N N . GLY E 1 91 ? 31.410 66.952 25.145 1.00 8.88 91 GLY E N 1
ATOM 6622 C CA . GLY E 1 91 ? 32.717 67.338 25.697 1.00 10.65 91 GLY E CA 1
ATOM 6623 C C . GLY E 1 91 ? 32.970 66.595 27.002 1.00 12.24 91 GLY E C 1
ATOM 6624 O O . GLY E 1 91 ? 32.098 65.875 27.507 1.00 13.82 91 GLY E O 1
ATOM 6625 N N . LEU E 1 92 ? 34.133 66.810 27.588 1.00 11.25 92 LEU E N 1
ATOM 6626 C CA . LEU E 1 92 ? 34.508 66.110 28.817 1.00 12.38 92 LEU E CA 1
ATOM 6627 C C . LEU E 1 92 ? 33.782 66.679 30.036 1.00 11.23 92 LEU E C 1
ATOM 6628 O O . LEU E 1 92 ? 33.884 67.884 30.304 1.00 11.47 92 LEU E O 1
ATOM 6633 N N . LEU E 1 93 ? 33.095 65.820 30.795 1.00 11.81 93 LEU E N 1
ATOM 6634 C CA . LEU E 1 93 ? 32.404 66.233 32.035 1.00 11.70 93 LEU E CA 1
ATOM 6635 C C . LEU E 1 93 ? 32.890 65.346 33.166 1.00 12.55 93 LEU E C 1
ATOM 6636 O O . LEU E 1 93 ? 32.539 64.148 33.222 1.00 10.87 93 LEU E O 1
ATOM 6641 N N . GLU E 1 94 ? 33.755 65.913 34.018 1.00 12.66 94 GLU E N 1
ATOM 6642 C CA . GLU E 1 94 ? 34.392 65.108 35.055 1.00 13.71 94 GLU E CA 1
ATOM 6643 C C . GLU E 1 94 ? 33.362 64.480 35.991 1.00 12.79 94 GLU E C 1
ATOM 6644 O O . GLU E 1 94 ? 33.597 63.372 36.473 1.00 13.39 94 GLU E O 1
ATOM 6650 N N . GLU E 1 95 ? 32.220 65.146 36.211 1.00 12.14 95 GLU E N 1
ATOM 6651 C CA . GLU E 1 95 ? 31.218 64.608 37.162 1.00 12.66 95 GLU E CA 1
ATOM 6652 C C . GLU E 1 95 ? 30.438 63.457 36.539 1.00 11.92 95 GLU E C 1
ATOM 6653 O O . GLU E 1 95 ? 29.961 62.566 37.240 1.00 11.62 95 GLU E O 1
ATOM 6659 N N . VAL E 1 96 ? 30.296 63.493 35.211 1.00 10.29 96 VAL E N 1
ATOM 6660 C CA . VAL E 1 96 ? 29.712 62.355 34.504 1.00 10.29 96 VAL E CA 1
ATOM 6661 C C . VAL E 1 96 ? 30.677 61.148 34.578 1.00 10.75 96 VAL E C 1
ATOM 6662 O O . VAL E 1 96 ? 30.241 59.986 34.782 1.00 9.66 96 VAL E O 1
ATOM 6666 N N . ALA E 1 97 ? 31.978 61.394 34.421 1.00 9.78 97 ALA E N 1
ATOM 6667 C CA . ALA E 1 97 ? 32.968 60.321 34.574 1.00 10.21 97 ALA E CA 1
ATOM 6668 C C . ALA E 1 97 ? 32.854 59.698 35.968 1.00 11.21 97 ALA E C 1
ATOM 6669 O O . ALA E 1 97 ? 32.921 58.468 36.106 1.00 12.38 97 ALA E O 1
ATOM 6671 N N . ALA E 1 98 ? 32.636 60.539 36.983 1.00 11.20 98 ALA E N 1
ATOM 6672 C CA . ALA E 1 98 ? 32.521 60.046 38.356 1.00 11.30 98 ALA E CA 1
ATOM 6673 C C . ALA E 1 98 ? 31.307 59.132 38.516 1.00 11.51 98 ALA E C 1
ATOM 6674 O O . ALA E 1 98 ? 31.387 58.056 39.117 1.00 13.02 98 ALA E O 1
ATOM 6676 N N . LEU E 1 99 ? 30.188 59.544 37.944 1.00 11.87 99 LEU E N 1
ATOM 6677 C CA . LEU E 1 99 ? 28.974 58.716 37.979 1.00 11.31 99 LEU E CA 1
ATOM 6678 C C . LEU E 1 99 ? 29.201 57.408 37.252 1.00 10.93 99 LEU E C 1
ATOM 6679 O O . LEU E 1 99 ? 28.860 56.323 37.747 1.00 12.29 99 LEU E O 1
ATOM 6684 N N . ALA E 1 100 ? 29.823 57.483 36.085 1.00 10.09 100 ALA E N 1
ATOM 6685 C CA . ALA E 1 100 ? 30.062 56.255 35.312 1.00 9.82 100 ALA E CA 1
ATOM 6686 C C . ALA E 1 100 ? 30.971 55.267 36.016 1.00 10.53 100 ALA E C 1
ATOM 6687 O O . ALA E 1 100 ? 30.715 54.049 36.025 1.00 12.29 100 ALA E O 1
ATOM 6689 N N . GLN E 1 101 ? 32.030 55.784 36.626 1.00 11.68 101 GLN E N 1
ATOM 6690 C CA . GLN E 1 101 ? 32.913 54.947 37.422 1.00 12.69 101 GLN E CA 1
ATOM 6691 C C . GLN E 1 101 ? 32.177 54.329 38.623 1.00 13.15 101 GLN E C 1
ATOM 6692 O O . GLN E 1 101 ? 32.357 53.142 38.907 1.00 14.71 101 GLN E O 1
ATOM 6698 N N . ALA E 1 102 ? 31.365 55.130 39.314 1.00 13.19 102 ALA E N 1
ATOM 6699 C CA . ALA E 1 102 ? 30.589 54.646 40.469 1.00 13.95 102 ALA E CA 1
ATOM 6700 C C . ALA E 1 102 ? 29.652 53.521 40.023 1.00 14.38 102 ALA E C 1
ATOM 6701 O O . ALA E 1 102 ? 29.423 52.570 40.776 1.00 14.99 102 ALA E O 1
ATOM 6703 N N . ARG E 1 103 ? 29.077 53.644 38.821 1.00 12.25 103 ARG E N 1
ATOM 6704 C CA . ARG E 1 103 ? 28.109 52.653 38.329 1.00 13.80 103 ARG E CA 1
ATOM 6705 C C . ARG E 1 103 ? 28.704 51.522 37.485 1.00 14.43 103 ARG E C 1
ATOM 6706 O O . ARG E 1 103 ? 27.968 50.609 37.058 1.00 15.82 103 ARG E O 1
ATOM 6714 N N . GLY E 1 104 ? 30.018 51.573 37.254 1.00 13.81 104 GLY E N 1
ATOM 6715 C CA . GLY E 1 104 ? 30.728 50.527 36.532 1.00 14.16 104 GLY E CA 1
ATOM 6716 C C . GLY E 1 104 ? 30.340 50.447 35.067 1.00 14.33 104 GLY E C 1
ATOM 6717 O O . GLY E 1 104 ? 30.238 49.337 34.494 1.00 15.36 104 GLY E O 1
ATOM 6718 N N . VAL E 1 105 ? 30.127 51.612 34.451 1.00 12.73 105 VAL E N 1
ATOM 6719 C CA . VAL E 1 105 ? 29.770 51.655 33.011 1.00 12.44 105 VAL E CA 1
ATOM 6720 C C . VAL E 1 105 ? 30.761 52.500 32.208 1.00 11.87 105 VAL E C 1
ATOM 6721 O O . VAL E 1 105 ? 31.333 53.439 32.756 1.00 12.04 105 VAL E O 1
ATOM 6725 N N . PRO E 1 106 ? 31.015 52.141 30.933 1.00 11.00 106 PRO E N 1
ATOM 6726 C CA . PRO E 1 106 ? 31.902 52.989 30.150 1.00 10.25 106 PRO E CA 1
ATOM 6727 C C . PRO E 1 106 ? 31.340 54.390 29.901 1.00 9.78 106 PRO E C 1
ATOM 6728 O O . PRO E 1 106 ? 30.159 54.525 29.673 1.00 10.27 106 PRO E O 1
ATOM 6732 N N . TYR E 1 107 ? 32.225 55.391 29.876 1.00 9.56 107 TYR E N 1
ATOM 6733 C CA . TYR E 1 107 ? 31.869 56.769 29.526 1.00 8.94 107 TYR E CA 1
ATOM 6734 C C . TYR E 1 107 ? 32.862 57.205 28.485 1.00 8.99 107 TYR E C 1
ATOM 6735 O O . TYR E 1 107 ? 34.084 57.083 28.706 1.00 9.52 107 TYR E O 1
ATOM 6744 N N . LEU E 1 108 ? 32.336 57.611 27.335 1.00 7.87 108 LEU E N 1
ATOM 6745 C CA . LEU E 1 108 ? 33.155 58.121 26.207 1.00 9.10 108 LEU E CA 1
ATOM 6746 C C . LEU E 1 108 ? 32.935 59.614 26.071 1.00 8.70 108 LEU E C 1
ATOM 6747 O O . LEU E 1 108 ? 31.993 60.036 25.398 1.00 8.95 108 LEU E O 1
ATOM 6752 N N . PRO E 1 109 ? 33.812 60.430 26.691 1.00 8.57 109 PRO E N 1
ATOM 6753 C CA . PRO E 1 109 ? 33.603 61.882 26.593 1.00 8.24 109 PRO E CA 1
ATOM 6754 C C . PRO E 1 109 ? 34.081 62.355 25.224 1.00 7.46 109 PRO E C 1
ATOM 6755 O O . PRO E 1 109 ? 35.027 61.780 24.680 1.00 8.59 109 PRO E O 1
ATOM 6759 N N . GLY E 1 110 ? 33.495 63.423 24.693 1.00 7.85 110 GLY E N 1
ATOM 6760 C CA . GLY E 1 110 ? 34.097 63.990 23.466 1.00 7.19 110 GLY E CA 1
ATOM 6761 C C . GLY E 1 110 ? 35.320 64.845 23.835 1.00 8.77 110 GLY E C 1
ATOM 6762 O O . GLY E 1 110 ? 35.317 65.600 24.804 1.00 9.61 110 GLY E O 1
ATOM 6763 N N . VAL E 1 111 ? 36.382 64.687 23.078 1.00 7.21 111 VAL E N 1
ATOM 6764 C CA . VAL E 1 111 ? 37.541 65.589 23.221 1.00 7.57 111 VAL E CA 1
ATOM 6765 C C . VAL E 1 111 ? 37.948 66.033 21.822 1.00 7.86 111 VAL E C 1
ATOM 6766 O O . VAL E 1 111 ? 37.520 65.451 20.791 1.00 7.42 111 VAL E O 1
ATOM 6770 N N . LEU E 1 112 ? 38.767 67.092 21.759 1.00 7.22 112 LEU E N 1
ATOM 6771 C CA . LEU E 1 112 ? 39.349 67.484 20.499 1.00 6.95 112 LEU E CA 1
ATOM 6772 C C . LEU E 1 112 ? 40.847 67.691 20.601 1.00 6.47 112 LEU E C 1
ATOM 6773 O O . LEU E 1 112 ? 41.584 67.284 19.727 1.00 7.91 112 LEU E O 1
ATOM 6778 N N . THR E 1 113 ? 41.280 68.369 21.660 1.00 7.02 113 THR E N 1
ATOM 6779 C CA . THR E 1 113 ? 42.689 68.820 21.676 1.00 5.84 113 THR E CA 1
ATOM 6780 C C . THR E 1 113 ? 43.553 67.846 22.488 1.00 6.49 113 THR E C 1
ATOM 6781 O O . THR E 1 113 ? 43.034 67.077 23.312 1.00 6.25 113 THR E O 1
ATOM 6785 N N . PRO E 1 114 ? 44.881 67.887 22.294 1.00 6.22 114 PRO E N 1
ATOM 6786 C CA . PRO E 1 114 ? 45.759 67.033 23.107 1.00 7.25 114 PRO E CA 1
ATOM 6787 C C . PRO E 1 114 ? 45.638 67.310 24.615 1.00 6.91 114 PRO E C 1
ATOM 6788 O O . PRO E 1 114 ? 45.713 66.380 25.426 1.00 7.85 114 PRO E O 1
ATOM 6792 N N . THR E 1 115 ? 45.423 68.563 25.006 1.00 6.46 115 THR E N 1
ATOM 6793 C CA . THR E 1 115 ? 45.199 68.856 26.437 1.00 6.41 115 THR E CA 1
ATOM 6794 C C . THR E 1 115 ? 43.964 68.123 26.965 1.00 7.02 115 THR E C 1
ATOM 6795 O O . THR E 1 115 ? 43.995 67.550 28.060 1.00 7.94 115 THR E O 1
ATOM 6799 N N . GLU E 1 116 ? 42.902 68.125 26.164 1.00 6.35 116 GLU E N 1
ATOM 6800 C CA . GLU E 1 116 ? 41.672 67.439 26.533 1.00 6.97 116 GLU E CA 1
ATOM 6801 C C . GLU E 1 116 ? 41.876 65.930 26.575 1.00 6.51 116 GLU E C 1
ATOM 6802 O O . GLU E 1 116 ? 41.352 65.272 27.465 1.00 7.59 116 GLU E O 1
ATOM 6808 N N . VAL E 1 117 ? 42.633 65.381 25.622 1.00 6.36 117 VAL E N 1
ATOM 6809 C CA . VAL E 1 117 ? 42.952 63.933 25.681 1.00 6.58 117 VAL E CA 1
ATOM 6810 C C . VAL E 1 117 ? 43.655 63.608 26.997 1.00 7.42 117 VAL E C 1
ATOM 6811 O O . VAL E 1 117 ? 43.344 62.619 27.713 1.00 7.78 117 VAL E O 1
ATOM 6815 N N . GLU E 1 118 ? 44.623 64.449 27.346 1.00 7.95 118 GLU E N 1
ATOM 6816 C CA . GLU E 1 118 ? 45.371 64.195 28.585 1.00 8.88 118 GLU E CA 1
ATOM 6817 C C . GLU E 1 118 ? 44.469 64.265 29.808 1.00 9.03 118 GLU E C 1
ATOM 6818 O O . GLU E 1 118 ? 44.651 63.490 30.768 1.00 11.04 118 GLU E O 1
ATOM 6824 N N . ARG E 1 119 ? 43.550 65.230 29.840 1.00 8.88 119 ARG E N 1
ATOM 6825 C CA . ARG E 1 119 ? 42.655 65.337 31.000 1.00 9.24 119 ARG E CA 1
ATOM 6826 C C . ARG E 1 119 ? 41.785 64.084 31.122 1.00 8.77 119 ARG E C 1
ATOM 6827 O O . ARG E 1 119 ? 41.531 63.602 32.220 1.00 10.23 119 ARG E O 1
ATOM 6835 N N . ALA E 1 120 ? 41.284 63.623 29.977 1.00 8.08 120 ALA E N 1
ATOM 6836 C CA . ALA E 1 120 ? 40.447 62.407 29.945 1.00 8.46 120 ALA E CA 1
ATOM 6837 C C . ALA E 1 120 ? 41.248 61.196 30.466 1.00 8.63 120 ALA E C 1
ATOM 6838 O O . ALA E 1 120 ? 40.738 60.395 31.272 1.00 11.28 120 ALA E O 1
ATOM 6840 N N . LEU E 1 121 ? 42.502 61.075 30.018 1.00 8.82 121 LEU E N 1
ATOM 6841 C CA . LEU E 1 121 ? 43.357 59.972 30.446 1.00 9.38 121 LEU E CA 1
ATOM 6842 C C . LEU E 1 121 ? 43.584 60.022 31.954 1.00 11.11 121 LEU E C 1
ATOM 6843 O O . LEU E 1 121 ? 43.617 58.968 32.603 1.00 11.54 121 LEU E O 1
ATOM 6848 N N . ALA E 1 122 ? 43.733 61.226 32.502 1.00 10.12 122 ALA E N 1
ATOM 6849 C CA . ALA E 1 122 ? 43.892 61.384 33.977 1.00 10.74 122 ALA E CA 1
ATOM 6850 C C . ALA E 1 122 ? 42.673 60.898 34.779 1.00 12.60 122 ALA E C 1
ATOM 6851 O O . ALA E 1 122 ? 42.776 60.672 36.016 1.00 12.98 122 ALA E O 1
ATOM 6853 N N . LEU E 1 123 ? 41.510 60.821 34.114 1.00 11.18 123 LEU E N 1
ATOM 6854 C CA . LEU E 1 123 ? 40.286 60.298 34.726 1.00 12.02 123 LEU E CA 1
ATOM 6855 C C . LEU E 1 123 ? 40.111 58.808 34.460 1.00 12.67 123 LEU E C 1
ATOM 6856 O O . LEU E 1 123 ? 39.059 58.228 34.797 1.00 13.53 123 LEU E O 1
ATOM 6861 N N . GLY E 1 124 ? 41.132 58.200 33.874 1.00 12.74 124 GLY E N 1
ATOM 6862 C CA . GLY E 1 124 ? 41.133 56.762 33.577 1.00 12.75 124 GLY E CA 1
ATOM 6863 C C . GLY E 1 124 ? 40.377 56.413 32.310 1.00 13.97 124 GLY E C 1
ATOM 6864 O O . GLY E 1 124 ? 40.039 55.241 32.088 1.00 14.51 124 GLY E O 1
ATOM 6865 N N . LEU E 1 125 ? 40.157 57.407 31.446 1.00 11.74 125 LEU E N 1
ATOM 6866 C CA . LEU E 1 125 ? 39.377 57.180 30.218 1.00 11.04 125 LEU E CA 1
ATOM 6867 C C . LEU E 1 125 ? 40.280 57.093 28.988 1.00 10.66 125 LEU E C 1
ATOM 6868 O O . LEU E 1 125 ? 41.003 58.065 28.666 1.00 10.85 125 LEU E O 1
ATOM 6873 N N . SER E 1 126 ? 40.218 55.956 28.273 1.00 10.35 126 SER E N 1
ATOM 6874 C CA . SER E 1 126 ? 41.086 55.787 27.092 1.00 10.81 126 SER E CA 1
ATOM 6875 C C . SER E 1 126 ? 40.340 55.453 25.792 1.00 10.58 126 SER E C 1
ATOM 6876 O O . SER E 1 126 ? 40.967 55.239 24.761 1.00 11.01 126 SER E O 1
ATOM 6879 N N . ALA E 1 127 ? 39.013 55.373 25.865 1.00 10.57 127 ALA E N 1
ATOM 6880 C CA . ALA E 1 127 ? 38.174 55.316 24.673 1.00 10.33 127 ALA E CA 1
ATOM 6881 C C . ALA E 1 127 ? 37.433 56.643 24.632 1.00 10.55 127 ALA E C 1
ATOM 6882 O O . ALA E 1 127 ? 36.564 56.908 25.485 1.00 10.34 127 ALA E O 1
ATOM 6884 N N . LEU E 1 128 ? 37.751 57.463 23.633 1.00 9.47 128 LEU E N 1
ATOM 6885 C CA . LEU E 1 128 ? 37.283 58.833 23.640 1.00 7.65 128 LEU E CA 1
ATOM 6886 C C . LEU E 1 128 ? 36.562 59.168 22.361 1.00 7.70 128 LEU E C 1
ATOM 6887 O O . LEU E 1 128 ? 37.009 58.799 21.267 1.00 8.87 128 LEU E O 1
ATOM 6892 N N . LYS E 1 129 ? 35.496 59.939 22.503 1.00 8.14 129 LYS E N 1
ATOM 6893 C CA . LYS E 1 129 ? 34.811 60.448 21.314 1.00 7.97 129 LYS E CA 1
ATOM 6894 C C . LYS E 1 129 ? 35.650 61.606 20.761 1.00 7.45 129 LYS E C 1
ATOM 6895 O O . LYS E 1 129 ? 36.293 62.352 21.514 1.00 8.43 129 LYS E O 1
ATOM 6901 N N . PHE E 1 130 ? 35.667 61.752 19.450 1.00 7.11 130 PHE E N 1
ATOM 6902 C CA . PHE E 1 130 ? 36.328 62.905 18.829 1.00 6.41 130 PHE E CA 1
ATOM 6903 C C . PHE E 1 130 ? 35.239 63.684 18.074 1.00 6.91 130 PHE E C 1
ATOM 6904 O O . PHE E 1 130 ? 34.696 63.186 17.085 1.00 7.71 130 PHE E O 1
ATOM 6912 N N . PHE E 1 131 ? 34.868 64.863 18.576 1.00 6.76 131 PHE E N 1
ATOM 6913 C CA . PHE E 1 131 ? 33.656 65.542 18.109 1.00 8.31 131 PHE E CA 1
ATOM 6914 C C . PHE E 1 131 ? 33.810 67.082 18.204 1.00 8.94 131 PHE E C 1
ATOM 6915 O O . PHE E 1 131 ? 34.301 67.583 19.204 1.00 9.44 131 PHE E O 1
ATOM 6923 N N . PRO E 1 132 ? 33.375 67.818 17.171 1.00 9.09 132 PRO E N 1
ATOM 6924 C CA . PRO E 1 132 ? 32.850 67.306 15.878 1.00 9.88 132 PRO E CA 1
ATOM 6925 C C . PRO E 1 132 ? 33.922 66.964 14.872 1.00 9.81 132 PRO E C 1
ATOM 6926 O O . PRO E 1 132 ? 34.800 67.788 14.585 1.00 9.92 132 PRO E O 1
ATOM 6930 N N . ALA E 1 133 ? 33.852 65.736 14.339 1.00 8.26 133 ALA E N 1
ATOM 6931 C CA . ALA E 1 133 ? 35.020 65.165 13.644 1.00 9.41 133 ALA E CA 1
ATOM 6932 C C . ALA E 1 133 ? 35.273 65.858 12.320 1.00 9.30 133 ALA E C 1
ATOM 6933 O O . ALA E 1 133 ? 36.397 66.311 12.079 1.00 10.07 133 ALA E O 1
ATOM 6935 N N . GLU E 1 134 ? 34.258 65.955 11.457 1.00 9.29 134 GLU E N 1
ATOM 6936 C CA . GLU E 1 134 ? 34.586 66.470 10.119 1.00 11.88 134 GLU E CA 1
ATOM 6937 C C . GLU E 1 134 ? 34.995 67.944 10.129 1.00 11.52 134 GLU E C 1
ATOM 6938 O O . GLU E 1 134 ? 35.917 68.323 9.415 1.00 13.33 134 GLU E O 1
ATOM 6944 N N . PRO E 1 135 ? 34.312 68.781 10.910 1.00 12.56 135 PRO E N 1
ATOM 6945 C CA . PRO E 1 135 ? 34.729 70.194 10.930 1.00 13.58 135 PRO E CA 1
ATOM 6946 C C . PRO E 1 135 ? 36.134 70.370 11.479 1.00 14.43 135 PRO E C 1
ATOM 6947 O O . PRO E 1 135 ? 36.846 71.309 11.084 1.00 15.85 135 PRO E O 1
ATOM 6951 N N . PHE E 1 136 ? 36.558 69.454 12.356 1.00 14.12 136 PHE E N 1
ATOM 6952 C CA . PHE E 1 136 ? 37.926 69.563 12.932 1.00 14.09 136 PHE E CA 1
ATOM 6953 C C . PHE E 1 136 ? 38.952 68.645 12.277 1.00 14.38 136 PHE E C 1
ATOM 6954 O O . PHE E 1 136 ? 39.970 68.307 12.914 1.00 15.50 136 PHE E O 1
ATOM 6962 N N . GLN E 1 137 ? 38.730 68.261 11.012 1.00 14.97 137 GLN E N 1
ATOM 6963 C CA . GLN E 1 137 ? 39.747 67.534 10.212 1.00 15.16 137 GLN E CA 1
ATOM 6964 C C . GLN E 1 137 ? 40.134 66.213 10.864 1.00 13.50 137 GLN E C 1
ATOM 6965 O O . GLN E 1 137 ? 41.308 65.888 10.999 1.00 13.14 137 GLN E O 1
ATOM 6971 N N . GLY E 1 138 ? 39.116 65.469 11.294 1.00 11.72 138 GLY E N 1
ATOM 6972 C CA . GLY E 1 138 ? 39.269 64.269 12.117 1.00 10.02 138 GLY E CA 1
ATOM 6973 C C . GLY E 1 138 ? 40.307 63.281 11.638 1.00 10.22 138 GLY E C 1
ATOM 6974 O O . GLY E 1 138 ? 41.093 62.782 12.432 1.00 10.39 138 GLY E O 1
ATOM 6975 N N . VAL E 1 139 ? 40.307 62.961 10.344 1.00 9.84 139 VAL E N 1
ATOM 6976 C CA . VAL E 1 139 ? 41.233 61.916 9.909 1.00 11.20 139 VAL E CA 1
ATOM 6977 C C . VAL E 1 139 ? 42.672 62.344 10.129 1.00 10.85 139 VAL E C 1
ATOM 6978 O O . VAL E 1 139 ? 43.485 61.574 10.667 1.00 12.74 139 VAL E O 1
ATOM 6982 N N . ARG E 1 140 ? 42.984 63.580 9.740 1.00 11.13 140 ARG E N 1
ATOM 6983 C CA . ARG E 1 140 ? 44.354 64.071 9.902 1.00 11.31 140 ARG E CA 1
ATOM 6984 C C . ARG E 1 140 ? 44.737 64.260 11.375 1.00 9.96 140 ARG E C 1
ATOM 6985 O O . ARG E 1 140 ? 45.884 63.984 11.765 1.00 10.17 140 ARG E O 1
ATOM 6993 N N . VAL E 1 141 ? 43.788 64.702 12.197 1.00 9.22 141 VAL E N 1
ATOM 6994 C CA . VAL E 1 141 ? 44.090 64.810 13.650 1.00 8.61 141 VAL E CA 1
ATOM 6995 C C . VAL E 1 141 ? 44.300 63.433 14.265 1.00 9.58 141 VAL E C 1
ATOM 6996 O O . VAL E 1 141 ? 45.255 63.215 14.995 1.00 9.43 141 VAL E O 1
ATOM 7000 N N . LEU E 1 142 ? 43.386 62.494 13.988 1.00 8.94 142 LEU E N 1
ATOM 7001 C CA . LEU E 1 142 ? 43.523 61.170 14.580 1.00 9.59 142 LEU E CA 1
ATOM 7002 C C . LEU E 1 142 ? 44.780 60.447 14.127 1.00 9.81 142 LEU E C 1
ATOM 7003 O O . LEU E 1 142 ? 45.369 59.681 14.905 1.00 10.25 142 LEU E O 1
ATOM 7008 N N . ARG E 1 143 ? 45.200 60.723 12.900 1.00 10.57 143 ARG E N 1
ATOM 7009 C CA . ARG E 1 143 ? 46.460 60.172 12.385 1.00 11.98 143 ARG E CA 1
ATOM 7010 C C . ARG E 1 143 ? 47.635 60.652 13.271 1.00 12.59 143 ARG E C 1
ATOM 7011 O O . ARG E 1 143 ? 48.478 59.872 13.701 1.00 13.69 143 ARG E O 1
ATOM 7019 N N . ALA E 1 144 ? 47.652 61.952 13.572 1.00 11.45 144 ALA E N 1
ATOM 7020 C CA . ALA E 1 144 ? 48.672 62.513 14.443 1.00 12.40 144 ALA E CA 1
ATOM 7021 C C . ALA E 1 144 ? 48.591 61.901 15.857 1.00 12.36 144 ALA E C 1
ATOM 7022 O O . ALA E 1 144 ? 49.613 61.587 16.492 1.00 12.70 144 ALA E O 1
ATOM 7024 N N . TYR E 1 145 ? 47.379 61.692 16.362 1.00 10.80 145 TYR E N 1
ATOM 7025 C CA . TYR E 1 145 ? 47.205 61.130 17.695 1.00 11.04 145 TYR E CA 1
ATOM 7026 C C . TYR E 1 145 ? 47.566 59.631 17.773 1.00 11.43 145 TYR E C 1
ATOM 7027 O O . TYR E 1 145 ? 47.865 59.122 18.869 1.00 13.06 145 TYR E O 1
ATOM 7036 N N . ALA E 1 146 ? 47.505 58.927 16.642 1.00 13.24 146 ALA E N 1
ATOM 7037 C CA . ALA E 1 146 ? 47.858 57.496 16.620 1.00 14.06 146 ALA E CA 1
ATOM 7038 C C . ALA E 1 146 ? 49.280 57.303 17.109 1.00 15.38 146 ALA E C 1
ATOM 7039 O O . ALA E 1 146 ? 49.586 56.334 17.809 1.00 16.20 146 ALA E O 1
ATOM 7041 N N . GLU E 1 147 ? 50.142 58.253 16.739 1.00 16.24 147 GLU E N 1
ATOM 7042 C CA . GLU E 1 147 ? 51.555 58.235 17.040 1.00 17.59 147 GLU E CA 1
ATOM 7043 C C . GLU E 1 147 ? 51.836 58.697 18.463 1.00 15.71 147 GLU E C 1
ATOM 7044 O O . GLU E 1 147 ? 52.667 58.146 19.163 1.00 14.76 147 GLU E O 1
ATOM 7050 N N . VAL E 1 148 ? 51.118 59.729 18.889 1.00 14.17 148 VAL E N 1
ATOM 7051 C CA . VAL E 1 148 ? 51.406 60.433 20.131 1.00 13.00 148 VAL E CA 1
ATOM 7052 C C . VAL E 1 148 ? 50.618 59.872 21.331 1.00 11.69 148 VAL E C 1
ATOM 7053 O O . VAL E 1 148 ? 51.081 59.924 22.467 1.00 13.03 148 VAL E O 1
ATOM 7057 N N . PHE E 1 149 ? 49.431 59.353 21.055 1.00 11.53 149 PHE E N 1
ATOM 7058 C CA . PHE E 1 149 ? 48.568 58.785 22.092 1.00 11.22 149 PHE E CA 1
ATOM 7059 C C . PHE E 1 149 ? 48.184 57.348 21.685 1.00 12.67 149 PHE E C 1
ATOM 7060 O O . PHE E 1 149 ? 46.996 57.043 21.513 1.00 12.46 149 PHE E O 1
ATOM 7068 N N . PRO E 1 150 ? 49.193 56.455 21.540 1.00 13.34 150 PRO E N 1
ATOM 7069 C CA . PRO E 1 150 ? 48.876 55.131 21.004 1.00 14.55 150 PRO E CA 1
ATOM 7070 C C . PRO E 1 150 ? 47.991 54.323 21.957 1.00 14.14 150 PRO E C 1
ATOM 7071 O O . PRO E 1 150 ? 47.362 53.340 21.518 1.00 15.18 150 PRO E O 1
ATOM 7075 N N . GLU E 1 151 ? 47.892 54.731 23.229 1.00 13.31 151 GLU E N 1
ATOM 7076 C CA . GLU E 1 151 ? 47.059 54.016 24.203 1.00 13.11 151 GLU E CA 1
ATOM 7077 C C . GLU E 1 151 ? 45.553 54.347 24.133 1.00 13.10 151 GLU E C 1
ATOM 7078 O O . GLU E 1 151 ? 44.735 53.743 24.870 1.00 13.60 151 GLU E O 1
ATOM 7084 N N . VAL E 1 152 ? 45.212 55.315 23.279 1.00 10.63 152 VAL E N 1
ATOM 7085 C CA . VAL E 1 152 ? 43.846 55.827 23.190 1.00 10.99 152 VAL E CA 1
ATOM 7086 C C . VAL E 1 152 ? 43.197 55.339 21.896 1.00 10.73 152 VAL E C 1
ATOM 7087 O O . VAL E 1 152 ? 43.825 55.333 20.820 1.00 10.40 152 VAL E O 1
ATOM 7091 N N . ARG E 1 153 ? 41.925 54.952 21.997 1.00 10.08 153 ARG E N 1
ATOM 7092 C CA . ARG E 1 153 ? 41.174 54.627 20.820 1.00 10.95 153 ARG E CA 1
ATOM 7093 C C . ARG E 1 153 ? 40.021 55.636 20.741 1.00 10.65 153 ARG E C 1
ATOM 7094 O O . ARG E 1 153 ? 39.464 56.023 21.777 1.00 9.92 153 ARG E O 1
ATOM 7102 N N . PHE E 1 154 ? 39.683 56.046 19.525 1.00 9.87 154 PHE E N 1
ATOM 7103 C CA . PHE E 1 154 ? 38.765 57.175 19.326 1.00 8.99 154 PHE E CA 1
ATOM 7104 C C . PHE E 1 154 ? 37.492 56.777 18.585 1.00 9.79 154 PHE E C 1
ATOM 7105 O O . PHE E 1 154 ? 37.496 55.847 17.736 1.00 10.21 154 PHE E O 1
ATOM 7113 N N . LEU E 1 155 ? 36.427 57.506 18.892 1.00 8.50 155 LEU E N 1
ATOM 7114 C CA . LEU E 1 155 ? 35.115 57.373 18.253 1.00 9.48 155 LEU E CA 1
ATOM 7115 C C . LEU E 1 155 ? 34.769 58.709 17.597 1.00 8.73 155 LEU E C 1
ATOM 7116 O O . LEU E 1 155 ? 34.072 59.511 18.174 1.00 7.99 155 LEU E O 1
ATOM 7121 N N . PRO E 1 156 ? 35.333 58.971 16.392 1.00 7.75 156 PRO E N 1
ATOM 7122 C CA . PRO E 1 156 ? 34.991 60.230 15.728 1.00 7.94 156 PRO E CA 1
ATOM 7123 C C . PRO E 1 156 ? 33.528 60.230 15.326 1.00 8.37 156 PRO E C 1
ATOM 7124 O O . PRO E 1 156 ? 33.009 59.240 14.774 1.00 9.07 156 PRO E O 1
ATOM 7128 N N . THR E 1 157 ? 32.882 61.355 15.598 1.00 8.16 157 THR E N 1
ATOM 7129 C CA A THR E 1 157 ? 31.487 61.564 15.251 0.72 9.63 157 THR E CA 1
ATOM 7130 C CA B THR E 1 157 ? 31.465 61.576 15.269 0.28 8.74 157 THR E CA 1
ATOM 7131 C C . THR E 1 157 ? 31.327 63.033 14.856 1.00 9.29 157 THR E C 1
ATOM 7132 O O . THR E 1 157 ? 32.009 63.889 15.410 1.00 9.37 157 THR E O 1
ATOM 7139 N N . GLY E 1 158 ? 30.462 63.304 13.882 1.00 10.12 158 GLY E N 1
ATOM 7140 C CA . GLY E 1 158 ? 30.139 64.678 13.498 1.00 11.98 158 GLY E CA 1
ATOM 7141 C C . GLY E 1 158 ? 30.411 64.913 12.028 1.00 12.63 158 GLY E C 1
ATOM 7142 O O . GLY E 1 158 ? 31.574 65.138 11.590 1.00 12.77 158 GLY E O 1
ATOM 7143 N N . GLY E 1 159 ? 29.342 64.815 11.253 1.00 12.58 159 GLY E N 1
ATOM 7144 C CA . GLY E 1 159 ? 29.411 65.153 9.860 1.00 14.53 159 GLY E CA 1
ATOM 7145 C C . GLY E 1 159 ? 30.043 64.079 9.004 1.00 14.54 159 GLY E C 1
ATOM 7146 O O . GLY E 1 159 ? 30.354 64.338 7.836 1.00 16.19 159 GLY E O 1
ATOM 7147 N N . ILE E 1 160 ? 30.214 62.855 9.529 1.00 13.99 160 ILE E N 1
ATOM 7148 C CA . ILE E 1 160 ? 30.842 61.785 8.711 1.00 15.09 160 ILE E CA 1
ATOM 7149 C C . ILE E 1 160 ? 29.817 61.191 7.719 1.00 15.93 160 ILE E C 1
ATOM 7150 O O . ILE E 1 160 ? 28.635 61.038 8.039 1.00 15.00 160 ILE E O 1
ATOM 7155 N N . LYS E 1 161 ? 30.277 60.895 6.495 1.00 16.55 161 LYS E N 1
ATOM 7156 C CA . LYS E 1 161 ? 29.418 60.435 5.405 1.00 17.47 161 LYS E CA 1
ATOM 7157 C C . LYS E 1 161 ? 30.121 59.255 4.760 1.00 17.00 161 LYS E C 1
ATOM 7158 O O . LYS E 1 161 ? 31.324 59.040 4.987 1.00 17.00 161 LYS E O 1
ATOM 7164 N N . GLU E 1 162 ? 29.368 58.470 3.986 1.00 17.02 162 GLU E N 1
ATOM 7165 C CA . GLU E 1 162 ? 29.932 57.282 3.379 1.00 17.66 162 GLU E CA 1
ATOM 7166 C C . GLU E 1 162 ? 31.215 57.609 2.623 1.00 17.44 162 GLU E C 1
ATOM 7167 O O . GLU E 1 162 ? 32.184 56.840 2.701 1.00 18.34 162 GLU E O 1
ATOM 7173 N N . GLU E 1 163 ? 31.233 58.733 1.895 1.00 16.47 163 GLU E N 1
ATOM 7174 C CA . GLU E 1 163 ? 32.409 59.095 1.068 1.00 17.98 163 GLU E CA 1
ATOM 7175 C C . GLU E 1 163 ? 33.681 59.323 1.887 1.00 18.39 163 GLU E C 1
ATOM 7176 O O . GLU E 1 163 ? 34.782 59.145 1.383 1.00 20.16 163 GLU E O 1
ATOM 7182 N N . HIS E 1 164 ? 33.530 59.626 3.175 1.00 17.71 164 HIS E N 1
ATOM 7183 C CA . HIS E 1 164 ? 34.686 59.787 4.093 1.00 18.81 164 HIS E CA 1
ATOM 7184 C C . HIS E 1 164 ? 35.175 58.508 4.777 1.00 17.62 164 HIS E C 1
ATOM 7185 O O . HIS E 1 164 ? 36.243 58.492 5.441 1.00 17.55 164 HIS E O 1
ATOM 7192 N N . LEU E 1 165 ? 34.431 57.412 4.641 1.00 15.02 165 LEU E N 1
ATOM 7193 C CA . LEU E 1 165 ? 34.777 56.235 5.438 1.00 14.16 165 LEU E CA 1
ATOM 7194 C C . LEU E 1 165 ? 36.140 55.605 5.151 1.00 14.52 165 LEU E C 1
ATOM 7195 O O . LEU E 1 165 ? 36.814 55.206 6.076 1.00 14.80 165 LEU E O 1
ATOM 7200 N N . PRO E 1 166 ? 36.544 55.476 3.878 1.00 14.80 166 PRO E N 1
ATOM 7201 C CA . PRO E 1 166 ? 37.822 54.778 3.670 1.00 14.42 166 PRO E CA 1
ATOM 7202 C C . PRO E 1 166 ? 39.000 55.401 4.432 1.00 13.69 166 PRO E C 1
ATOM 7203 O O . PRO E 1 166 ? 39.879 54.681 4.862 1.00 12.91 166 PRO E O 1
ATOM 7207 N N . HIS E 1 167 ? 39.024 56.725 4.551 1.00 13.50 167 HIS E N 1
ATOM 7208 C CA . HIS E 1 167 ? 40.156 57.376 5.216 1.00 15.17 167 HIS E CA 1
ATOM 7209 C C . HIS E 1 167 ? 40.118 57.099 6.736 1.00 13.33 167 HIS E C 1
ATOM 7210 O O . HIS E 1 167 ? 41.155 56.926 7.378 1.00 13.42 167 HIS E O 1
ATOM 7217 N N . TYR E 1 168 ? 38.912 57.048 7.310 1.00 13.04 168 TYR E N 1
ATOM 7218 C CA . TYR E 1 168 ? 38.789 56.660 8.739 1.00 12.42 168 TYR E CA 1
ATOM 7219 C C . TYR E 1 168 ? 39.111 55.176 8.926 1.00 13.50 168 TYR E C 1
ATOM 7220 O O . TYR E 1 168 ? 39.766 54.801 9.878 1.00 13.80 168 TYR E O 1
ATOM 7229 N N . ALA E 1 169 ? 38.654 54.339 7.990 1.00 13.67 169 ALA E N 1
ATOM 7230 C CA . ALA E 1 169 ? 38.904 52.900 8.065 1.00 15.01 169 ALA E CA 1
ATOM 7231 C C . ALA E 1 169 ? 40.386 52.586 8.167 1.00 14.68 169 ALA E C 1
ATOM 7232 O O . ALA E 1 169 ? 40.794 51.616 8.803 1.00 15.57 169 ALA E O 1
ATOM 7234 N N . ALA E 1 170 ? 41.214 53.410 7.535 1.00 15.27 170 ALA E N 1
ATOM 7235 C CA . ALA E 1 170 ? 42.640 53.153 7.475 1.00 15.07 170 ALA E CA 1
ATOM 7236 C C . ALA E 1 170 ? 43.386 53.527 8.760 1.00 16.17 170 ALA E C 1
ATOM 7237 O O . ALA E 1 170 ? 44.574 53.212 8.929 1.00 17.07 170 ALA E O 1
ATOM 7239 N N . LEU E 1 171 ? 42.684 54.178 9.694 1.00 14.47 171 LEU E N 1
ATOM 7240 C CA . LEU E 1 171 ? 43.314 54.570 10.947 1.00 13.94 171 LEU E CA 1
ATOM 7241 C C . LEU E 1 171 ? 43.553 53.344 11.842 1.00 14.73 171 LEU E C 1
ATOM 7242 O O . LEU E 1 171 ? 42.725 52.426 11.850 1.00 16.96 171 LEU E O 1
ATOM 7247 N N . PRO E 1 172 ? 44.659 53.329 12.599 1.00 14.73 172 PRO E N 1
ATOM 7248 C CA . PRO E 1 172 ? 44.944 52.225 13.501 1.00 14.93 172 PRO E CA 1
ATOM 7249 C C . PRO E 1 172 ? 44.311 52.358 14.906 1.00 14.87 172 PRO E C 1
ATOM 7250 O O . PRO E 1 172 ? 44.378 51.410 15.711 1.00 16.80 172 PRO E O 1
ATOM 7254 N N . ASN E 1 173 ? 43.796 53.549 15.196 1.00 12.94 173 ASN E N 1
ATOM 7255 C CA . ASN E 1 173 ? 43.362 53.905 16.547 1.00 11.97 173 ASN E CA 1
ATOM 7256 C C . ASN E 1 173 ? 41.880 54.201 16.600 1.00 13.08 173 ASN E C 1
ATOM 7257 O O . ASN E 1 173 ? 41.419 54.942 17.462 1.00 12.49 173 ASN E O 1
ATOM 7262 N N . LEU E 1 174 ? 41.133 53.599 15.688 1.00 12.65 174 LEU E N 1
ATOM 7263 C CA . LEU E 1 174 ? 39.696 53.827 15.643 1.00 13.64 174 LEU E CA 1
ATOM 7264 C C . LEU E 1 174 ? 38.977 52.790 16.477 1.00 14.23 174 LEU E C 1
ATOM 7265 O O . LEU E 1 174 ? 39.092 51.572 16.196 1.00 16.61 174 LEU E O 1
ATOM 7270 N N . LEU E 1 175 ? 38.199 53.211 17.456 1.00 12.35 175 LEU E N 1
ATOM 7271 C CA . LEU E 1 175 ? 37.278 52.269 18.074 1.00 13.40 175 LEU E CA 1
ATOM 7272 C C . LEU E 1 175 ? 36.107 51.992 17.116 1.00 12.14 175 LEU E C 1
ATOM 7273 O O . LEU E 1 175 ? 35.725 50.827 16.861 1.00 13.51 175 LEU E O 1
ATOM 7278 N N . ALA E 1 176 ? 35.520 53.085 16.637 1.00 10.59 176 ALA E N 1
ATOM 7279 C CA . ALA E 1 176 ? 34.420 53.048 15.686 1.00 9.72 176 ALA E CA 1
ATOM 7280 C C . ALA E 1 176 ? 34.205 54.412 15.076 1.00 9.96 176 ALA E C 1
ATOM 7281 O O . ALA E 1 176 ? 34.628 55.418 15.664 1.00 10.10 176 ALA E O 1
ATOM 7283 N N . VAL E 1 177 ? 33.590 54.462 13.898 1.00 8.68 177 VAL E N 1
ATOM 7284 C CA . VAL E 1 177 ? 33.058 55.721 13.384 1.00 8.67 177 VAL E CA 1
ATOM 7285 C C . VAL E 1 177 ? 31.611 55.815 13.822 1.00 8.86 177 VAL E C 1
ATOM 7286 O O . VAL E 1 177 ? 30.884 54.824 13.733 1.00 8.98 177 VAL E O 1
ATOM 7290 N N . GLY E 1 178 ? 31.197 56.984 14.331 1.00 8.45 178 GLY E N 1
ATOM 7291 C CA . GLY E 1 178 ? 29.811 57.212 14.713 1.00 9.58 178 GLY E CA 1
ATOM 7292 C C . GLY E 1 178 ? 29.131 58.186 13.761 1.00 10.19 178 GLY E C 1
ATOM 7293 O O . GLY E 1 178 ? 29.747 59.117 13.226 1.00 10.89 178 GLY E O 1
ATOM 7294 N N . GLY E 1 179 ? 27.851 57.981 13.539 1.00 9.43 179 GLY E N 1
ATOM 7295 C CA . GLY E 1 179 ? 27.118 59.009 12.788 1.00 9.99 179 GLY E CA 1
ATOM 7296 C C . GLY E 1 179 ? 25.679 58.622 12.505 1.00 10.62 179 GLY E C 1
ATOM 7297 O O . GLY E 1 179 ? 25.290 57.468 12.681 1.00 9.12 179 GLY E O 1
ATOM 7298 N N . SER E 1 180 ? 24.917 59.608 12.043 1.00 11.84 180 SER E N 1
ATOM 7299 C CA . SER E 1 180 ? 23.507 59.398 11.733 1.00 13.03 180 SER E CA 1
ATOM 7300 C C . SER E 1 180 ? 23.239 59.078 10.276 1.00 13.76 180 SER E C 1
ATOM 7301 O O . SER E 1 180 ? 22.104 58.692 9.955 1.00 14.94 180 SER E O 1
ATOM 7304 N N . TRP E 1 181 ? 24.249 59.217 9.414 1.00 14.86 181 TRP E N 1
ATOM 7305 C CA . TRP E 1 181 ? 24.021 59.073 7.961 1.00 16.31 181 TRP E CA 1
ATOM 7306 C C . TRP E 1 181 ? 23.363 57.748 7.645 1.00 16.89 181 TRP E C 1
ATOM 7307 O O . TRP E 1 181 ? 22.512 57.684 6.755 1.00 18.23 181 TRP E O 1
ATOM 7318 N N . LEU E 1 182 ? 23.733 56.699 8.367 1.00 16.92 182 LEU E N 1
ATOM 7319 C CA . LEU E 1 182 ? 23.308 55.361 7.937 1.00 17.96 182 LEU E CA 1
ATOM 7320 C C . LEU E 1 182 ? 21.928 54.993 8.437 1.00 17.55 182 LEU E C 1
ATOM 7321 O O . LEU E 1 182 ? 21.388 53.963 8.048 1.00 18.34 182 LEU E O 1
ATOM 7326 N N . LEU E 1 183 ? 21.321 55.863 9.229 1.00 17.22 183 LEU E N 1
ATOM 7327 C CA . LEU E 1 183 ? 20.001 55.594 9.776 1.00 18.95 183 LEU E CA 1
ATOM 7328 C C . LEU E 1 183 ? 18.922 56.370 9.026 1.00 20.27 183 LEU E C 1
ATOM 7329 O O . LEU E 1 183 ? 17.840 56.591 9.541 1.00 22.50 183 LEU E O 1
ATOM 7334 N N . GLN E 1 184 ? 19.229 56.783 7.804 1.00 22.13 184 GLN E N 1
ATOM 7335 C CA . GLN E 1 184 ? 18.296 57.589 7.029 1.00 23.56 184 GLN E CA 1
ATOM 7336 C C . GLN E 1 184 ? 17.582 56.669 6.036 1.00 24.14 184 GLN E C 1
ATOM 7337 O O . GLN E 1 184 ? 18.242 55.882 5.346 1.00 25.54 184 GLN E O 1
ATOM 7343 N N . GLY E 1 185 ? 16.252 56.757 5.996 1.00 24.68 185 GLY E N 1
ATOM 7344 C CA . GLY E 1 185 ? 15.434 56.013 5.031 1.00 24.07 185 GLY E CA 1
ATOM 7345 C C . GLY E 1 185 ? 14.599 54.956 5.723 1.00 24.46 185 GLY E C 1
ATOM 7346 O O . GLY E 1 185 ? 14.529 54.915 6.961 1.00 24.07 185 GLY E O 1
ATOM 7347 N N . ASN E 1 186 ? 13.949 54.104 4.932 1.00 24.68 186 ASN E N 1
ATOM 7348 C CA . ASN E 1 186 ? 13.172 52.992 5.494 1.00 24.78 186 ASN E CA 1
ATOM 7349 C C . ASN E 1 186 ? 14.082 51.854 5.931 1.00 24.71 186 ASN E C 1
ATOM 7350 O O . ASN E 1 186 ? 15.296 51.928 5.726 1.00 24.57 186 ASN E O 1
ATOM 7355 N N . LEU E 1 187 ? 13.531 50.815 6.557 1.00 24.26 187 LEU E N 1
ATOM 7356 C CA . LEU E 1 187 ? 14.374 49.746 7.083 1.00 24.46 187 LEU E CA 1
ATOM 7357 C C . LEU E 1 187 ? 15.299 49.121 6.044 1.00 24.33 187 LEU E C 1
ATOM 7358 O O . LEU E 1 187 ? 16.427 48.757 6.376 1.00 23.92 187 LEU E O 1
ATOM 7363 N N . GLU E 1 188 ? 14.812 48.932 4.814 1.00 24.18 188 GLU E N 1
ATOM 7364 C CA . GLU E 1 188 ? 15.659 48.285 3.817 1.00 23.80 188 GLU E CA 1
ATOM 7365 C C . GLU E 1 188 ? 16.773 49.222 3.307 1.00 22.38 188 GLU E C 1
ATOM 7366 O O . GLU E 1 188 ? 17.901 48.765 3.060 1.00 21.70 188 GLU E O 1
ATOM 7372 N N . ALA E 1 189 ? 16.457 50.512 3.221 1.00 21.30 189 ALA E N 1
ATOM 7373 C CA . ALA E 1 189 ? 17.456 51.558 2.922 1.00 20.51 189 ALA E CA 1
ATOM 7374 C C . ALA E 1 189 ? 18.523 51.610 4.029 1.00 19.85 189 ALA E C 1
ATOM 7375 O O . ALA E 1 189 ? 19.706 51.773 3.746 1.00 19.83 189 ALA E O 1
ATOM 7377 N N . VAL E 1 190 ? 18.097 51.436 5.277 1.00 19.14 190 VAL E N 1
ATOM 7378 C CA . VAL E 1 190 ? 19.026 51.406 6.391 1.00 17.91 190 VAL E CA 1
ATOM 7379 C C . VAL E 1 190 ? 19.895 50.158 6.306 1.00 16.83 190 VAL E C 1
ATOM 7380 O O . VAL E 1 190 ? 21.110 50.206 6.490 1.00 14.37 190 VAL E O 1
ATOM 7384 N N . ARG E 1 191 ? 19.278 49.018 6.011 1.00 15.70 191 ARG E N 1
ATOM 7385 C CA . ARG E 1 191 ? 20.047 47.798 5.882 1.00 16.26 191 ARG E CA 1
ATOM 7386 C C . ARG E 1 191 ? 21.157 48.000 4.862 1.00 15.53 191 ARG E C 1
ATOM 7387 O O . ARG E 1 191 ? 22.316 47.632 5.099 1.00 15.81 191 ARG E O 1
ATOM 7395 N N . ALA E 1 192 ? 20.810 48.579 3.721 1.00 16.05 192 ALA E N 1
ATOM 7396 C CA . ALA E 1 192 ? 21.798 48.752 2.648 1.00 15.55 192 ALA E CA 1
ATOM 7397 C C . ALA E 1 192 ? 22.922 49.699 3.065 1.00 16.06 192 ALA E C 1
ATOM 7398 O O . ALA E 1 192 ? 24.110 49.432 2.777 1.00 14.82 192 ALA E O 1
ATOM 7400 N N . LYS E 1 193 ? 22.567 50.778 3.761 1.00 14.24 193 LYS E N 1
ATOM 7401 C CA . LYS E 1 193 ? 23.592 51.756 4.217 1.00 15.39 193 LYS E CA 1
ATOM 7402 C C . LYS E 1 193 ? 24.515 51.154 5.269 1.00 15.17 193 LYS E C 1
ATOM 7403 O O . LYS E 1 193 ? 25.734 51.384 5.271 1.00 15.41 193 LYS E O 1
ATOM 7409 N N . VAL E 1 194 ? 23.928 50.361 6.163 1.00 14.27 194 VAL E N 1
ATOM 7410 C CA . VAL E 1 194 ? 24.739 49.677 7.175 1.00 14.94 194 VAL E CA 1
ATOM 7411 C C . VAL E 1 194 ? 25.667 48.672 6.514 1.00 15.51 194 VAL E C 1
ATOM 7412 O O . VAL E 1 194 ? 26.867 48.611 6.803 1.00 14.13 194 VAL E O 1
ATOM 7416 N N . ARG E 1 195 ? 25.127 47.903 5.565 1.00 16.18 195 ARG E N 1
ATOM 7417 C CA . ARG E 1 195 ? 25.970 46.938 4.872 1.00 17.28 195 ARG E CA 1
ATOM 7418 C C . ARG E 1 195 ? 27.122 47.619 4.135 1.00 16.40 195 ARG E C 1
ATOM 7419 O O . ARG E 1 195 ? 28.259 47.114 4.153 1.00 18.05 195 ARG E O 1
ATOM 7427 N N . ALA E 1 196 ? 26.828 48.747 3.491 1.00 16.15 196 ALA E N 1
ATOM 7428 C CA . ALA E 1 196 ? 27.856 49.495 2.740 1.00 15.71 196 ALA E CA 1
ATOM 7429 C C . ALA E 1 196 ? 28.930 50.051 3.689 1.00 17.20 196 ALA E C 1
ATOM 7430 O O . ALA E 1 196 ? 30.120 50.019 3.382 1.00 18.62 196 ALA E O 1
ATOM 7432 N N . ALA E 1 197 ? 28.510 50.568 4.835 1.00 16.34 197 ALA E N 1
ATOM 7433 C CA . ALA E 1 197 ? 29.470 51.138 5.795 1.00 17.69 197 ALA E CA 1
ATOM 7434 C C . ALA E 1 197 ? 30.369 50.040 6.352 1.00 19.47 197 ALA E C 1
ATOM 7435 O O . ALA E 1 197 ? 31.599 50.163 6.376 1.00 19.75 197 ALA E O 1
ATOM 7437 N N . LYS E 1 198 ? 29.757 48.937 6.773 1.00 21.52 198 LYS E N 1
ATOM 7438 C CA . LYS E 1 198 ? 30.496 47.795 7.276 1.00 24.48 198 LYS E CA 1
ATOM 7439 C C . LYS E 1 198 ? 31.543 47.323 6.298 1.00 24.17 198 LYS E C 1
ATOM 7440 O O . LYS E 1 198 ? 32.669 47.055 6.704 1.00 25.36 198 LYS E O 1
ATOM 7446 N N . ALA E 1 199 ? 31.178 47.237 5.022 1.00 24.74 199 ALA E N 1
ATOM 7447 C CA . ALA E 1 199 ? 32.086 46.786 3.976 1.00 24.94 199 ALA E CA 1
ATOM 7448 C C . ALA E 1 199 ? 33.343 47.653 4.023 1.00 25.50 199 ALA E C 1
ATOM 7449 O O . ALA E 1 199 ? 34.460 47.150 4.191 1.00 26.69 199 ALA E O 1
ATOM 7451 N N . LEU E 1 200 ? 33.148 48.959 3.943 1.00 23.91 200 LEU E N 1
ATOM 7452 C CA . LEU E 1 200 ? 34.263 49.891 3.870 1.00 23.65 200 LEU E CA 1
ATOM 7453 C C . LEU E 1 200 ? 35.098 49.832 5.165 1.00 23.89 200 LEU E C 1
ATOM 7454 O O . LEU E 1 200 ? 36.326 49.961 5.150 1.00 24.02 200 LEU E O 1
ATOM 7459 N N . LEU E 1 201 ? 34.441 49.557 6.273 1.00 23.97 201 LEU E N 1
ATOM 7460 C CA . LEU E 1 201 ? 35.170 49.482 7.542 1.00 24.19 201 LEU E CA 1
ATOM 7461 C C . LEU E 1 201 ? 35.841 48.116 7.819 1.00 25.99 201 LEU E C 1
ATOM 7462 O O . LEU E 1 201 ? 36.891 48.066 8.468 1.00 26.74 201 LEU E O 1
ATOM 7467 N N . SER E 1 202 ? 35.239 47.025 7.331 1.00 26.93 202 SER E N 1
ATOM 7468 C CA . SER E 1 202 ? 35.779 45.665 7.490 1.00 27.87 202 SER E CA 1
ATOM 7469 C C . SER E 1 202 ? 35.867 44.971 6.144 1.00 28.53 202 SER E C 1
ATOM 7470 O O . SER E 1 202 ? 34.979 44.180 5.794 1.00 29.58 202 SER E O 1
ATOM 7472 N N . MET F 1 4 ? 14.821 91.395 30.562 1.00 28.35 4 MET F N 1
ATOM 7473 C CA . MET F 1 4 ? 15.131 91.744 29.143 1.00 27.89 4 MET F CA 1
ATOM 7474 C C . MET F 1 4 ? 16.532 91.269 28.747 1.00 26.38 4 MET F C 1
ATOM 7475 O O . MET F 1 4 ? 17.405 91.151 29.609 1.00 27.91 4 MET F O 1
ATOM 7480 N N . ASP F 1 5 ? 16.733 91.026 27.448 1.00 24.90 5 ASP F N 1
ATOM 7481 C CA . ASP F 1 5 ? 18.035 90.600 26.885 1.00 21.61 5 ASP F CA 1
ATOM 7482 C C . ASP F 1 5 ? 19.058 91.767 26.917 1.00 20.16 5 ASP F C 1
ATOM 7483 O O . ASP F 1 5 ? 18.885 92.766 26.206 1.00 18.65 5 ASP F O 1
ATOM 7488 N N . PRO F 1 6 ? 20.144 91.650 27.724 1.00 18.06 6 PRO F N 1
ATOM 7489 C CA . PRO F 1 6 ? 21.026 92.812 27.824 1.00 18.06 6 PRO F CA 1
ATOM 7490 C C . PRO F 1 6 ? 21.775 93.015 26.504 1.00 16.03 6 PRO F C 1
ATOM 7491 O O . PRO F 1 6 ? 22.388 94.068 26.278 1.00 17.20 6 PRO F O 1
ATOM 7495 N N . LEU F 1 7 ? 21.749 91.983 25.675 1.00 15.48 7 LEU F N 1
ATOM 7496 C CA . LEU F 1 7 ? 22.423 92.012 24.357 1.00 15.04 7 LEU F CA 1
ATOM 7497 C C . LEU F 1 7 ? 21.397 92.118 23.236 1.00 15.10 7 LEU F C 1
ATOM 7498 O O . LEU F 1 7 ? 21.638 91.738 22.078 1.00 14.86 7 LEU F O 1
ATOM 7503 N N . ALA F 1 8 ? 20.215 92.635 23.575 1.00 14.80 8 ALA F N 1
ATOM 7504 C CA . ALA F 1 8 ? 19.156 92.799 22.567 1.00 15.25 8 ALA F CA 1
ATOM 7505 C C . ALA F 1 8 ? 19.575 93.536 21.312 1.00 14.60 8 ALA F C 1
ATOM 7506 O O . ALA F 1 8 ? 19.136 93.214 20.212 1.00 14.81 8 ALA F O 1
ATOM 7508 N N . VAL F 1 9 ? 20.405 94.553 21.481 1.00 14.92 9 VAL F N 1
ATOM 7509 C CA . VAL F 1 9 ? 20.829 95.396 20.367 1.00 17.10 9 VAL F CA 1
ATOM 7510 C C . VAL F 1 9 ? 21.645 94.594 19.361 1.00 18.00 9 VAL F C 1
ATOM 7511 O O . VAL F 1 9 ? 21.519 94.792 18.151 1.00 17.93 9 VAL F O 1
ATOM 7515 N N . LEU F 1 10 ? 22.446 93.657 19.869 1.00 17.91 10 LEU F N 1
ATOM 7516 C CA . LEU F 1 10 ? 23.281 92.786 19.018 1.00 18.60 10 LEU F CA 1
ATOM 7517 C C . LEU F 1 10 ? 22.464 91.803 18.256 1.00 19.35 10 LEU F C 1
ATOM 7518 O O . LEU F 1 10 ? 22.649 91.629 17.054 1.00 19.60 10 LEU F O 1
ATOM 7523 N N . ALA F 1 11 ? 21.542 91.149 18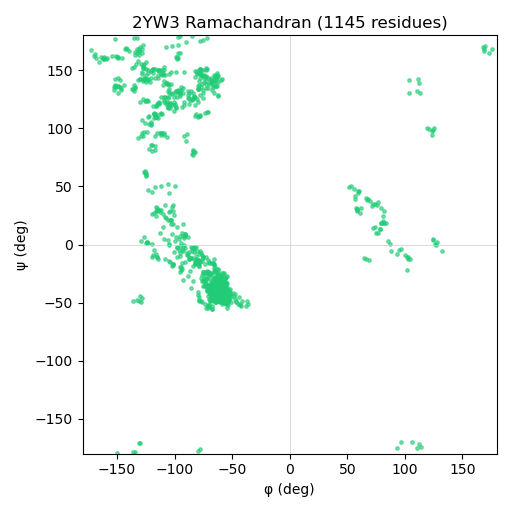.960 1.00 19.58 11 ALA F N 1
ATOM 7524 C CA . ALA F 1 11 ? 20.668 90.186 18.343 1.00 20.23 11 ALA F CA 1
ATOM 7525 C C . ALA F 1 11 ? 19.918 90.828 17.182 1.00 20.37 11 ALA F C 1
ATOM 7526 O O . ALA F 1 11 ? 19.660 90.163 16.178 1.00 22.14 11 ALA F O 1
ATOM 7528 N N . GLU F 1 12 ? 19.615 92.125 17.294 1.00 20.66 12 GLU F N 1
ATOM 7529 C CA . GLU F 1 12 ? 18.909 92.874 16.215 1.00 21.19 12 GLU F CA 1
ATOM 7530 C C . GLU F 1 12 ? 19.586 92.956 14.839 1.00 21.33 12 GLU F C 1
ATOM 7531 O O . GLU F 1 12 ? 18.933 92.720 13.825 1.00 22.19 12 GLU F O 1
ATOM 7537 N N . SER F 1 13 ? 20.871 93.308 14.793 1.00 20.03 13 SER F N 1
ATOM 7538 C CA . SER F 1 13 ? 21.590 93.480 13.533 1.00 19.21 13 SER F CA 1
ATOM 7539 C C . SER F 1 13 ? 22.314 92.200 13.202 1.00 16.56 13 SER F C 1
ATOM 7540 O O . SER F 1 13 ? 22.637 91.939 12.033 1.00 16.26 13 SER F O 1
ATOM 7543 N N . ARG F 1 14 ? 22.572 91.412 14.252 1.00 13.82 14 ARG F N 1
ATOM 7544 C CA . ARG F 1 14 ? 23.445 90.219 14.156 1.00 11.98 14 ARG F CA 1
ATOM 7545 C C . ARG F 1 14 ? 24.849 90.604 13.674 1.00 10.95 14 ARG F C 1
ATOM 7546 O O . ARG F 1 14 ? 25.541 89.789 13.088 1.00 9.57 14 ARG F O 1
ATOM 7554 N N . LEU F 1 15 ? 25.259 91.838 13.976 1.00 10.35 15 LEU F N 1
ATOM 7555 C CA A LEU F 1 15 ? 26.617 92.333 13.611 0.64 10.54 15 LEU F CA 1
ATOM 7556 C CA B LEU F 1 15 ? 26.589 92.325 13.595 0.36 10.28 15 LEU F CA 1
ATOM 7557 C C . LEU F 1 15 ? 27.277 93.046 14.758 1.00 11.16 15 LEU F C 1
ATOM 7558 O O . LEU F 1 15 ? 26.659 93.869 15.427 1.00 10.74 15 LEU F O 1
ATOM 7567 N N . LEU F 1 16 ? 28.553 92.700 15.004 1.00 9.26 16 LEU F N 1
ATOM 7568 C CA . LEU F 1 16 ? 29.344 93.421 15.996 1.00 10.24 16 LEU F CA 1
ATOM 7569 C C . LEU F 1 16 ? 30.654 93.853 15.385 1.00 10.12 16 LEU F C 1
ATOM 7570 O O . LEU F 1 16 ? 31.626 93.062 15.358 1.00 10.79 16 LEU F O 1
ATOM 7575 N N . PRO F 1 17 ? 30.723 95.100 14.905 1.00 11.04 17 PRO F N 1
ATOM 7576 C CA . PRO F 1 17 ? 31.986 95.610 14.363 1.00 10.61 17 PRO F CA 1
ATOM 7577 C C . PRO F 1 17 ? 33.031 95.641 15.478 1.00 10.55 17 PRO F C 1
ATOM 7578 O O . PRO F 1 17 ? 32.702 95.914 16.637 1.00 10.76 17 PRO F O 1
ATOM 7582 N N . LEU F 1 18 ? 34.273 95.379 15.086 1.00 10.50 18 LEU F N 1
ATOM 7583 C CA A LEU F 1 18 ? 35.412 95.305 15.991 0.61 11.63 18 LEU F CA 1
ATOM 7584 C CA B LEU F 1 18 ? 35.412 95.343 16.007 0.39 10.84 18 LEU F CA 1
ATOM 7585 C C . LEU F 1 18 ? 36.393 96.400 15.602 1.00 11.42 18 LEU F C 1
ATOM 7586 O O . LEU F 1 18 ? 36.950 96.367 14.480 1.00 12.93 18 LEU F O 1
ATOM 7595 N N . LEU F 1 19 ? 36.635 97.321 16.513 1.00 11.88 19 LEU F N 1
ATOM 7596 C CA . LEU F 1 19 ? 37.539 98.431 16.257 1.00 12.38 19 LEU F CA 1
ATOM 7597 C C . LEU F 1 19 ? 38.787 98.373 17.106 1.00 13.81 19 LEU F C 1
ATOM 7598 O O . LEU F 1 19 ? 38.705 98.413 18.337 1.00 12.48 19 LEU F O 1
ATOM 7603 N N . THR F 1 20 ? 39.932 98.331 16.424 1.00 15.57 20 THR F N 1
ATOM 7604 C CA . THR F 1 20 ? 41.207 98.487 17.083 1.00 16.14 20 THR F CA 1
ATOM 7605 C C . THR F 1 20 ? 41.675 99.911 16.758 1.00 17.62 20 THR F C 1
ATOM 7606 O O . THR F 1 20 ? 41.849 100.267 15.594 1.00 16.67 20 THR F O 1
ATOM 7610 N N . VAL F 1 21 ? 41.823 100.714 17.802 1.00 19.33 21 VAL F N 1
ATOM 7611 C CA . VAL F 1 21 ? 42.063 102.133 17.656 1.00 21.97 21 VAL F CA 1
ATOM 7612 C C . VAL F 1 21 ? 43.550 102.376 17.547 1.00 24.04 21 VAL F C 1
ATOM 7613 O O . VAL F 1 21 ? 44.307 101.918 18.397 1.00 23.59 21 VAL F O 1
ATOM 7617 N N . ARG F 1 22 ? 43.944 103.118 16.512 1.00 26.91 22 ARG F N 1
ATOM 7618 C CA . ARG F 1 22 ? 45.354 103.469 16.255 1.00 30.52 22 ARG F CA 1
ATOM 7619 C C . ARG F 1 22 ? 45.659 104.943 16.522 1.00 31.48 22 ARG F C 1
ATOM 7620 O O . ARG F 1 22 ? 46.834 105.349 16.571 1.00 31.99 22 ARG F O 1
ATOM 7628 N N . GLY F 1 23 ? 44.600 105.737 16.687 1.00 31.75 23 GLY F N 1
ATOM 7629 C CA . GLY F 1 23 ? 44.712 107.176 16.937 1.00 32.46 23 GLY F CA 1
ATOM 7630 C C . GLY F 1 23 ? 44.218 108.002 15.758 1.00 32.07 23 GLY F C 1
ATOM 7631 O O . GLY F 1 23 ? 44.427 107.636 14.597 1.00 32.29 23 GLY F O 1
ATOM 7632 N N . GLY F 1 24 ? 43.556 109.115 16.060 1.00 32.11 24 GLY F N 1
ATOM 7633 C CA . GLY F 1 24 ? 43.060 110.023 15.022 1.00 31.84 24 GLY F CA 1
ATOM 7634 C C . GLY F 1 24 ? 41.699 109.670 14.438 1.00 31.32 24 GLY F C 1
ATOM 7635 O O . GLY F 1 24 ? 41.216 110.353 13.517 1.00 31.41 24 GLY F O 1
ATOM 7636 N N . GLU F 1 25 ? 41.064 108.618 14.962 1.00 29.40 25 GLU F N 1
ATOM 7637 C CA . GLU F 1 25 ? 39.825 108.142 14.350 1.00 27.48 25 GLU F CA 1
ATOM 7638 C C . GLU F 1 25 ? 38.669 109.083 14.611 1.00 25.36 25 GLU F C 1
ATOM 7639 O O . GLU F 1 25 ? 38.559 109.668 15.682 1.00 25.44 25 GLU F O 1
ATOM 7645 N N . ASP F 1 26 ? 37.793 109.222 13.617 1.00 23.54 26 ASP F N 1
ATOM 7646 C CA . ASP F 1 26 ? 36.585 109.994 13.820 1.00 21.61 26 ASP F CA 1
ATOM 7647 C C . ASP F 1 26 ? 35.557 109.094 14.507 1.00 19.69 26 ASP F C 1
ATOM 7648 O O . ASP F 1 26 ? 34.685 108.501 13.857 1.00 18.94 26 ASP F O 1
ATOM 7653 N N . LEU F 1 27 ? 35.713 108.952 15.822 1.00 17.57 27 LEU F N 1
ATOM 7654 C CA . LEU F 1 27 ? 34.830 108.085 16.603 1.00 16.61 27 LEU F CA 1
ATOM 7655 C C . LEU F 1 27 ? 33.344 108.469 16.544 1.00 15.45 27 LEU F C 1
ATOM 7656 O O . LEU F 1 27 ? 32.466 107.618 16.360 1.00 13.75 27 LEU F O 1
ATOM 7661 N N . LEU F 1 28 ? 33.041 109.749 16.725 1.00 14.68 28 LEU F N 1
ATOM 7662 C CA . LEU F 1 28 ? 31.642 110.184 16.714 1.00 15.76 28 LEU F CA 1
ATOM 7663 C C . LEU F 1 28 ? 31.015 110.019 15.315 1.00 15.59 28 LEU F C 1
ATOM 7664 O O . LEU F 1 28 ? 29.823 109.721 15.208 1.00 16.96 28 LEU F O 1
ATOM 7669 N N . GLY F 1 29 ? 31.824 110.211 14.270 1.00 16.77 29 GLY F N 1
ATOM 7670 C CA . GLY F 1 29 ? 31.379 109.987 12.871 1.00 16.93 29 GLY F CA 1
ATOM 7671 C C . GLY F 1 29 ? 31.033 108.520 12.669 1.00 17.08 29 GLY F C 1
ATOM 7672 O O . GLY F 1 29 ? 29.983 108.161 12.133 1.00 17.35 29 GLY F O 1
ATOM 7673 N N . LEU F 1 30 ? 31.899 107.645 13.152 1.00 16.17 30 LEU F N 1
ATOM 7674 C CA . LEU F 1 30 ? 31.612 106.212 13.076 1.00 15.48 30 LEU F CA 1
ATOM 7675 C C . LEU F 1 30 ? 30.328 105.830 13.809 1.00 15.71 30 LEU F C 1
ATOM 7676 O O . LEU F 1 30 ? 29.526 105.067 13.295 1.00 15.97 30 LEU F O 1
ATOM 7681 N N . ALA F 1 31 ? 30.143 106.336 15.025 1.00 15.68 31 ALA F N 1
ATOM 7682 C CA . ALA F 1 31 ? 28.954 106.021 15.813 1.00 15.77 31 ALA F CA 1
ATOM 7683 C C . ALA F 1 31 ? 27.712 106.426 15.018 1.00 16.75 31 ALA F C 1
ATOM 7684 O O . ALA F 1 31 ? 26.722 105.695 14.974 1.00 17.03 31 ALA F O 1
ATOM 7686 N N . ARG F 1 32 ? 27.772 107.591 14.386 1.00 16.69 32 ARG F N 1
ATOM 7687 C CA . ARG F 1 32 ? 26.634 108.051 13.567 1.00 17.40 32 ARG F CA 1
ATOM 7688 C C . ARG F 1 32 ? 26.307 107.103 12.421 1.00 17.68 32 ARG F C 1
ATOM 7689 O O . ARG F 1 32 ? 25.143 106.760 12.194 1.00 18.64 32 ARG F O 1
ATOM 7697 N N . VAL F 1 33 ? 27.337 106.704 11.696 1.00 17.61 33 VAL F N 1
ATOM 7698 C CA . VAL F 1 33 ? 27.198 105.777 10.575 1.00 18.03 33 VAL F CA 1
ATOM 7699 C C . VAL F 1 33 ? 26.580 104.481 11.083 1.00 17.61 33 VAL F C 1
ATOM 7700 O O . VAL F 1 33 ? 25.594 103.983 10.519 1.00 17.76 33 VAL F O 1
ATOM 7704 N N . LEU F 1 34 ? 27.149 103.915 12.149 1.00 16.37 34 LEU F N 1
ATOM 7705 C CA . LEU F 1 34 ? 26.591 102.670 12.669 1.00 15.74 34 LEU F CA 1
ATOM 7706 C C . LEU F 1 34 ? 25.126 102.816 13.076 1.00 16.04 34 LEU F C 1
ATOM 7707 O O . LEU F 1 34 ? 24.317 102.008 12.701 1.00 17.67 34 LEU F O 1
ATOM 7712 N N . GLU F 1 35 ? 24.799 103.855 13.830 1.00 17.69 35 GLU F N 1
ATOM 7713 C CA . GLU F 1 35 ? 23.425 104.008 14.298 1.00 17.97 35 GLU F CA 1
ATOM 7714 C C . GLU F 1 35 ? 22.476 104.231 13.114 1.00 18.37 35 GLU F C 1
ATOM 7715 O O . GLU F 1 35 ? 21.387 103.604 13.053 1.00 17.47 35 GLU F O 1
ATOM 7721 N N . GLU F 1 36 ? 22.902 105.039 12.153 1.00 18.09 36 GLU F N 1
ATOM 7722 C CA . GLU F 1 36 ? 22.075 105.308 10.961 1.00 19.34 36 GLU F CA 1
ATOM 7723 C C . GLU F 1 36 ? 21.799 104.060 10.141 1.00 19.22 36 GLU F C 1
ATOM 7724 O O . GLU F 1 36 ? 20.695 103.897 9.594 1.00 20.36 36 GLU F O 1
ATOM 7730 N N . GLU F 1 37 ? 22.790 103.180 10.053 1.00 18.32 37 GLU F N 1
ATOM 7731 C CA . GLU F 1 37 ? 22.634 101.908 9.340 1.00 18.28 37 GLU F CA 1
ATOM 7732 C C . GLU F 1 37 ? 21.978 100.804 10.172 1.00 19.14 37 GLU F C 1
ATOM 7733 O O . GLU F 1 37 ? 21.794 99.698 9.665 1.00 20.59 37 GLU F O 1
ATOM 7739 N N . GLY F 1 38 ? 21.669 101.085 11.436 1.00 18.68 38 GLY F N 1
ATOM 7740 C CA . GLY F 1 38 ? 20.975 100.136 12.338 1.00 17.34 38 GLY F CA 1
ATOM 7741 C C . GLY F 1 38 ? 21.865 99.060 12.948 1.00 17.36 38 GLY F C 1
ATOM 7742 O O . GLY F 1 38 ? 21.428 97.937 13.157 1.00 16.82 38 GLY F O 1
ATOM 7743 N N . VAL F 1 39 ? 23.124 99.405 13.178 1.00 15.86 39 VAL F N 1
ATOM 7744 C CA . VAL F 1 39 ? 24.057 98.506 13.864 1.00 15.31 39 VAL F CA 1
ATOM 7745 C C . VAL F 1 39 ? 24.423 99.254 15.144 1.00 16.74 39 VAL F C 1
ATOM 7746 O O . VAL F 1 39 ? 25.313 100.108 15.156 1.00 19.07 39 VAL F O 1
ATOM 7750 N N . GLY F 1 40 ? 23.699 98.978 16.215 1.00 15.57 40 GLY F N 1
ATOM 7751 C CA . GLY F 1 40 ? 23.817 99.816 17.401 1.00 15.51 40 GLY F CA 1
ATOM 7752 C C . GLY F 1 40 ? 24.812 99.375 18.455 1.00 15.53 40 GLY F C 1
ATOM 7753 O O . GLY F 1 40 ? 24.723 99.826 19.597 1.00 14.08 40 GLY F O 1
ATOM 7754 N N . ALA F 1 41 ? 25.741 98.484 18.071 1.00 15.31 41 ALA F N 1
ATOM 7755 C CA . ALA F 1 41 ? 26.803 98.005 18.982 1.00 13.95 41 ALA F CA 1
ATOM 7756 C C . ALA F 1 41 ? 28.173 98.124 18.325 1.00 12.68 41 ALA F C 1
ATOM 7757 O O . ALA F 1 41 ? 28.279 98.056 17.111 1.00 13.47 41 ALA F O 1
ATOM 7759 N N . LEU F 1 42 ? 29.219 98.222 19.143 1.00 11.23 42 LEU F N 1
ATOM 7760 C CA . LEU F 1 42 ? 30.582 98.323 18.657 1.00 10.54 42 LEU F CA 1
ATOM 7761 C C . LEU F 1 42 ? 31.455 97.751 19.751 1.00 11.10 42 LEU F C 1
ATOM 7762 O O . LEU F 1 42 ? 31.299 98.115 20.920 1.00 10.52 42 LEU F O 1
ATOM 7767 N N . GLU F 1 43 ? 32.390 96.885 19.375 1.00 10.90 43 GLU F N 1
ATOM 7768 C CA . GLU F 1 43 ? 33.402 96.401 20.307 1.00 11.97 43 GLU F CA 1
ATOM 7769 C C . GLU F 1 43 ? 34.720 97.129 20.031 1.00 10.58 43 GLU F C 1
ATOM 7770 O O . GLU F 1 43 ? 35.160 97.206 18.862 1.00 12.56 43 GLU F O 1
ATOM 7776 N N . ILE F 1 44 ? 35.320 97.657 21.094 1.00 9.24 44 ILE F N 1
ATOM 7777 C CA A ILE F 1 44 ? 36.610 98.313 20.966 0.39 9.89 44 ILE F CA 1
ATOM 7778 C CA B ILE F 1 44 ? 36.605 98.366 21.061 0.61 10.37 44 ILE F CA 1
ATOM 7779 C C . ILE F 1 44 ? 37.635 97.439 21.682 1.00 9.85 44 ILE F C 1
ATOM 7780 O O . ILE F 1 44 ? 37.461 97.070 22.849 1.00 9.87 44 ILE F O 1
ATOM 7789 N N . THR F 1 45 ? 38.700 97.076 20.965 1.00 11.45 45 THR F N 1
ATOM 7790 C CA . THR F 1 45 ? 39.764 96.266 21.599 1.00 13.42 45 THR F CA 1
ATOM 7791 C C . THR F 1 45 ? 40.572 97.087 22.575 1.00 15.90 45 THR F C 1
ATOM 7792 O O . THR F 1 45 ? 40.658 98.317 22.445 1.00 16.22 45 THR F O 1
ATOM 7796 N N . LEU F 1 46 ? 41.108 96.430 23.598 1.00 17.20 46 LEU F N 1
ATOM 7797 C CA . LEU F 1 46 ? 41.763 97.194 24.660 1.00 19.62 46 LEU F CA 1
ATOM 7798 C C . LEU F 1 46 ? 43.210 96.835 24.808 1.00 21.53 46 LEU F C 1
ATOM 7799 O O . LEU F 1 46 ? 43.688 96.672 25.926 1.00 22.79 46 LEU F O 1
ATOM 7804 N N . ARG F 1 47 ? 43.906 96.744 23.685 1.00 22.36 47 ARG F N 1
ATOM 7805 C CA . ARG F 1 47 ? 45.344 96.453 23.708 1.00 25.07 47 ARG F CA 1
ATOM 7806 C C . ARG F 1 47 ? 46.187 97.636 24.173 1.00 25.43 47 ARG F C 1
ATOM 7807 O O . ARG F 1 47 ? 47.271 97.450 24.763 1.00 26.50 47 ARG F O 1
ATOM 7815 N N . THR F 1 48 ? 45.689 98.847 23.924 1.00 25.83 48 THR F N 1
ATOM 7816 C CA . THR F 1 48 ? 46.398 100.053 24.331 1.00 26.21 48 THR F CA 1
ATOM 7817 C C . THR F 1 48 ? 45.499 100.975 25.106 1.00 26.80 48 THR F C 1
ATOM 7818 O O . THR F 1 48 ? 44.265 100.803 25.133 1.00 26.33 48 THR F O 1
ATOM 7822 N N . GLU F 1 49 ? 46.125 101.976 25.725 1.00 26.67 49 GLU F N 1
ATOM 7823 C CA . GLU F 1 49 ? 45.398 103.030 26.397 1.00 27.33 49 GLU F CA 1
ATOM 7824 C C . GLU F 1 49 ? 44.418 103.716 25.435 1.00 25.56 49 GLU F C 1
ATOM 7825 O O . GLU F 1 49 ? 43.382 104.215 25.881 1.00 26.35 49 GLU F O 1
ATOM 7831 N N . LYS F 1 50 ? 44.722 103.736 24.134 1.00 23.90 50 LYS F N 1
ATOM 7832 C CA . LYS F 1 50 ? 43.841 104.444 23.178 1.00 21.63 50 LYS F CA 1
ATOM 7833 C C . LYS F 1 50 ? 42.459 103.803 23.130 1.00 20.05 50 LYS F C 1
ATOM 7834 O O . LYS F 1 50 ? 41.449 104.482 22.949 1.00 18.82 50 LYS F O 1
ATOM 7840 N N . GLY F 1 51 ? 42.410 102.487 23.329 1.00 18.20 51 GLY F N 1
ATOM 7841 C CA . GLY F 1 51 ? 41.113 101.796 23.362 1.00 16.68 51 GLY F CA 1
ATOM 7842 C C . GLY F 1 51 ? 40.271 102.256 24.540 1.00 16.27 51 GLY F C 1
ATOM 7843 O O . GLY F 1 51 ? 39.077 102.477 24.414 1.00 16.10 51 GLY F O 1
ATOM 7844 N N . LEU F 1 52 ? 40.896 102.394 25.702 1.00 15.58 52 LEU F N 1
ATOM 7845 C CA . LEU F 1 52 ? 40.145 102.862 26.849 1.00 16.80 52 LEU F CA 1
ATOM 7846 C C . LEU F 1 52 ? 39.663 104.285 26.616 1.00 15.65 52 LEU F C 1
ATOM 7847 O O . LEU F 1 52 ? 38.525 104.623 26.932 1.00 16.36 52 LEU F O 1
ATOM 7852 N N . GLU F 1 53 ? 40.508 105.106 25.999 1.00 15.81 53 GLU F N 1
ATOM 7853 C CA . GLU F 1 53 ? 40.080 106.497 25.715 1.00 17.05 53 GLU F CA 1
ATOM 7854 C C . GLU F 1 53 ? 38.930 106.565 24.707 1.00 15.86 53 GLU F C 1
ATOM 7855 O O . GLU F 1 53 ? 38.055 107.433 24.826 1.00 16.21 53 GLU F O 1
ATOM 7861 N N . ALA F 1 54 ? 38.931 105.638 23.745 1.00 15.41 54 ALA F N 1
ATOM 7862 C CA . ALA F 1 54 ? 37.856 105.535 22.756 1.00 15.04 54 ALA F CA 1
ATOM 7863 C C . ALA F 1 54 ? 36.529 105.130 23.394 1.00 15.08 54 ALA F C 1
ATOM 7864 O O . ALA F 1 54 ? 35.490 105.698 23.080 1.00 14.78 54 ALA F O 1
ATOM 7866 N N . LEU F 1 55 ? 36.553 104.143 24.298 1.00 14.57 55 LEU F N 1
ATOM 7867 C CA . LEU F 1 55 ? 35.350 103.846 25.070 1.00 14.80 55 LEU F CA 1
ATOM 7868 C C . LEU F 1 55 ? 34.840 105.115 25.775 1.00 14.47 55 LEU F C 1
ATOM 7869 O O . LEU F 1 55 ? 33.662 105.418 25.693 1.00 14.91 55 LEU F O 1
ATOM 7874 N N . LYS F 1 56 ? 35.737 105.855 26.433 1.00 15.31 56 LYS F N 1
ATOM 7875 C CA . LYS F 1 56 ? 35.320 107.064 27.158 1.00 16.83 56 LYS F CA 1
ATOM 7876 C C . LYS F 1 56 ? 34.692 108.090 26.190 1.00 16.29 56 LYS F C 1
ATOM 7877 O O . LYS F 1 56 ? 33.638 108.664 26.478 1.00 16.99 56 LYS F O 1
ATOM 7883 N N . ALA F 1 57 ? 35.315 108.276 25.026 1.00 16.36 57 ALA F N 1
ATOM 7884 C CA . ALA F 1 57 ? 34.839 109.251 24.033 1.00 16.09 57 ALA F CA 1
ATOM 7885 C C . ALA F 1 57 ? 33.483 108.886 23.472 1.00 16.87 57 ALA F C 1
ATOM 7886 O O . ALA F 1 57 ? 32.761 109.751 22.977 1.00 17.30 57 ALA F O 1
ATOM 7888 N N . LEU F 1 58 ? 33.139 107.594 23.559 1.00 16.76 58 LEU F N 1
ATOM 7889 C CA . LEU F 1 58 ? 31.895 107.067 22.995 1.00 17.61 58 LEU F CA 1
ATOM 7890 C C . LEU F 1 58 ? 30.816 106.764 24.041 1.00 18.48 58 LEU F C 1
ATOM 7891 O O . LEU F 1 58 ? 29.720 106.313 23.685 1.00 18.27 58 LEU F O 1
ATOM 7896 N N . ARG F 1 59 ? 31.135 107.022 25.317 1.00 21.02 59 ARG F N 1
ATOM 7897 C CA . ARG F 1 59 ? 30.254 106.743 26.462 1.00 23.91 59 ARG F CA 1
ATOM 7898 C C . ARG F 1 59 ? 28.775 107.006 26.216 1.00 25.04 59 ARG F C 1
ATOM 7899 O O . ARG F 1 59 ? 27.943 106.108 26.422 1.00 26.08 59 ARG F O 1
ATOM 7907 N N . LYS F 1 60 ? 28.456 108.209 25.751 1.00 25.36 60 LYS F N 1
ATOM 7908 C CA . LYS F 1 60 ? 27.056 108.644 25.619 1.00 27.21 60 LYS F CA 1
ATOM 7909 C C . LYS F 1 60 ? 26.662 108.827 24.153 1.00 26.11 60 LYS F C 1
ATOM 7910 O O . LYS F 1 60 ? 25.794 109.655 23.816 1.00 27.34 60 LYS F O 1
ATOM 7916 N N . SER F 1 61 ? 27.295 108.042 23.277 1.00 23.81 61 SER F N 1
ATOM 7917 C CA . SER F 1 61 ? 27.090 108.125 21.843 1.00 22.29 61 SER F CA 1
ATOM 7918 C C . SER F 1 61 ? 25.812 107.418 21.400 1.00 21.66 61 SER F C 1
ATOM 7919 O O . SER F 1 61 ? 25.374 107.577 20.247 1.00 22.02 61 SER F O 1
ATOM 7922 N N . GLY F 1 62 ? 25.242 106.618 22.299 1.00 19.85 62 GLY F N 1
ATOM 7923 C CA . GLY F 1 62 ? 24.068 105.819 21.974 1.00 18.87 62 GLY F CA 1
ATOM 7924 C C . GLY F 1 62 ? 24.357 104.386 21.540 1.00 18.38 62 GLY F C 1
ATOM 7925 O O . GLY F 1 62 ? 23.413 103.628 21.314 1.00 19.62 62 GLY F O 1
ATOM 7926 N N . LEU F 1 63 ? 25.638 104.032 21.399 1.00 16.84 63 LEU F N 1
ATOM 7927 C CA . LEU F 1 63 ? 26.041 102.648 21.081 1.00 15.12 63 LEU F CA 1
ATOM 7928 C C . LEU F 1 63 ? 26.042 101.780 22.322 1.00 15.42 63 LEU F C 1
ATOM 7929 O O . LEU F 1 63 ? 26.319 102.265 23.423 1.00 15.27 63 LEU F O 1
ATOM 7934 N N . LEU F 1 64 ? 25.712 100.505 22.142 1.00 14.73 64 LEU F N 1
ATOM 7935 C CA . LEU F 1 64 ? 26.045 99.486 23.147 1.00 13.25 64 LEU F CA 1
ATOM 7936 C C . LEU F 1 64 ? 27.519 99.154 22.980 1.00 13.00 64 LEU F C 1
ATOM 7937 O O . LEU F 1 64 ? 27.882 98.562 21.959 1.00 14.19 64 LEU F O 1
ATOM 7942 N N . LEU F 1 65 ? 28.361 99.519 23.951 1.00 11.58 65 LEU F N 1
ATOM 7943 C CA . LEU F 1 65 ? 29.821 99.388 23.743 1.00 10.92 65 LEU F CA 1
ATOM 7944 C C . LEU F 1 65 ? 30.285 98.136 24.397 1.00 10.54 65 LEU F C 1
ATOM 7945 O O . LEU F 1 65 ? 29.950 97.876 25.558 1.00 10.58 65 LEU F O 1
ATOM 7950 N N . GLY F 1 66 ? 31.060 97.365 23.652 1.00 10.29 66 GLY F N 1
ATOM 7951 C CA . GLY F 1 66 ? 31.781 96.250 24.252 1.00 11.04 66 GLY F CA 1
ATOM 7952 C C . GLY F 1 66 ? 33.265 96.465 24.337 1.00 10.46 66 GLY F C 1
ATOM 7953 O O . GLY F 1 66 ? 33.855 97.201 23.523 1.00 11.09 66 GLY F O 1
ATOM 7954 N N . ALA F 1 67 ? 33.913 95.823 25.307 1.00 9.27 67 ALA F N 1
ATOM 7955 C CA . ALA F 1 67 ? 35.375 95.891 25.378 1.00 9.79 67 ALA F CA 1
ATOM 7956 C C . ALA F 1 67 ? 35.923 94.529 24.984 1.00 10.46 67 ALA F C 1
ATOM 7957 O O . ALA F 1 67 ? 35.507 93.490 25.562 1.00 9.67 67 ALA F O 1
ATOM 7959 N N . GLY F 1 68 ? 36.827 94.515 24.019 1.00 10.38 68 GLY F N 1
ATOM 7960 C CA . GLY F 1 68 ? 37.518 93.261 23.703 1.00 13.07 68 GLY F CA 1
ATOM 7961 C C . GLY F 1 68 ? 38.860 93.198 24.383 1.00 16.73 68 GLY F C 1
ATOM 7962 O O . GLY F 1 68 ? 39.262 94.116 25.116 1.00 18.03 68 GLY F O 1
ATOM 7963 N N . THR F 1 69 ? 39.536 92.076 24.173 1.00 19.10 69 THR F N 1
ATOM 7964 C CA . THR F 1 69 ? 40.857 91.874 24.743 1.00 22.20 69 THR F CA 1
ATOM 7965 C C . THR F 1 69 ? 40.800 92.042 26.292 1.00 22.09 69 THR F C 1
ATOM 7966 O O . THR F 1 69 ? 41.697 92.616 26.963 1.00 24.08 69 THR F O 1
ATOM 7970 N N . VAL F 1 70 ? 39.721 91.537 26.908 1.00 19.36 70 VAL F N 1
ATOM 7971 C CA . VAL F 1 70 ? 39.535 91.639 28.367 1.00 17.84 70 VAL F CA 1
ATOM 7972 C C . VAL F 1 70 ? 40.166 90.436 29.058 1.00 18.13 70 VAL F C 1
ATOM 7973 O O . VAL F 1 70 ? 39.494 89.386 29.213 1.00 19.68 70 VAL F O 1
ATOM 7977 N N . ARG F 1 71 ? 41.418 90.608 29.511 1.00 14.51 71 ARG F N 1
ATOM 7978 C CA . ARG F 1 71 ? 42.238 89.463 29.891 1.00 13.71 71 ARG F CA 1
ATOM 7979 C C . ARG F 1 71 ? 42.597 89.284 31.341 1.00 12.30 71 ARG F C 1
ATOM 7980 O O . ARG F 1 71 ? 43.373 88.380 31.702 1.00 12.96 71 ARG F O 1
ATOM 7988 N N . SER F 1 72 ? 41.963 90.089 32.186 1.00 12.89 72 SER F N 1
ATOM 7989 C CA . SER F 1 72 ? 42.128 89.954 33.628 1.00 13.13 72 SER F CA 1
ATOM 7990 C C . SER F 1 72 ? 40.979 90.691 34.269 1.00 12.99 72 SER F C 1
ATOM 7991 O O . SER F 1 72 ? 40.369 91.540 33.624 1.00 12.19 72 SER F O 1
ATOM 7994 N N . PRO F 1 73 ? 40.687 90.384 35.539 1.00 13.45 73 PRO F N 1
ATOM 7995 C CA . PRO F 1 73 ? 39.664 91.134 36.270 1.00 13.65 73 PRO F CA 1
ATOM 7996 C C . PRO F 1 73 ? 39.943 92.641 36.331 1.00 13.28 73 PRO F C 1
ATOM 7997 O O . PRO F 1 73 ? 38.992 93.420 36.193 1.00 12.15 73 PRO F O 1
ATOM 8001 N N . LYS F 1 74 ? 41.203 93.045 36.538 1.00 14.29 74 LYS F N 1
ATOM 8002 C CA . LYS F 1 74 ? 41.534 94.473 36.615 1.00 15.11 74 LYS F CA 1
ATOM 8003 C C . LYS F 1 74 ? 41.254 95.117 35.286 1.00 13.56 74 LYS F C 1
ATOM 8004 O O . LYS F 1 74 ? 40.705 96.217 35.229 1.00 12.03 74 LYS F O 1
ATOM 8010 N N . GLU F 1 75 ? 41.688 94.464 34.208 1.00 12.25 75 GLU F N 1
ATOM 8011 C CA . GLU F 1 75 ? 41.395 94.993 32.865 1.00 12.52 75 GLU F CA 1
ATOM 8012 C C . GLU F 1 75 ? 39.903 95.100 32.605 1.00 12.13 75 GLU F C 1
ATOM 8013 O O . GLU F 1 75 ? 39.435 96.096 32.050 1.00 13.22 75 GLU F O 1
ATOM 8019 N N . ALA F 1 76 ? 39.131 94.119 33.073 1.00 11.93 76 ALA F N 1
ATOM 8020 C CA . ALA F 1 76 ? 37.673 94.171 32.945 1.00 12.20 76 ALA F CA 1
ATOM 8021 C C . ALA F 1 76 ? 37.086 95.392 33.663 1.00 12.78 76 ALA F C 1
ATOM 8022 O O . ALA F 1 76 ? 36.255 96.148 33.117 1.00 13.80 76 ALA F O 1
ATOM 8024 N N . GLU F 1 77 ? 37.533 95.603 34.895 1.00 12.12 77 GLU F N 1
ATOM 8025 C CA . GLU F 1 77 ? 37.040 96.725 35.678 1.00 13.18 77 GLU F CA 1
ATOM 8026 C C . GLU F 1 77 ? 37.398 98.062 35.002 1.00 12.56 77 GLU F C 1
ATOM 8027 O O . GLU F 1 77 ? 36.555 98.946 34.954 1.00 12.39 77 GLU F O 1
ATOM 8033 N N . ALA F 1 78 ? 38.615 98.192 34.470 1.00 13.06 78 ALA F N 1
ATOM 8034 C CA . ALA F 1 78 ? 39.042 99.449 33.794 1.00 13.27 78 ALA F CA 1
ATOM 8035 C C . ALA F 1 78 ? 38.091 99.690 32.623 1.00 13.51 78 ALA F C 1
ATOM 8036 O O . ALA F 1 78 ? 37.603 100.806 32.394 1.00 14.61 78 ALA F O 1
ATOM 8038 N N . ALA F 1 79 ? 37.809 98.611 31.891 1.00 12.23 79 ALA F N 1
ATOM 8039 C CA . ALA F 1 79 ? 36.860 98.669 30.772 1.00 12.17 79 ALA F CA 1
ATOM 8040 C C . ALA F 1 79 ? 35.483 99.184 31.163 1.00 11.97 79 ALA F C 1
ATOM 8041 O O . ALA F 1 79 ? 34.913 100.034 30.466 1.00 13.09 79 ALA F O 1
ATOM 8043 N N . LEU F 1 80 ? 34.939 98.640 32.248 1.00 11.72 80 LEU F N 1
ATOM 8044 C CA . LEU F 1 80 ? 33.624 99.031 32.744 1.00 12.63 80 LEU F CA 1
ATOM 8045 C C . LEU F 1 80 ? 33.645 100.492 33.192 1.00 13.42 80 LEU F C 1
ATOM 8046 O O . LEU F 1 80 ? 32.695 101.238 32.932 1.00 14.94 80 LEU F O 1
ATOM 8051 N N . GLU F 1 81 ? 34.712 100.905 33.850 1.00 13.73 81 GLU F N 1
ATOM 8052 C CA . GLU F 1 81 ? 34.774 102.295 34.329 1.00 14.75 81 GLU F CA 1
ATOM 8053 C C . GLU F 1 81 ? 34.915 103.264 33.168 1.00 15.97 81 GLU F C 1
ATOM 8054 O O . GLU F 1 81 ? 34.494 104.422 33.273 1.00 16.32 81 GLU F O 1
ATOM 8060 N N . ALA F 1 82 ? 35.465 102.783 32.047 1.00 15.48 82 ALA F N 1
ATOM 8061 C CA . ALA F 1 82 ? 35.656 103.604 30.833 1.00 16.53 82 ALA F CA 1
ATOM 8062 C C . ALA F 1 82 ? 34.374 103.745 29.997 1.00 17.54 82 ALA F C 1
ATOM 8063 O O . ALA F 1 82 ? 34.302 104.581 29.076 1.00 19.26 82 ALA F O 1
ATOM 8065 N N . GLY F 1 83 ? 33.387 102.896 30.247 1.00 16.42 83 GLY F N 1
ATOM 8066 C CA . GLY F 1 83 ? 32.126 102.972 29.512 1.00 16.87 83 GLY F CA 1
ATOM 8067 C C . GLY F 1 83 ? 31.636 101.710 28.833 1.00 16.21 83 GLY F C 1
ATOM 8068 O O . GLY F 1 83 ? 30.555 101.720 28.237 1.00 16.98 83 GLY F O 1
ATOM 8069 N N . ALA F 1 84 ? 32.371 100.604 28.955 1.00 14.44 84 ALA F N 1
ATOM 8070 C CA . ALA F 1 84 ? 31.909 99.363 28.313 1.00 13.47 84 ALA F CA 1
ATOM 8071 C C . ALA F 1 84 ? 30.677 98.825 29.025 1.00 13.25 84 ALA F C 1
ATOM 8072 O O . ALA F 1 84 ? 30.601 98.870 30.274 1.00 14.17 84 ALA F O 1
ATOM 8074 N N . ALA F 1 85 ? 29.706 98.353 28.245 1.00 11.83 85 ALA F N 1
ATOM 8075 C CA . ALA F 1 85 ? 28.493 97.708 28.720 1.00 12.16 85 ALA F CA 1
ATOM 8076 C C . ALA F 1 85 ? 28.606 96.181 28.730 1.00 11.91 85 ALA F C 1
ATOM 8077 O O . ALA F 1 85 ? 27.825 95.508 29.396 1.00 12.98 85 ALA F O 1
ATOM 8079 N N . PHE F 1 86 ? 29.557 95.621 27.968 1.00 10.84 86 PHE F N 1
ATOM 8080 C CA . PHE F 1 86 ? 29.775 94.164 28.007 1.00 8.69 86 PHE F CA 1
ATOM 8081 C C . PHE F 1 86 ? 31.253 93.876 27.736 1.00 9.09 86 PHE F C 1
ATOM 8082 O O . PHE F 1 86 ? 31.975 94.754 27.244 1.00 8.74 86 PHE F O 1
ATOM 8090 N N . LEU F 1 87 ? 31.689 92.661 28.108 1.00 8.79 87 LEU F N 1
ATOM 8091 C CA . LEU F 1 87 ? 33.111 92.301 28.096 1.00 8.77 87 LEU F CA 1
ATOM 8092 C C . LEU F 1 87 ? 33.284 91.082 27.209 1.00 8.51 87 LEU F C 1
ATOM 8093 O O . LEU F 1 87 ? 32.440 90.181 27.225 1.00 8.80 87 LEU F O 1
ATOM 8098 N N . VAL F 1 88 ? 34.394 91.059 26.458 1.00 8.26 88 VAL F N 1
ATOM 8099 C CA . VAL F 1 88 ? 34.705 89.964 25.543 1.00 8.27 88 VAL F CA 1
ATOM 8100 C C . VAL F 1 88 ? 36.177 89.566 25.722 1.00 8.54 88 VAL F C 1
ATOM 8101 O O . VAL F 1 88 ? 37.050 90.447 25.833 1.00 8.05 88 VAL F O 1
ATOM 8105 N N . SER F 1 89 ? 36.462 88.266 25.801 1.00 8.17 89 SER F N 1
ATOM 8106 C CA . SER F 1 89 ? 37.848 87.786 25.941 1.00 9.36 89 SER F CA 1
ATOM 8107 C C . SER F 1 89 ? 38.174 86.738 24.857 1.00 9.99 89 SER F C 1
ATOM 8108 O O . SER F 1 89 ? 37.259 86.062 24.339 1.00 8.93 89 SER F O 1
ATOM 8111 N N . PRO F 1 90 ? 39.455 86.615 24.474 1.00 10.04 90 PRO F N 1
ATOM 8112 C CA . PRO F 1 90 ? 39.763 85.603 23.444 1.00 10.21 90 PRO F CA 1
ATOM 8113 C C . PRO F 1 90 ? 39.535 84.126 23.863 1.00 10.14 90 PRO F C 1
ATOM 8114 O O . PRO F 1 90 ? 39.110 83.298 23.055 1.00 9.09 90 PRO F O 1
ATOM 8118 N N . GLY F 1 91 ? 39.756 83.832 25.138 1.00 9.47 91 GLY F N 1
ATOM 8119 C CA . GLY F 1 91 ? 39.427 82.506 25.689 1.00 10.49 91 GLY F CA 1
ATOM 8120 C C . GLY F 1 91 ? 38.727 82.680 27.042 1.00 11.70 91 GLY F C 1
ATOM 8121 O O . GLY F 1 91 ? 38.603 83.799 27.568 1.00 13.10 91 GLY F O 1
ATOM 8122 N N . LEU F 1 92 ? 38.315 81.581 27.645 1.00 10.47 92 LEU F N 1
ATOM 8123 C CA . LEU F 1 92 ? 37.479 81.630 28.835 1.00 11.13 92 LEU F CA 1
ATOM 8124 C C . LEU F 1 92 ? 38.319 81.947 30.068 1.00 11.00 92 LEU F C 1
ATOM 8125 O O . LEU F 1 92 ? 39.304 81.258 30.332 1.00 10.07 92 LEU F O 1
ATOM 8130 N N . LEU F 1 93 ? 37.916 82.950 30.850 1.00 11.25 93 LEU F N 1
ATOM 8131 C CA . LEU F 1 93 ? 38.676 83.338 32.050 1.00 10.73 93 LEU F CA 1
ATOM 8132 C C . LEU F 1 93 ? 37.694 83.379 33.206 1.00 11.85 93 LEU F C 1
ATOM 8133 O O . LEU F 1 93 ? 36.804 84.240 33.255 1.00 11.67 93 LEU F O 1
ATOM 8138 N N . GLU F 1 94 ? 37.795 82.385 34.082 1.00 12.55 94 GLU F N 1
ATOM 8139 C CA . GLU F 1 94 ? 36.829 82.237 35.167 1.00 14.70 94 GLU F CA 1
ATOM 8140 C C . GLU F 1 94 ? 36.757 83.462 36.065 1.00 13.81 94 GLU F C 1
ATOM 8141 O O . GLU F 1 94 ? 35.660 83.819 36.506 1.00 14.13 94 GLU F O 1
ATOM 8147 N N . GLU F 1 95 ? 37.897 84.109 36.302 1.00 12.99 95 GLU F N 1
ATOM 8148 C CA . GLU F 1 95 ? 37.916 85.281 37.195 1.00 14.53 95 GLU F CA 1
ATOM 8149 C C . GLU F 1 95 ? 37.289 86.499 36.544 1.00 12.61 95 GLU F C 1
ATOM 8150 O O . GLU F 1 95 ? 36.713 87.354 37.247 1.00 12.15 95 GLU F O 1
ATOM 8156 N N . VAL F 1 96 ? 37.403 86.601 35.209 1.00 10.68 96 VAL F N 1
ATOM 8157 C CA . VAL F 1 96 ? 36.669 87.654 34.486 1.00 10.54 96 VAL F CA 1
ATOM 8158 C C . VAL F 1 96 ? 35.153 87.405 34.580 1.00 11.35 96 VAL F C 1
ATOM 8159 O O . VAL F 1 96 ? 34.344 88.347 34.789 1.00 10.37 96 VAL F O 1
ATOM 8163 N N . ALA F 1 97 ? 34.730 86.144 34.481 1.00 10.45 97 ALA F N 1
ATOM 8164 C CA . ALA F 1 97 ? 33.308 85.829 34.647 1.00 11.30 97 ALA F CA 1
ATOM 8165 C C . ALA F 1 97 ? 32.853 86.263 36.049 1.00 11.51 97 ALA F C 1
ATOM 8166 O O . ALA F 1 97 ? 31.753 86.788 36.216 1.00 12.83 97 ALA F O 1
ATOM 8168 N N . ALA F 1 98 ? 33.711 86.043 37.042 1.00 11.57 98 ALA F N 1
ATOM 8169 C CA . ALA F 1 98 ? 33.332 86.411 38.405 1.00 12.21 98 ALA F CA 1
ATOM 8170 C C . ALA F 1 98 ? 33.147 87.917 38.542 1.00 12.19 98 ALA F C 1
ATOM 8171 O O . ALA F 1 98 ? 32.176 88.366 39.166 1.00 13.00 98 ALA F O 1
ATOM 8173 N N . LEU F 1 99 ? 34.064 88.693 37.970 1.00 11.47 99 LEU F N 1
ATOM 8174 C CA . LEU F 1 99 ? 33.921 90.159 37.966 1.00 11.82 99 LEU F CA 1
ATOM 8175 C C . LEU F 1 99 ? 32.638 90.581 37.235 1.00 12.24 99 LEU F C 1
ATOM 8176 O O . LEU F 1 99 ? 31.832 91.392 37.745 1.00 11.41 99 LEU F O 1
ATOM 8181 N N . ALA F 1 100 ? 32.427 90.044 36.028 1.00 10.88 100 ALA F N 1
ATOM 8182 C CA . ALA F 1 100 ? 31.230 90.425 35.280 1.00 11.01 100 ALA F CA 1
ATOM 8183 C C . ALA F 1 100 ? 29.935 90.139 36.019 1.00 11.25 100 ALA F C 1
ATOM 8184 O O . ALA F 1 100 ? 29.000 90.934 35.990 1.00 10.59 100 ALA F O 1
ATOM 8186 N N . GLN F 1 101 ? 29.865 88.986 36.676 1.00 11.90 101 GLN F N 1
ATOM 8187 C CA . GLN F 1 101 ? 28.637 88.630 37.373 1.00 13.30 101 GLN F CA 1
ATOM 8188 C C . GLN F 1 101 ? 28.469 89.552 38.574 1.00 12.88 101 GLN F C 1
ATOM 8189 O O . GLN F 1 101 ? 27.349 89.995 38.851 1.00 13.55 101 GLN F O 1
ATOM 8195 N N . ALA F 1 102 ? 29.573 89.852 39.268 1.00 12.60 102 ALA F N 1
ATOM 8196 C CA . ALA F 1 102 ? 29.505 90.777 40.427 1.00 13.71 102 ALA F CA 1
ATOM 8197 C C . ALA F 1 102 ? 29.035 92.162 40.000 1.00 14.61 102 ALA F C 1
ATOM 8198 O O . ALA F 1 102 ? 28.292 92.854 40.753 1.00 15.12 102 ALA F O 1
ATOM 8200 N N . ARG F 1 103 ? 29.409 92.566 38.781 1.00 13.09 103 ARG F N 1
ATOM 8201 C CA . ARG F 1 103 ? 29.049 93.902 38.276 1.00 13.11 103 ARG F CA 1
ATOM 8202 C C . ARG F 1 103 ? 27.757 93.923 37.487 1.00 13.65 103 ARG F C 1
ATOM 8203 O O . ARG F 1 103 ? 27.291 94.993 37.088 1.00 15.95 103 ARG F O 1
ATOM 8211 N N . GLY F 1 104 ? 27.168 92.752 37.251 1.00 12.55 104 GLY F N 1
ATOM 8212 C CA . GLY F 1 104 ? 25.899 92.654 36.549 1.00 13.14 104 GLY F CA 1
ATOM 8213 C C . GLY F 1 104 ? 25.984 93.004 35.070 1.00 13.47 104 GLY F C 1
ATOM 8214 O O . GLY F 1 104 ? 25.056 93.598 34.518 1.00 14.60 104 GLY F O 1
ATOM 8215 N N . VAL F 1 105 ? 27.080 92.617 34.418 1.00 11.90 105 VAL F N 1
ATOM 8216 C CA . VAL F 1 105 ? 27.262 92.915 32.977 1.00 12.13 105 VAL F CA 1
ATOM 8217 C C . VAL F 1 105 ? 27.526 91.623 32.213 1.00 11.07 105 VAL F C 1
ATOM 8218 O O . VAL F 1 105 ? 28.089 90.695 32.791 1.00 11.63 105 VAL F O 1
ATOM 8222 N N . PRO F 1 106 ? 27.139 91.554 30.928 1.00 9.98 106 PRO F N 1
ATOM 8223 C CA . PRO F 1 106 ? 27.417 90.312 30.184 1.00 9.11 106 PRO F CA 1
ATOM 8224 C C . PRO F 1 106 ? 28.901 90.143 29.883 1.00 9.33 106 PRO F C 1
ATOM 8225 O O . PRO F 1 106 ? 29.605 91.125 29.664 1.00 8.88 106 PRO F O 1
ATOM 8229 N N . TYR F 1 107 ? 29.344 88.895 29.940 1.00 9.38 107 TYR F N 1
ATOM 8230 C CA . TYR F 1 107 ? 30.683 88.510 29.579 1.00 8.29 107 TYR F CA 1
ATOM 8231 C C . TYR F 1 107 ? 30.547 87.420 28.523 1.00 9.48 107 TYR F C 1
ATOM 8232 O O . TYR F 1 107 ? 29.835 86.409 28.726 1.00 10.12 107 TYR F O 1
ATOM 8241 N N . LEU F 1 108 ? 31.160 87.670 27.368 1.00 8.55 108 LEU F N 1
ATOM 8242 C CA . LEU F 1 108 ? 31.220 86.710 26.270 1.00 9.01 108 LEU F CA 1
ATOM 8243 C C . LEU F 1 108 ? 32.648 86.187 26.140 1.00 8.53 108 LEU F C 1
ATOM 8244 O O . LEU F 1 108 ? 33.487 86.806 25.462 1.00 9.13 108 LEU F O 1
ATOM 8249 N N . PRO F 1 109 ? 32.917 85.029 26.760 1.00 8.18 109 PRO F N 1
ATOM 8250 C CA . PRO F 1 109 ? 34.258 84.431 26.647 1.00 8.72 109 PRO F CA 1
ATOM 8251 C C . PRO F 1 109 ? 34.400 83.761 25.292 1.00 8.03 109 PRO F C 1
ATOM 8252 O O . PRO F 1 109 ? 33.435 83.227 24.748 1.00 8.20 109 PRO F O 1
ATOM 8256 N N . GLY F 1 110 ? 35.620 83.716 24.782 1.00 9.24 110 GLY F N 1
ATOM 8257 C CA . GLY F 1 110 ? 35.858 82.977 23.578 1.00 8.86 110 GLY F CA 1
ATOM 8258 C C . GLY F 1 110 ? 35.947 81.505 23.932 1.00 8.61 110 GLY F C 1
ATOM 8259 O O . GLY F 1 110 ? 36.652 81.115 24.878 1.00 9.70 110 GLY F O 1
ATOM 8260 N N . VAL F 1 111 ? 35.266 80.683 23.152 1.00 8.00 111 VAL F N 1
ATOM 8261 C CA . VAL F 1 111 ? 35.474 79.231 23.239 1.00 7.44 111 VAL F CA 1
ATOM 8262 C C . VAL F 1 111 ? 35.689 78.615 21.853 1.00 7.28 111 VAL F C 1
ATOM 8263 O O . VAL F 1 111 ? 35.376 79.231 20.820 1.00 7.34 111 VAL F O 1
ATOM 8267 N N . LEU F 1 112 ? 36.152 77.364 21.827 1.00 7.24 112 LEU F N 1
ATOM 8268 C CA . LEU F 1 112 ? 36.221 76.635 20.571 1.00 7.74 112 LEU F CA 1
ATOM 8269 C C . LEU F 1 112 ? 35.621 75.246 20.671 1.00 7.09 112 LEU F C 1
ATOM 8270 O O . LEU F 1 112 ? 34.798 74.860 19.856 1.00 7.42 112 LEU F O 1
ATOM 8275 N N . THR F 1 113 ? 36.020 74.507 21.707 1.00 7.01 113 THR F N 1
ATOM 8276 C CA . THR F 1 113 ? 35.667 73.110 21.718 1.00 5.57 113 THR F CA 1
ATOM 8277 C C . THR F 1 113 ? 34.410 72.861 22.559 1.00 5.42 113 THR F C 1
ATOM 8278 O O . THR F 1 113 ? 34.038 73.696 23.395 1.00 5.40 113 THR F O 1
ATOM 8282 N N . PRO F 1 114 ? 33.804 71.675 22.388 1.00 6.85 114 PRO F N 1
ATOM 8283 C CA . PRO F 1 114 ? 32.634 71.329 23.226 1.00 6.65 114 PRO F CA 1
ATOM 8284 C C . PRO F 1 114 ? 32.940 71.278 24.715 1.00 6.73 114 PRO F C 1
ATOM 8285 O O . PRO F 1 114 ? 32.110 71.693 2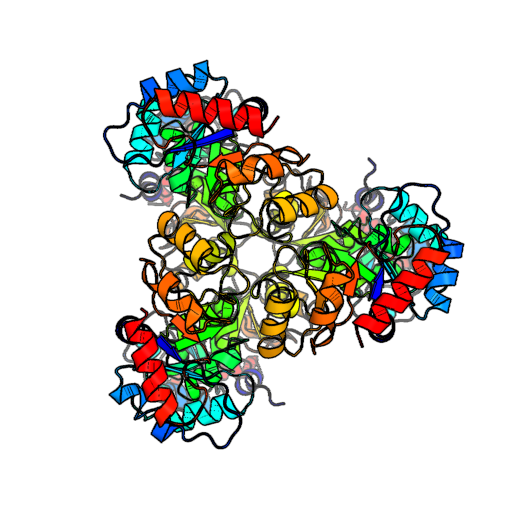5.518 1.00 6.73 114 PRO F O 1
ATOM 8289 N N . THR F 1 115 ? 34.161 70.857 25.079 1.00 6.39 115 THR F N 1
ATOM 8290 C CA . THR F 1 115 ? 34.544 70.863 26.486 1.00 6.84 115 THR F CA 1
ATOM 8291 C C . THR F 1 115 ? 34.561 72.310 27.020 1.00 6.28 115 THR F C 1
ATOM 8292 O O . THR F 1 115 ? 34.092 72.564 28.120 1.00 7.75 115 THR F O 1
ATOM 8296 N N . GLU F 1 116 ? 35.091 73.242 26.226 1.00 5.73 116 GLU F N 1
ATOM 8297 C CA . GLU F 1 116 ? 35.070 74.669 26.581 1.00 6.17 116 GLU F CA 1
ATOM 8298 C C . GLU F 1 116 ? 33.659 75.266 26.654 1.00 6.31 116 GLU F C 1
ATOM 8299 O O . GLU F 1 116 ? 33.384 76.047 27.553 1.00 7.55 116 GLU F O 1
ATOM 8305 N N . VAL F 1 117 ? 32.774 74.859 25.739 1.00 6.37 117 VAL F N 1
ATOM 8306 C CA . VAL F 1 117 ? 31.378 75.295 25.804 1.00 6.74 117 VAL F CA 1
ATOM 8307 C C . VAL F 1 117 ? 30.770 74.832 27.124 1.00 7.68 117 VAL F C 1
ATOM 8308 O O . VAL F 1 117 ? 30.131 75.628 27.830 1.00 8.06 117 VAL F O 1
ATOM 8312 N N . GLU F 1 118 ? 31.004 73.564 27.474 1.00 6.70 118 GLU F N 1
ATOM 8313 C CA . GLU F 1 118 ? 30.438 73.069 28.754 1.00 8.79 118 GLU F CA 1
ATOM 8314 C C . GLU F 1 118 ? 30.951 73.821 29.982 1.00 8.85 118 GLU F C 1
ATOM 8315 O O . GLU F 1 118 ? 30.210 74.070 30.945 1.00 10.07 118 GLU F O 1
ATOM 8321 N N . ARG F 1 119 ? 32.248 74.114 29.987 1.00 7.79 119 ARG F N 1
ATOM 8322 C CA A ARG F 1 119 ? 32.886 74.882 31.060 0.27 8.78 119 ARG F CA 1
ATOM 8323 C CA B ARG F 1 119 ? 32.862 74.865 31.075 0.73 9.16 119 ARG F CA 1
ATOM 8324 C C . ARG F 1 119 ? 32.248 76.265 31.190 1.00 9.31 119 ARG F C 1
ATOM 8325 O O . ARG F 1 119 ? 31.991 76.751 32.314 1.00 10.38 119 ARG F O 1
ATOM 8340 N N . ALA F 1 120 ? 32.034 76.917 30.049 1.00 7.96 120 ALA F N 1
ATOM 8341 C CA . ALA F 1 120 ? 31.367 78.226 30.022 1.00 8.56 120 ALA F CA 1
ATOM 8342 C C . ALA F 1 120 ? 29.950 78.130 30.574 1.00 9.82 120 ALA F C 1
ATOM 8343 O O . ALA F 1 120 ? 29.540 78.962 31.388 1.00 11.11 120 ALA F O 1
ATOM 8345 N N . LEU F 1 121 ? 29.232 77.115 30.141 1.00 9.51 121 LEU F N 1
ATOM 8346 C CA . LEU F 1 121 ? 27.852 76.906 30.625 1.00 10.49 121 LEU F CA 1
ATOM 8347 C C . LEU F 1 121 ? 27.824 76.709 32.140 1.00 11.61 121 LEU F C 1
ATOM 8348 O O . LEU F 1 121 ? 26.886 77.163 32.817 1.00 11.62 121 LEU F O 1
ATOM 8353 N N . ALA F 1 122 ? 28.824 76.013 32.660 1.00 11.15 122 ALA F N 1
ATOM 8354 C CA . ALA F 1 122 ? 28.929 75.753 34.114 1.00 12.43 122 ALA F CA 1
ATOM 8355 C C . ALA F 1 122 ? 29.077 77.045 34.923 1.00 13.19 122 ALA F C 1
ATOM 8356 O O . ALA F 1 122 ? 28.704 77.078 36.104 1.00 14.11 122 ALA F O 1
ATOM 8358 N N . LEU F 1 123 ? 29.617 78.098 34.297 1.00 11.50 123 LEU F N 1
ATOM 8359 C CA . LEU F 1 123 ? 29.758 79.431 34.916 1.00 12.04 123 LEU F CA 1
ATOM 8360 C C . LEU F 1 123 ? 28.546 80.318 34.653 1.00 11.91 123 LEU F C 1
ATOM 8361 O O . LEU F 1 123 ? 28.565 81.523 34.950 1.00 14.06 123 LEU F O 1
ATOM 8366 N N . GLY F 1 124 ? 27.499 79.726 34.096 1.00 12.80 124 GLY F N 1
ATOM 8367 C CA . GLY F 1 124 ? 26.264 80.422 33.765 1.00 12.32 124 GLY F CA 1
ATOM 8368 C C . GLY F 1 124 ? 26.278 81.236 32.488 1.00 13.18 124 GLY F C 1
ATOM 8369 O O . GLY F 1 124 ? 25.395 82.100 32.274 1.00 14.93 124 GLY F O 1
ATOM 8370 N N . LEU F 1 125 ? 27.244 80.958 31.608 1.00 11.09 125 LEU F N 1
ATOM 8371 C CA . LEU F 1 125 ? 27.396 81.753 30.395 1.00 10.43 125 LEU F CA 1
ATOM 8372 C C . LEU F 1 125 ? 26.855 81.032 29.168 1.00 10.95 125 LEU F C 1
ATOM 8373 O O . LEU F 1 125 ? 27.310 79.917 28.851 1.00 11.27 125 LEU F O 1
ATOM 8378 N N . SER F 1 126 ? 25.869 81.635 28.491 1.00 9.13 126 SER F N 1
ATOM 8379 C CA . SER F 1 126 ? 25.239 80.960 27.328 1.00 10.11 126 SER F CA 1
ATOM 8380 C C . SER F 1 126 ? 25.299 81.774 26.029 1.00 9.70 126 SER F C 1
ATOM 8381 O O . SER F 1 126 ? 24.741 81.353 25.020 1.00 11.26 126 SER F O 1
ATOM 8384 N N . ALA F 1 127 ? 25.921 82.955 26.090 1.00 9.69 127 ALA F N 1
ATOM 8385 C CA . ALA F 1 127 ? 26.283 83.718 24.887 1.00 9.56 127 ALA F CA 1
ATOM 8386 C C . ALA F 1 127 ? 27.806 83.706 24.831 1.00 9.22 127 ALA F C 1
ATOM 8387 O O . ALA F 1 127 ? 28.464 84.318 25.687 1.00 10.15 127 ALA F O 1
ATOM 8389 N N . LEU F 1 128 ? 28.369 83.026 23.828 1.00 8.44 128 LEU F N 1
ATOM 8390 C CA . LEU F 1 128 ? 29.782 82.728 23.841 1.00 7.51 128 LEU F CA 1
ATOM 8391 C C . LEU F 1 128 ? 30.420 83.196 22.541 1.00 7.43 128 LEU F C 1
ATOM 8392 O O . LEU F 1 128 ? 29.851 83.065 21.480 1.00 8.35 128 LEU F O 1
ATOM 8397 N N . LYS F 1 129 ? 31.613 83.742 22.646 1.00 5.94 129 LYS F N 1
ATOM 8398 C CA . LYS F 1 129 ? 32.327 84.085 21.426 1.00 6.98 129 LYS F CA 1
ATOM 8399 C C . LYS F 1 129 ? 32.910 82.782 20.869 1.00 8.01 129 LYS F C 1
ATOM 8400 O O . LYS F 1 129 ? 33.244 81.872 21.628 1.00 7.66 129 LYS F O 1
ATOM 8406 N N . PHE F 1 130 ? 32.994 82.672 19.552 1.00 7.49 130 PHE F N 1
ATOM 8407 C CA . PHE F 1 130 ? 33.653 81.514 18.937 1.00 6.95 130 PHE F CA 1
ATOM 8408 C C . PHE F 1 130 ? 34.847 82.084 18.157 1.00 6.83 130 PHE F C 1
ATOM 8409 O O . PHE F 1 130 ? 34.685 82.771 17.124 1.00 6.65 130 PHE F O 1
ATOM 8417 N N . PHE F 1 131 ? 36.060 81.768 18.618 1.00 6.36 131 PHE F N 1
ATOM 8418 C CA . PHE F 1 131 ? 37.246 82.476 18.151 1.00 7.58 131 PHE F CA 1
ATOM 8419 C C . PHE F 1 131 ? 38.507 81.589 18.214 1.00 9.22 131 PHE F C 1
ATOM 8420 O O . PHE F 1 131 ? 38.721 80.926 19.232 1.00 6.91 131 PHE F O 1
ATOM 8428 N N . PRO F 1 132 ? 39.357 81.620 17.175 1.00 8.83 132 PRO F N 1
ATOM 8429 C CA . PRO F 1 132 ? 39.201 82.367 15.897 1.00 9.80 132 PRO F CA 1
ATOM 8430 C C . PRO F 1 132 ? 38.344 81.563 14.921 1.00 9.27 132 PRO F C 1
ATOM 8431 O O . PRO F 1 132 ? 38.604 80.386 14.637 1.00 8.82 132 PRO F O 1
ATOM 8435 N N . ALA F 1 133 ? 37.288 82.200 14.435 1.00 8.83 133 ALA F N 1
ATOM 8436 C CA . ALA F 1 133 ? 36.216 81.453 13.728 1.00 8.44 133 ALA F CA 1
ATOM 8437 C C . ALA F 1 133 ? 36.648 80.870 12.400 1.00 9.65 133 ALA F C 1
ATOM 8438 O O . ALA F 1 133 ? 36.442 79.676 12.147 1.00 10.65 133 ALA F O 1
ATOM 8440 N N . GLU F 1 134 ? 37.160 81.716 11.509 1.00 9.52 134 GLU F N 1
ATOM 8441 C CA . GLU F 1 134 ? 37.431 81.199 10.163 1.00 11.19 134 GLU F CA 1
ATOM 8442 C C . GLU F 1 134 ? 38.526 80.083 10.143 1.00 11.91 134 GLU F C 1
ATOM 8443 O O . GLU F 1 134 ? 38.328 79.074 9.450 1.00 14.10 134 GLU F O 1
ATOM 8449 N N . PRO F 1 135 ? 39.646 80.277 10.860 1.00 12.06 135 PRO F N 1
ATOM 8450 C CA . PRO F 1 135 ? 40.683 79.213 10.952 1.00 14.38 135 PRO F CA 1
ATOM 8451 C C . PRO F 1 135 ? 40.153 77.906 11.525 1.00 16.50 135 PRO F C 1
ATOM 8452 O O . PRO F 1 135 ? 40.626 76.814 11.134 1.00 18.11 135 PRO F O 1
ATOM 8456 N N . PHE F 1 136 ? 39.137 78.005 12.390 1.00 16.28 136 PHE F N 1
ATOM 8457 C CA . PHE F 1 136 ? 38.528 76.793 12.980 1.00 17.46 136 PHE F CA 1
ATOM 8458 C C . PHE F 1 136 ? 37.199 76.349 12.366 1.00 17.92 136 PHE F C 1
ATOM 8459 O O . PHE F 1 136 ? 36.378 75.717 13.056 1.00 18.93 136 PHE F O 1
ATOM 8467 N N . GLN F 1 137 ? 36.980 76.649 11.080 1.00 18.02 137 GLN F N 1
ATOM 8468 C CA . GLN F 1 137 ? 35.815 76.148 10.330 1.00 17.95 137 GLN F CA 1
ATOM 8469 C C . GLN F 1 137 ? 34.454 76.562 10.941 1.00 16.72 137 GLN F C 1
ATOM 8470 O O . GLN F 1 137 ? 33.518 75.760 11.055 1.00 16.51 137 GLN F O 1
ATOM 8476 N N . GLY F 1 138 ? 34.361 77.824 11.324 1.00 14.46 138 GLY F N 1
ATOM 8477 C CA . GLY F 1 138 ? 33.233 78.313 12.115 1.00 13.59 138 GLY F CA 1
ATOM 8478 C C . GLY F 1 138 ? 31.853 77.938 11.684 1.00 12.77 138 GLY F C 1
ATOM 8479 O O . GLY F 1 138 ? 31.039 77.548 12.524 1.00 12.91 138 GLY F O 1
ATOM 8480 N N . VAL F 1 139 ? 31.519 78.122 10.401 1.00 12.60 139 VAL F N 1
ATOM 8481 C CA . VAL F 1 139 ? 30.140 77.787 9.998 1.00 13.14 139 VAL F CA 1
ATOM 8482 C C . VAL F 1 139 ? 29.806 76.323 10.269 1.00 12.45 139 VAL F C 1
ATOM 8483 O O . VAL F 1 139 ? 28.750 76.005 10.868 1.00 13.75 139 VAL F O 1
ATOM 8487 N N . ARG F 1 140 ? 30.716 75.434 9.847 1.00 13.05 140 ARG F N 1
ATOM 8488 C CA . ARG F 1 140 ? 30.481 74.007 10.041 1.00 12.87 140 ARG F CA 1
ATOM 8489 C C . ARG F 1 140 ? 30.446 73.603 11.519 1.00 11.25 140 ARG F C 1
ATOM 8490 O O . ARG F 1 140 ? 29.627 72.783 11.925 1.00 12.68 140 ARG F O 1
ATOM 8498 N N . VAL F 1 141 ? 31.297 74.221 12.335 1.00 9.89 141 VAL F N 1
ATOM 8499 C CA . VAL F 1 141 ? 31.332 73.882 13.751 1.00 9.52 141 VAL F CA 1
ATOM 8500 C C . VAL F 1 141 ? 30.076 74.411 14.416 1.00 8.87 141 VAL F C 1
ATOM 8501 O O . VAL F 1 141 ? 29.428 73.706 15.167 1.00 9.04 141 VAL F O 1
ATOM 8505 N N . LEU F 1 142 ? 29.686 75.648 14.097 1.00 8.62 142 LEU F N 1
ATOM 8506 C CA . LEU F 1 142 ? 28.484 76.193 14.738 1.00 10.00 142 LEU F CA 1
ATOM 8507 C C . LEU F 1 142 ? 27.233 75.419 14.287 1.00 11.14 142 LEU F C 1
ATOM 8508 O O . LEU F 1 142 ? 26.300 75.217 15.056 1.00 10.80 142 LEU F O 1
ATOM 8513 N N . ARG F 1 143 ? 27.221 74.974 13.039 1.00 11.49 143 ARG F N 1
ATOM 8514 C CA . ARG F 1 143 ? 26.101 74.133 12.616 1.00 13.23 143 ARG F CA 1
ATOM 8515 C C . ARG F 1 143 ? 26.015 72.877 13.510 1.00 13.01 143 ARG F C 1
ATOM 8516 O O . ARG F 1 143 ? 24.926 72.505 13.969 1.00 14.19 143 ARG F O 1
ATOM 8524 N N . ALA F 1 144 ? 27.153 72.244 13.788 1.00 12.31 144 ALA F N 1
ATOM 8525 C CA . ALA F 1 144 ? 27.150 71.071 14.685 1.00 13.72 144 ALA F CA 1
ATOM 8526 C C . ALA F 1 144 ? 26.672 71.438 16.092 1.00 13.24 144 ALA F C 1
ATOM 8527 O O . ALA F 1 144 ? 25.884 70.709 16.730 1.00 15.26 144 ALA F O 1
ATOM 8529 N N . TYR F 1 145 ? 27.094 72.595 16.590 1.00 11.34 145 TYR F N 1
ATOM 8530 C CA . TYR F 1 145 ? 26.711 73.022 17.930 1.00 10.99 145 TYR F CA 1
ATOM 8531 C C . TYR F 1 145 ? 25.231 73.454 18.056 1.00 12.17 145 TYR F C 1
ATOM 8532 O O . TYR F 1 145 ? 24.690 73.423 19.161 1.00 13.87 145 TYR F O 1
ATOM 8541 N N . ALA F 1 146 ? 24.610 73.848 16.949 1.00 13.50 146 ALA F N 1
ATOM 8542 C CA . ALA F 1 146 ? 23.184 74.233 16.939 1.00 13.93 146 ALA F CA 1
ATOM 8543 C C . ALA F 1 146 ? 22.325 73.088 17.475 1.00 15.84 146 ALA F C 1
ATOM 8544 O O . ALA F 1 146 ? 21.389 73.328 18.249 1.00 16.39 146 ALA F O 1
ATOM 8546 N N . GLU F 1 147 ? 22.698 71.850 17.128 1.00 16.82 147 GLU F N 1
ATOM 8547 C CA . GLU F 1 147 ? 21.927 70.657 17.501 1.00 19.29 147 GLU F CA 1
ATOM 8548 C C . GLU F 1 147 ? 22.300 70.136 18.873 1.00 17.56 147 GLU F C 1
ATOM 8549 O O . GLU F 1 147 ? 21.449 69.675 19.622 1.00 17.13 147 GLU F O 1
ATOM 8555 N N . VAL F 1 148 ? 23.586 70.197 19.238 1.00 16.09 148 VAL F N 1
ATOM 8556 C CA . VAL F 1 148 ? 23.961 69.597 20.511 1.00 14.51 148 VAL F CA 1
ATOM 8557 C C . VAL F 1 148 ? 23.989 70.599 21.677 1.00 12.95 148 VAL F C 1
ATOM 8558 O O . VAL F 1 148 ? 23.867 70.225 22.822 1.00 13.21 148 VAL F O 1
ATOM 8562 N N . PHE F 1 149 ? 24.122 71.886 21.365 1.00 11.58 149 PHE F N 1
ATOM 8563 C CA . PHE F 1 149 ? 24.073 72.923 22.384 1.00 10.60 149 PHE F CA 1
ATOM 8564 C C . PHE F 1 149 ? 23.002 73.954 22.020 1.00 12.77 149 PHE F C 1
ATOM 8565 O O . PHE F 1 149 ? 23.294 75.152 21.911 1.00 12.50 149 PHE F O 1
ATOM 8573 N N . PRO F 1 150 ? 21.734 73.517 21.899 1.00 13.47 150 PRO F N 1
ATOM 8574 C CA . PRO F 1 150 ? 20.744 74.474 21.403 1.00 14.67 150 PRO F CA 1
ATOM 8575 C C . PRO F 1 150 ? 20.459 75.676 22.349 1.00 13.96 150 PRO F C 1
ATOM 8576 O O . PRO F 1 150 ? 19.833 76.648 21.898 1.00 15.30 150 PRO F O 1
ATOM 8580 N N . GLU F 1 151 ? 20.922 75.627 23.601 1.00 12.39 151 GLU F N 1
ATOM 8581 C CA . GLU F 1 151 ? 20.699 76.697 24.579 1.00 13.25 151 GLU F CA 1
ATOM 8582 C C . GLU F 1 151 ? 21.745 77.822 24.459 1.00 12.87 151 GLU F C 1
ATOM 8583 O O . GLU F 1 151 ? 21.663 78.865 25.149 1.00 13.34 151 GLU F O 1
ATOM 8589 N N . VAL F 1 152 ? 22.733 77.588 23.590 1.00 11.19 152 VAL F N 1
ATOM 8590 C CA . VAL F 1 152 ? 23.848 78.531 23.451 1.00 10.56 152 VAL F CA 1
ATOM 8591 C C . VAL F 1 152 ? 23.729 79.331 22.155 1.00 10.86 152 VAL F C 1
ATOM 8592 O O . VAL F 1 152 ? 23.360 78.774 21.098 1.00 11.30 152 VAL F O 1
ATOM 8596 N N . ARG F 1 153 ? 24.007 80.634 22.244 1.00 10.47 153 ARG F N 1
ATOM 8597 C CA . ARG F 1 153 ? 24.088 81.478 21.052 1.00 10.83 153 ARG F CA 1
ATOM 8598 C C . ARG F 1 153 ? 25.547 81.939 20.940 1.00 9.60 153 ARG F C 1
ATOM 8599 O O . ARG F 1 153 ? 26.221 82.197 21.977 1.00 9.55 153 ARG F O 1
ATOM 8607 N N . PHE F 1 154 ? 26.016 82.028 19.690 1.00 9.24 154 PHE F N 1
ATOM 8608 C CA . PHE F 1 154 ? 27.441 82.308 19.474 1.00 9.21 154 PHE F CA 1
ATOM 8609 C C . PHE F 1 154 ? 27.716 83.612 18.762 1.00 9.14 154 PHE F C 1
ATOM 8610 O O . PHE F 1 154 ? 26.912 84.058 17.920 1.00 8.41 154 PHE F O 1
ATOM 8618 N N . LEU F 1 155 ? 28.884 84.177 19.081 1.00 8.24 155 LEU F N 1
ATOM 8619 C CA . LEU F 1 155 ? 29.439 85.356 18.423 1.00 9.64 155 LEU F CA 1
ATOM 8620 C C . LEU F 1 155 ? 30.763 84.944 17.731 1.00 8.95 155 LEU F C 1
ATOM 8621 O O . LEU F 1 155 ? 31.853 85.127 18.273 1.00 8.69 155 LEU F O 1
ATOM 8626 N N . PRO F 1 156 ? 30.660 84.343 16.534 1.00 9.33 156 PRO F N 1
ATOM 8627 C CA . PRO F 1 156 ? 31.916 83.984 15.842 1.00 8.61 156 PRO F CA 1
ATOM 8628 C C . PRO F 1 156 ? 32.657 85.250 15.449 1.00 8.22 156 PRO F C 1
ATOM 8629 O O . PRO F 1 156 ? 32.047 86.232 14.952 1.00 8.76 156 PRO F O 1
ATOM 8633 N N . THR F 1 157 ? 33.982 85.220 15.663 1.00 7.75 157 THR F N 1
ATOM 8634 C CA A THR F 1 157 ? 34.855 86.319 15.309 0.78 9.57 157 THR F CA 1
ATOM 8635 C CA B THR F 1 157 ? 34.867 86.324 15.297 0.22 8.05 157 THR F CA 1
ATOM 8636 C C . THR F 1 157 ? 36.187 85.708 14.875 1.00 9.88 157 THR F C 1
ATOM 8637 O O . THR F 1 157 ? 36.590 84.673 15.429 1.00 9.57 157 THR F O 1
ATOM 8644 N N . GLY F 1 158 ? 36.845 86.331 13.909 1.00 9.00 158 GLY F N 1
ATOM 8645 C CA . GLY F 1 158 ? 38.189 85.892 13.497 1.00 10.25 158 GLY F CA 1
ATOM 8646 C C . GLY F 1 158 ? 38.260 85.576 12.034 1.00 10.25 158 GLY F C 1
ATOM 8647 O O . GLY F 1 158 ? 37.879 84.483 11.587 1.00 10.57 158 GLY F O 1
ATOM 8648 N N . GLY F 1 159 ? 38.666 86.579 11.264 1.00 10.05 159 GLY F N 1
ATOM 8649 C CA . GLY F 1 159 ? 38.883 86.367 9.797 1.00 11.21 159 GLY F CA 1
ATOM 8650 C C . GLY F 1 159 ? 37.608 86.341 8.984 1.00 11.53 159 GLY F C 1
ATOM 8651 O O . GLY F 1 159 ? 37.594 85.915 7.821 1.00 12.29 159 GLY F O 1
ATOM 8652 N N . ILE F 1 160 ? 36.499 86.762 9.579 1.00 10.95 160 ILE F N 1
ATOM 8653 C CA . ILE F 1 160 ? 35.242 86.692 8.862 1.00 11.82 160 ILE F CA 1
ATOM 8654 C C . ILE F 1 160 ? 35.168 87.853 7.881 1.00 12.66 160 ILE F C 1
ATOM 8655 O O . ILE F 1 160 ? 35.588 88.971 8.186 1.00 13.78 160 ILE F O 1
ATOM 8660 N N . LYS F 1 161 ? 34.704 87.545 6.677 1.00 12.74 161 LYS F N 1
ATOM 8661 C CA . LYS F 1 161 ? 34.620 88.529 5.598 1.00 12.83 161 LYS F CA 1
ATOM 8662 C C . LYS F 1 161 ? 33.247 88.523 4.945 1.00 12.83 161 LYS F C 1
ATOM 8663 O O . LYS F 1 161 ? 32.424 87.657 5.200 1.00 12.26 161 LYS F O 1
ATOM 8669 N N . GLU F 1 162 ? 32.995 89.510 4.099 1.00 13.71 162 GLU F N 1
ATOM 8670 C CA . GLU F 1 162 ? 31.666 89.664 3.514 1.00 14.78 162 GLU F CA 1
ATOM 8671 C C . GLU F 1 162 ? 31.166 88.372 2.870 1.00 15.33 162 GLU F C 1
ATOM 8672 O O . GLU F 1 162 ? 29.986 88.022 3.042 1.00 15.70 162 GLU F O 1
ATOM 8678 N N . GLU F 1 163 ? 32.070 87.679 2.158 1.00 16.26 163 GLU F N 1
ATOM 8679 C CA . GLU F 1 163 ? 31.761 86.446 1.413 1.00 17.98 163 GLU F CA 1
ATOM 8680 C C . GLU F 1 163 ? 31.213 85.323 2.330 1.00 17.37 163 GLU F C 1
ATOM 8681 O O . GLU F 1 163 ? 30.443 84.467 1.880 1.00 17.85 163 GLU F O 1
ATOM 8687 N N . HIS F 1 164 ? 31.584 85.343 3.621 1.00 15.45 164 HIS F N 1
ATOM 8688 C CA . HIS F 1 164 ? 31.136 84.293 4.569 1.00 14.62 164 HIS F CA 1
ATOM 8689 C C . HIS F 1 164 ? 29.764 84.573 5.204 1.00 13.72 164 HIS F C 1
ATOM 8690 O O . HIS F 1 164 ? 29.166 83.706 5.859 1.00 12.45 164 HIS F O 1
ATOM 8697 N N . LEU F 1 165 ? 29.249 85.791 5.031 1.00 12.83 165 LEU F N 1
ATOM 8698 C CA . LEU F 1 165 ? 28.073 86.187 5.789 1.00 13.57 165 LEU F CA 1
ATOM 8699 C C . LEU F 1 165 ? 26.793 85.385 5.509 1.00 14.51 165 LEU F C 1
ATOM 8700 O O . LEU F 1 165 ? 26.065 85.063 6.437 1.00 14.76 165 LEU F O 1
ATOM 8705 N N . PRO F 1 166 ? 26.488 85.097 4.223 1.00 15.86 166 PRO F N 1
ATOM 8706 C CA . PRO F 1 166 ? 25.275 84.307 3.967 1.00 16.60 166 PRO F CA 1
ATOM 8707 C C . PRO F 1 166 ? 25.244 82.947 4.686 1.00 17.44 166 PRO F C 1
ATOM 8708 O O . PRO F 1 166 ? 24.182 82.532 5.159 1.00 16.87 166 PRO F O 1
ATOM 8712 N N . HIS F 1 167 ? 26.404 82.293 4.788 1.00 17.06 167 HIS F N 1
ATOM 8713 C CA . HIS F 1 167 ? 26.485 81.010 5.496 1.00 18.14 167 HIS F CA 1
ATOM 8714 C C . HIS F 1 167 ? 26.322 81.137 7.001 1.00 16.39 167 HIS F C 1
ATOM 8715 O O . HIS F 1 167 ? 25.586 80.370 7.590 1.00 17.42 167 HIS F O 1
ATOM 8722 N N . TYR F 1 168 ? 26.935 82.144 7.606 1.00 15.39 168 TYR F N 1
ATOM 8723 C CA . TYR F 1 168 ? 26.619 82.432 9.011 1.00 13.86 168 TYR F CA 1
ATOM 8724 C C . TYR F 1 168 ? 25.151 82.844 9.229 1.00 14.10 168 TYR F C 1
ATOM 8725 O O . TYR F 1 168 ? 24.539 82.506 10.244 1.00 12.58 168 TYR F O 1
ATOM 8734 N N . ALA F 1 169 ? 24.593 83.594 8.282 1.00 14.59 169 ALA F N 1
ATOM 8735 C CA . ALA F 1 169 ? 23.255 84.153 8.487 1.00 15.27 169 ALA F CA 1
ATOM 8736 C C . ALA F 1 169 ? 22.188 83.057 8.617 1.00 16.36 169 ALA F C 1
ATOM 8737 O O . ALA F 1 169 ? 21.185 83.218 9.314 1.00 16.07 169 ALA F O 1
ATOM 8739 N N . ALA F 1 170 ? 22.463 81.926 7.968 1.00 16.53 170 ALA F N 1
ATOM 8740 C CA . ALA F 1 170 ? 21.584 80.773 7.949 1.00 16.97 170 ALA F CA 1
ATOM 8741 C C . ALA F 1 170 ? 21.596 79.984 9.267 1.00 17.38 170 ALA F C 1
ATOM 8742 O O . ALA F 1 170 ? 20.750 79.111 9.493 1.00 17.80 170 ALA F O 1
ATOM 8744 N N . LEU F 1 171 ? 22.543 80.278 10.156 1.00 16.05 171 LEU F N 1
ATOM 8745 C CA . LEU F 1 171 ? 22.607 79.527 11.409 1.00 16.56 171 LEU F CA 1
ATOM 8746 C C . LEU F 1 171 ? 21.478 79.917 12.363 1.00 16.52 171 LEU F C 1
ATOM 8747 O O . LEU F 1 171 ? 21.155 81.100 12.489 1.00 19.00 171 LEU F O 1
ATOM 8752 N N . PRO F 1 172 ? 20.895 78.935 13.074 1.00 17.00 172 PRO F N 1
ATOM 8753 C CA . PRO F 1 172 ? 19.837 79.255 14.023 1.00 16.53 172 PRO F CA 1
ATOM 8754 C C . PRO F 1 172 ? 20.356 79.757 15.380 1.00 15.99 172 PRO F C 1
ATOM 8755 O O . PRO F 1 172 ? 19.560 80.232 16.217 1.00 15.54 172 PRO F O 1
ATOM 8759 N N . ASN F 1 173 ? 21.677 79.635 15.596 1.00 14.04 173 ASN F N 1
ATOM 8760 C CA . ASN F 1 173 ? 22.284 79.893 16.922 1.00 13.01 173 ASN F CA 1
ATOM 8761 C C . ASN F 1 173 ? 23.240 81.071 16.903 1.00 13.40 173 ASN F C 1
ATOM 8762 O O . ASN F 1 173 ? 24.119 81.141 17.744 1.00 12.06 173 ASN F O 1
ATOM 8767 N N . LEU F 1 174 ? 23.057 81.993 15.966 1.00 13.07 174 LEU F N 1
ATOM 8768 C CA . LEU F 1 174 ? 23.983 83.095 15.837 1.00 13.44 174 LEU F CA 1
ATOM 8769 C C . LEU F 1 174 ? 23.485 84.266 16.666 1.00 14.67 174 LEU F C 1
ATOM 8770 O O . LEU F 1 174 ? 22.358 84.773 16.433 1.00 16.07 174 LEU F O 1
ATOM 8775 N N . LEU F 1 175 ? 24.269 84.700 17.632 1.00 11.84 175 LEU F N 1
ATOM 8776 C CA . LEU F 1 175 ? 23.965 85.986 18.267 1.00 12.54 175 LEU F CA 1
ATOM 8777 C C . LEU F 1 175 ? 24.313 87.122 17.295 1.00 11.22 175 LEU F C 1
ATOM 8778 O O . LEU F 1 175 ? 23.471 88.005 16.985 1.00 12.59 175 LEU F O 1
ATOM 8783 N N . ALA F 1 176 ? 25.561 87.122 16.829 1.00 10.26 176 ALA F N 1
ATOM 8784 C CA . ALA F 1 176 ? 26.011 88.119 15.858 1.00 10.11 176 ALA F CA 1
ATOM 8785 C C . ALA F 1 176 ? 27.306 87.634 15.239 1.00 10.08 176 ALA F C 1
ATOM 8786 O O . ALA F 1 176 ? 27.969 86.805 15.854 1.00 10.42 176 ALA F O 1
ATOM 8788 N N . VAL F 1 177 ? 27.676 88.182 14.083 1.00 8.67 177 VAL F N 1
ATOM 8789 C CA . VAL F 1 177 ? 29.020 87.967 13.513 1.00 8.58 177 VAL F CA 1
ATOM 8790 C C . VAL F 1 177 ? 29.873 89.136 13.925 1.00 9.19 177 VAL F C 1
ATOM 8791 O O . VAL F 1 177 ? 29.434 90.269 13.826 1.00 8.99 177 VAL F O 1
ATOM 8795 N N . GLY F 1 178 ? 31.084 88.866 14.426 1.00 8.48 178 GLY F N 1
ATOM 8796 C CA . GLY F 1 178 ? 31.981 89.916 14.850 1.00 9.85 178 GLY F CA 1
ATOM 8797 C C . GLY F 1 178 ? 33.118 90.023 13.853 1.00 10.63 178 GLY F C 1
ATOM 8798 O O . GLY F 1 178 ? 33.587 89.013 13.295 1.00 9.81 178 GLY F O 1
ATOM 8799 N N . GLY F 1 179 ? 33.594 91.238 13.642 1.00 9.00 179 GLY F N 1
ATOM 8800 C CA . GLY F 1 179 ? 34.825 91.379 12.897 1.00 10.85 179 GLY F CA 1
ATOM 8801 C C . GLY F 1 179 ? 35.184 92.786 12.471 1.00 10.79 179 GLY F C 1
ATOM 8802 O O . GLY F 1 179 ? 34.398 93.734 12.603 1.00 9.29 179 GLY F O 1
ATOM 8803 N N . SER F 1 180 ? 36.406 92.909 11.959 1.00 10.60 180 SER F N 1
ATOM 8804 C CA . SER F 1 180 ? 36.946 94.227 11.652 1.00 11.94 180 SER F CA 1
ATOM 8805 C C . SER F 1 180 ? 36.803 94.615 10.174 1.00 11.62 180 SER F C 1
ATOM 8806 O O . SER F 1 180 ? 37.055 95.757 9.835 1.00 12.24 180 SER F O 1
ATOM 8809 N N . TRP F 1 181 ? 36.427 93.659 9.312 1.00 12.42 181 TRP F N 1
ATOM 8810 C CA . TRP F 1 181 ? 36.425 93.873 7.861 1.00 13.27 181 TRP F CA 1
ATOM 8811 C C . TRP F 1 181 ? 35.605 95.096 7.537 1.00 13.99 181 TRP F C 1
ATOM 8812 O O . TRP F 1 181 ? 35.957 95.866 6.653 1.00 15.13 181 TRP F O 1
ATOM 8823 N N . LEU F 1 182 ? 34.504 95.264 8.234 1.00 14.42 182 LEU F N 1
ATOM 8824 C CA . LEU F 1 182 ? 33.569 96.307 7.802 1.00 15.18 182 LEU F CA 1
ATOM 8825 C C . LEU F 1 182 ? 33.948 97.712 8.313 1.00 15.53 182 LEU F C 1
ATOM 8826 O O . LEU F 1 182 ? 33.296 98.688 7.918 1.00 16.21 182 LEU F O 1
ATOM 8831 N N . LEU F 1 183 ? 35.010 97.823 9.117 1.00 14.67 183 LEU F N 1
ATOM 8832 C CA . LEU F 1 183 ? 35.498 99.142 9.576 1.00 15.72 183 LEU F CA 1
ATOM 8833 C C . LEU F 1 183 ? 36.736 99.589 8.834 1.00 17.25 183 LEU F C 1
ATOM 8834 O O . LEU F 1 183 ? 37.447 100.479 9.298 1.00 18.81 183 LEU F O 1
ATOM 8839 N N . GLN F 1 184 ? 36.999 98.979 7.684 1.00 18.37 184 GLN F N 1
ATOM 8840 C CA . GLN F 1 184 ? 38.192 99.337 6.914 1.00 20.44 184 GLN F CA 1
ATOM 8841 C C . GLN F 1 184 ? 37.798 100.343 5.836 1.00 21.66 184 GLN F C 1
ATOM 8842 O O . GLN F 1 184 ? 36.799 100.159 5.130 1.00 21.96 184 GLN F O 1
ATOM 8848 N N . GLY F 1 185 ? 38.584 101.410 5.735 1.00 22.95 185 GLY F N 1
ATOM 8849 C CA . GLY F 1 185 ? 38.347 102.440 4.727 1.00 24.13 185 GLY F CA 1
ATOM 8850 C C . GLY F 1 185 ? 37.877 103.725 5.362 1.00 24.39 185 GLY F C 1
ATOM 8851 O O . GLY F 1 185 ? 37.841 103.856 6.589 1.00 25.10 185 GLY F O 1
ATOM 8852 N N . ASN F 1 186 ? 37.539 104.698 4.524 1.00 24.78 186 ASN F N 1
ATOM 8853 C CA . ASN F 1 186 ? 36.977 105.940 5.015 1.00 25.52 186 ASN F CA 1
ATOM 8854 C C . ASN F 1 186 ? 35.517 105.757 5.432 1.00 25.52 186 ASN F C 1
ATOM 8855 O O . ASN F 1 186 ? 34.935 104.678 5.237 1.00 25.31 186 ASN F O 1
ATOM 8860 N N . LEU F 1 187 ? 34.916 106.806 5.984 1.00 25.72 187 LEU F N 1
ATOM 8861 C CA . LEU F 1 187 ? 33.573 106.665 6.547 1.00 25.97 187 LEU F CA 1
ATOM 8862 C C . LEU F 1 187 ? 32.522 106.272 5.516 1.00 25.69 187 LEU F C 1
ATOM 8863 O O . LEU F 1 187 ? 31.540 105.606 5.855 1.00 25.64 187 LEU F O 1
ATOM 8868 N N . GLU F 1 188 ? 32.691 106.697 4.269 1.00 25.54 188 GLU F N 1
ATOM 8869 C CA . GLU F 1 188 ? 31.697 106.289 3.265 1.00 25.09 188 GLU F CA 1
ATOM 8870 C C . GLU F 1 188 ? 31.865 104.823 2.839 1.00 23.58 188 GLU F C 1
ATOM 8871 O O . GLU F 1 188 ? 30.868 104.139 2.549 1.00 23.30 188 GLU F O 1
ATOM 8877 N N . ALA F 1 189 ? 33.109 104.343 2.856 1.00 21.72 189 ALA F N 1
ATOM 8878 C CA . ALA F 1 189 ? 33.411 102.936 2.613 1.00 20.57 189 ALA F CA 1
ATOM 8879 C C . ALA F 1 189 ? 32.842 102.096 3.749 1.00 20.41 189 ALA F C 1
ATOM 8880 O O . ALA F 1 189 ? 32.270 101.040 3.520 1.00 19.57 189 ALA F O 1
ATOM 8882 N N . VAL F 1 190 ? 33.052 102.563 4.975 1.00 20.10 190 VAL F N 1
ATOM 8883 C CA . VAL F 1 190 ? 32.518 101.883 6.159 1.00 19.41 190 VAL F CA 1
ATOM 8884 C C . VAL F 1 190 ? 31.008 101.786 6.075 1.00 19.13 190 VAL F C 1
ATOM 8885 O O . VAL F 1 190 ? 30.450 100.705 6.271 1.00 18.19 190 VAL F O 1
ATOM 8889 N N . ARG F 1 191 ? 30.342 102.908 5.783 1.00 18.27 191 ARG F N 1
ATOM 8890 C CA . ARG F 1 191 ? 28.895 102.908 5.620 1.00 19.38 191 ARG F CA 1
ATOM 8891 C C . ARG F 1 191 ? 28.451 101.849 4.603 1.00 18.21 191 ARG F C 1
ATOM 8892 O O . ARG F 1 191 ? 27.521 101.094 4.868 1.00 18.06 191 ARG F O 1
ATOM 8900 N N . ALA F 1 192 ? 29.124 101.788 3.454 1.00 18.04 192 ALA F N 1
ATOM 8901 C CA . ALA F 1 192 ? 28.786 100.796 2.412 1.00 17.31 192 ALA F CA 1
ATOM 8902 C C . ALA F 1 192 ? 28.994 99.347 2.851 1.00 17.52 192 ALA F C 1
ATOM 8903 O O . ALA F 1 192 ? 28.188 98.447 2.518 1.00 16.38 192 ALA F O 1
ATOM 8905 N N . LYS F 1 193 ? 30.085 99.112 3.585 1.00 15.67 193 LYS F N 1
ATOM 8906 C CA . LYS F 1 193 ? 30.383 97.750 4.026 1.00 16.24 193 LYS F CA 1
ATOM 8907 C C . LYS F 1 193 ? 29.401 97.328 5.112 1.00 15.81 193 LYS F C 1
ATOM 8908 O O . LYS F 1 193 ? 28.901 96.182 5.105 1.00 16.20 193 LYS F O 1
ATOM 8914 N N . VAL F 1 194 ? 29.075 98.271 5.994 1.00 15.63 194 VAL F N 1
ATOM 8915 C CA . VAL F 1 194 ? 28.133 98.000 7.089 1.00 16.32 194 VAL F CA 1
ATOM 8916 C C . VAL F 1 194 ? 26.758 97.751 6.483 1.00 17.92 194 VAL F C 1
ATOM 8917 O O . VAL F 1 194 ? 26.102 96.775 6.825 1.00 19.11 194 VAL F O 1
ATOM 8921 N N . ARG F 1 195 ? 26.341 98.610 5.550 1.00 18.33 195 ARG F N 1
ATOM 8922 C CA . ARG F 1 195 ? 25.063 98.386 4.859 1.00 18.93 195 ARG F CA 1
ATOM 8923 C C . ARG F 1 195 ? 24.953 96.989 4.211 1.00 18.55 195 ARG F C 1
ATOM 8924 O O . ARG F 1 195 ? 23.969 96.259 4.452 1.00 19.27 195 ARG F O 1
ATOM 8932 N N . ALA F 1 196 ? 25.948 96.618 3.411 1.00 17.92 196 ALA F N 1
ATOM 8933 C CA . ALA F 1 196 ? 25.969 95.316 2.749 1.00 18.66 196 ALA F CA 1
ATOM 8934 C C . ALA F 1 196 ? 25.918 94.196 3.768 1.00 18.59 196 ALA F C 1
ATOM 8935 O O . ALA F 1 196 ? 25.139 93.249 3.618 1.00 19.67 196 ALA F O 1
ATOM 8937 N N . ALA F 1 197 ? 26.751 94.287 4.809 1.00 17.78 197 ALA F N 1
ATOM 8938 C CA . ALA F 1 197 ? 26.739 93.247 5.832 1.00 16.98 197 ALA F CA 1
ATOM 8939 C C . ALA F 1 197 ? 25.374 93.094 6.479 1.00 17.58 197 ALA F C 1
ATOM 8940 O O . ALA F 1 197 ? 24.873 91.979 6.614 1.00 17.62 197 ALA F O 1
ATOM 8942 N N . LYS F 1 198 ? 24.788 94.219 6.895 1.00 18.80 198 LYS F N 1
ATOM 8943 C CA . LYS F 1 198 ? 23.527 94.187 7.637 1.00 20.76 198 LYS F CA 1
ATOM 8944 C C . LYS F 1 198 ? 22.502 93.479 6.770 1.00 21.02 198 LYS F C 1
ATOM 8945 O O . LYS F 1 198 ? 21.719 92.664 7.270 1.00 21.58 198 LYS F O 1
ATOM 8951 N N . ALA F 1 199 ? 22.548 93.764 5.468 1.00 22.00 199 ALA F N 1
ATOM 8952 C CA . ALA F 1 199 ? 21.586 93.202 4.516 1.00 22.11 199 ALA F CA 1
ATOM 8953 C C . ALA F 1 199 ? 21.770 91.717 4.318 1.00 22.33 199 ALA F C 1
ATOM 8954 O O . ALA F 1 199 ? 20.781 90.994 4.183 1.00 22.84 199 ALA F O 1
ATOM 8956 N N . LEU F 1 200 ? 23.033 91.277 4.242 1.00 21.38 200 LEU F N 1
ATOM 8957 C CA . LEU F 1 200 ? 23.359 89.876 4.035 1.00 21.62 200 LEU F CA 1
ATOM 8958 C C . LEU F 1 200 ? 22.927 89.066 5.257 1.00 22.45 200 LEU F C 1
ATOM 8959 O O . LEU F 1 200 ? 22.577 87.900 5.135 1.00 23.10 200 LEU F O 1
ATOM 8964 N N . LEU F 1 201 ? 22.940 89.689 6.427 1.00 23.34 201 LEU F N 1
ATOM 8965 C CA . LEU F 1 201 ? 22.497 89.001 7.624 1.00 24.55 201 LEU F CA 1
ATOM 8966 C C . LEU F 1 201 ? 20.965 89.032 7.791 1.00 26.99 201 LEU F C 1
ATOM 8967 O O . LEU F 1 201 ? 20.418 88.394 8.696 1.00 27.92 201 LEU F O 1
ATOM 8972 N N . SER F 1 202 ? 20.298 89.780 6.910 1.00 29.10 202 SER F N 1
ATOM 8973 C CA . SER F 1 202 ? 18.825 89.844 6.833 1.00 31.23 202 SER F CA 1
ATOM 8974 C C . SER F 1 202 ? 18.325 89.631 5.411 1.00 31.40 202 SER F C 1
ATOM 8975 O O . SER F 1 202 ? 18.509 88.545 4.841 1.00 33.15 202 SER F O 1
#

InterPro domains:
  IPR000887 KDPG/KHG aldolase [PF01081] (9-186)
  IPR000887 KDPG/KHG aldolase [PTHR30246] (7-187)
  IPR000887 KDPG/KHG aldolase [TIGR01182] (9-188)
  IPR000887 KDPG/KHG aldolase [cd00452] (10-187)
  IPR013785 Aldolase-type TIM barrel [G3DSA:3.20.20.70] (1-207)
  IPR031337 KDPG/KHG aldolase, active site 1 [PS00159] (38-47)